Protein AF-A0A9P8BJK1-F1 (afdb_monomer)

pLDDT: mean 75.56, std 23.67, range [26.94, 98.44]

Radius of gyration: 39.82 Å; Cα contacts (8 Å, |Δi|>4): 478; chains: 1; bounding box: 112×87×118 Å

Mean predicted aligned error: 14.65 Å

Secondary structure (DSSP, 8-state):
-HHHHHHHHTS-HHHHHHHIIIIIHHHHTTS---HHHHHHHHHHHHHHHHHHHTS----HHHHHHHHHHHHHHHHHHHHH--TTS-SHHHHHHHHHHHHHHHHHHHHHHIIIIIS---HHHHHHHHHHHHHHHHHHHS-TT-S-TTSGGG-EEEEEEE-TTS-EEEEEEEEHHHHHHHHHHHHHHHHHHHHHHSGGGSSTTSHIIIIIHHHHHHHHHHHTTT-THHHHHHH-TTTTT--SSS--------S-S------------------------GGGPPP---TTSTTS----------PPPP----------------------------------------------------------------HHHHHHHHHHHHHHHHHHHHHHHHHHHHHHHHHHS--HHHHHHHHHH-TTHHHHHHHHHHHS---HHHHHHHHHHHHHTT-HHHHHHHHHHTHHHHHH-HHHHHHHHHHHHHSGGGHHHHHHHHHHHHHHHHHHHHHHHHHHSGGGGSHHHHHHHHHGGGS-GGGHHHHHHHHHHHHHS--HHHHHHHTTT-TT--HHHHHHHHHHHTT-------------TT---HHHHS-S-TTSS-HHHHHHHS--HHHHHHHHHHHHHHHHHH-HHHHHHHHHHHHHHHHHH-GGGG-HHHHHHHHHHT-SGGGHHHHHHHHHHHHHHHHHHHHHHHHHHHHHHHHHHHHHHHHTS-------PPPPPPP-PPPPPPPPPP---------SS--PPP-------PPPPPPP-----

Sequence (781 aa):
MSNLAQSCRLLGSTAQGHLLVQHVLPLLDTLDLSEEARSKFLEGVGLVKARWQKYPQFDYQQRKVEIADLMMRLGRNIRLKSAEDGLPEENEILVELVQAILEWSKQLWIVGAEFGEEGEFVHESLSFLYHSLMGFGSSAAVTCTCVVPSIDIEHAFLRSDGQLVNEFRGRSNCVVRAVLLQVWRDMILANLVKPENESDTSHFARKLLPSFFKDIMEMNRKRASILFKILDPHSGHRRPDGRCGHRNDVDEEDDDDEYDEDEDEGDEYDEDEDEETDDDMPPLIDVTKSYADKTEDSGDDMPPLLSVSDSGSDASNMACRKRKARIESESESEDKNKNDAEPRHGSDDEGEEWIDTDSSESEAGIREVPPLTRELDKEEEMRTAAQPRLKRLIYAHVIENVKQNPSVIDFNLIISLRPALKSELIQHYINMPHNSVTFEGVVNILVSTNSSVALIKVLEANRDVARRCPRAMQEAILHLSMLSQYRVLATSLLKSEIHAITAAMVVEIECSFEGLRKPEKKKEAQEFHKIPASERPERAKVWLHEVITRSPESLSNDAQANVGADPVDLFAAITATLGLGPQGGPISTFSTPLYADPIEALGDNPAEVDPELLERFRPSYAKTWNAWIITLSDATRRNPTSFIPIAAALTKDILVMAPYLAQHSLVTEMKLHCGTVATKHIKDILTALHSFIVEQRRYQATARKAKEKKTAAAAAARATEPAPNGSTPTPIPPASTPTPVPPPPTQFPSILYNILGFTVPAEFLSNDNAPPSPAPWDDVD

Foldseek 3Di:
DVVVVVVLVPDAPVVSVVCCVPPVVVVVVVDPDDPVRVVVVVVVVVLVVVLCVLQDPDDLVVLLVVLVVLLVVLVVVLVPDDPPPDDPVNLVSLVVNLVSLLVVLLNLLCQQQVVLPDLVVSLVSLLSSLVSLVVVCPPPSCVDSVSQQPDWDKHFRAHSVRDTDDIFTHGSSLRSLLSSLQSNLSSLLSNCLDPQNVDCPHCCNPPVVLVSQQSQCVSVVNALVSLVCSLPSCPQPDDPPPDPDPPPPPPPDPPPPPPPPPPPPDPPPPPPPPVPPPPPLPDPDPPVPPPPDDDDDDDDDDDDDDDDDDDDDDDDDDDDDDDDDDDDDDDDDDDDDDDDDDDDDDDDDDDDDPPPPPPPPPPPDPPPDPPSVVVSVVSVVSSVVCSVVSVVSSLVSLVVCCLVQQALNSLVVNCVVPVPCNVVSLVSLLPDDDALRSLLSNLVNCLVVVVLVSNVSSCVVPVLSCLVNLVSVLSNLLSLLLPPVRVVVSLVSLLVSLLLLLLVLLVVLCVQQVQQVPVVLLVVLLCLSVDPPVCSLVVLLVSSCVRNDDDVVVCVPCVVPPPPPPVVVVVVVVCVSSSVDPDDDPDDDDDDPVCDPVVVVCPPDVVPDDLVVVVVPDPLSLVSSVVSVVSLVSSCVSPVVSRVVSLVVVLVSSCVSRVNLVDPSNLVSSLVVLPDPSSVSSNSSSVSSSVSNVVNSVVVVVVVVVVVVVVVVVVVVVVPPPDPDDDDDDDDDDDDDDDDDDDDDDDDDDDDDDDDDDDDDDDDDDDDDDDDDDDDDDDDD

Solvent-accessible surface area (backbone atoms only — not comparable to full-atom values): 48544 Å² total; per-residue (Å²): 106,72,67,55,57,54,55,43,69,73,41,58,71,71,55,30,52,49,44,41,65,72,49,48,52,63,50,54,78,72,50,95,60,54,70,68,59,47,49,55,48,51,50,52,50,48,52,54,49,58,55,57,71,65,55,79,88,76,60,66,68,60,54,53,49,53,53,52,47,44,52,50,52,43,58,49,52,61,73,69,52,60,95,83,68,72,66,66,68,56,52,48,46,49,51,54,43,51,49,52,52,54,56,48,49,49,53,42,28,44,42,12,32,75,68,40,40,62,57,68,60,40,48,53,51,49,51,49,55,51,52,58,58,51,54,60,70,70,37,82,77,54,87,58,74,61,63,61,57,66,43,71,42,77,49,68,46,58,47,97,86,66,49,79,76,46,79,41,68,40,35,37,61,61,36,54,52,29,50,54,33,41,35,53,36,43,22,50,26,32,44,46,59,34,79,84,31,64,48,74,82,15,69,54,57,64,53,51,45,54,51,54,51,49,53,57,19,56,76,51,80,62,38,57,66,58,64,59,37,33,80,42,43,55,77,88,64,82,64,99,73,86,62,90,65,87,68,72,80,71,83,77,72,76,90,74,71,69,81,76,75,70,76,79,85,74,83,81,72,81,70,80,75,77,79,70,70,78,84,71,64,76,78,84,70,69,72,81,68,77,75,78,81,80,82,86,83,88,80,94,84,78,84,85,81,82,86,80,80,91,77,80,92,79,91,78,88,84,81,83,80,85,85,86,78,90,83,88,83,89,80,90,78,89,82,88,87,80,88,85,87,81,84,83,78,85,74,90,79,81,86,81,77,82,76,81,73,80,73,73,83,67,81,72,67,81,72,77,75,57,73,68,58,60,53,54,53,50,51,52,51,44,30,59,68,34,46,67,57,52,52,52,52,51,50,55,50,47,54,52,44,41,71,71,55,35,40,52,68,50,47,50,51,50,35,76,77,41,60,82,49,50,65,56,53,53,54,46,63,58,71,50,90,70,52,61,67,42,41,38,21,44,44,52,36,29,55,77,68,67,36,60,74,56,43,50,53,41,50,68,76,34,49,77,47,42,70,75,29,56,68,42,45,47,54,50,36,51,54,32,48,73,37,81,94,38,30,69,58,23,50,50,51,51,51,51,53,54,50,51,53,49,50,53,52,50,50,55,48,35,68,75,27,58,35,53,73,38,67,68,49,40,50,50,38,60,53,49,80,77,50,57,78,91,53,37,57,64,52,28,52,55,51,48,52,61,24,60,48,75,56,76,70,57,58,66,61,44,68,79,74,52,92,72,73,54,72,64,57,62,49,49,50,51,36,48,74,71,67,57,66,93,74,92,66,93,83,76,87,83,93,56,95,88,68,63,61,62,74,77,76,43,56,99,47,78,87,74,55,55,67,70,60,54,55,71,71,48,80,61,58,41,63,56,48,50,55,50,51,51,48,49,50,53,42,21,74,78,37,48,88,73,38,51,62,49,58,60,48,46,49,50,52,49,42,68,77,42,26,46,64,75,38,68,51,45,46,52,51,53,42,62,69,27,73,46,83,97,28,41,69,53,32,44,38,54,47,53,55,37,53,51,46,53,51,53,50,51,53,51,51,53,51,48,56,52,48,51,52,50,53,51,51,52,52,52,52,63,71,67,58,76,78,80,76,85,77,79,91,77,85,84,79,83,87,80,81,86,78,89,78,80,84,79,84,89,86,84,84,91,83,88,86,84,88,84,85,81,88,85,81,92,84,86,90,84,81,95,74,83,81,82,80,84,77,86,92,75,87,86,132

Structure (mmCIF, N/CA/C/O backbone):
data_AF-A0A9P8BJK1-F1
#
_entry.id   AF-A0A9P8BJK1-F1
#
loop_
_atom_site.group_PDB
_atom_site.id
_atom_site.type_symbol
_atom_site.label_atom_id
_atom_site.label_alt_id
_atom_site.label_comp_id
_atom_site.label_asym_id
_atom_site.label_entity_id
_atom_site.label_seq_id
_atom_site.pdbx_PDB_ins_code
_atom_site.Cartn_x
_atom_site.Cartn_y
_atom_site.Cartn_z
_atom_site.occupancy
_atom_site.B_iso_or_equiv
_atom_site.auth_seq_id
_atom_site.auth_comp_id
_atom_site.auth_asym_id
_atom_site.auth_atom_id
_atom_site.pdbx_PDB_model_num
ATOM 1 N N . MET A 1 1 ? -47.970 -4.631 31.136 1.00 56.06 1 MET A N 1
ATOM 2 C CA . MET A 1 1 ? -46.681 -4.312 31.791 1.00 56.06 1 MET A CA 1
ATOM 3 C C . MET A 1 1 ? -45.480 -4.840 31.016 1.00 56.06 1 MET A C 1
ATOM 5 O O . MET A 1 1 ? -44.682 -4.013 30.608 1.00 56.06 1 MET A O 1
ATOM 9 N N . SER A 1 2 ? -45.371 -6.146 30.725 1.00 47.28 2 SER A N 1
ATOM 10 C CA . SER A 1 2 ? -44.267 -6.693 29.901 1.00 47.28 2 SER A CA 1
ATOM 11 C C . SER A 1 2 ? -44.115 -5.984 28.540 1.00 47.28 2 SER A C 1
ATOM 13 O O . SER A 1 2 ? -43.037 -5.477 28.251 1.00 47.28 2 SER A O 1
ATOM 15 N N . ASN A 1 3 ? -45.210 -5.786 27.793 1.00 58.03 3 ASN A N 1
ATOM 16 C CA . ASN A 1 3 ? -45.175 -5.038 26.525 1.00 58.03 3 ASN A CA 1
ATOM 17 C C . ASN A 1 3 ? -44.769 -3.563 26.687 1.00 58.03 3 ASN A C 1
ATOM 19 O O . ASN A 1 3 ? -44.106 -3.027 25.816 1.00 58.03 3 ASN A O 1
ATOM 23 N N . LEU A 1 4 ? -45.134 -2.903 27.794 1.00 62.72 4 LEU A N 1
ATOM 24 C CA . LEU A 1 4 ? -44.752 -1.506 28.039 1.00 62.72 4 LEU A CA 1
ATOM 25 C C . LEU A 1 4 ? -43.253 -1.408 28.336 1.00 62.72 4 LEU A C 1
ATOM 27 O O . LEU A 1 4 ? -42.580 -0.558 27.777 1.00 62.72 4 LEU A O 1
ATOM 31 N N . ALA A 1 5 ? -42.723 -2.311 29.167 1.00 56.81 5 ALA A N 1
ATOM 32 C CA . ALA A 1 5 ? -41.292 -2.387 29.443 1.00 56.81 5 ALA A CA 1
ATOM 33 C C . ALA A 1 5 ? -40.491 -2.692 28.168 1.00 56.81 5 ALA A C 1
ATOM 35 O O . ALA A 1 5 ? -39.438 -2.101 27.953 1.00 56.81 5 ALA A O 1
ATOM 36 N N . GLN A 1 6 ? -41.012 -3.566 27.304 1.00 57.91 6 GLN A N 1
ATOM 37 C CA . GLN A 1 6 ? -40.400 -3.875 26.017 1.00 57.91 6 GLN A CA 1
ATOM 38 C C . GLN A 1 6 ? -40.462 -2.680 25.053 1.00 57.91 6 GLN A C 1
ATOM 40 O O . GLN A 1 6 ? -39.446 -2.345 24.458 1.00 57.91 6 GLN A O 1
ATOM 45 N N . SER A 1 7 ? -41.592 -1.972 24.967 1.00 61.94 7 SER A N 1
ATOM 46 C CA . SER A 1 7 ? -41.708 -0.741 24.173 1.00 61.94 7 SER A CA 1
ATOM 47 C C . SER A 1 7 ? -40.839 0.400 24.705 1.00 61.94 7 SER A C 1
ATOM 49 O O . SER A 1 7 ? -40.277 1.140 23.908 1.00 61.94 7 SER A O 1
ATOM 51 N N . CYS A 1 8 ? -40.682 0.535 26.028 1.00 63.62 8 CYS A N 1
ATOM 52 C CA . CYS A 1 8 ? -39.751 1.497 26.615 1.00 63.62 8 CYS A CA 1
ATOM 53 C C . CYS A 1 8 ? -38.317 1.180 26.187 1.00 63.62 8 CYS A C 1
ATOM 55 O O . CYS A 1 8 ? -37.624 2.081 25.746 1.00 63.62 8 CYS A O 1
ATOM 57 N N . ARG A 1 9 ? -37.896 -0.090 26.227 1.00 58.50 9 ARG A N 1
ATOM 58 C CA . ARG A 1 9 ? -36.545 -0.500 25.799 1.00 58.50 9 ARG A CA 1
ATOM 59 C C . ARG A 1 9 ? -36.240 -0.197 24.328 1.00 58.50 9 ARG A C 1
ATOM 61 O O . ARG A 1 9 ? -35.074 -0.099 23.981 1.00 58.50 9 ARG A O 1
ATOM 68 N N . LEU A 1 10 ? -37.261 -0.034 23.482 1.00 60.06 10 LEU A N 1
ATOM 69 C CA . LEU A 1 10 ? -37.101 0.318 22.065 1.00 60.06 10 LEU A CA 1
ATOM 70 C C . LEU A 1 10 ? -36.937 1.825 21.812 1.00 60.06 10 LEU A C 1
ATOM 72 O O . LEU A 1 10 ? -36.622 2.222 20.692 1.00 60.06 10 LEU A O 1
ATOM 76 N N . LEU A 1 11 ? -37.187 2.678 22.806 1.00 65.12 11 LEU A N 1
ATOM 77 C CA . LEU A 1 11 ? -36.982 4.120 22.675 1.00 65.12 11 LEU A CA 1
ATOM 78 C C . LEU A 1 11 ? -35.519 4.471 22.960 1.00 65.12 11 LEU A C 1
ATOM 80 O O . LEU A 1 11 ? -34.889 3.831 23.794 1.00 65.12 11 LEU A O 1
ATOM 84 N N . GLY A 1 12 ? -34.992 5.520 22.324 1.00 62.69 12 GLY A N 1
ATOM 85 C CA . GLY A 1 12 ? -33.696 6.084 22.719 1.00 62.69 12 GLY A CA 1
ATOM 86 C C . GLY A 1 12 ? -33.734 6.595 24.164 1.00 62.69 12 GLY A C 1
ATOM 87 O O . GLY A 1 12 ? -34.790 7.016 24.639 1.00 62.69 12 GLY A O 1
ATOM 88 N N . SER A 1 13 ? -32.601 6.576 24.861 1.00 63.91 13 SER A N 1
ATOM 89 C CA . SER A 1 13 ? -32.458 6.911 26.290 1.00 63.91 13 SER A CA 1
ATOM 90 C C . SER A 1 13 ? -33.171 8.205 26.722 1.00 63.91 13 SER A C 1
ATOM 92 O O . SER A 1 13 ? -33.901 8.227 27.717 1.00 63.91 13 SER A O 1
ATOM 94 N N . THR A 1 14 ? -33.061 9.279 25.938 1.00 58.72 14 THR A N 1
ATOM 95 C CA . THR A 1 14 ? -33.742 10.558 26.207 1.00 58.72 14 THR A CA 1
ATOM 96 C C . THR A 1 14 ? -35.264 10.429 26.112 1.00 58.72 14 THR A C 1
ATOM 98 O O . THR A 1 14 ? -36.002 10.933 26.962 1.00 58.72 14 THR A O 1
ATOM 101 N N . ALA A 1 15 ? -35.749 9.706 25.100 1.00 70.94 15 ALA A N 1
ATOM 102 C CA . ALA A 1 15 ? -37.167 9.429 24.913 1.00 70.94 15 ALA A CA 1
ATOM 103 C C . ALA A 1 15 ? -37.695 8.445 25.967 1.00 70.94 15 ALA A C 1
ATOM 105 O O . ALA A 1 15 ? -38.832 8.597 26.405 1.00 70.94 15 ALA A O 1
ATOM 106 N N . GLN A 1 16 ? -36.872 7.499 26.437 1.00 69.31 16 GLN A N 1
ATOM 107 C CA . GLN A 1 16 ? -37.196 6.635 27.573 1.00 69.31 16 GLN A CA 1
ATOM 108 C C . GLN A 1 16 ? -37.403 7.450 28.838 1.00 69.31 16 GLN A C 1
ATOM 110 O O . GLN A 1 16 ? -38.431 7.285 29.486 1.00 69.31 16 GLN A O 1
ATOM 115 N N . GLY A 1 17 ? -36.470 8.346 29.175 1.00 68.56 17 GLY A N 1
ATOM 116 C CA . GLY A 1 17 ? -36.579 9.206 30.352 1.00 68.56 17 GLY A CA 1
ATOM 117 C C . GLY A 1 17 ? -37.825 10.089 30.296 1.00 68.56 17 GLY A C 1
ATOM 118 O O . GLY A 1 17 ? -38.590 10.153 31.258 1.00 68.56 17 GLY A O 1
ATOM 119 N N . HIS A 1 18 ? -38.082 10.703 29.141 1.00 72.25 18 HIS A N 1
ATOM 120 C CA . HIS A 1 18 ? -39.263 11.535 28.933 1.00 72.25 18 HIS A CA 1
ATOM 121 C C . HIS A 1 18 ? -40.566 10.724 29.008 1.00 72.25 18 HIS A C 1
ATOM 123 O O . HIS A 1 18 ? -41.498 11.127 29.701 1.00 72.25 18 HIS A O 1
ATOM 129 N N . LEU A 1 19 ? -40.621 9.550 28.368 1.00 78.31 19 LEU A N 1
ATOM 130 C CA . LEU A 1 19 ? -41.766 8.641 28.441 1.00 78.31 19 LEU A CA 1
ATOM 131 C C . LEU A 1 19 ? -42.000 8.167 29.881 1.00 78.31 19 LEU A C 1
ATOM 133 O O . LEU A 1 19 ? -43.135 8.193 30.356 1.00 78.31 19 LEU A O 1
ATOM 137 N N . LEU A 1 20 ? -40.942 7.765 30.589 1.00 73.50 20 LEU A N 1
ATOM 138 C CA . LEU A 1 20 ? -41.018 7.310 31.974 1.00 73.50 20 LEU A CA 1
ATOM 139 C C . LEU A 1 20 ? -41.601 8.396 32.870 1.00 73.50 20 LEU A C 1
ATOM 141 O O . LEU A 1 20 ? -42.580 8.150 33.572 1.00 73.50 20 LEU A O 1
ATOM 145 N N . VAL A 1 21 ? -41.027 9.597 32.813 1.00 73.56 21 VAL A N 1
ATOM 146 C CA . VAL A 1 21 ? -41.395 10.696 33.706 1.00 73.56 21 VAL A CA 1
ATOM 147 C C . VAL A 1 21 ? -42.770 11.263 33.373 1.00 73.56 21 VAL A C 1
ATOM 149 O O . VAL A 1 21 ? -43.564 11.489 34.282 1.00 73.56 21 VAL A O 1
ATOM 152 N N . GLN A 1 22 ? -43.072 11.489 32.094 1.00 81.44 22 GLN A N 1
ATOM 153 C CA . GLN A 1 22 ? -44.303 12.181 31.706 1.00 81.44 22 GLN A CA 1
ATOM 154 C C . GLN A 1 22 ? -45.504 11.267 31.514 1.00 81.44 22 GLN A C 1
ATOM 156 O O . GLN A 1 22 ? -46.636 11.725 31.647 1.00 81.44 22 GLN A O 1
ATOM 161 N N . HIS A 1 23 ? -45.285 9.998 31.173 1.00 80.69 23 HIS A N 1
ATOM 162 C CA . HIS A 1 23 ? -46.375 9.116 30.769 1.00 80.69 23 HIS A CA 1
ATOM 163 C C . HIS A 1 23 ? -46.475 7.874 31.644 1.00 80.69 23 HIS A C 1
ATOM 165 O O . HIS A 1 23 ? -47.568 7.555 32.096 1.00 80.69 23 HIS A O 1
ATOM 171 N N . VAL A 1 24 ? -45.367 7.191 31.938 1.00 76.81 24 VAL A N 1
ATOM 172 C CA . VAL A 1 24 ? -45.415 5.935 32.703 1.00 76.81 24 VAL A CA 1
ATOM 173 C C . VAL A 1 24 ? -45.695 6.192 34.181 1.00 76.81 24 VAL A C 1
ATOM 175 O O . VAL A 1 24 ? -46.585 5.549 34.730 1.00 76.81 24 VAL A O 1
ATOM 178 N N . LEU A 1 25 ? -44.995 7.140 34.817 1.00 74.06 25 LEU A N 1
ATOM 179 C CA . LEU A 1 25 ? -45.203 7.465 36.234 1.00 74.06 25 LEU A CA 1
ATOM 180 C C . LEU A 1 25 ? -46.655 7.888 36.535 1.00 74.06 25 LEU A C 1
ATOM 182 O O . LEU A 1 25 ? -47.256 7.267 37.410 1.00 74.06 25 LEU A O 1
ATOM 186 N N . PRO A 1 26 ? -47.281 8.820 35.785 1.00 82.81 26 PRO A N 1
ATOM 187 C CA . PRO A 1 26 ? -48.684 9.168 36.021 1.00 82.81 26 PRO A CA 1
ATOM 188 C C . PRO A 1 26 ? -49.654 8.011 35.765 1.00 82.81 26 PRO A C 1
ATOM 190 O O . PRO A 1 26 ? -50.654 7.876 36.463 1.00 82.81 26 PRO A O 1
ATOM 193 N N . LEU A 1 27 ? -49.374 7.155 34.776 1.00 80.12 27 LEU A N 1
ATOM 194 C CA . LEU A 1 27 ? -50.233 6.010 34.469 1.00 80.12 27 LEU A CA 1
ATOM 195 C C . LEU A 1 27 ? -50.195 4.963 35.591 1.00 80.12 27 LEU A C 1
ATOM 197 O O . LEU A 1 27 ? -51.198 4.310 35.867 1.00 80.12 27 LEU A O 1
ATOM 201 N N . LEU A 1 28 ? -49.064 4.823 36.276 1.00 72.81 28 LEU A N 1
ATOM 202 C CA . LEU A 1 28 ? -48.928 3.911 37.411 1.00 72.81 28 LEU A CA 1
ATOM 203 C C . LEU A 1 28 ? -49.691 4.369 38.643 1.00 72.81 28 LEU A C 1
ATOM 205 O O . LEU A 1 28 ? -50.189 3.519 39.372 1.00 72.81 28 LEU A O 1
ATOM 209 N N . ASP A 1 29 ? -49.838 5.678 38.840 1.00 80.88 29 ASP A N 1
ATOM 210 C CA . ASP A 1 29 ? -50.695 6.210 39.901 1.00 80.88 29 ASP A CA 1
ATOM 211 C C . ASP A 1 29 ? -52.183 5.899 39.656 1.00 80.88 29 ASP A C 1
ATOM 213 O O . ASP A 1 29 ? -52.984 5.961 40.586 1.00 80.88 29 ASP A O 1
ATOM 217 N N . THR A 1 30 ? -52.558 5.521 38.426 1.00 85.94 30 THR A N 1
ATOM 218 C CA . THR A 1 30 ? -53.935 5.135 38.064 1.00 85.94 30 THR A CA 1
ATOM 219 C C . THR A 1 30 ? -54.196 3.627 38.050 1.00 85.94 30 THR A C 1
ATOM 221 O O . THR A 1 30 ? -55.352 3.217 37.952 1.00 85.94 30 THR A O 1
ATOM 224 N N . LEU A 1 31 ? -53.158 2.786 38.125 1.00 82.44 31 LEU A N 1
ATOM 225 C CA . LEU A 1 31 ? -53.298 1.328 38.079 1.00 82.44 31 LEU A CA 1
ATOM 226 C C . LEU A 1 31 ? -53.378 0.742 39.498 1.00 82.44 31 LEU A C 1
ATOM 228 O O . LEU A 1 31 ? -52.465 0.939 40.296 1.00 82.44 31 LEU A O 1
ATOM 232 N N . ASP A 1 32 ? -54.413 -0.062 39.776 1.00 87.50 32 ASP A N 1
ATOM 233 C CA . ASP A 1 32 ? -54.551 -0.860 41.011 1.00 87.50 32 ASP A CA 1
ATOM 234 C C . ASP A 1 32 ? -53.559 -2.043 41.022 1.00 87.50 32 ASP A C 1
ATOM 236 O O . ASP A 1 32 ? -53.915 -3.217 40.886 1.00 87.50 32 ASP A O 1
ATOM 240 N N . LEU A 1 33 ? -52.266 -1.738 41.129 1.00 85.94 33 LEU A N 1
ATOM 241 C CA . LEU A 1 33 ? -51.215 -2.729 41.349 1.00 85.94 33 LEU A CA 1
ATOM 242 C C . LEU A 1 33 ? -51.237 -3.187 42.812 1.00 85.94 33 LEU A C 1
ATOM 244 O O . LEU A 1 33 ? -51.426 -2.378 43.720 1.00 85.94 33 LEU A O 1
ATOM 248 N N . SER A 1 34 ? -50.976 -4.476 43.060 1.00 92.00 34 SER A N 1
ATOM 249 C CA . SER A 1 34 ? -50.713 -4.941 44.426 1.00 92.00 34 SER A CA 1
ATOM 250 C C . SER A 1 34 ? -49.520 -4.182 45.018 1.00 92.00 34 SER A C 1
ATOM 252 O O . SER A 1 34 ? -48.594 -3.817 44.287 1.00 92.00 34 SER A O 1
ATOM 254 N N . GLU A 1 35 ? -49.508 -3.957 46.336 1.00 86.75 35 GLU A N 1
ATOM 255 C CA . GLU A 1 35 ? -48.409 -3.224 46.986 1.00 86.75 35 GLU A CA 1
ATOM 256 C C . GLU A 1 35 ? -47.040 -3.844 46.690 1.00 86.75 35 GLU A C 1
ATOM 258 O O . GLU A 1 35 ? -46.078 -3.122 46.439 1.00 86.75 35 GLU A O 1
ATOM 263 N N . GLU A 1 36 ? -46.958 -5.175 46.619 1.00 89.31 36 GLU A N 1
ATOM 264 C CA . GLU A 1 36 ? -45.723 -5.877 46.272 1.00 89.31 36 GLU A CA 1
ATOM 265 C C . GLU A 1 36 ? -45.267 -5.572 44.834 1.00 89.31 36 GLU A C 1
ATOM 267 O O . GLU A 1 36 ? -44.087 -5.304 44.598 1.00 89.31 36 GLU A O 1
ATOM 272 N N . ALA A 1 37 ? -46.190 -5.562 43.864 1.00 84.06 37 ALA A N 1
ATOM 273 C CA . ALA A 1 37 ? -45.874 -5.233 42.475 1.00 84.06 37 ALA A CA 1
ATOM 274 C C . ALA A 1 37 ? -45.482 -3.758 42.320 1.00 84.06 37 ALA A C 1
ATOM 276 O O . ALA A 1 37 ? -44.542 -3.449 41.587 1.00 84.06 37 ALA A O 1
ATOM 277 N N . ARG A 1 38 ? -46.161 -2.856 43.041 1.00 81.56 38 ARG A N 1
ATOM 278 C CA . ARG A 1 38 ? -45.823 -1.430 43.077 1.00 81.56 38 ARG A CA 1
ATOM 279 C C . ARG A 1 38 ? -44.446 -1.206 43.700 1.00 81.56 38 ARG A C 1
ATOM 281 O O . ARG A 1 38 ? -43.654 -0.470 43.125 1.00 81.56 38 ARG A O 1
ATOM 288 N N . SER A 1 39 ? -44.140 -1.867 44.818 1.00 84.94 39 SER A N 1
ATOM 289 C CA . SER A 1 39 ? -42.839 -1.768 45.489 1.00 84.94 39 SER A CA 1
ATOM 290 C C . SER A 1 39 ? -41.707 -2.249 44.585 1.00 84.94 39 SER A C 1
ATOM 292 O O . SER A 1 39 ? -40.762 -1.501 44.362 1.00 84.94 39 SER A O 1
ATOM 294 N N . LYS A 1 40 ? -41.830 -3.443 43.985 1.00 83.56 40 LYS A N 1
ATOM 295 C CA . LYS A 1 40 ? -40.825 -3.975 43.044 1.00 83.56 40 LYS A CA 1
ATOM 296 C C . LYS A 1 40 ? -40.653 -3.085 41.814 1.00 83.56 40 LYS A C 1
ATOM 298 O O . LYS A 1 40 ? -39.546 -2.909 41.317 1.00 83.56 40 LYS A O 1
ATOM 303 N N . PHE A 1 41 ? -41.746 -2.513 41.311 1.00 80.19 41 PHE A N 1
ATOM 304 C CA . PHE A 1 41 ? -41.685 -1.587 40.187 1.00 80.19 41 PHE A CA 1
ATOM 305 C C . PHE A 1 41 ? -40.965 -0.282 40.558 1.00 80.19 41 PHE A C 1
ATOM 307 O O . PHE A 1 41 ? -40.094 0.164 39.814 1.00 80.19 41 PHE A O 1
ATOM 314 N N . LEU A 1 42 ? -41.308 0.327 41.699 1.00 80.44 42 LEU A N 1
ATOM 315 C CA . LEU A 1 42 ? -40.667 1.552 42.182 1.00 80.44 42 LEU A CA 1
ATOM 316 C C . LEU A 1 42 ? -39.190 1.329 42.508 1.00 80.44 42 LEU A C 1
ATOM 318 O O . LEU A 1 42 ? -38.378 2.199 42.210 1.00 80.44 42 LEU A O 1
ATOM 322 N N . GLU A 1 43 ? -38.838 0.166 43.056 1.00 83.38 43 GLU A N 1
ATOM 323 C CA . GLU A 1 43 ? -37.450 -0.261 43.234 1.00 83.38 43 GLU A CA 1
ATOM 324 C C . GLU A 1 43 ? -36.728 -0.323 41.882 1.00 83.38 43 GLU A C 1
ATOM 326 O O . GLU A 1 43 ? -35.692 0.315 41.713 1.00 83.38 43 GLU A O 1
ATOM 331 N N . GLY A 1 44 ? -37.325 -0.973 40.876 1.00 77.50 44 GLY A N 1
ATOM 332 C CA . GLY A 1 44 ? -36.784 -1.023 39.515 1.00 77.50 44 GLY A CA 1
ATOM 333 C C . GLY A 1 44 ? -36.609 0.359 38.873 1.00 77.50 44 GLY A C 1
ATOM 334 O O . GLY A 1 44 ? -35.561 0.647 38.301 1.00 77.50 44 GLY A O 1
ATOM 335 N N . VAL A 1 45 ? -37.590 1.257 39.002 1.00 77.25 45 VAL A N 1
ATOM 336 C CA . VAL A 1 45 ? -37.463 2.648 38.527 1.00 77.25 45 VAL A CA 1
ATOM 337 C C . VAL A 1 45 ? -36.403 3.413 39.313 1.00 77.25 45 VAL A C 1
ATOM 339 O O . VAL A 1 45 ? -35.678 4.210 38.723 1.00 77.25 45 VAL A O 1
ATOM 342 N N . GLY A 1 46 ? -36.285 3.171 40.619 1.00 80.31 46 GLY A N 1
ATOM 343 C CA . GLY A 1 46 ? -35.236 3.731 41.464 1.00 80.31 46 GLY A CA 1
ATOM 344 C C . GLY A 1 46 ? -33.845 3.319 40.990 1.00 80.31 46 GLY A C 1
ATOM 345 O O . GLY A 1 46 ? -32.984 4.183 40.845 1.00 80.31 46 GLY A O 1
ATOM 346 N N . LEU A 1 47 ? -33.653 2.037 40.664 1.00 80.62 47 LEU A N 1
ATOM 347 C CA . LEU A 1 47 ? -32.406 1.504 40.107 1.00 80.62 47 LEU A CA 1
ATOM 348 C C . LEU A 1 47 ? -32.094 2.105 38.733 1.00 80.62 47 LEU A C 1
ATOM 350 O O . LEU A 1 47 ? -30.992 2.608 38.526 1.00 80.62 47 LEU A O 1
ATOM 354 N N . VAL A 1 48 ? -33.074 2.147 37.823 1.00 76.75 48 VAL A N 1
ATOM 355 C CA . VAL A 1 48 ? -32.916 2.771 36.497 1.00 76.75 48 VAL A CA 1
ATOM 356 C C . VAL A 1 48 ? -32.565 4.252 36.643 1.00 76.75 48 VAL A C 1
ATOM 358 O O . VAL A 1 48 ? -31.599 4.721 36.048 1.00 76.75 48 VAL A O 1
ATOM 361 N N . LYS A 1 49 ? -33.288 4.999 37.482 1.00 79.38 49 LYS A N 1
ATOM 362 C CA . LYS A 1 49 ? -33.003 6.413 37.750 1.00 79.38 49 LYS A CA 1
ATOM 363 C C . LYS A 1 49 ? -31.607 6.601 38.343 1.00 79.38 49 LYS A C 1
ATOM 365 O O . LYS A 1 49 ? -30.904 7.503 37.906 1.00 79.38 49 LYS A O 1
ATOM 370 N N . ALA A 1 50 ? -31.204 5.769 39.303 1.00 83.56 50 ALA A N 1
ATOM 371 C CA . ALA A 1 50 ? -29.876 5.825 39.907 1.00 83.56 50 ALA A CA 1
ATOM 372 C C . ALA A 1 50 ? -28.769 5.531 38.885 1.00 83.56 50 ALA A C 1
ATOM 374 O O . ALA A 1 50 ? -27.745 6.208 38.900 1.00 83.56 50 ALA A O 1
ATOM 375 N N . ARG A 1 51 ? -28.989 4.584 37.961 1.00 83.69 51 ARG A N 1
ATOM 376 C CA . ARG A 1 51 ? -28.089 4.326 36.828 1.00 83.69 51 ARG A CA 1
ATOM 377 C C . ARG A 1 51 ? -27.978 5.567 35.938 1.00 83.69 51 ARG A C 1
ATOM 379 O O . ARG A 1 51 ? -26.884 6.081 35.753 1.00 83.69 51 ARG A O 1
ATOM 386 N N . TRP A 1 52 ? -29.095 6.120 35.467 1.00 83.50 52 TRP A N 1
ATOM 387 C CA . TRP A 1 52 ? -29.097 7.290 34.571 1.00 83.50 52 TRP A CA 1
ATOM 388 C C . TRP A 1 52 ? -28.639 8.596 35.222 1.00 83.50 52 TRP A C 1
ATOM 390 O O . TRP A 1 52 ? -28.157 9.481 34.527 1.00 83.50 52 TRP A O 1
ATOM 400 N N . GLN A 1 53 ? -28.729 8.732 36.544 1.00 86.00 53 GLN A N 1
ATOM 401 C CA . GLN A 1 53 ? -28.135 9.869 37.257 1.00 86.00 53 GLN A CA 1
ATOM 402 C C . GLN A 1 53 ? -26.610 9.918 37.128 1.00 86.00 53 GLN A C 1
ATOM 404 O O . GLN A 1 53 ? -26.030 10.988 37.287 1.00 86.00 53 GLN A O 1
ATOM 409 N N . LYS A 1 54 ? -25.974 8.778 36.837 1.00 88.31 54 LYS A N 1
ATOM 410 C CA . LYS A 1 54 ? -24.540 8.688 36.563 1.00 88.31 54 LYS A CA 1
ATOM 411 C C . LYS A 1 54 ? -24.199 8.840 35.079 1.00 88.31 54 LYS A C 1
ATOM 413 O O . LYS A 1 54 ? -23.019 8.836 34.742 1.00 88.31 54 LYS A O 1
ATOM 418 N N . TYR A 1 55 ? -25.201 8.955 34.203 1.00 87.38 55 TYR A N 1
ATOM 419 C CA . TYR A 1 55 ? -24.968 9.197 32.784 1.00 87.38 55 TYR A CA 1
ATOM 420 C C . TYR A 1 55 ? -24.330 10.582 32.621 1.00 87.38 55 TYR A C 1
ATOM 422 O O . TYR A 1 55 ? -24.913 11.573 33.081 1.00 87.38 55 TYR A O 1
ATOM 430 N N . PRO A 1 56 ? -23.135 10.681 32.019 1.00 89.56 56 PRO A N 1
ATOM 431 C CA . PRO A 1 56 ? -22.450 11.955 31.898 1.00 89.56 56 PRO A CA 1
ATOM 432 C C . PRO A 1 56 ? -23.258 12.897 30.999 1.00 89.56 56 PRO A C 1
ATOM 434 O O . PRO A 1 56 ? -23.667 12.535 29.897 1.00 89.56 56 PRO A O 1
ATOM 437 N N . GLN A 1 57 ? -23.490 14.126 31.466 1.00 86.19 57 GLN A N 1
ATOM 438 C CA . GLN A 1 57 ? -23.983 15.188 30.594 1.00 86.19 57 GLN A CA 1
ATOM 439 C C . GLN A 1 57 ? -22.816 15.670 29.746 1.00 86.19 57 GLN A C 1
ATOM 441 O O . GLN A 1 57 ? -21.838 16.197 30.274 1.00 86.19 57 GLN A O 1
ATOM 446 N N . PHE A 1 58 ? -22.911 15.439 28.444 1.00 83.06 58 PHE A N 1
ATOM 447 C CA . PHE A 1 58 ? -21.796 15.625 27.540 1.00 83.06 58 PHE A CA 1
ATOM 448 C C . PHE A 1 58 ? -22.166 16.583 26.402 1.00 83.06 58 PHE A C 1
ATOM 450 O O . PHE A 1 58 ? -23.116 16.330 25.662 1.00 83.06 58 PHE A O 1
ATOM 457 N N . ASP A 1 59 ? -21.410 17.678 26.264 1.00 89.75 59 ASP A N 1
ATOM 458 C CA . ASP A 1 59 ? -21.499 18.597 25.124 1.00 89.75 59 ASP A CA 1
ATOM 459 C C . ASP A 1 59 ? -20.364 18.303 24.135 1.00 89.75 59 ASP A C 1
ATOM 461 O O . ASP A 1 59 ? -19.214 18.722 24.300 1.00 89.75 59 ASP A O 1
ATOM 465 N N . TYR A 1 60 ? -20.714 17.565 23.084 1.00 89.94 60 TYR A N 1
ATOM 466 C CA . TYR A 1 60 ? -19.805 17.209 21.998 1.00 89.94 60 TYR A CA 1
ATOM 467 C C . TYR A 1 60 ? -19.164 18.410 21.327 1.00 89.94 60 TYR A C 1
ATOM 469 O O . TYR A 1 60 ? -17.960 18.406 21.070 1.00 89.94 60 TYR A O 1
ATOM 477 N N . GLN A 1 61 ? -19.963 19.432 21.024 1.00 93.19 61 GLN A N 1
ATOM 478 C CA . GLN A 1 61 ? -19.477 20.572 20.261 1.00 93.19 61 GLN A CA 1
ATOM 479 C C . GLN A 1 61 ? -18.492 21.369 21.102 1.00 93.19 61 GLN A C 1
ATOM 481 O O . GLN A 1 61 ? -17.435 21.750 20.605 1.00 93.19 61 GLN A O 1
ATOM 486 N N . GLN A 1 62 ? -18.784 21.536 22.392 1.00 95.19 62 GLN A N 1
ATOM 487 C CA . GLN A 1 62 ? -17.866 22.190 23.314 1.00 95.19 62 GLN A CA 1
ATOM 488 C C . GLN A 1 62 ? -16.512 21.470 23.378 1.00 95.19 62 GLN A C 1
ATOM 490 O O . GLN A 1 62 ? -15.472 22.111 23.245 1.00 95.19 62 GLN A O 1
ATOM 495 N N . ARG A 1 63 ? -16.511 20.142 23.530 1.00 96.06 63 ARG A N 1
ATOM 496 C CA . ARG A 1 63 ? -15.279 19.343 23.655 1.00 96.06 63 ARG A CA 1
ATOM 497 C C . ARG A 1 63 ? -14.469 19.283 22.369 1.00 96.06 63 ARG A C 1
ATOM 499 O O . ARG A 1 63 ? -13.244 19.378 22.393 1.00 96.06 63 ARG A O 1
ATOM 506 N N . LYS A 1 64 ? -15.156 19.202 21.231 1.00 95.12 64 LYS A N 1
ATOM 507 C CA . LYS A 1 64 ? -14.535 19.306 19.910 1.00 95.12 64 LYS A CA 1
ATOM 508 C C . LYS A 1 64 ? -13.846 20.658 19.720 1.00 95.12 64 LYS A C 1
ATOM 510 O O . LYS A 1 64 ? -12.713 20.696 19.247 1.00 95.12 64 LYS A O 1
ATOM 515 N N . VAL A 1 65 ? -14.506 21.752 20.113 1.00 96.12 65 VAL A N 1
ATOM 516 C CA . VAL A 1 65 ? -13.948 23.114 20.051 1.00 96.12 65 VAL A CA 1
ATOM 517 C C . VAL A 1 65 ? -12.753 23.269 20.990 1.00 96.12 65 VAL A C 1
ATOM 519 O O . VAL A 1 65 ? -11.750 23.833 20.574 1.00 96.12 65 VAL A O 1
ATOM 522 N N . GLU A 1 66 ? -12.827 22.741 22.212 1.00 96.69 66 GLU A N 1
ATOM 523 C CA . GLU A 1 66 ? -11.724 22.765 23.184 1.00 96.69 66 GLU A CA 1
ATOM 524 C C . GLU A 1 66 ? -10.457 22.100 22.623 1.00 96.69 66 GLU A C 1
ATOM 526 O O . GLU A 1 66 ? -9.391 22.714 22.593 1.00 96.69 66 GLU A O 1
ATOM 531 N N . ILE A 1 67 ? -10.574 20.878 22.094 1.00 96.25 67 ILE A N 1
ATOM 532 C CA . ILE A 1 67 ? -9.432 20.171 21.494 1.00 96.25 67 ILE A CA 1
ATOM 533 C C . ILE A 1 67 ? -8.928 20.883 20.239 1.00 96.25 67 ILE A C 1
ATOM 535 O O . ILE A 1 67 ? -7.718 21.005 20.048 1.00 96.25 67 ILE A O 1
ATOM 539 N N . ALA A 1 68 ? -9.829 21.377 19.388 1.00 94.62 68 ALA A N 1
ATOM 540 C CA . ALA A 1 68 ? -9.441 22.129 18.201 1.00 94.62 68 ALA A CA 1
ATOM 541 C C . ALA A 1 68 ? -8.700 23.431 18.561 1.00 94.62 68 ALA A C 1
ATOM 543 O O . ALA A 1 68 ? -7.742 23.796 17.879 1.00 94.62 68 ALA A O 1
ATOM 544 N N . ASP A 1 69 ? -9.093 24.118 19.636 1.00 95.94 69 ASP A N 1
ATOM 545 C CA . ASP A 1 69 ? -8.390 25.301 20.135 1.00 95.94 69 ASP A CA 1
ATOM 546 C C . ASP A 1 69 ? -6.980 24.955 20.628 1.00 95.94 69 ASP A C 1
ATOM 548 O O . ASP A 1 69 ? -6.015 25.600 20.216 1.00 95.94 69 ASP A O 1
ATOM 552 N N . LEU A 1 70 ? -6.829 23.878 21.408 1.00 95.19 70 LEU A N 1
ATOM 553 C CA . LEU A 1 70 ? -5.518 23.381 21.845 1.00 95.19 70 LEU A CA 1
ATOM 554 C C . LEU A 1 70 ? -4.624 23.003 20.654 1.00 95.19 70 LEU A C 1
ATOM 556 O O . LEU A 1 70 ? -3.453 23.383 20.615 1.00 95.19 70 LEU A O 1
ATOM 560 N N . MET A 1 71 ? -5.186 22.345 19.635 1.00 92.44 71 MET A N 1
ATOM 561 C CA . MET A 1 71 ? -4.496 22.052 18.373 1.00 92.44 71 MET A CA 1
ATOM 562 C C . MET A 1 71 ? -3.999 23.316 17.671 1.00 92.44 71 MET A C 1
ATOM 564 O O . MET A 1 71 ? -2.846 23.385 17.241 1.00 92.44 71 MET A O 1
ATOM 568 N N . MET A 1 72 ? -4.863 24.326 17.551 1.00 91.38 72 MET A N 1
ATOM 569 C CA . MET A 1 72 ? -4.519 25.593 16.908 1.00 91.38 72 MET A CA 1
ATOM 570 C C . MET A 1 72 ? -3.469 26.375 17.701 1.00 91.38 72 MET A C 1
ATOM 572 O O . MET A 1 72 ? -2.567 26.956 17.094 1.00 91.38 72 MET A O 1
ATOM 576 N N . ARG A 1 73 ? -3.562 26.391 19.037 1.00 92.88 73 ARG A N 1
ATOM 577 C CA . ARG A 1 73 ? -2.569 27.010 19.930 1.00 92.88 73 ARG A CA 1
ATOM 578 C C . ARG A 1 73 ? -1.206 26.344 19.768 1.00 92.88 73 ARG A C 1
ATOM 580 O O . ARG A 1 73 ? -0.222 27.049 19.553 1.00 92.88 73 ARG A O 1
ATOM 587 N N . LEU A 1 74 ? -1.165 25.011 19.775 1.00 89.12 74 LEU A N 1
ATOM 588 C CA . LEU A 1 74 ? 0.068 24.249 19.580 1.00 89.12 74 LEU A CA 1
ATOM 589 C C . LEU A 1 74 ? 0.693 24.545 18.210 1.00 89.12 74 LEU A C 1
ATOM 591 O O . LEU A 1 74 ? 1.847 24.956 18.133 1.00 89.12 74 LEU A O 1
ATOM 595 N N . GLY A 1 75 ? -0.089 24.434 17.130 1.00 86.94 75 GLY A N 1
ATOM 596 C CA . GLY A 1 75 ? 0.388 24.710 15.771 1.00 86.94 75 GLY A CA 1
ATOM 597 C C . GLY A 1 75 ? 0.849 26.157 15.561 1.00 86.94 75 GLY A C 1
ATOM 598 O O . GLY A 1 75 ? 1.767 26.404 14.780 1.00 86.94 75 GLY A O 1
ATOM 599 N N . ARG A 1 76 ? 0.245 27.125 16.264 1.00 89.00 76 ARG A N 1
ATOM 600 C CA . ARG A 1 76 ? 0.692 28.525 16.253 1.00 89.00 76 ARG A CA 1
ATOM 601 C C . ARG A 1 76 ? 2.037 28.687 16.958 1.00 89.00 76 ARG A C 1
ATOM 603 O O . ARG A 1 76 ? 2.900 29.367 16.414 1.00 89.00 76 ARG A O 1
ATOM 610 N N . ASN A 1 77 ? 2.216 28.069 18.123 1.00 86.25 77 ASN A N 1
ATOM 611 C CA . ASN A 1 77 ? 3.453 28.183 18.894 1.00 86.25 77 ASN A CA 1
ATOM 612 C C . ASN A 1 77 ? 4.646 27.548 18.171 1.00 86.25 77 ASN A C 1
ATOM 614 O O . ASN A 1 77 ? 5.661 28.225 18.022 1.00 86.25 77 ASN A O 1
ATOM 618 N N . ILE A 1 78 ? 4.456 26.362 17.579 1.00 84.06 78 ILE A N 1
ATOM 619 C CA . ILE A 1 78 ? 5.480 25.686 16.761 1.00 84.06 78 ILE A CA 1
ATOM 620 C C . ILE A 1 78 ? 5.957 26.578 15.600 1.00 84.06 78 ILE A C 1
ATOM 622 O O . ILE A 1 78 ? 7.130 26.588 15.251 1.00 84.06 78 ILE A O 1
ATOM 626 N N . ARG A 1 79 ? 5.054 27.354 14.982 1.00 83.75 79 ARG A N 1
ATOM 627 C CA . ARG A 1 79 ? 5.397 28.230 13.845 1.00 83.75 79 ARG A CA 1
ATOM 628 C C . ARG A 1 79 ? 6.080 29.536 14.244 1.00 83.75 79 ARG A C 1
ATOM 630 O O . ARG A 1 79 ? 6.733 30.144 13.402 1.00 83.75 79 ARG A O 1
ATOM 637 N N . LEU A 1 80 ? 5.844 30.029 15.459 1.00 82.44 80 LEU A N 1
ATOM 638 C CA . LEU A 1 80 ? 6.289 31.361 15.878 1.00 82.44 80 LEU A CA 1
ATOM 639 C C . LEU A 1 80 ? 7.664 31.360 16.549 1.00 82.44 80 LEU A C 1
ATOM 641 O O . LEU A 1 80 ? 8.300 32.414 16.582 1.00 82.44 80 LEU A O 1
ATOM 645 N N . LYS A 1 81 ? 8.121 30.231 17.100 1.00 71.25 81 LYS A N 1
ATOM 646 C CA . LYS A 1 81 ? 9.363 30.190 17.875 1.00 71.25 81 LYS A CA 1
ATOM 647 C C . LYS A 1 81 ? 10.561 29.806 17.007 1.00 71.25 81 LYS A C 1
ATOM 649 O O . LYS A 1 81 ? 10.576 28.770 16.351 1.00 71.25 81 LYS A O 1
ATOM 654 N N . SER A 1 82 ? 11.575 30.675 17.025 1.00 59.28 82 SER A N 1
ATOM 655 C CA . SER A 1 82 ? 12.935 30.336 16.596 1.00 59.28 82 SER A CA 1
ATOM 656 C C . SER A 1 82 ? 13.470 29.229 17.505 1.00 59.28 82 SER A C 1
ATOM 658 O O . SER A 1 82 ? 13.184 29.240 18.703 1.00 59.28 82 SER A O 1
ATOM 660 N N . ALA A 1 83 ? 14.272 28.311 16.961 1.00 62.62 83 ALA A N 1
ATOM 661 C CA . ALA A 1 83 ? 14.816 27.143 17.662 1.00 62.62 83 ALA A CA 1
ATOM 662 C C . ALA A 1 83 ? 15.591 27.460 18.967 1.00 62.62 83 ALA A C 1
ATOM 664 O O . ALA A 1 83 ? 15.902 26.548 19.730 1.00 62.62 83 ALA A O 1
ATOM 665 N N . GLU A 1 84 ? 15.902 28.731 19.237 1.00 71.31 84 GLU A N 1
ATOM 666 C CA . GLU A 1 84 ? 16.670 29.180 20.403 1.00 71.31 84 GLU A CA 1
ATOM 667 C C . GLU A 1 84 ? 15.814 29.476 21.654 1.00 71.31 84 GLU A C 1
ATOM 669 O O . GLU A 1 84 ? 16.310 29.326 22.771 1.00 71.31 84 GLU A O 1
ATOM 674 N N . ASP A 1 85 ? 14.524 29.811 21.511 1.00 63.31 85 ASP A N 1
ATOM 675 C CA . ASP A 1 85 ? 13.651 30.214 22.629 1.00 63.31 85 ASP A CA 1
ATOM 676 C C . ASP A 1 85 ? 12.734 29.067 23.093 1.00 63.31 85 ASP A C 1
ATOM 678 O O . ASP A 1 85 ? 11.520 29.142 22.957 1.00 63.31 85 ASP A O 1
ATOM 682 N N . GLY A 1 86 ? 13.327 28.007 23.655 1.00 61.59 86 GLY A N 1
ATOM 683 C CA . GLY A 1 86 ? 12.718 27.029 24.579 1.00 61.59 86 GLY A CA 1
ATOM 684 C C . GLY A 1 86 ? 11.345 26.382 24.261 1.00 61.59 86 GLY A C 1
ATOM 685 O O . GLY A 1 86 ? 10.326 27.024 24.017 1.00 61.59 86 GLY A O 1
ATOM 686 N N . LEU A 1 87 ? 11.263 25.068 24.502 1.00 74.00 87 LEU A N 1
ATOM 687 C CA . LEU A 1 87 ? 10.062 24.223 24.342 1.00 74.00 87 LEU A CA 1
ATOM 688 C C . LEU A 1 87 ? 9.014 24.185 25.503 1.00 74.00 87 LEU A C 1
ATOM 690 O O . LEU A 1 87 ? 8.080 23.387 25.397 1.00 74.00 87 LEU A O 1
ATOM 694 N N . PRO A 1 88 ? 9.082 24.931 26.636 1.00 82.50 88 PRO A N 1
ATOM 695 C CA . PRO A 1 88 ? 8.245 24.601 27.798 1.00 82.50 88 PRO A CA 1
ATOM 696 C C . PRO A 1 88 ? 6.744 24.848 27.581 1.00 82.50 88 PRO A C 1
ATOM 698 O O . PRO A 1 88 ? 5.934 24.056 28.049 1.00 82.50 88 PRO A O 1
ATOM 701 N N . GLU A 1 89 ? 6.365 25.890 26.837 1.00 86.75 89 GLU A N 1
ATOM 702 C CA . GLU A 1 89 ? 4.950 26.207 26.566 1.00 86.75 89 GLU A CA 1
ATOM 703 C C . GLU A 1 89 ? 4.299 25.201 25.602 1.00 86.75 89 GLU A C 1
ATOM 705 O O . GLU A 1 89 ? 3.122 24.875 25.727 1.00 86.75 89 GLU A O 1
ATOM 710 N N . GLU A 1 90 ? 5.059 24.676 24.640 1.00 86.56 90 GLU A N 1
ATOM 711 C CA . GLU A 1 90 ? 4.565 23.653 23.710 1.00 86.56 90 GLU A CA 1
ATOM 712 C C . GLU A 1 90 ? 4.300 22.340 24.440 1.00 86.56 90 GLU A C 1
ATOM 714 O O . GLU A 1 90 ? 3.261 21.714 24.235 1.00 86.56 90 GLU A O 1
ATOM 719 N N . ASN A 1 91 ? 5.207 21.972 25.348 1.00 86.19 91 ASN A N 1
ATOM 720 C CA . ASN A 1 91 ? 5.034 20.816 26.217 1.00 86.19 91 ASN A CA 1
ATOM 721 C C . ASN A 1 91 ? 3.818 20.977 27.135 1.00 86.19 91 ASN A C 1
ATOM 723 O O . ASN A 1 91 ? 3.078 20.016 27.323 1.00 86.19 91 ASN A O 1
ATOM 727 N N . GLU A 1 92 ? 3.579 22.173 27.676 1.00 90.44 92 GLU A N 1
ATOM 728 C CA . GLU A 1 92 ? 2.395 22.457 28.495 1.00 90.44 92 GLU A CA 1
ATOM 729 C C . GLU A 1 92 ? 1.099 22.285 27.690 1.00 90.44 92 GLU A C 1
ATOM 731 O O . GLU A 1 92 ? 0.227 21.523 28.104 1.00 90.44 92 GLU A O 1
ATOM 736 N N . ILE A 1 93 ? 1.006 22.883 26.496 1.00 91.88 93 ILE A N 1
ATOM 737 C CA . ILE A 1 93 ? -0.173 22.736 25.622 1.00 91.88 93 ILE A CA 1
ATOM 738 C C . ILE A 1 93 ? -0.377 21.275 25.214 1.00 91.88 93 ILE A C 1
ATOM 740 O O . ILE A 1 93 ? -1.508 20.795 25.148 1.00 91.88 93 ILE A O 1
ATOM 744 N N . LEU A 1 94 ? 0.706 20.549 24.944 1.00 89.12 94 LEU A N 1
ATOM 745 C CA . LEU A 1 94 ? 0.640 19.135 24.609 1.00 89.12 94 LEU A CA 1
ATOM 746 C C . LEU A 1 94 ? 0.129 18.292 25.786 1.00 89.12 94 LEU A C 1
ATOM 748 O O . LEU A 1 94 ? -0.699 17.405 25.582 1.00 89.12 94 LEU A O 1
ATOM 752 N N . VAL A 1 95 ? 0.586 18.567 27.011 1.00 91.44 95 VAL A N 1
ATOM 753 C CA . VAL A 1 95 ? 0.078 17.910 28.224 1.00 91.44 95 VAL A CA 1
ATOM 754 C C . VAL A 1 95 ? -1.406 18.228 28.422 1.00 91.44 95 VAL A C 1
ATOM 756 O O . VAL A 1 95 ? -2.182 17.295 28.633 1.00 91.44 95 VAL A O 1
ATOM 759 N N . GLU A 1 96 ? -1.813 19.498 28.297 1.00 94.31 96 GLU A N 1
ATOM 760 C CA . GLU A 1 96 ? -3.221 19.930 28.377 1.00 94.31 96 GLU A CA 1
ATOM 761 C C . GLU A 1 96 ? -4.092 19.163 27.377 1.00 94.31 96 GLU A C 1
ATOM 763 O O . GLU A 1 96 ? -5.131 18.604 27.723 1.00 94.31 96 GLU A O 1
ATOM 768 N N . LEU A 1 97 ? -3.638 19.087 26.131 1.00 94.31 97 LEU A N 1
ATOM 769 C CA . LEU A 1 97 ? -4.313 18.389 25.051 1.00 94.31 97 LEU A CA 1
ATOM 770 C C . LEU A 1 97 ? -4.434 16.886 25.308 1.00 94.31 97 LEU A C 1
ATOM 772 O O . LEU A 1 97 ? -5.516 16.324 25.140 1.00 94.31 97 LEU A O 1
ATOM 776 N N . VAL A 1 98 ? -3.349 16.218 25.709 1.00 93.38 98 VAL A N 1
ATOM 777 C CA . VAL A 1 98 ? -3.398 14.782 26.003 1.00 93.38 98 VAL A CA 1
ATOM 778 C C . VAL A 1 98 ? -4.336 14.511 27.180 1.00 93.38 98 VAL A C 1
ATOM 780 O O . VAL A 1 98 ? -5.136 13.578 27.115 1.00 93.38 98 VAL A O 1
ATOM 783 N N . GLN A 1 99 ? -4.308 15.343 28.222 1.00 94.69 99 GLN A N 1
ATOM 784 C CA . GLN A 1 99 ? -5.246 15.244 29.341 1.00 94.69 99 GLN A CA 1
ATOM 785 C C . GLN A 1 99 ? -6.697 15.461 28.896 1.00 94.69 99 GLN A C 1
ATOM 787 O O . GLN A 1 99 ? -7.564 14.685 29.293 1.00 94.69 99 GLN A O 1
ATOM 792 N N . ALA A 1 100 ? -6.965 16.445 28.032 1.00 96.19 100 ALA A N 1
ATOM 793 C CA . ALA A 1 100 ? -8.297 16.692 27.481 1.00 96.19 100 ALA A CA 1
ATOM 794 C C . ALA A 1 100 ? -8.815 15.488 26.674 1.00 96.19 100 ALA A C 1
ATOM 796 O O . ALA A 1 100 ? -9.969 15.084 26.833 1.00 96.19 100 ALA A O 1
ATOM 797 N N . ILE A 1 101 ? -7.953 14.864 25.861 1.00 96.00 101 ILE A N 1
ATOM 798 C CA . ILE A 1 101 ? -8.278 13.646 25.106 1.00 96.00 101 ILE A CA 1
ATOM 799 C C . ILE A 1 101 ? -8.582 12.477 26.051 1.00 96.00 101 ILE A C 1
ATOM 801 O O . ILE A 1 101 ? -9.569 11.773 25.845 1.00 96.00 101 ILE A O 1
ATOM 805 N N . LEU A 1 102 ? -7.756 12.262 27.079 1.00 95.94 102 LEU A N 1
ATOM 806 C CA . LEU A 1 102 ? -7.918 11.166 28.041 1.00 95.94 102 LEU A CA 1
ATOM 807 C C . LEU A 1 102 ? -9.153 11.337 28.939 1.00 95.94 102 LEU A C 1
ATOM 809 O O . LEU A 1 102 ? -9.838 10.368 29.261 1.00 95.94 102 LEU A O 1
ATOM 813 N N . GLU A 1 103 ? -9.471 12.562 29.348 1.00 95.75 103 GLU A N 1
ATOM 814 C CA . GLU A 1 103 ? -10.687 12.834 30.118 1.00 95.75 103 GLU A CA 1
ATOM 815 C C . GLU A 1 103 ? -11.937 12.644 29.250 1.00 95.75 103 GLU A C 1
ATOM 817 O O . GLU A 1 103 ? -12.931 12.060 29.691 1.00 95.75 103 GLU A O 1
ATOM 822 N N . TRP A 1 104 ? -11.885 13.068 27.984 1.00 96.88 104 TRP A N 1
ATOM 823 C CA . TRP A 1 104 ? -12.990 12.840 27.063 1.00 96.88 104 TRP A CA 1
ATOM 824 C C . TRP A 1 104 ? -13.149 11.348 26.727 1.00 96.88 104 TRP A C 1
ATOM 826 O O . TRP A 1 104 ? -14.266 10.830 26.774 1.00 96.88 104 TRP A O 1
ATOM 836 N N . SER A 1 105 ? -12.066 10.603 26.486 1.00 96.81 105 SER A N 1
ATOM 837 C CA . SER A 1 105 ? -12.150 9.161 26.215 1.00 96.81 105 SER A CA 1
ATOM 838 C C . SER A 1 105 ? -12.781 8.384 27.376 1.00 96.81 105 SER A C 1
ATOM 840 O O . SER A 1 105 ? -13.566 7.469 27.136 1.00 96.81 105 SER A O 1
ATOM 842 N N . LYS A 1 106 ? -12.536 8.788 28.628 1.00 96.19 106 LYS A N 1
ATOM 843 C CA . LYS A 1 106 ? -13.218 8.244 29.813 1.00 96.19 106 LYS A CA 1
ATOM 844 C C . LYS A 1 106 ? -14.726 8.466 29.774 1.00 96.19 106 LYS A C 1
ATOM 846 O O . LYS A 1 106 ? -15.485 7.535 30.036 1.00 96.19 106 LYS A O 1
ATOM 851 N N . GLN A 1 107 ? -15.176 9.666 29.420 1.00 95.62 107 GLN A N 1
ATOM 852 C CA . GLN A 1 107 ? -16.607 9.965 29.297 1.00 95.62 107 GLN A CA 1
ATOM 853 C C . GLN A 1 107 ? -17.247 9.161 28.158 1.00 95.62 107 GLN A C 1
ATOM 855 O O . GLN A 1 107 ? -18.316 8.579 28.344 1.00 95.62 107 GLN A O 1
ATOM 860 N N . LEU A 1 108 ? -16.561 9.053 27.017 1.00 96.62 108 LEU A N 1
ATOM 861 C CA . LEU A 1 108 ? -16.987 8.231 25.882 1.00 96.62 108 LEU A CA 1
ATOM 862 C C . LEU A 1 108 ? -17.062 6.743 26.236 1.00 96.62 108 LEU A C 1
ATOM 864 O O . LEU A 1 108 ? -17.994 6.066 25.811 1.00 96.62 108 LEU A O 1
ATOM 868 N N . TRP A 1 109 ? -16.122 6.236 27.037 1.00 97.06 109 TRP A N 1
ATOM 869 C CA . TRP A 1 109 ? -16.148 4.862 27.534 1.00 97.06 109 TRP A CA 1
ATOM 870 C C . TRP A 1 109 ? -17.361 4.612 28.430 1.00 97.06 109 TRP A C 1
ATOM 872 O O . TRP A 1 109 ? -18.063 3.625 28.230 1.00 97.06 109 TRP A O 1
ATOM 882 N N . ILE A 1 110 ? -17.687 5.530 29.344 1.00 94.88 110 ILE A N 1
ATOM 883 C CA . ILE A 1 110 ? -18.899 5.404 30.165 1.00 94.88 110 ILE A CA 1
ATOM 884 C C . ILE A 1 110 ? -20.140 5.339 29.257 1.00 94.88 110 ILE A C 1
ATOM 886 O O . ILE A 1 110 ? -20.917 4.391 29.351 1.00 94.88 110 ILE A O 1
ATOM 890 N N . VAL A 1 111 ? -20.305 6.287 28.328 1.00 94.75 111 VAL A N 1
ATOM 891 C CA . VAL A 1 111 ? -21.465 6.324 27.414 1.00 94.75 111 VAL A CA 1
ATOM 892 C C . VAL A 1 111 ? -21.557 5.056 26.557 1.00 94.75 111 VAL A C 1
ATOM 894 O O . VAL A 1 111 ? -22.586 4.378 26.546 1.00 94.75 111 VAL A O 1
ATOM 897 N N . GLY A 1 112 ? -20.473 4.715 25.863 1.00 95.12 112 GLY A N 1
ATOM 898 C CA . GLY A 1 112 ? -20.467 3.671 24.845 1.00 95.12 112 GLY A CA 1
ATOM 899 C C . GLY A 1 112 ? -20.333 2.252 25.386 1.00 95.12 112 GLY A C 1
ATOM 900 O O . GLY A 1 112 ? -20.908 1.336 24.805 1.00 95.12 112 GLY A O 1
ATOM 901 N N . ALA A 1 113 ? -19.588 2.047 26.475 1.00 95.06 113 ALA A N 1
ATOM 902 C CA . ALA A 1 113 ? -19.308 0.722 27.026 1.00 95.06 113 ALA A CA 1
ATOM 903 C C . ALA A 1 113 ? -20.153 0.394 28.264 1.00 95.06 113 ALA A C 1
ATOM 905 O O . ALA A 1 113 ? -20.716 -0.698 28.329 1.00 95.06 113 ALA A O 1
ATOM 906 N N . GLU A 1 114 ? -20.257 1.312 29.234 1.00 93.06 114 GLU A N 1
ATOM 907 C CA . GLU A 1 114 ? -20.998 1.071 30.486 1.00 93.06 114 GLU A CA 1
ATOM 908 C C . GLU A 1 114 ? -22.515 1.212 30.293 1.00 93.06 114 GLU A C 1
ATOM 910 O O . GLU A 1 114 ? -23.297 0.392 30.775 1.00 93.06 114 GLU A O 1
ATOM 915 N N . PHE A 1 115 ? -22.954 2.235 29.561 1.00 91.31 115 PHE A N 1
ATOM 916 C CA . PHE A 1 115 ? -24.369 2.398 29.220 1.00 91.31 115 PHE A CA 1
ATOM 917 C C . PHE A 1 115 ? -24.736 1.710 27.905 1.00 91.31 115 PHE A C 1
ATOM 919 O O . PHE A 1 115 ? -25.902 1.385 27.693 1.00 91.31 115 PHE A O 1
ATOM 926 N N . GLY A 1 116 ? -23.752 1.437 27.043 1.00 91.38 116 GLY A N 1
ATOM 927 C CA . GLY A 1 116 ? -23.993 0.803 25.750 1.00 91.38 116 GLY A CA 1
ATOM 928 C C . GLY A 1 116 ? -24.728 1.715 24.769 1.00 91.38 116 GLY A C 1
ATOM 929 O O . GLY A 1 116 ? -25.343 1.210 23.837 1.00 91.38 116 GLY A O 1
ATOM 930 N N . GLU A 1 117 ? -24.738 3.030 24.969 1.00 90.12 117 GLU A N 1
ATOM 931 C CA . GLU A 1 117 ? -25.547 3.959 24.178 1.00 90.12 117 GLU A CA 1
ATOM 932 C C . GLU A 1 117 ? -24.729 4.690 23.112 1.00 90.12 117 GLU A C 1
ATOM 934 O O . GLU A 1 117 ? -23.503 4.741 23.166 1.00 90.12 117 GLU A O 1
ATOM 939 N N . GLU A 1 118 ? -25.435 5.249 22.124 1.00 90.25 118 GLU A N 1
ATOM 940 C CA . GLU A 1 118 ? -24.879 6.218 21.168 1.00 90.25 118 GLU A CA 1
ATOM 941 C C . GLU A 1 118 ? -23.601 5.746 20.436 1.00 90.25 118 GLU A C 1
ATOM 943 O O . GLU A 1 118 ? -22.710 6.537 20.141 1.00 90.25 118 GLU A O 1
ATOM 948 N N . GLY A 1 119 ? -23.506 4.454 20.094 1.00 93.69 119 GLY A N 1
ATOM 949 C CA . GLY A 1 119 ? -22.284 3.865 19.525 1.00 93.69 119 GLY A CA 1
ATOM 950 C C . GLY A 1 119 ? -21.746 4.563 18.265 1.00 93.69 119 GLY A C 1
ATOM 951 O O . GLY A 1 119 ? -20.537 4.702 18.119 1.00 93.69 119 GLY A O 1
ATOM 952 N N . GLU A 1 120 ? -22.615 5.055 17.375 1.00 95.12 120 GLU A N 1
ATOM 953 C CA . GLU A 1 120 ? -22.198 5.844 16.198 1.00 95.12 120 GLU A CA 1
ATOM 954 C C . GLU A 1 120 ? -21.543 7.173 16.593 1.00 95.12 120 GLU A C 1
ATOM 956 O O . GLU A 1 120 ? -20.496 7.538 16.068 1.00 95.12 120 GLU A O 1
ATOM 961 N N . PHE A 1 121 ? -22.128 7.866 17.564 1.00 94.88 121 PHE A N 1
ATOM 962 C CA . PHE A 1 121 ? -21.626 9.138 18.069 1.00 94.88 121 PHE A CA 1
ATOM 963 C C . PHE A 1 121 ? -20.323 8.969 18.860 1.00 94.88 121 PHE A C 1
ATOM 965 O O . PHE A 1 121 ? -19.389 9.764 18.717 1.00 94.88 121 PHE A O 1
ATOM 972 N N . VAL A 1 122 ? -20.222 7.906 19.663 1.00 96.31 122 VAL A N 1
ATOM 973 C CA . VAL A 1 122 ? -18.975 7.544 20.344 1.00 96.31 122 VAL A CA 1
ATOM 974 C C . VAL A 1 122 ? -17.897 7.220 19.313 1.00 96.31 122 VAL A C 1
ATOM 976 O O . VAL A 1 122 ? -16.777 7.713 19.437 1.00 96.31 122 VAL A O 1
ATOM 979 N N . HIS A 1 123 ? -18.229 6.468 18.260 1.00 97.12 123 HIS A N 1
ATOM 980 C CA . HIS A 1 123 ? -17.306 6.193 17.165 1.00 97.12 123 HIS A CA 1
ATOM 981 C C . HIS A 1 123 ? -16.837 7.479 16.461 1.00 97.12 123 HIS A C 1
ATOM 983 O O . HIS A 1 123 ? -15.631 7.670 16.338 1.00 97.12 123 HIS A O 1
ATOM 989 N N . GLU A 1 124 ? -17.741 8.388 16.078 1.00 96.50 124 GLU A N 1
ATOM 990 C CA . GLU A 1 124 ? -17.385 9.679 15.464 1.00 96.50 124 GLU A CA 1
ATOM 991 C C . GLU A 1 124 ? -16.467 10.511 16.377 1.00 96.50 124 GLU A C 1
ATOM 993 O O . GLU A 1 124 ? -15.484 11.101 15.921 1.00 96.50 124 GLU A O 1
ATOM 998 N N . SER A 1 125 ? -16.752 10.523 17.682 1.00 97.12 125 SER A N 1
ATOM 999 C CA . SER A 1 125 ? -15.932 11.210 18.683 1.00 97.12 125 SER A CA 1
ATOM 1000 C C . SER A 1 125 ? -14.529 10.609 18.780 1.00 97.12 125 SER A C 1
ATOM 1002 O O . SER A 1 125 ? -13.543 11.342 18.750 1.00 97.12 125 SER A O 1
ATOM 1004 N N . LEU A 1 126 ? -14.414 9.280 18.844 1.00 96.88 126 LEU A N 1
ATOM 1005 C CA . LEU A 1 126 ? -13.123 8.588 18.880 1.00 96.88 126 LEU A CA 1
ATOM 1006 C C . LEU A 1 126 ? -12.329 8.798 17.588 1.00 96.88 126 LEU A C 1
ATOM 1008 O O . LEU A 1 126 ? -11.121 9.024 17.648 1.00 96.88 126 LEU A O 1
ATOM 1012 N N . SER A 1 127 ? -13.003 8.786 16.437 1.00 95.94 127 SER A N 1
ATOM 1013 C CA . SER A 1 127 ? -12.386 9.090 15.149 1.00 95.94 127 SER A CA 1
ATOM 1014 C C . SER A 1 127 ? -11.839 10.517 15.138 1.00 95.94 127 SER A C 1
ATOM 1016 O O . SER A 1 127 ? -10.692 10.716 14.746 1.00 95.94 127 SER A O 1
ATOM 1018 N N . PHE A 1 128 ? -12.586 11.509 15.636 1.00 96.19 128 PHE A N 1
ATOM 1019 C CA . PHE A 1 128 ? -12.079 12.877 15.793 1.00 96.19 128 PHE A CA 1
ATOM 1020 C C . PHE A 1 128 ? -10.831 12.930 16.688 1.00 96.19 128 PHE A C 1
ATOM 1022 O O . PHE A 1 128 ? -9.806 13.452 16.256 1.00 96.19 128 PHE A O 1
ATOM 1029 N N . LEU A 1 129 ? -10.884 12.332 17.885 1.00 95.81 129 LEU A N 1
ATOM 1030 C CA . LEU A 1 129 ? -9.751 12.291 18.822 1.00 95.81 129 LEU A CA 1
ATOM 1031 C C . LEU A 1 129 ? -8.503 11.660 18.193 1.00 95.81 129 LEU A C 1
ATOM 1033 O O . LEU A 1 129 ? -7.390 12.159 18.358 1.00 95.81 129 LEU A O 1
ATOM 1037 N N . TYR A 1 130 ? -8.688 10.573 17.447 1.00 93.56 130 TYR A N 1
ATOM 1038 C CA . TYR A 1 130 ? -7.602 9.883 16.770 1.00 93.56 130 TYR A CA 1
ATOM 1039 C C . TYR A 1 130 ? -6.986 10.736 15.647 1.00 93.56 130 TYR A C 1
ATOM 1041 O O . TYR A 1 130 ? -5.762 10.850 15.563 1.00 93.56 130 TYR A O 1
ATOM 1049 N N . HIS A 1 131 ? -7.804 11.381 14.808 1.00 91.38 131 HIS A N 1
ATOM 1050 C CA . HIS A 1 131 ? -7.307 12.286 13.764 1.00 91.38 131 HIS A CA 1
ATOM 1051 C C . HIS A 1 131 ? -6.583 13.495 14.355 1.00 91.38 131 HIS A C 1
ATOM 1053 O O . HIS A 1 131 ? -5.541 13.888 13.831 1.00 91.38 131 HIS A O 1
ATOM 1059 N N . SER A 1 132 ? -7.089 14.047 15.463 1.00 91.44 132 SER A N 1
ATOM 1060 C CA . SER A 1 132 ? -6.400 15.102 16.201 1.00 91.44 132 SER A CA 1
ATOM 1061 C C . SER A 1 132 ? -4.991 14.656 16.585 1.00 91.44 132 SER A C 1
ATOM 1063 O O . SER A 1 132 ? -4.040 15.360 16.268 1.00 91.44 132 SER A O 1
ATOM 1065 N N . LEU A 1 133 ? -4.836 13.454 17.154 1.00 86.00 133 LEU A N 1
ATOM 1066 C CA . LEU A 1 133 ? -3.530 12.897 17.532 1.00 86.00 133 LEU A CA 1
ATOM 1067 C C . LEU A 1 133 ? -2.580 12.699 16.345 1.00 86.00 133 LEU A C 1
ATOM 1069 O O . LEU A 1 133 ? -1.402 13.042 16.433 1.00 86.00 133 LEU A O 1
ATOM 1073 N N . MET A 1 134 ? -3.077 12.147 15.237 1.00 83.31 134 MET A N 1
ATOM 1074 C CA . MET A 1 134 ? -2.251 11.910 14.048 1.00 83.31 134 MET A CA 1
ATOM 1075 C C . MET A 1 134 ? -1.836 13.210 13.357 1.00 83.31 134 MET A C 1
ATOM 1077 O O . MET A 1 134 ? -0.719 13.300 12.850 1.00 83.31 134 MET A O 1
ATOM 1081 N N . GLY A 1 135 ? -2.694 14.235 13.388 1.00 81.12 135 GLY A N 1
ATOM 1082 C CA . GLY A 1 135 ? -2.397 15.554 12.829 1.00 81.12 135 GLY A CA 1
ATOM 1083 C C . GLY A 1 135 ? -1.143 16.204 13.424 1.00 81.12 135 GLY A C 1
ATOM 1084 O O . GLY A 1 135 ? -0.471 16.962 12.728 1.00 81.12 135 GLY A O 1
ATOM 1085 N N . PHE A 1 136 ? -0.774 15.874 14.669 1.00 76.12 136 PHE A N 1
ATOM 1086 C CA . PHE A 1 136 ? 0.473 16.359 15.273 1.00 76.12 136 PHE A CA 1
ATOM 1087 C C . PHE A 1 136 ? 1.714 15.676 14.712 1.00 76.12 136 PHE A C 1
ATOM 1089 O O . PHE A 1 136 ? 2.724 16.339 14.502 1.00 76.12 136 PHE A O 1
ATOM 1096 N N . GLY A 1 137 ? 1.646 14.363 14.480 1.00 69.31 137 GLY A N 1
ATOM 1097 C CA . GLY A 1 137 ? 2.797 13.584 14.024 1.00 69.31 137 GLY A CA 1
ATOM 1098 C C . GLY A 1 137 ? 3.182 13.862 12.572 1.00 69.31 137 GLY A C 1
ATOM 1099 O O . GLY A 1 137 ? 4.345 13.716 12.221 1.00 69.31 137 GLY A O 1
ATOM 1100 N N . SER A 1 138 ? 2.220 14.270 11.739 1.00 68.56 138 SER A N 1
ATOM 1101 C CA . SER A 1 138 ? 2.428 14.493 10.299 1.00 68.56 138 SER A CA 1
ATOM 1102 C C . SER A 1 138 ? 2.641 15.957 9.905 1.00 68.56 138 SER A C 1
ATOM 1104 O O . SER A 1 138 ? 2.888 16.243 8.737 1.00 68.56 138 SER A O 1
ATOM 1106 N N . SER A 1 139 ? 2.522 16.908 10.834 1.00 67.25 139 SER A N 1
ATOM 1107 C CA . SER A 1 139 ? 2.764 18.315 10.515 1.00 67.25 139 SER A CA 1
ATOM 1108 C C . SER A 1 139 ? 4.266 18.547 10.348 1.00 67.25 139 SER A C 1
ATOM 1110 O O . SER A 1 139 ? 4.985 18.569 11.342 1.00 67.25 139 SER A O 1
ATOM 1112 N N . ALA A 1 140 ? 4.718 18.800 9.114 1.00 58.66 140 ALA A N 1
ATOM 1113 C CA . ALA A 1 140 ? 6.115 19.096 8.749 1.00 58.66 140 ALA A CA 1
ATOM 1114 C C . ALA A 1 140 ? 6.781 20.211 9.586 1.00 58.66 140 ALA A C 1
ATOM 1116 O O . ALA A 1 140 ? 7.999 20.339 9.610 1.00 58.66 140 ALA A O 1
ATOM 1117 N N . ALA A 1 141 ? 5.984 21.019 10.294 1.00 56.34 141 ALA A N 1
ATOM 1118 C CA . ALA A 1 141 ? 6.475 22.035 11.220 1.00 56.34 141 ALA A CA 1
ATOM 1119 C C . ALA A 1 141 ? 7.084 21.458 12.515 1.00 56.34 141 ALA A C 1
ATOM 1121 O O . ALA A 1 141 ? 7.839 22.155 13.185 1.00 56.34 141 ALA A O 1
ATOM 1122 N N . VAL A 1 142 ? 6.768 20.212 12.887 1.00 56.56 142 VAL A N 1
ATOM 1123 C CA . VAL A 1 142 ? 7.364 19.544 14.051 1.00 56.56 142 VAL A CA 1
ATOM 1124 C C . VAL A 1 142 ? 8.558 18.732 13.564 1.00 56.56 142 VAL A C 1
ATOM 1126 O O . VAL A 1 142 ? 8.438 17.561 13.223 1.00 56.56 142 VAL A O 1
ATOM 1129 N N . THR A 1 143 ? 9.730 19.361 13.540 1.00 47.78 143 THR A N 1
ATOM 1130 C CA . THR A 1 143 ? 10.988 18.743 13.083 1.00 47.78 143 THR A CA 1
ATOM 1131 C C . THR A 1 143 ? 11.464 17.582 13.967 1.00 47.78 143 THR A C 1
ATOM 1133 O O . THR A 1 143 ? 12.376 16.858 13.581 1.00 47.78 143 THR A O 1
ATOM 1136 N N . CYS A 1 144 ? 10.837 17.349 15.130 1.00 57.72 144 CYS A N 1
ATOM 1137 C CA . CYS A 1 144 ? 11.072 16.157 15.944 1.00 57.72 144 CYS A CA 1
ATOM 1138 C C . CYS A 1 144 ? 9.762 15.505 16.400 1.00 57.72 144 CYS A C 1
ATOM 1140 O O . CYS A 1 144 ? 9.124 15.944 17.358 1.00 57.72 144 CYS A O 1
ATOM 1142 N N . THR A 1 145 ? 9.419 14.365 15.801 1.00 57.66 145 THR A N 1
ATOM 1143 C CA . THR A 1 145 ? 8.345 13.460 16.262 1.00 57.66 145 THR A CA 1
ATOM 1144 C C . THR A 1 145 ? 8.589 12.896 17.673 1.00 57.66 145 THR A C 1
ATOM 1146 O O . THR A 1 145 ? 7.729 12.220 18.234 1.00 57.66 145 THR A O 1
ATOM 1149 N N . CYS A 1 146 ? 9.746 13.193 18.276 1.00 59.62 146 CYS A N 1
ATOM 1150 C CA . CYS A 1 146 ? 10.218 12.694 19.562 1.00 59.62 146 CYS A CA 1
ATOM 1151 C C . CYS A 1 146 ? 9.598 13.355 20.809 1.00 59.62 146 CYS A C 1
ATOM 1153 O O . CYS A 1 146 ? 9.658 12.758 21.886 1.00 59.62 146 CYS A O 1
ATOM 1155 N N . VAL A 1 147 ? 8.985 14.544 20.700 1.00 61.62 147 VAL A N 1
ATOM 1156 C CA . VAL A 1 147 ? 8.500 15.296 21.878 1.00 61.62 147 VAL A CA 1
ATOM 1157 C C . VAL A 1 147 ? 7.266 14.642 22.510 1.00 61.62 147 VAL A C 1
ATOM 1159 O O . VAL A 1 147 ? 7.243 14.417 23.720 1.00 61.62 147 VAL A O 1
ATOM 1162 N N . VAL A 1 148 ? 6.276 14.228 21.710 1.00 62.38 148 VAL A N 1
ATOM 1163 C CA . VAL A 1 148 ? 5.070 13.542 22.221 1.00 62.38 148 VAL A CA 1
ATOM 1164 C C . VAL A 1 148 ? 5.391 12.198 22.894 1.00 62.38 148 VAL A C 1
ATOM 1166 O O . VAL A 1 148 ? 4.925 11.967 24.012 1.00 62.38 148 VAL A O 1
ATOM 1169 N N . PRO A 1 149 ? 6.241 11.329 22.317 1.00 64.56 149 PRO A N 1
ATOM 1170 C CA . PRO A 1 149 ? 6.677 10.098 22.970 1.00 64.56 149 PRO A CA 1
ATOM 1171 C C . PRO A 1 149 ? 7.398 10.267 24.316 1.00 64.56 149 PRO A C 1
ATOM 1173 O O . PRO A 1 149 ? 7.610 9.260 24.983 1.00 64.56 149 PRO A O 1
ATOM 1176 N N . SER A 1 150 ? 7.817 11.472 24.719 1.00 76.38 150 SER A N 1
ATOM 1177 C CA . SER A 1 150 ? 8.656 11.652 25.916 1.00 76.38 150 SER A CA 1
ATOM 1178 C C . SER A 1 150 ? 7.886 11.741 27.240 1.00 76.38 150 SER A C 1
ATOM 1180 O O . SER A 1 150 ? 8.475 11.518 28.296 1.00 76.38 150 SER A O 1
ATOM 1182 N N . ILE A 1 151 ? 6.583 12.038 27.205 1.00 84.69 151 ILE A N 1
ATOM 1183 C CA . ILE A 1 151 ? 5.778 12.207 28.421 1.00 84.69 151 ILE A CA 1
ATOM 1184 C C . ILE A 1 151 ? 5.242 10.844 28.851 1.00 84.69 151 ILE A C 1
ATOM 1186 O O . ILE A 1 151 ? 4.440 10.240 28.134 1.00 84.69 151 ILE A O 1
ATOM 1190 N N . ASP A 1 152 ? 5.651 10.380 30.028 1.00 89.62 152 ASP A N 1
ATOM 1191 C CA . ASP A 1 152 ? 5.030 9.228 30.672 1.00 89.62 152 ASP A CA 1
ATOM 1192 C C . ASP A 1 152 ? 3.723 9.649 31.348 1.00 89.62 152 ASP A C 1
ATOM 1194 O O . ASP A 1 152 ? 3.668 10.623 32.100 1.00 89.62 152 ASP A O 1
ATOM 1198 N N . ILE A 1 153 ? 2.654 8.915 31.054 1.00 91.81 153 ILE A N 1
ATOM 1199 C CA . ILE A 1 153 ? 1.309 9.179 31.552 1.00 91.81 153 ILE A CA 1
ATOM 1200 C C . ILE A 1 153 ? 0.745 7.900 32.154 1.00 91.81 153 ILE A C 1
ATOM 1202 O O . ILE A 1 153 ? 0.926 6.801 31.621 1.00 91.81 153 ILE A O 1
ATOM 1206 N N . GLU A 1 154 ? 0.027 8.065 33.259 1.00 94.19 154 GLU A N 1
ATOM 1207 C CA . GLU A 1 154 ? -0.811 7.034 33.853 1.00 94.19 154 GLU A CA 1
ATOM 1208 C C . GLU A 1 154 ? -2.279 7.418 33.642 1.00 94.19 154 GLU A C 1
ATOM 1210 O O . GLU A 1 154 ? -2.686 8.553 33.899 1.00 94.19 154 GLU A O 1
ATOM 1215 N N . HIS A 1 155 ? -3.081 6.488 33.135 1.00 94.75 155 HIS A N 1
ATOM 1216 C CA . HIS A 1 155 ? -4.507 6.685 32.905 1.00 94.75 155 HIS A CA 1
ATOM 1217 C C . HIS A 1 155 ? -5.284 5.454 33.352 1.00 94.75 155 HIS A C 1
ATOM 1219 O O . HIS A 1 155 ? -4.881 4.329 33.073 1.00 94.75 155 HIS A O 1
ATOM 1225 N N . ALA A 1 156 ? -6.420 5.656 34.009 1.00 95.25 156 ALA A N 1
ATOM 1226 C CA . ALA A 1 156 ? -7.244 4.574 34.523 1.00 95.25 156 ALA A CA 1
ATOM 1227 C C . ALA A 1 156 ? -8.712 4.771 34.141 1.00 95.25 156 ALA A C 1
ATOM 1229 O O . ALA A 1 156 ? -9.284 5.844 34.360 1.00 95.25 156 ALA A O 1
ATOM 1230 N N . PHE A 1 157 ? -9.338 3.709 33.635 1.00 94.44 157 PHE A N 1
ATOM 1231 C CA . PHE A 1 157 ? -10.787 3.655 33.501 1.00 94.44 157 PHE A CA 1
ATOM 1232 C C . PHE A 1 157 ? -11.396 3.207 34.823 1.00 94.44 157 PHE A C 1
ATOM 1234 O O . PHE A 1 157 ? -11.167 2.092 35.296 1.00 94.44 157 PHE A O 1
ATOM 1241 N N . LEU A 1 158 ? -12.182 4.105 35.408 1.00 94.25 158 LEU A N 1
ATOM 1242 C CA . LEU A 1 158 ? -13.000 3.844 36.583 1.00 94.25 158 LEU A CA 1
ATOM 1243 C C . LEU A 1 158 ? -14.458 3.766 36.136 1.00 94.25 158 LEU A C 1
ATOM 1245 O O . LEU A 1 158 ? -14.931 4.660 35.431 1.00 94.25 158 LEU A O 1
ATOM 1249 N N . ARG A 1 159 ? -15.164 2.730 36.585 1.00 92.50 159 ARG A N 1
ATOM 1250 C CA . ARG A 1 159 ? -16.620 2.619 36.459 1.00 92.50 159 ARG A CA 1
ATOM 1251 C C . ARG A 1 159 ? -17.321 3.747 37.200 1.00 92.50 159 ARG A C 1
ATOM 1253 O O . ARG A 1 159 ? -16.761 4.377 38.102 1.00 92.50 159 ARG A O 1
ATOM 1260 N N . SER A 1 160 ? -18.597 3.946 36.889 1.00 90.44 160 SER A N 1
ATOM 1261 C CA . SER A 1 160 ? -19.441 4.919 37.587 1.00 90.44 160 SER A CA 1
ATOM 1262 C C . SER A 1 160 ? -19.652 4.626 39.089 1.00 90.44 160 SER A C 1
ATOM 1264 O O . SER A 1 160 ? -20.180 5.457 39.832 1.00 90.44 160 SER A O 1
ATOM 1266 N N . ASP A 1 161 ? -19.292 3.435 39.571 1.00 88.50 161 ASP A N 1
ATOM 1267 C CA . ASP A 1 161 ? -19.251 3.057 40.992 1.00 88.50 161 ASP A CA 1
ATOM 1268 C C . ASP A 1 161 ? -17.866 3.241 41.643 1.00 88.50 161 ASP A C 1
ATOM 1270 O O . ASP A 1 161 ? -17.727 3.021 42.845 1.00 88.50 161 ASP A O 1
ATOM 1274 N N . GLY A 1 162 ? -16.868 3.695 40.880 1.00 91.44 162 GLY A N 1
ATOM 1275 C CA . GLY A 1 162 ? -15.492 3.897 41.327 1.00 91.44 162 GLY A CA 1
ATOM 1276 C C . GLY A 1 162 ? -14.597 2.663 41.202 1.00 91.44 162 GLY A C 1
ATOM 1277 O O . GLY A 1 162 ? -13.418 2.752 41.538 1.00 91.44 162 GLY A O 1
ATOM 1278 N N . GLN A 1 163 ? -15.110 1.527 40.717 1.00 92.88 163 GLN A N 1
ATOM 1279 C CA . GLN A 1 163 ? -14.298 0.331 40.517 1.00 92.88 163 GLN A CA 1
ATOM 1280 C C . GLN A 1 163 ? -13.317 0.522 39.354 1.00 92.88 163 GLN A C 1
ATOM 1282 O O . GLN A 1 163 ? -13.696 0.958 38.265 1.00 92.88 163 GLN A O 1
ATOM 1287 N N . LEU A 1 164 ? -12.052 0.165 39.578 1.00 93.69 164 LEU A N 1
ATOM 1288 C CA . LEU A 1 164 ? -11.028 0.155 38.539 1.00 93.69 164 LEU A CA 1
ATOM 1289 C C . LEU A 1 164 ? -11.312 -0.961 37.531 1.00 93.69 164 LEU A C 1
ATOM 1291 O O . LEU A 1 164 ? -11.379 -2.130 37.904 1.00 93.69 164 LEU A O 1
ATOM 1295 N N . VAL A 1 165 ? -11.466 -0.588 36.262 1.00 92.81 165 VAL A N 1
ATOM 1296 C CA . VAL A 1 165 ? -11.635 -1.527 35.143 1.00 92.81 165 VAL A CA 1
ATOM 1297 C C . VAL A 1 165 ? -10.289 -1.841 34.525 1.00 92.81 165 VAL A C 1
ATOM 1299 O O . VAL A 1 165 ? -9.962 -2.998 34.282 1.00 92.81 165 VAL A O 1
ATOM 1302 N N . ASN A 1 166 ? -9.518 -0.793 34.244 1.00 93.94 166 ASN A N 1
ATOM 1303 C CA . ASN A 1 166 ? -8.272 -0.925 33.520 1.00 93.94 166 ASN A CA 1
ATOM 1304 C C . ASN A 1 166 ? -7.333 0.238 33.820 1.00 93.94 166 ASN A C 1
ATOM 1306 O O . ASN A 1 166 ? -7.785 1.351 34.092 1.00 93.94 166 ASN A O 1
ATOM 1310 N N . GLU A 1 167 ? -6.036 -0.019 33.720 1.00 94.75 167 GLU A N 1
ATOM 1311 C CA . GLU A 1 167 ? -4.983 0.953 33.972 1.00 94.75 167 GLU A CA 1
ATOM 1312 C C . GLU A 1 167 ? -3.924 0.878 32.868 1.00 94.75 167 GLU A C 1
ATOM 1314 O O . GLU A 1 167 ? -3.463 -0.194 32.475 1.00 94.75 167 GLU A O 1
ATOM 1319 N N . PHE A 1 168 ? -3.536 2.043 32.364 1.00 93.69 168 PHE A N 1
ATOM 1320 C CA . PHE A 1 168 ? -2.569 2.234 31.298 1.00 93.69 168 PHE A CA 1
ATOM 1321 C C . PHE A 1 168 ? -1.427 3.085 31.827 1.00 93.69 168 PHE A C 1
ATOM 1323 O O . PHE A 1 168 ? -1.657 4.138 32.417 1.00 93.69 168 PHE A O 1
ATOM 1330 N N . ARG A 1 169 ? -0.192 2.644 31.591 1.00 93.19 169 ARG A N 1
ATOM 1331 C CA . ARG A 1 169 ? 1.016 3.378 31.970 1.00 93.19 169 ARG A CA 1
ATOM 1332 C C . ARG A 1 169 ? 2.026 3.344 30.831 1.00 93.19 169 ARG A C 1
ATOM 1334 O O . ARG A 1 169 ? 2.151 2.322 30.153 1.00 93.19 169 ARG A O 1
ATOM 1341 N N . GLY A 1 170 ? 2.740 4.446 30.630 1.00 90.88 170 GLY A N 1
ATOM 1342 C CA . GLY A 1 170 ? 3.840 4.561 29.671 1.00 90.88 170 GLY A CA 1
ATOM 1343 C C . GLY A 1 170 ? 3.771 5.841 28.844 1.00 90.88 170 GLY A C 1
ATOM 1344 O O . GLY A 1 170 ? 3.097 6.797 29.217 1.00 90.88 170 GLY A O 1
ATOM 1345 N N . ARG A 1 171 ? 4.442 5.840 27.691 1.00 89.31 171 ARG A N 1
ATOM 1346 C CA . ARG A 1 171 ? 4.527 7.009 26.805 1.00 89.31 171 ARG A CA 1
ATOM 1347 C C . ARG A 1 171 ? 3.154 7.459 26.312 1.00 89.31 171 ARG A C 1
ATOM 1349 O O . ARG A 1 171 ? 2.342 6.630 25.893 1.00 89.31 171 ARG A O 1
ATOM 1356 N N . SER A 1 172 ? 2.934 8.771 26.294 1.00 89.00 172 SER A N 1
ATOM 1357 C CA . SER A 1 172 ? 1.641 9.398 26.008 1.00 89.00 172 SER A CA 1
ATOM 1358 C C . SER A 1 172 ? 1.005 8.915 24.699 1.00 89.00 172 SER A C 1
ATOM 1360 O O . SER A 1 172 ? -0.145 8.485 24.697 1.00 89.00 172 SER A O 1
ATOM 1362 N N . ASN A 1 173 ? 1.757 8.875 23.597 1.00 85.44 173 ASN A N 1
ATOM 1363 C CA . ASN A 1 173 ? 1.266 8.433 22.290 1.00 85.44 173 ASN A CA 1
ATOM 1364 C C . ASN A 1 173 ? 0.792 6.969 22.308 1.00 85.44 173 ASN A C 1
ATOM 1366 O O . ASN A 1 173 ? -0.251 6.637 21.741 1.00 85.44 173 ASN A O 1
ATOM 1370 N N . CYS A 1 174 ? 1.532 6.093 22.990 1.00 86.94 174 CYS A N 1
ATOM 1371 C CA . CYS A 1 174 ? 1.174 4.689 23.148 1.00 86.94 174 CYS A CA 1
ATOM 1372 C C . CYS A 1 174 ? -0.050 4.533 24.054 1.00 86.94 174 CYS A C 1
ATOM 1374 O O . CYS A 1 174 ? -0.961 3.772 23.727 1.00 86.94 174 CYS A O 1
ATOM 1376 N N . VAL A 1 175 ? -0.071 5.229 25.194 1.00 91.00 175 VAL A N 1
ATOM 1377 C CA . VAL A 1 175 ? -1.168 5.179 26.171 1.00 91.00 175 VAL A CA 1
ATOM 1378 C C . VAL A 1 175 ? -2.459 5.674 25.541 1.00 91.00 175 VAL A C 1
ATOM 1380 O O . VAL A 1 175 ? -3.437 4.935 25.535 1.00 91.00 175 VAL A O 1
ATOM 1383 N N . VAL A 1 176 ? -2.462 6.859 24.931 1.00 92.31 176 VAL A N 1
ATOM 1384 C CA . VAL A 1 176 ? -3.670 7.425 24.322 1.00 92.31 176 VAL A CA 1
ATOM 1385 C C . VAL A 1 176 ? -4.199 6.514 23.214 1.00 92.31 176 VAL A C 1
ATOM 1387 O O . VAL A 1 176 ? -5.394 6.228 23.178 1.00 92.31 176 VAL A O 1
ATOM 1390 N N . ARG A 1 177 ? -3.329 5.969 22.353 1.00 91.69 177 ARG A N 1
ATOM 1391 C CA . ARG A 1 177 ? -3.750 5.014 21.316 1.00 91.69 177 ARG A CA 1
ATOM 1392 C C . ARG A 1 177 ? -4.391 3.758 21.913 1.00 91.69 177 ARG A C 1
ATOM 1394 O O . ARG A 1 177 ? -5.436 3.334 21.427 1.00 91.69 177 ARG A O 1
ATOM 1401 N N . ALA A 1 178 ? -3.797 3.170 22.952 1.00 92.38 178 ALA A N 1
ATOM 1402 C CA . ALA A 1 178 ? -4.364 1.998 23.623 1.00 92.38 178 ALA A CA 1
ATOM 1403 C C . ALA A 1 178 ? -5.705 2.311 24.298 1.00 92.38 178 ALA A C 1
ATOM 1405 O O . ALA A 1 178 ? -6.639 1.524 24.184 1.00 92.38 178 ALA A O 1
ATOM 1406 N N . VAL A 1 179 ? -5.817 3.482 24.926 1.00 95.38 179 VAL A N 1
ATOM 1407 C CA . VAL A 1 179 ? -7.048 3.985 25.544 1.00 95.38 179 VAL A CA 1
ATOM 1408 C C . VAL A 1 179 ? -8.158 4.122 24.499 1.00 95.38 179 VAL A C 1
ATOM 1410 O O . VAL A 1 179 ? -9.242 3.591 24.709 1.00 95.38 179 VAL A O 1
ATOM 1413 N N . LEU A 1 180 ? -7.903 4.746 23.343 1.00 96.00 180 LEU A N 1
ATOM 1414 C CA . LEU A 1 180 ? -8.909 4.876 22.277 1.00 96.00 180 LEU A CA 1
ATOM 1415 C C . LEU A 1 180 ? -9.336 3.511 21.704 1.00 96.00 180 LEU A C 1
ATOM 1417 O O . LEU A 1 180 ? -10.530 3.265 21.527 1.00 96.00 180 LEU A O 1
ATOM 1421 N N . LEU A 1 181 ? -8.385 2.596 21.471 1.00 95.44 181 LEU A N 1
ATOM 1422 C CA . LEU A 1 181 ? -8.679 1.227 21.016 1.00 95.44 181 LEU A CA 1
ATOM 1423 C C . LEU A 1 181 ? -9.491 0.436 22.046 1.00 95.44 181 LEU A C 1
ATOM 1425 O O . LEU A 1 181 ? -10.403 -0.298 21.667 1.00 95.44 181 LEU A O 1
ATOM 1429 N N . GLN A 1 182 ? -9.198 0.617 23.334 1.00 96.25 182 GLN A N 1
ATOM 1430 C CA . GLN A 1 182 ? -9.972 0.047 24.430 1.00 96.25 182 GLN A CA 1
ATOM 1431 C C . GLN A 1 182 ? -11.412 0.573 24.423 1.00 96.25 182 GLN A C 1
ATOM 1433 O O . GLN A 1 182 ? -12.341 -0.222 24.560 1.00 96.25 182 GLN A O 1
ATOM 1438 N N . VAL A 1 183 ? -11.614 1.882 24.221 1.00 97.12 183 VAL A N 1
ATOM 1439 C CA . VAL A 1 183 ? -12.968 2.452 24.148 1.00 97.12 183 VAL A CA 1
ATOM 1440 C C . VAL A 1 183 ? -13.744 1.865 22.973 1.00 97.12 183 VAL A C 1
ATOM 1442 O O . VAL A 1 183 ? -14.872 1.414 23.169 1.00 97.12 183 VAL A O 1
ATOM 1445 N N . TRP A 1 184 ? -13.146 1.783 21.777 1.00 97.81 184 TRP A N 1
ATOM 1446 C CA . TRP A 1 184 ? -13.792 1.116 20.640 1.00 97.81 184 TRP A CA 1
ATOM 1447 C C . TRP A 1 184 ? -14.134 -0.341 20.948 1.00 97.81 184 TRP A C 1
ATOM 1449 O O . TRP A 1 184 ? -15.254 -0.766 20.669 1.00 97.81 184 TRP A O 1
ATOM 1459 N N . ARG A 1 185 ? -13.202 -1.101 21.538 1.00 97.19 185 ARG A N 1
ATOM 1460 C CA . ARG A 1 185 ? -13.414 -2.509 21.898 1.00 97.19 185 ARG A CA 1
ATOM 1461 C C . ARG A 1 185 ? -14.629 -2.668 22.800 1.00 97.19 185 ARG A C 1
ATOM 1463 O O . ARG A 1 185 ? -15.550 -3.406 22.458 1.00 97.19 185 ARG A O 1
ATOM 1470 N N . ASP A 1 186 ? -14.629 -1.981 23.936 1.00 97.06 186 ASP A N 1
ATOM 1471 C CA . ASP A 1 186 ? -15.650 -2.175 24.960 1.00 97.06 186 ASP A CA 1
ATOM 1472 C C . ASP A 1 186 ? -17.011 -1.628 24.493 1.00 97.06 186 ASP A C 1
ATOM 1474 O O . ASP A 1 186 ? -18.037 -2.258 24.749 1.00 97.06 186 ASP A O 1
ATOM 1478 N N . MET A 1 187 ? -17.027 -0.534 23.719 1.00 97.44 187 MET A N 1
ATOM 1479 C CA . MET A 1 187 ? -18.237 -0.015 23.067 1.00 97.44 187 MET A CA 1
ATOM 1480 C C . MET A 1 187 ? -18.824 -1.019 22.064 1.00 97.44 187 MET A C 1
ATOM 1482 O O . MET A 1 187 ? -20.036 -1.252 22.047 1.00 97.44 187 MET A O 1
ATOM 1486 N N . ILE A 1 188 ? -17.990 -1.631 21.216 1.00 98.00 188 ILE A N 1
ATOM 1487 C CA . ILE A 1 188 ? -18.445 -2.639 20.250 1.00 98.00 188 ILE A CA 1
ATOM 1488 C C . ILE A 1 188 ? -18.987 -3.866 20.989 1.00 98.00 188 ILE A C 1
ATOM 1490 O O . ILE A 1 188 ? -20.064 -4.351 20.644 1.00 98.00 188 ILE A O 1
ATOM 1494 N N . LEU A 1 189 ? -18.287 -4.348 22.022 1.00 96.94 189 LEU A N 1
ATOM 1495 C CA . LEU A 1 189 ? -18.741 -5.483 22.829 1.00 96.94 189 LEU A CA 1
ATOM 1496 C C . LEU A 1 189 ? -20.075 -5.188 23.520 1.00 96.94 189 LEU A C 1
ATOM 1498 O O . LEU A 1 189 ? -20.982 -6.015 23.448 1.00 96.94 189 LEU A O 1
ATOM 1502 N N . ALA A 1 190 ? -20.236 -4.001 24.110 1.00 96.06 190 ALA A N 1
ATOM 1503 C CA . ALA A 1 190 ? -21.495 -3.583 24.723 1.00 96.06 190 ALA A CA 1
ATOM 1504 C C . ALA A 1 190 ? -22.654 -3.593 23.712 1.00 96.06 190 ALA A C 1
ATOM 1506 O O . ALA A 1 190 ? -23.735 -4.095 24.010 1.00 96.06 190 ALA A O 1
ATOM 1507 N N . ASN A 1 191 ? -22.420 -3.116 22.484 1.00 96.19 191 ASN A N 1
ATOM 1508 C CA . ASN A 1 191 ? -23.431 -3.140 21.428 1.00 96.19 191 ASN A CA 1
ATOM 1509 C C . ASN A 1 191 ? -23.729 -4.554 20.907 1.00 96.19 191 ASN A C 1
ATOM 1511 O O . ASN A 1 191 ? -24.876 -4.825 20.559 1.00 96.19 191 ASN A O 1
ATOM 1515 N N . LEU A 1 192 ? -22.745 -5.458 20.867 1.00 96.31 192 LEU A N 1
ATOM 1516 C CA . LEU A 1 192 ? -22.929 -6.846 20.416 1.00 96.31 192 LEU A CA 1
ATOM 1517 C C . LEU A 1 192 ? -23.713 -7.715 21.407 1.00 96.31 192 LEU A C 1
ATOM 1519 O O . LEU A 1 192 ? -24.354 -8.675 20.982 1.00 96.31 192 LEU A O 1
ATOM 1523 N N . VAL A 1 193 ? -23.656 -7.392 22.700 1.00 96.25 193 VAL A N 1
ATOM 1524 C CA . VAL A 1 193 ? -24.397 -8.090 23.766 1.00 96.25 193 VAL A CA 1
ATOM 1525 C C . VAL A 1 193 ? -25.886 -7.733 23.763 1.00 96.25 193 VAL A C 1
ATOM 1527 O O . VAL A 1 193 ? -26.703 -8.482 24.299 1.00 96.25 193 VAL A O 1
ATOM 1530 N N . LYS A 1 194 ? -26.270 -6.603 23.155 1.00 92.50 194 LYS A N 1
ATOM 1531 C CA . LYS A 1 194 ? -27.673 -6.185 23.108 1.00 92.50 194 LYS A CA 1
ATOM 1532 C C . LYS A 1 194 ? -28.539 -7.246 22.408 1.00 92.50 194 LYS A C 1
ATOM 1534 O O . LYS A 1 194 ? -28.143 -7.718 21.340 1.00 92.50 194 LYS A O 1
ATOM 1539 N N . PRO A 1 195 ? -29.732 -7.581 22.935 1.00 89.44 195 PRO A N 1
ATOM 1540 C CA . PRO A 1 195 ? -30.604 -8.602 22.347 1.00 89.44 195 PRO A CA 1
ATOM 1541 C C . PRO A 1 195 ? -30.934 -8.357 20.867 1.00 89.44 195 PRO A C 1
ATOM 1543 O O . PRO A 1 195 ? -30.949 -9.280 20.059 1.00 89.44 195 PRO A O 1
ATOM 1546 N N . GLU A 1 196 ? -31.145 -7.100 20.474 1.00 89.19 196 GLU A N 1
ATOM 1547 C CA . GLU A 1 196 ? -31.389 -6.700 19.083 1.00 89.19 196 GLU A CA 1
ATOM 1548 C C . GLU A 1 196 ? -30.197 -6.953 18.142 1.00 89.19 196 GLU A C 1
ATOM 1550 O O . GLU A 1 196 ? -30.369 -7.029 16.922 1.00 89.19 196 GLU A O 1
ATOM 1555 N N . ASN A 1 197 ? -28.999 -7.121 18.704 1.00 92.31 197 ASN A N 1
ATOM 1556 C CA . ASN A 1 197 ? -27.747 -7.324 17.989 1.00 92.31 197 ASN A CA 1
ATOM 1557 C C . ASN A 1 197 ? -27.152 -8.722 18.192 1.00 92.31 197 ASN A C 1
ATOM 1559 O O . ASN A 1 197 ? -26.050 -8.975 17.707 1.00 92.31 197 ASN A O 1
ATOM 1563 N N . GLU A 1 198 ? -27.857 -9.644 18.855 1.00 91.44 198 GLU A N 1
ATOM 1564 C CA . GLU A 1 198 ? -27.376 -11.005 19.138 1.00 91.44 198 GLU A CA 1
ATOM 1565 C C . GLU A 1 198 ? -27.062 -11.790 17.850 1.00 91.44 198 GLU A C 1
ATOM 1567 O O . GLU A 1 198 ? -26.092 -12.542 17.786 1.00 91.44 198 GLU A O 1
ATOM 1572 N N . SER A 1 199 ? -27.818 -11.541 16.776 1.00 93.94 199 SER A N 1
ATOM 1573 C CA . SER A 1 199 ? -27.548 -12.114 15.454 1.00 93.94 199 SER A CA 1
ATOM 1574 C C . SER A 1 199 ? -26.501 -11.313 14.673 1.00 93.94 199 SER A C 1
ATOM 1576 O O . SER A 1 199 ? -26.514 -10.077 14.646 1.00 93.94 199 SER A O 1
ATOM 1578 N N . ASP A 1 200 ? -25.636 -12.014 13.934 1.00 92.69 200 ASP A N 1
ATOM 1579 C CA . ASP A 1 200 ? -24.715 -11.417 12.952 1.00 92.69 200 ASP A CA 1
ATOM 1580 C C . ASP A 1 200 ? -25.452 -10.746 11.785 1.00 92.69 200 ASP A C 1
ATOM 1582 O O . ASP A 1 200 ? -24.871 -9.972 11.028 1.00 92.69 200 ASP A O 1
ATOM 1586 N N . THR A 1 201 ? -26.753 -11.009 11.644 1.00 92.19 201 THR A N 1
ATOM 1587 C CA . THR A 1 201 ? -27.610 -10.341 10.663 1.00 92.19 201 THR A CA 1
ATOM 1588 C C . THR A 1 201 ? -28.176 -9.006 11.148 1.00 92.19 201 THR A C 1
ATOM 1590 O O . THR A 1 201 ? -28.947 -8.388 10.412 1.00 92.19 201 THR A O 1
ATOM 1593 N N . SER A 1 202 ? -27.853 -8.574 12.369 1.00 93.44 202 SER A N 1
ATOM 1594 C CA . SER A 1 202 ? -28.328 -7.303 12.925 1.00 93.44 202 SER A CA 1
ATOM 1595 C C . SER A 1 202 ? -27.838 -6.096 12.118 1.00 93.44 202 SER A C 1
ATOM 1597 O O . SER A 1 202 ? -26.804 -6.146 11.448 1.00 93.44 202 SER A O 1
ATOM 1599 N N . HIS A 1 203 ? -28.579 -4.983 12.184 1.00 93.56 203 HIS A N 1
ATOM 1600 C CA . HIS A 1 203 ? -28.193 -3.734 11.515 1.00 93.56 203 HIS A CA 1
ATOM 1601 C C . HIS A 1 203 ? -26.812 -3.254 11.980 1.00 93.56 203 HIS A C 1
ATOM 1603 O O . HIS A 1 203 ? -25.990 -2.849 11.157 1.00 93.56 203 HIS A O 1
ATOM 1609 N N . PHE A 1 204 ? -26.536 -3.365 13.284 1.00 94.62 204 PHE A N 1
ATOM 1610 C CA . PHE A 1 204 ? -25.232 -3.038 13.843 1.00 94.62 204 PHE A CA 1
ATOM 1611 C C . PHE A 1 204 ? -24.126 -3.897 13.218 1.00 94.62 204 PHE A C 1
ATOM 1613 O O . PHE A 1 204 ? -23.204 -3.348 12.624 1.00 94.62 204 PHE A O 1
ATOM 1620 N N . ALA A 1 205 ? -24.249 -5.230 13.256 1.00 95.19 205 ALA A N 1
ATOM 1621 C CA . ALA A 1 205 ? -23.208 -6.131 12.759 1.00 95.19 205 ALA A CA 1
ATOM 1622 C C . ALA A 1 205 ? -23.004 -6.064 11.233 1.00 95.19 205 ALA A C 1
ATOM 1624 O O . ALA A 1 205 ? -21.874 -6.185 10.768 1.00 95.19 205 ALA A O 1
ATOM 1625 N N . ARG A 1 206 ? -24.070 -5.862 10.443 1.00 95.12 206 ARG A N 1
ATOM 1626 C CA . ARG A 1 206 ? -23.976 -5.855 8.969 1.00 95.12 206 ARG A CA 1
ATOM 1627 C C . ARG A 1 206 ? -23.621 -4.506 8.360 1.00 95.12 206 ARG A C 1
ATOM 1629 O O . ARG A 1 206 ? -23.104 -4.491 7.247 1.00 95.12 206 ARG A O 1
ATOM 1636 N N . LYS A 1 207 ? -23.962 -3.394 9.017 1.00 95.12 207 LYS A N 1
ATOM 1637 C CA . LYS A 1 207 ? -23.834 -2.053 8.427 1.00 95.12 207 LYS A CA 1
ATOM 1638 C C . LYS A 1 207 ? -22.893 -1.149 9.213 1.00 95.12 207 LYS A C 1
ATOM 1640 O O . LYS A 1 207 ? -21.955 -0.631 8.622 1.00 95.12 207 LYS A O 1
ATOM 1645 N N . LEU A 1 208 ? -23.125 -0.987 10.516 1.00 96.25 208 LEU A N 1
ATOM 1646 C CA . LEU A 1 208 ? -22.363 -0.038 11.341 1.00 96.25 208 LEU A CA 1
ATOM 1647 C C . LEU A 1 208 ? -20.977 -0.564 11.709 1.00 96.25 208 LEU A C 1
ATOM 1649 O O . LEU A 1 208 ? -19.987 0.152 11.635 1.00 96.25 208 LEU A O 1
ATOM 1653 N N . LEU A 1 209 ? -20.879 -1.839 12.074 1.00 96.94 209 LEU A N 1
ATOM 1654 C CA . LEU A 1 209 ? -19.609 -2.421 12.480 1.00 96.94 209 LEU A CA 1
ATOM 1655 C C . LEU A 1 209 ? -18.581 -2.455 11.328 1.00 96.94 209 LEU A C 1
ATOM 1657 O O . LEU A 1 209 ? -17.439 -2.064 11.564 1.00 96.94 209 LEU A O 1
ATOM 1661 N N . PRO A 1 210 ? -18.941 -2.822 10.077 1.00 97.44 210 PRO A N 1
ATOM 1662 C CA . PRO A 1 210 ? -18.019 -2.716 8.950 1.00 97.44 210 PRO A CA 1
ATOM 1663 C C . PRO A 1 210 ? -17.574 -1.282 8.651 1.00 97.44 210 PRO A C 1
ATOM 1665 O O . PRO A 1 210 ? -16.419 -1.100 8.276 1.00 97.44 210 PRO A O 1
ATOM 1668 N N . SER A 1 211 ? -18.441 -0.272 8.826 1.00 96.81 211 SER A N 1
ATOM 1669 C CA . SER A 1 211 ? -18.012 1.126 8.680 1.00 96.81 211 SER A CA 1
ATOM 1670 C C . SER A 1 211 ? -17.048 1.527 9.792 1.00 96.81 211 SER A C 1
ATOM 1672 O O . SER A 1 211 ? -16.016 2.114 9.497 1.00 96.81 211 SER A O 1
ATOM 1674 N N . PHE A 1 212 ? -17.293 1.108 11.040 1.00 97.56 212 PHE A N 1
ATOM 1675 C CA . PHE A 1 212 ? -16.354 1.371 12.135 1.00 97.56 212 PHE A CA 1
ATOM 1676 C C . PHE A 1 212 ? -14.985 0.745 11.869 1.00 97.56 212 PHE A C 1
ATOM 1678 O O . PHE A 1 212 ? -13.960 1.386 12.081 1.00 97.56 212 PHE A O 1
ATOM 1685 N N . PHE A 1 213 ? -14.951 -0.502 11.394 1.00 97.75 213 PHE A N 1
ATOM 1686 C CA . PHE A 1 213 ? -13.700 -1.172 11.047 1.00 97.75 213 PHE A CA 1
ATOM 1687 C C . PHE A 1 213 ? -12.963 -0.474 9.910 1.00 97.75 213 PHE A C 1
ATOM 1689 O O . PHE A 1 213 ? -11.755 -0.269 10.023 1.00 97.75 213 PHE A O 1
ATOM 1696 N N . LYS A 1 214 ? -13.683 -0.058 8.864 1.00 95.31 214 LYS A N 1
ATOM 1697 C CA . LYS A 1 214 ? -13.113 0.706 7.757 1.00 95.31 214 LYS A CA 1
ATOM 1698 C C . LYS A 1 214 ? -12.472 2.002 8.253 1.00 95.31 214 LYS A C 1
ATOM 1700 O O . LYS A 1 214 ? -11.300 2.226 7.968 1.00 95.31 214 LYS A O 1
ATOM 1705 N N . ASP A 1 215 ? -13.188 2.791 9.048 1.00 95.31 215 ASP A N 1
ATOM 1706 C CA . ASP A 1 215 ? -12.690 4.070 9.559 1.00 95.31 215 ASP A CA 1
ATOM 1707 C C . ASP A 1 215 ? -11.451 3.855 10.445 1.00 95.31 215 ASP A C 1
ATOM 1709 O O . ASP A 1 215 ? -10.440 4.542 10.294 1.00 95.31 215 ASP A O 1
ATOM 1713 N N . ILE A 1 216 ? -11.467 2.835 11.316 1.00 95.50 216 ILE A N 1
ATOM 1714 C CA . ILE A 1 216 ? -10.314 2.485 12.164 1.00 95.50 216 ILE A CA 1
ATOM 1715 C C . ILE A 1 216 ? -9.103 2.041 11.329 1.00 95.50 216 ILE A C 1
ATOM 1717 O O . ILE A 1 216 ? -7.965 2.384 11.663 1.00 95.50 216 ILE A O 1
ATOM 1721 N N . MET A 1 217 ? -9.322 1.303 10.240 1.00 94.19 217 MET A N 1
ATOM 1722 C CA . MET A 1 217 ? -8.257 0.923 9.313 1.00 94.19 217 MET A CA 1
ATOM 1723 C C . MET A 1 217 ? -7.711 2.128 8.546 1.00 94.19 217 MET A C 1
ATOM 1725 O O . MET A 1 217 ? -6.495 2.289 8.477 1.00 94.19 217 MET A O 1
ATOM 1729 N N . GLU A 1 218 ? -8.568 2.994 8.002 1.00 90.00 218 GLU A N 1
ATOM 1730 C CA . GLU A 1 218 ? -8.163 4.204 7.269 1.00 90.00 218 GLU A CA 1
ATOM 1731 C C . GLU A 1 218 ? -7.307 5.125 8.144 1.00 90.00 218 GLU A C 1
ATOM 1733 O O . GLU A 1 218 ? -6.233 5.564 7.725 1.00 90.00 218 GLU A O 1
ATOM 1738 N N . MET A 1 219 ? -7.699 5.287 9.407 1.00 87.31 219 MET A N 1
ATOM 1739 C CA . MET A 1 219 ? -6.934 5.991 10.435 1.00 87.31 219 MET A CA 1
ATOM 1740 C C . MET A 1 219 ? -5.546 5.377 10.710 1.00 87.31 219 MET A C 1
ATOM 1742 O O . MET A 1 219 ? -4.636 6.058 11.186 1.00 87.31 219 MET A O 1
ATOM 1746 N N . ASN A 1 220 ? -5.330 4.098 10.395 1.00 85.38 220 ASN A N 1
ATOM 1747 C CA . ASN A 1 220 ? -4.060 3.394 10.593 1.00 85.38 220 ASN A CA 1
ATOM 1748 C C . ASN A 1 220 ? -3.328 3.076 9.282 1.00 85.38 220 ASN A C 1
ATOM 1750 O O . ASN A 1 220 ? -2.749 1.998 9.141 1.00 85.38 220 ASN A O 1
ATOM 1754 N N . ARG A 1 221 ? -3.369 3.999 8.309 1.00 87.00 221 ARG A N 1
ATOM 1755 C CA . ARG A 1 221 ? -2.759 3.814 6.977 1.00 87.00 221 ARG A CA 1
ATOM 1756 C C . ARG A 1 221 ? -3.248 2.532 6.287 1.00 87.00 221 ARG A C 1
ATOM 1758 O O . ARG A 1 221 ? -2.483 1.835 5.631 1.00 87.00 221 ARG A O 1
ATOM 1765 N N . LYS A 1 222 ? -4.531 2.205 6.467 1.00 84.62 222 LYS A N 1
ATOM 1766 C CA . LYS A 1 222 ? -5.213 1.036 5.886 1.00 84.62 222 LYS A CA 1
ATOM 1767 C C . LYS A 1 222 ? -4.663 -0.330 6.328 1.00 84.62 222 LYS A C 1
ATOM 1769 O O . LYS A 1 222 ? -4.967 -1.322 5.678 1.00 84.62 222 LYS A O 1
ATOM 1774 N N . ARG A 1 223 ? -3.906 -0.419 7.431 1.00 88.81 223 ARG A N 1
ATOM 1775 C CA . ARG A 1 223 ? -3.376 -1.701 7.942 1.00 88.81 223 ARG A CA 1
ATOM 1776 C C . ARG A 1 223 ? -4.438 -2.466 8.735 1.00 88.81 223 ARG A C 1
ATOM 1778 O O . ARG A 1 223 ? -4.964 -1.945 9.717 1.00 88.81 223 ARG A O 1
ATOM 1785 N N . ALA A 1 224 ? -4.706 -3.727 8.391 1.00 93.00 224 ALA A N 1
ATOM 1786 C CA . ALA A 1 224 ? -5.704 -4.556 9.078 1.00 93.00 224 ALA A CA 1
ATOM 1787 C C . ALA A 1 224 ? -5.275 -4.999 10.490 1.00 93.00 224 ALA A C 1
ATOM 1789 O O . ALA A 1 224 ? -6.116 -5.314 11.337 1.00 93.00 224 ALA A O 1
ATOM 1790 N N . SER A 1 225 ? -3.968 -4.993 10.776 1.00 92.62 225 SER A N 1
ATOM 1791 C CA . SER A 1 225 ? -3.407 -5.381 12.080 1.00 92.62 225 SER A CA 1
ATOM 1792 C C . SER A 1 225 ? -3.975 -4.575 13.253 1.00 92.62 225 SER A C 1
ATOM 1794 O O . SER A 1 225 ? -4.078 -5.095 14.367 1.00 92.62 225 SER A O 1
ATOM 1796 N N . ILE A 1 226 ? -4.416 -3.334 13.013 1.00 93.62 226 ILE A N 1
ATOM 1797 C CA . ILE A 1 226 ? -5.027 -2.488 14.041 1.00 93.62 226 ILE A CA 1
ATOM 1798 C C . ILE A 1 226 ? -6.323 -3.080 14.598 1.00 93.62 226 ILE A C 1
ATOM 1800 O O . ILE A 1 226 ? -6.571 -2.966 15.795 1.00 93.62 226 ILE A O 1
ATOM 1804 N N . LEU A 1 227 ? -7.117 -3.773 13.775 1.00 95.88 227 LEU A N 1
ATOM 1805 C CA . LEU A 1 227 ? -8.366 -4.380 14.229 1.00 95.88 227 LEU A CA 1
ATOM 1806 C C . LEU A 1 227 ? -8.096 -5.544 15.184 1.00 95.88 227 LEU A C 1
ATOM 1808 O O . LEU A 1 227 ? -8.814 -5.723 16.161 1.00 95.88 227 LEU A O 1
ATOM 1812 N N . PHE A 1 228 ? -7.011 -6.293 14.985 1.00 94.12 228 PHE A N 1
ATOM 1813 C CA . PHE A 1 228 ? -6.604 -7.317 15.949 1.00 94.12 228 PHE A CA 1
ATOM 1814 C C . PHE A 1 228 ? -6.062 -6.711 17.248 1.00 94.12 228 PHE A C 1
ATOM 1816 O O . PHE A 1 228 ? -6.275 -7.291 18.311 1.00 94.12 228 PHE A O 1
ATOM 1823 N N . LYS A 1 229 ? -5.456 -5.516 17.200 1.00 92.38 229 LYS A N 1
ATOM 1824 C CA . LYS A 1 229 ? -5.082 -4.763 18.411 1.00 92.38 229 LYS A CA 1
ATOM 1825 C C . LYS A 1 229 ? -6.300 -4.281 19.207 1.00 92.38 229 LYS A C 1
ATOM 1827 O O . LYS A 1 229 ? -6.178 -4.105 20.410 1.00 92.38 229 LYS A O 1
ATOM 1832 N N . ILE A 1 230 ? -7.480 -4.132 18.592 1.00 94.00 230 ILE A N 1
ATOM 1833 C CA . ILE A 1 230 ? -8.730 -3.886 19.337 1.00 94.00 230 ILE A CA 1
ATOM 1834 C C . ILE A 1 230 ? -9.063 -5.083 20.234 1.00 94.00 230 ILE A C 1
ATOM 1836 O O . ILE A 1 230 ? -9.567 -4.889 21.329 1.00 94.00 230 ILE A O 1
ATOM 1840 N N . LEU A 1 231 ? -8.778 -6.323 19.819 1.00 93.19 231 LEU A N 1
ATOM 1841 C CA . LEU A 1 231 ? -9.082 -7.506 20.637 1.00 93.19 231 LEU A CA 1
ATOM 1842 C C . LEU A 1 231 ? -8.212 -7.600 21.893 1.00 93.19 231 LEU A C 1
ATOM 1844 O O . LEU A 1 231 ? -8.680 -8.110 22.911 1.00 93.19 231 LEU A O 1
ATOM 1848 N N . ASP A 1 232 ? -6.978 -7.103 21.816 1.00 89.19 232 ASP A N 1
ATOM 1849 C CA . ASP A 1 232 ? -6.052 -7.000 22.942 1.00 89.19 232 ASP A CA 1
ATOM 1850 C C . ASP A 1 232 ? -5.289 -5.661 22.901 1.00 89.19 232 ASP A C 1
ATOM 1852 O O . ASP A 1 232 ? -4.150 -5.604 22.414 1.00 89.19 232 ASP A O 1
ATOM 1856 N N . PRO A 1 233 ? -5.887 -4.579 23.437 1.00 79.00 233 PRO A N 1
ATOM 1857 C CA . PRO A 1 233 ? -5.269 -3.254 23.462 1.00 79.00 233 PRO A CA 1
ATOM 1858 C C . PRO A 1 233 ? -3.967 -3.197 24.275 1.00 79.00 233 PRO A C 1
ATOM 1860 O O . PRO A 1 233 ? -3.200 -2.249 24.125 1.00 79.00 233 PRO A O 1
ATOM 1863 N N . HIS A 1 234 ? -3.681 -4.213 25.101 1.00 75.50 234 HIS A N 1
ATOM 1864 C CA . HIS A 1 234 ? -2.476 -4.295 25.932 1.00 75.50 234 HIS A CA 1
ATOM 1865 C C . HIS A 1 234 ? -1.320 -5.049 25.276 1.00 75.50 234 HIS A C 1
ATOM 1867 O O . HIS A 1 234 ? -0.203 -5.017 25.800 1.00 75.50 234 HIS A O 1
ATOM 1873 N N . SER A 1 235 ? -1.561 -5.726 24.150 1.00 72.94 235 SER A N 1
ATOM 1874 C CA . SER A 1 235 ? -0.554 -6.544 23.459 1.00 72.94 235 SER A CA 1
ATOM 1875 C C . SER A 1 235 ? 0.709 -5.763 23.059 1.00 72.94 235 SER A C 1
ATOM 1877 O O . SER A 1 235 ? 1.776 -6.361 22.951 1.00 72.94 235 SER A O 1
ATOM 1879 N N . GLY A 1 236 ? 0.632 -4.432 22.927 1.00 61.00 236 GLY A N 1
ATOM 1880 C CA . GLY A 1 236 ? 1.780 -3.550 22.666 1.00 61.00 236 GLY A CA 1
ATOM 1881 C C . GLY A 1 236 ? 2.452 -2.935 23.905 1.00 61.00 236 GLY A C 1
ATOM 1882 O O . GLY A 1 236 ? 3.500 -2.308 23.770 1.00 61.00 236 GLY A O 1
ATOM 1883 N N . HIS A 1 237 ? 1.879 -3.102 25.103 1.00 60.78 237 HIS A N 1
ATOM 1884 C CA . HIS A 1 237 ? 2.260 -2.343 26.310 1.00 60.78 237 HIS A CA 1
ATOM 1885 C C . HIS A 1 237 ? 2.905 -3.189 27.401 1.00 60.78 237 HIS A C 1
ATOM 1887 O O . HIS A 1 237 ? 3.363 -2.653 28.410 1.00 60.78 237 HIS A O 1
ATOM 1893 N N . ARG A 1 238 ? 2.963 -4.515 27.242 1.00 52.59 238 ARG A N 1
ATOM 1894 C CA . ARG A 1 238 ? 3.575 -5.357 28.272 1.00 52.59 238 ARG A CA 1
ATOM 1895 C C . ARG A 1 238 ? 5.085 -5.177 28.295 1.00 52.59 238 ARG A C 1
ATOM 1897 O O . ARG A 1 238 ? 5.802 -5.794 27.510 1.00 52.59 238 ARG A O 1
ATOM 1904 N N . ARG A 1 239 ? 5.568 -4.454 29.307 1.00 48.81 239 ARG A N 1
ATOM 1905 C CA . ARG A 1 239 ? 6.878 -4.723 29.900 1.00 48.81 239 ARG A CA 1
ATOM 1906 C C . ARG A 1 239 ? 6.827 -4.814 31.421 1.00 48.81 239 ARG A C 1
ATOM 1908 O O . ARG A 1 239 ? 6.524 -3.823 32.073 1.00 48.81 239 ARG A O 1
ATOM 1915 N N . PRO A 1 240 ? 7.205 -5.974 31.983 1.00 43.69 240 PRO A N 1
ATOM 1916 C CA . PRO A 1 240 ? 7.513 -6.118 33.403 1.00 43.69 240 PRO A CA 1
ATOM 1917 C C . PRO A 1 240 ? 8.895 -5.559 33.806 1.00 43.69 240 PRO A C 1
ATOM 1919 O O . PRO A 1 240 ? 9.231 -5.614 34.982 1.00 43.69 240 PRO A O 1
ATOM 1922 N N . ASP A 1 241 ? 9.725 -5.070 32.870 1.00 51.09 241 ASP A N 1
ATOM 1923 C CA . ASP A 1 241 ? 11.163 -4.828 33.108 1.00 51.09 241 ASP A CA 1
ATOM 1924 C C . ASP A 1 241 ? 11.695 -3.430 32.723 1.00 51.09 241 ASP A C 1
ATOM 1926 O O . ASP A 1 241 ? 12.907 -3.220 32.678 1.00 51.09 241 ASP A O 1
ATOM 1930 N N . GLY A 1 242 ? 10.820 -2.451 32.469 1.00 48.31 242 GLY A N 1
ATOM 1931 C CA . GLY A 1 242 ? 11.186 -1.022 32.450 1.00 48.31 242 GLY A CA 1
ATOM 1932 C C . GLY A 1 242 ? 12.128 -0.541 31.335 1.00 48.31 242 GLY A C 1
ATOM 1933 O O . GLY A 1 242 ? 12.396 0.651 31.241 1.00 48.31 242 GLY A O 1
ATOM 1934 N N . ARG A 1 243 ? 12.617 -1.400 30.441 1.00 50.62 243 ARG A N 1
ATOM 1935 C CA . ARG A 1 243 ? 13.272 -0.940 29.206 1.00 50.62 243 ARG A CA 1
ATOM 1936 C C . ARG A 1 243 ? 12.235 -1.008 28.130 1.00 50.62 243 ARG A C 1
ATOM 1938 O O . ARG A 1 243 ? 11.904 -2.116 27.820 1.00 50.62 243 ARG A O 1
ATOM 1945 N N . CYS A 1 244 ? 11.749 0.046 27.499 1.00 46.50 244 CYS A N 1
ATOM 1946 C CA . CYS A 1 244 ? 11.075 -0.079 26.199 1.00 46.50 244 CYS A CA 1
ATOM 1947 C C . CYS A 1 244 ? 12.095 -0.569 25.157 1.00 46.50 244 CYS A C 1
ATOM 1949 O O . CYS A 1 244 ? 12.615 0.189 24.354 1.00 46.50 244 CYS A O 1
ATOM 1951 N N . GLY A 1 245 ? 12.506 -1.832 25.232 1.00 44.50 245 GLY A N 1
ATOM 1952 C CA . GLY A 1 245 ? 13.451 -2.384 24.285 1.00 44.50 245 GLY A CA 1
ATOM 1953 C C . GLY A 1 245 ? 12.807 -2.321 22.915 1.00 44.50 245 GLY A C 1
ATOM 1954 O O . GLY A 1 245 ? 11.880 -3.078 22.638 1.00 44.50 245 GLY A O 1
ATOM 1955 N N . HIS A 1 246 ? 13.358 -1.460 22.072 1.00 45.50 246 HIS A N 1
ATOM 1956 C CA . HIS A 1 246 ? 14.304 -1.821 21.011 1.00 45.50 246 HIS A CA 1
ATOM 1957 C C . HIS A 1 246 ? 14.790 -3.290 20.999 1.00 45.50 246 HIS A C 1
ATOM 1959 O O . HIS A 1 246 ? 15.957 -3.573 20.755 1.00 45.50 246 HIS A O 1
ATOM 1965 N N . ARG A 1 247 ? 13.935 -4.271 21.304 1.00 42.25 247 ARG A N 1
ATOM 1966 C CA . ARG A 1 247 ? 14.180 -5.662 20.958 1.00 42.25 247 ARG A CA 1
ATOM 1967 C C . ARG A 1 247 ? 13.713 -5.775 19.526 1.00 42.25 247 ARG A C 1
ATOM 1969 O O . ARG A 1 247 ? 12.564 -6.109 19.319 1.00 42.25 247 ARG A O 1
ATOM 1976 N N . ASN A 1 248 ? 14.611 -5.456 18.607 1.00 41.84 248 ASN A N 1
ATOM 1977 C CA . ASN A 1 248 ? 14.637 -5.967 17.247 1.00 41.84 248 ASN A CA 1
ATOM 1978 C C . ASN A 1 248 ? 13.274 -6.206 16.565 1.00 41.84 248 ASN A C 1
ATOM 1980 O O . ASN A 1 248 ? 13.143 -7.198 15.856 1.00 41.84 248 ASN A O 1
ATOM 1984 N N . ASP A 1 249 ? 12.326 -5.271 16.681 1.00 43.34 249 ASP A N 1
ATOM 1985 C CA . ASP A 1 249 ? 11.435 -4.936 15.562 1.00 43.34 249 ASP A CA 1
ATOM 1986 C C . ASP A 1 249 ? 12.285 -4.136 14.558 1.00 43.34 249 ASP A C 1
ATOM 1988 O O . ASP A 1 249 ? 12.063 -2.964 14.280 1.00 43.34 249 ASP A O 1
ATOM 1992 N N . VAL A 1 250 ? 13.384 -4.773 14.159 1.00 44.22 250 VAL A N 1
ATOM 1993 C CA . VAL A 1 250 ? 14.201 -4.444 13.008 1.00 44.22 250 VAL A CA 1
ATOM 1994 C C . VAL A 1 250 ? 13.330 -4.920 11.847 1.00 44.22 250 VAL A C 1
ATOM 1996 O O . VAL A 1 250 ? 12.942 -6.090 11.829 1.00 44.22 250 VAL A O 1
ATOM 1999 N N . ASP A 1 251 ? 12.983 -3.989 10.960 1.00 42.19 251 ASP A N 1
ATOM 2000 C CA . ASP A 1 251 ? 12.380 -4.214 9.637 1.00 42.19 251 ASP A CA 1
ATOM 2001 C C . ASP A 1 251 ? 10.835 -4.194 9.520 1.00 42.19 251 ASP A C 1
ATOM 2003 O O . ASP A 1 251 ? 10.241 -5.018 8.829 1.00 42.19 251 ASP A O 1
ATOM 2007 N N . GLU A 1 252 ? 10.164 -3.203 10.114 1.00 47.47 252 GLU A N 1
ATOM 2008 C CA . GLU A 1 252 ? 9.013 -2.548 9.446 1.00 47.47 252 GLU A CA 1
ATOM 2009 C C . GLU A 1 252 ? 9.196 -1.020 9.496 1.00 47.47 252 GLU A C 1
ATOM 2011 O O . GLU A 1 252 ? 8.256 -0.265 9.762 1.00 47.47 252 GLU A O 1
ATOM 2016 N N . GLU A 1 253 ? 10.437 -0.560 9.297 1.00 42.66 253 GLU A N 1
ATOM 2017 C CA . GLU A 1 253 ? 10.646 0.816 8.857 1.00 42.66 253 GLU A CA 1
ATOM 2018 C C . GLU A 1 253 ? 9.882 0.979 7.540 1.00 42.66 253 GLU A C 1
ATOM 2020 O O . GLU A 1 253 ? 9.891 0.100 6.674 1.00 42.66 253 GLU A O 1
ATOM 2025 N N . ASP A 1 254 ? 9.094 2.047 7.481 1.00 46.41 254 ASP A N 1
ATOM 2026 C CA . ASP A 1 254 ? 8.429 2.495 6.274 1.00 46.41 254 ASP A CA 1
ATOM 2027 C C . ASP A 1 254 ? 9.529 2.779 5.229 1.00 46.41 254 ASP A C 1
ATOM 2029 O O . ASP A 1 254 ? 10.008 3.899 5.146 1.00 46.41 254 ASP A O 1
ATOM 2033 N N . ASP A 1 255 ? 9.913 1.784 4.419 1.00 43.69 255 ASP A N 1
ATOM 2034 C CA . ASP A 1 255 ? 10.690 1.938 3.169 1.00 43.69 255 ASP A CA 1
ATOM 2035 C C . ASP A 1 255 ? 9.846 2.665 2.084 1.00 43.69 255 ASP A C 1
ATOM 2037 O O . ASP A 1 255 ? 9.843 2.306 0.905 1.00 43.69 255 ASP A O 1
ATOM 2041 N N . ASP A 1 256 ? 9.079 3.675 2.499 1.00 45.25 256 ASP A N 1
ATOM 2042 C CA . ASP A 1 256 ? 8.438 4.678 1.651 1.00 45.25 256 ASP A CA 1
ATOM 2043 C C . ASP A 1 256 ? 9.166 6.027 1.814 1.00 45.25 256 ASP A C 1
ATOM 2045 O O . ASP A 1 256 ? 8.579 7.089 1.597 1.00 45.25 256 ASP A O 1
ATOM 2049 N N . ASP A 1 257 ? 10.457 5.988 2.165 1.00 43.66 257 ASP A N 1
ATOM 2050 C CA . ASP A 1 257 ? 11.405 7.054 1.856 1.00 43.66 257 ASP A CA 1
ATOM 2051 C C . ASP A 1 257 ? 11.553 7.078 0.327 1.00 43.66 257 ASP A C 1
ATOM 2053 O O . ASP A 1 257 ? 12.467 6.512 -0.280 1.00 43.66 257 ASP A O 1
ATOM 2057 N N . GLU A 1 258 ? 10.538 7.660 -0.310 1.00 43.34 258 GLU A N 1
ATOM 2058 C CA . GLU A 1 258 ? 10.606 8.234 -1.639 1.00 43.34 258 GLU A CA 1
ATOM 2059 C C . GLU A 1 258 ? 11.959 8.931 -1.745 1.00 43.34 258 GLU A C 1
ATOM 2061 O O . GLU A 1 258 ? 12.260 9.819 -0.954 1.00 43.34 258 GLU A O 1
ATOM 2066 N N . TYR A 1 259 ? 12.799 8.427 -2.650 1.00 47.59 259 TYR A N 1
ATOM 2067 C CA . TYR A 1 259 ? 14.097 8.985 -2.979 1.00 47.59 259 TYR A CA 1
ATOM 2068 C C . TYR A 1 2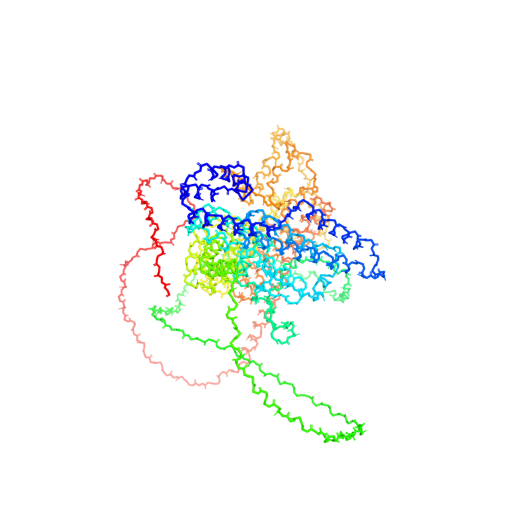59 ? 13.943 10.486 -3.267 1.00 47.59 259 TYR A C 1
ATOM 2070 O O . TYR A 1 259 ? 13.725 10.876 -4.417 1.00 47.59 259 TYR A O 1
ATOM 2078 N N . ASP A 1 260 ? 14.077 11.319 -2.237 1.00 43.09 260 ASP A N 1
ATOM 2079 C CA . ASP A 1 260 ? 14.573 12.677 -2.371 1.00 43.09 260 ASP A CA 1
ATOM 2080 C C . ASP A 1 260 ? 16.033 12.506 -2.806 1.00 43.09 260 ASP A C 1
ATOM 2082 O O . ASP A 1 260 ? 16.973 12.473 -2.012 1.00 43.09 260 ASP A O 1
ATOM 2086 N N . GLU A 1 261 ? 16.202 12.284 -4.114 1.00 48.72 261 GLU A N 1
ATOM 2087 C CA . GLU A 1 261 ? 17.415 12.611 -4.854 1.00 48.72 261 GLU A CA 1
ATOM 2088 C C . GLU A 1 261 ? 17.589 14.134 -4.761 1.00 48.72 261 GLU A C 1
ATOM 2090 O O . GLU A 1 261 ? 17.425 14.860 -5.740 1.00 48.72 261 GLU A O 1
ATOM 2095 N N . ASP A 1 262 ? 17.891 14.630 -3.560 1.00 42.41 262 ASP A N 1
ATOM 2096 C CA . ASP A 1 262 ? 18.641 15.861 -3.419 1.00 42.41 262 ASP A CA 1
ATOM 2097 C C . ASP A 1 262 ? 20.002 15.554 -4.042 1.00 42.41 262 ASP A C 1
ATOM 2099 O O . ASP A 1 262 ? 20.861 14.887 -3.462 1.00 42.41 262 ASP A O 1
ATOM 2103 N N . GLU A 1 263 ? 20.109 15.940 -5.310 1.00 47.81 263 GLU A N 1
ATOM 2104 C CA . GLU A 1 263 ? 21.328 16.023 -6.091 1.00 47.81 263 GLU A CA 1
ATOM 2105 C C . GLU A 1 263 ? 22.384 16.748 -5.243 1.00 47.81 263 GLU A C 1
ATOM 2107 O O . GLU A 1 263 ? 22.416 17.977 -5.179 1.00 47.81 263 GLU A O 1
ATOM 2112 N N . ASP A 1 264 ? 23.227 15.973 -4.555 1.00 44.78 264 ASP A N 1
ATOM 2113 C CA . ASP A 1 264 ? 24.446 16.466 -3.927 1.00 44.78 264 ASP A CA 1
ATOM 2114 C C . ASP A 1 264 ? 25.383 16.897 -5.063 1.00 44.78 264 ASP A C 1
ATOM 2116 O O . ASP A 1 264 ? 26.113 16.111 -5.678 1.00 44.78 264 ASP A O 1
ATOM 2120 N N . GLU A 1 265 ? 25.242 18.169 -5.430 1.00 54.09 265 GLU A N 1
ATOM 2121 C CA . GLU A 1 265 ? 26.184 18.914 -6.241 1.00 54.09 265 GLU A CA 1
ATOM 2122 C C . GLU A 1 265 ? 27.556 18.893 -5.553 1.00 54.09 265 GLU A C 1
ATOM 2124 O O . GLU A 1 265 ? 27.836 19.689 -4.658 1.00 54.09 265 GLU A O 1
ATOM 2129 N N . GLY A 1 266 ? 28.461 18.061 -6.069 1.00 52.06 266 GLY A N 1
ATOM 2130 C CA . GLY A 1 266 ? 29.875 18.426 -6.118 1.00 52.06 266 GLY A CA 1
ATOM 2131 C C . GLY A 1 266 ? 30.840 17.563 -5.319 1.00 52.06 266 GLY A C 1
ATOM 2132 O O . GLY A 1 266 ? 31.617 18.102 -4.538 1.00 52.06 266 GLY A O 1
ATOM 2133 N N . ASP A 1 267 ? 30.916 16.271 -5.635 1.00 40.47 267 ASP A N 1
ATOM 2134 C CA . ASP A 1 267 ? 32.204 15.580 -5.561 1.00 40.47 267 ASP A CA 1
ATOM 2135 C C . ASP A 1 267 ? 32.879 15.664 -6.935 1.00 40.47 267 ASP A C 1
ATOM 2137 O O . ASP A 1 267 ? 32.620 14.902 -7.869 1.00 40.47 267 ASP A O 1
ATOM 2141 N N . GLU A 1 268 ? 33.720 16.691 -7.035 1.00 47.41 268 GLU A N 1
ATOM 2142 C CA . GLU A 1 268 ? 34.710 16.950 -8.071 1.00 47.41 268 GLU A CA 1
ATOM 2143 C C . GLU A 1 268 ? 35.668 15.743 -8.129 1.00 47.41 268 GLU A C 1
ATOM 2145 O O . GLU A 1 268 ? 36.700 15.687 -7.459 1.00 47.41 268 GLU A O 1
ATOM 2150 N N . TYR A 1 269 ? 35.294 14.705 -8.881 1.00 50.00 269 TYR A N 1
ATOM 2151 C CA . TYR A 1 269 ? 36.258 13.707 -9.314 1.00 50.00 269 TYR A CA 1
ATOM 2152 C C . TYR A 1 269 ? 37.175 14.400 -10.316 1.00 50.00 269 TYR A C 1
ATOM 2154 O O . TYR A 1 269 ? 36.770 14.669 -11.446 1.00 50.00 269 TYR A O 1
ATOM 2162 N N . ASP A 1 270 ? 38.399 14.688 -9.877 1.00 46.94 270 ASP A N 1
ATOM 2163 C CA . ASP A 1 270 ? 39.551 14.879 -10.750 1.00 46.94 270 ASP A CA 1
ATOM 2164 C C . ASP A 1 270 ? 39.671 13.623 -11.633 1.00 46.94 270 ASP A C 1
ATOM 2166 O O . ASP A 1 270 ? 40.331 12.636 -11.293 1.00 46.94 270 ASP A O 1
ATOM 2170 N N . GLU A 1 271 ? 38.945 13.624 -12.752 1.00 46.19 271 GLU A N 1
ATOM 2171 C CA . GLU A 1 271 ? 39.231 12.781 -13.898 1.00 46.19 271 GLU A CA 1
ATOM 2172 C C . GLU A 1 271 ? 40.594 13.242 -14.405 1.00 46.19 271 GLU A C 1
ATOM 2174 O O . GLU A 1 271 ? 40.718 14.217 -15.144 1.00 46.19 271 GLU A O 1
ATOM 2179 N N . ASP A 1 272 ? 41.638 12.541 -13.963 1.00 47.84 272 ASP A N 1
ATOM 2180 C CA . ASP A 1 272 ? 42.873 12.440 -14.719 1.00 47.84 272 ASP A CA 1
ATOM 2181 C C . ASP A 1 272 ? 42.478 11.960 -16.128 1.00 47.84 272 ASP A C 1
ATOM 2183 O O . ASP A 1 272 ? 42.284 10.766 -16.373 1.00 47.84 272 ASP A O 1
ATOM 2187 N N . GLU A 1 273 ? 42.270 12.930 -17.025 1.00 47.16 273 GLU A N 1
ATOM 2188 C CA . GLU A 1 273 ? 42.104 12.775 -18.465 1.00 47.16 273 GLU A CA 1
ATOM 2189 C C . GLU A 1 273 ? 43.379 12.126 -19.020 1.00 47.16 273 GLU A C 1
ATOM 2191 O O . GLU A 1 273 ? 44.251 12.763 -19.613 1.00 47.16 273 GLU A O 1
ATOM 2196 N N . ASP A 1 274 ? 43.487 10.811 -18.850 1.00 48.44 274 ASP A N 1
ATOM 2197 C CA . ASP A 1 274 ? 44.169 9.985 -19.827 1.00 48.44 274 ASP A CA 1
ATOM 2198 C C . ASP A 1 274 ? 43.351 10.123 -21.117 1.00 48.44 274 ASP A C 1
ATOM 2200 O O . ASP A 1 274 ? 42.367 9.419 -21.340 1.00 48.44 274 ASP A O 1
ATOM 2204 N N . GLU A 1 275 ? 43.752 11.105 -21.926 1.00 48.81 275 GLU A N 1
ATOM 2205 C CA . GLU A 1 275 ? 43.299 11.436 -23.276 1.00 48.81 275 GLU A CA 1
ATOM 2206 C C . GLU A 1 275 ? 43.563 10.231 -24.219 1.00 48.81 275 GLU A C 1
ATOM 2208 O O . GLU A 1 275 ? 44.349 10.287 -25.169 1.00 48.81 275 GLU A O 1
ATOM 2213 N N . GLU A 1 276 ? 42.951 9.073 -23.938 1.00 50.09 276 GLU A N 1
ATOM 2214 C CA . GLU A 1 276 ? 42.834 7.975 -24.888 1.00 50.09 276 GLU A CA 1
ATOM 2215 C C . GLU A 1 276 ? 41.937 8.486 -26.013 1.00 50.09 276 GLU A C 1
ATOM 2217 O O . GLU A 1 276 ? 40.729 8.648 -25.883 1.00 50.09 276 GLU A O 1
ATOM 2222 N N . THR A 1 277 ? 42.580 8.797 -27.128 1.00 47.81 277 THR A N 1
ATOM 2223 C CA . THR A 1 277 ? 41.982 9.337 -28.341 1.00 47.81 277 THR A CA 1
ATOM 2224 C C . THR A 1 277 ? 40.839 8.416 -28.796 1.00 47.81 277 THR A C 1
ATOM 2226 O O . THR A 1 277 ? 41.071 7.354 -29.375 1.00 47.81 277 THR A O 1
ATOM 2229 N N . ASP A 1 278 ? 39.592 8.827 -28.549 1.00 50.88 278 ASP A N 1
ATOM 2230 C CA . ASP A 1 278 ? 38.342 8.116 -28.881 1.00 50.88 278 ASP A CA 1
ATOM 2231 C C . ASP A 1 278 ? 38.114 7.887 -30.397 1.00 50.88 278 ASP A C 1
ATOM 2233 O O . ASP A 1 278 ? 37.090 7.341 -30.825 1.00 50.88 278 ASP A O 1
ATOM 2237 N N . ASP A 1 279 ? 39.074 8.262 -31.244 1.00 54.06 279 ASP A N 1
ATOM 2238 C CA . ASP A 1 279 ? 39.005 8.112 -32.699 1.00 54.06 279 ASP A CA 1
ATOM 2239 C C . ASP A 1 279 ? 39.220 6.668 -33.194 1.00 54.06 279 ASP A C 1
ATOM 2241 O O . ASP A 1 279 ? 38.880 6.361 -34.339 1.00 54.06 279 ASP A O 1
ATOM 2245 N N . ASP A 1 280 ? 39.680 5.749 -32.336 1.00 52.69 280 ASP A N 1
ATOM 2246 C CA . ASP A 1 280 ? 39.888 4.332 -32.674 1.00 52.69 280 ASP A CA 1
ATOM 2247 C C . ASP A 1 280 ? 38.766 3.409 -32.159 1.00 52.69 280 ASP A C 1
ATOM 2249 O O . ASP A 1 280 ? 38.973 2.235 -31.820 1.00 52.69 280 ASP A O 1
ATOM 2253 N N . MET A 1 281 ? 37.519 3.893 -32.149 1.00 55.19 281 MET A N 1
ATOM 2254 C CA . MET A 1 281 ? 36.375 2.984 -32.089 1.00 55.19 281 MET A CA 1
ATOM 2255 C C . MET A 1 281 ? 36.409 2.100 -33.356 1.00 55.19 281 MET A C 1
ATOM 2257 O O . MET A 1 281 ? 36.292 2.621 -34.469 1.00 55.19 281 MET A O 1
ATOM 2261 N N . PRO A 1 282 ? 36.585 0.767 -33.240 1.00 52.69 282 PRO A N 1
ATOM 2262 C CA . PRO A 1 282 ? 36.826 -0.085 -34.398 1.00 52.69 282 PRO A CA 1
ATOM 2263 C C . PRO A 1 282 ? 35.676 0.050 -35.408 1.00 52.69 282 PRO A C 1
ATOM 2265 O O . PRO A 1 282 ? 34.508 0.046 -34.999 1.00 52.69 282 PRO A O 1
ATOM 2268 N N . PRO A 1 283 ? 35.973 0.158 -36.719 1.00 50.06 283 PRO A N 1
ATOM 2269 C CA . PRO A 1 283 ? 34.960 0.387 -37.739 1.00 50.06 283 PRO A CA 1
ATOM 2270 C C . PRO A 1 283 ? 33.865 -0.679 -37.664 1.00 50.06 283 PRO A C 1
ATOM 2272 O O . PRO A 1 283 ? 34.136 -1.872 -37.495 1.00 50.06 283 PRO A O 1
ATOM 2275 N N . LEU A 1 284 ? 32.613 -0.231 -37.793 1.00 46.06 284 LEU A N 1
ATOM 2276 C CA . LEU A 1 284 ? 31.430 -1.083 -37.899 1.00 46.06 284 LEU A CA 1
ATOM 2277 C C . LEU A 1 284 ? 31.623 -2.081 -39.048 1.00 46.06 284 LEU A C 1
ATOM 2279 O O . LEU A 1 284 ? 31.422 -1.760 -40.216 1.00 46.06 284 LEU A O 1
ATOM 2283 N N . ILE A 1 285 ? 32.011 -3.312 -38.717 1.00 43.44 285 ILE A N 1
ATOM 2284 C CA . ILE A 1 285 ? 31.952 -4.424 -39.663 1.00 43.44 285 ILE A CA 1
ATOM 2285 C C . ILE A 1 285 ? 30.472 -4.675 -39.952 1.00 43.44 285 ILE A C 1
ATOM 2287 O O . ILE A 1 285 ? 29.678 -4.859 -39.029 1.00 43.44 285 ILE A O 1
ATOM 2291 N N . ASP A 1 286 ? 30.121 -4.675 -41.235 1.00 43.69 286 ASP A N 1
ATOM 2292 C CA . ASP A 1 286 ? 28.784 -4.930 -41.766 1.00 43.69 286 ASP A CA 1
ATOM 2293 C C . ASP A 1 286 ? 28.254 -6.301 -41.294 1.00 43.69 286 ASP A C 1
ATOM 2295 O O . ASP A 1 286 ? 28.548 -7.355 -41.865 1.00 43.69 286 ASP A O 1
ATOM 2299 N N . VAL A 1 287 ? 27.485 -6.291 -40.199 1.00 43.09 287 VAL A N 1
ATOM 2300 C CA . VAL A 1 287 ? 26.936 -7.493 -39.546 1.00 43.09 287 VAL A CA 1
ATOM 2301 C C . VAL A 1 287 ? 25.925 -8.213 -40.450 1.00 43.09 287 VAL A C 1
ATOM 2303 O O . VAL A 1 287 ? 25.649 -9.392 -40.228 1.00 43.09 287 VAL A O 1
ATOM 2306 N N . THR A 1 288 ? 25.424 -7.566 -41.510 1.00 38.78 288 THR A N 1
ATOM 2307 C CA . THR A 1 288 ? 24.459 -8.182 -42.433 1.00 38.78 288 THR A CA 1
ATOM 2308 C C . THR A 1 288 ? 25.086 -9.230 -43.356 1.00 38.78 288 THR A C 1
ATOM 2310 O O . THR A 1 288 ? 24.387 -10.137 -43.802 1.00 38.78 288 THR A O 1
ATOM 2313 N N . LYS A 1 289 ? 26.409 -9.195 -43.581 1.00 42.22 289 LYS A N 1
ATOM 2314 C CA . LYS A 1 289 ? 27.098 -10.157 -44.464 1.00 42.22 289 LYS A CA 1
ATOM 2315 C C . LYS A 1 289 ? 27.672 -11.388 -43.762 1.00 42.22 289 LYS A C 1
ATOM 2317 O O . LYS A 1 289 ? 27.971 -12.373 -44.426 1.00 42.22 289 LYS A O 1
ATOM 2322 N N . SER A 1 290 ? 27.808 -11.382 -42.435 1.00 38.72 290 SER A N 1
ATOM 2323 C CA . SER A 1 290 ? 28.518 -12.453 -41.711 1.00 38.72 290 SER A CA 1
ATOM 2324 C C . SER A 1 290 ? 27.684 -13.715 -41.424 1.00 38.72 290 SER A C 1
ATOM 2326 O O . SER A 1 290 ? 28.229 -14.666 -40.864 1.00 38.72 290 SER A O 1
ATOM 2328 N N . TYR A 1 291 ? 26.394 -13.750 -41.773 1.00 40.94 291 TYR A N 1
ATOM 2329 C CA . TYR A 1 291 ? 25.508 -14.891 -41.477 1.00 40.94 291 TYR A CA 1
ATOM 2330 C C . TYR A 1 291 ? 24.755 -15.451 -42.695 1.00 40.94 291 TYR A C 1
ATOM 2332 O O . TYR A 1 291 ? 23.901 -16.314 -42.526 1.00 40.94 291 TYR A O 1
ATOM 2340 N N . ALA A 1 292 ? 25.070 -15.004 -43.914 1.00 38.72 292 ALA A N 1
ATOM 2341 C CA . ALA A 1 292 ? 24.337 -15.407 -45.119 1.00 38.72 292 ALA A CA 1
ATOM 2342 C C . ALA A 1 292 ? 24.926 -16.616 -45.875 1.00 38.72 292 ALA A C 1
ATOM 2344 O O . ALA A 1 292 ? 24.421 -16.939 -46.943 1.00 38.72 292 ALA A O 1
ATOM 2345 N N . ASP A 1 293 ? 25.950 -17.302 -45.356 1.00 39.72 293 ASP A N 1
ATOM 2346 C CA . ASP A 1 293 ? 26.533 -18.454 -46.059 1.00 39.72 293 ASP A CA 1
ATOM 2347 C C . ASP A 1 293 ? 26.928 -19.584 -45.100 1.00 39.72 293 ASP A C 1
ATOM 2349 O O . ASP A 1 293 ? 28.071 -19.692 -44.655 1.00 39.72 293 ASP A O 1
ATOM 2353 N N . LYS A 1 294 ? 25.928 -20.391 -44.731 1.00 36.62 294 LYS A N 1
ATOM 2354 C CA . LYS A 1 294 ? 26.081 -21.786 -44.293 1.00 36.62 294 LYS A CA 1
ATOM 2355 C C . LYS A 1 294 ? 24.837 -22.568 -44.701 1.00 36.62 294 LYS A C 1
ATOM 2357 O O . LYS A 1 294 ? 23.967 -22.855 -43.881 1.00 36.62 294 LYS A O 1
ATOM 2362 N N . THR A 1 295 ? 24.746 -22.892 -45.983 1.00 40.25 295 THR A N 1
ATOM 2363 C CA . THR A 1 295 ? 23.962 -24.042 -46.437 1.00 40.25 295 THR A CA 1
ATOM 2364 C C . THR A 1 295 ? 24.749 -25.323 -46.162 1.00 40.25 295 THR A C 1
ATOM 2366 O O . THR A 1 295 ? 25.886 -25.438 -46.603 1.00 40.25 295 THR A O 1
ATOM 2369 N N . GLU A 1 296 ? 24.100 -26.237 -45.433 1.00 44.50 296 GLU A N 1
ATOM 2370 C CA . GLU A 1 296 ? 24.239 -27.703 -45.484 1.00 44.50 296 GLU A CA 1
ATOM 2371 C C . GLU A 1 296 ? 25.630 -28.315 -45.216 1.00 44.50 296 GLU A C 1
ATOM 2373 O O . GLU A 1 296 ? 26.474 -28.332 -46.100 1.00 44.50 296 GLU A O 1
ATOM 2378 N N . ASP A 1 297 ? 25.831 -28.910 -44.026 1.00 39.41 297 ASP A N 1
ATOM 2379 C CA . ASP A 1 297 ? 26.233 -30.330 -43.914 1.00 39.41 297 ASP A CA 1
ATOM 2380 C C . ASP A 1 297 ? 26.140 -30.858 -42.460 1.00 39.41 297 ASP A C 1
ATOM 2382 O O . ASP A 1 297 ? 26.713 -30.286 -41.535 1.00 39.41 297 ASP A O 1
ATOM 2386 N N . SER A 1 298 ? 25.393 -31.956 -42.320 1.00 38.00 298 SER A N 1
ATOM 2387 C CA . SER A 1 298 ? 25.400 -33.046 -41.325 1.00 38.00 298 SER A CA 1
ATOM 2388 C C . SER A 1 298 ? 25.758 -32.834 -39.837 1.00 38.00 298 SER A C 1
ATOM 2390 O O . SER A 1 298 ? 26.853 -32.391 -39.496 1.00 38.00 298 SER A O 1
ATOM 2392 N N . GLY A 1 299 ? 24.924 -33.412 -38.957 1.00 31.83 299 GLY A N 1
ATOM 2393 C CA . GLY A 1 299 ? 25.412 -34.102 -37.752 1.00 31.83 299 GLY A CA 1
ATOM 2394 C C . GLY A 1 299 ? 24.577 -33.909 -36.489 1.00 31.83 299 GLY A C 1
ATOM 2395 O O . GLY A 1 299 ? 24.953 -33.119 -35.628 1.00 31.83 299 GLY A O 1
ATOM 2396 N N . 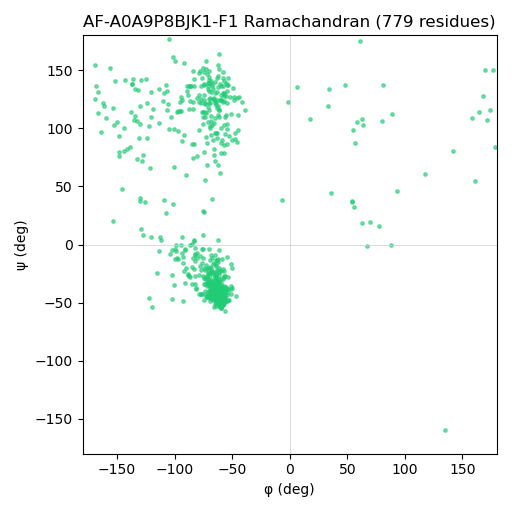ASP A 1 300 ? 23.477 -34.657 -36.373 1.00 43.38 300 ASP A N 1
ATOM 2397 C CA . ASP A 1 300 ? 22.761 -34.891 -35.116 1.00 43.38 300 ASP A CA 1
ATOM 2398 C C . ASP A 1 300 ? 23.677 -35.564 -34.081 1.00 43.38 300 ASP A C 1
ATOM 2400 O O . ASP A 1 300 ? 24.199 -36.640 -34.346 1.00 43.38 300 ASP A O 1
ATOM 2404 N N . ASP A 1 301 ? 23.825 -34.956 -32.901 1.00 38.41 301 ASP A N 1
ATOM 2405 C CA . ASP A 1 301 ? 24.130 -35.652 -31.642 1.00 38.41 301 ASP A CA 1
ATOM 2406 C C . ASP A 1 301 ? 23.835 -34.714 -30.456 1.00 38.41 301 ASP A C 1
ATOM 2408 O O . ASP A 1 301 ? 24.641 -33.866 -30.066 1.00 38.41 301 ASP A O 1
ATOM 2412 N N . MET A 1 302 ? 22.643 -34.860 -29.871 1.00 43.97 302 MET A N 1
ATOM 2413 C CA . MET A 1 302 ? 22.278 -34.263 -28.582 1.00 43.97 302 MET A CA 1
ATOM 2414 C C . MET A 1 302 ? 22.076 -35.392 -27.555 1.00 43.97 302 MET A C 1
ATOM 2416 O O . MET A 1 302 ? 21.409 -36.379 -27.871 1.00 43.97 302 MET A O 1
ATOM 2420 N N . PRO A 1 303 ? 22.622 -35.290 -26.328 1.00 38.59 303 PRO A N 1
ATOM 2421 C CA . PRO A 1 303 ? 22.533 -36.365 -25.344 1.00 38.59 303 PRO A CA 1
ATOM 2422 C C . PRO A 1 303 ? 21.127 -36.444 -24.716 1.00 38.59 303 PRO A C 1
ATOM 2424 O O . PRO A 1 303 ? 20.438 -35.424 -24.616 1.00 38.59 303 PRO A O 1
ATOM 2427 N N . PRO A 1 304 ? 20.686 -37.634 -24.261 1.00 35.91 304 PRO A N 1
ATOM 2428 C CA . PRO A 1 304 ? 19.321 -37.844 -23.801 1.00 35.91 304 PRO A CA 1
ATOM 2429 C C . PRO A 1 304 ? 19.098 -37.219 -22.420 1.00 35.91 304 PRO A C 1
ATOM 2431 O O . PRO A 1 304 ? 19.832 -37.484 -21.466 1.00 35.91 304 PRO A O 1
ATOM 2434 N N . LEU A 1 305 ? 18.043 -36.409 -22.311 1.00 34.34 305 LEU A N 1
ATOM 2435 C CA . LEU A 1 305 ? 17.517 -35.923 -21.040 1.00 34.34 305 LEU A CA 1
ATOM 2436 C C . LEU A 1 305 ? 16.773 -37.060 -20.330 1.00 34.34 305 LEU A C 1
ATOM 2438 O O . LEU A 1 305 ? 15.856 -37.669 -20.878 1.00 34.34 305 LEU A O 1
ATOM 2442 N N . LEU A 1 306 ? 17.200 -37.337 -19.100 1.00 32.28 306 LEU A N 1
ATOM 2443 C CA . LEU A 1 306 ? 16.596 -38.305 -18.192 1.00 32.28 306 LEU A CA 1
ATOM 2444 C C . LEU A 1 306 ? 15.175 -37.865 -17.814 1.00 32.28 306 LEU A C 1
ATOM 2446 O O . LEU A 1 306 ? 14.980 -36.811 -17.211 1.00 32.28 306 LEU A O 1
ATOM 2450 N N . SER A 1 307 ? 14.192 -38.704 -18.131 1.00 32.12 307 SER A N 1
ATOM 2451 C CA . SER A 1 307 ? 12.840 -38.639 -17.582 1.00 32.12 307 SER A CA 1
ATOM 2452 C C . SER A 1 307 ? 12.858 -39.120 -16.129 1.00 32.12 307 SER A C 1
ATOM 2454 O O . SER A 1 307 ? 13.116 -40.300 -15.880 1.00 32.12 307 SER A O 1
ATOM 2456 N N . VAL A 1 308 ? 12.571 -38.234 -15.175 1.00 35.19 308 VAL A N 1
ATOM 2457 C CA . VAL A 1 308 ? 12.254 -38.626 -13.796 1.00 35.19 308 VAL A CA 1
ATOM 2458 C C . VAL A 1 308 ? 10.763 -38.429 -13.588 1.00 35.19 308 VAL A C 1
ATOM 2460 O O . VAL A 1 308 ? 10.245 -37.319 -13.689 1.00 35.19 308 VAL A O 1
ATOM 2463 N N . SER A 1 309 ? 10.095 -39.552 -13.354 1.00 34.00 309 SER A N 1
ATOM 2464 C CA . SER A 1 309 ? 8.701 -39.637 -12.956 1.00 34.00 309 SER A CA 1
ATOM 2465 C C . SER A 1 309 ? 8.514 -39.100 -11.542 1.00 34.00 309 SER A C 1
ATOM 2467 O O . SER A 1 309 ? 9.323 -39.345 -10.649 1.00 34.00 309 SER A O 1
ATOM 2469 N N . ASP A 1 310 ? 7.407 -38.395 -11.383 1.00 35.53 310 ASP A N 1
ATOM 2470 C CA . ASP A 1 310 ? 6.853 -37.856 -10.154 1.00 35.53 310 ASP A CA 1
ATOM 2471 C C . ASP A 1 310 ? 6.551 -38.964 -9.126 1.00 35.53 310 ASP A C 1
ATOM 2473 O O . ASP A 1 310 ? 5.816 -39.912 -9.417 1.00 35.53 310 ASP A O 1
ATOM 2477 N N . SER A 1 311 ? 7.122 -38.846 -7.923 1.00 36.06 311 SER A N 1
ATOM 2478 C CA . SER A 1 311 ? 6.631 -39.528 -6.724 1.00 36.06 311 SER A CA 1
ATOM 2479 C C . SER A 1 311 ? 7.167 -38.869 -5.449 1.00 36.06 311 SER A C 1
ATOM 2481 O O . SER A 1 311 ? 8.366 -38.925 -5.187 1.00 36.06 311 SER A O 1
ATOM 2483 N N . GLY A 1 312 ? 6.251 -38.370 -4.618 1.00 30.12 312 GLY A N 1
ATOM 2484 C CA . GLY A 1 312 ? 6.348 -38.481 -3.160 1.00 30.12 312 GLY A CA 1
ATOM 2485 C C . GLY A 1 312 ? 7.096 -37.377 -2.411 1.00 30.12 312 GLY A C 1
ATOM 2486 O O . GLY A 1 312 ? 8.313 -37.267 -2.473 1.00 30.12 312 GLY A O 1
ATOM 2487 N N . SER A 1 313 ? 6.315 -36.621 -1.637 1.00 41.56 313 SER A N 1
ATOM 2488 C CA . SER A 1 313 ? 6.623 -36.095 -0.299 1.00 41.56 313 SER A CA 1
ATOM 2489 C C . SER A 1 313 ? 7.985 -36.471 0.303 1.00 41.56 313 SER A C 1
ATOM 2491 O O . SER A 1 313 ? 8.218 -37.645 0.568 1.00 41.56 313 SER A O 1
ATOM 2493 N N . ASP A 1 314 ? 8.794 -35.472 0.664 1.00 30.31 314 ASP A N 1
ATOM 2494 C CA . ASP A 1 314 ? 9.307 -35.373 2.035 1.00 30.31 314 ASP A CA 1
ATOM 2495 C C . ASP A 1 314 ? 9.973 -34.023 2.320 1.00 30.31 314 ASP A C 1
ATOM 2497 O O . ASP A 1 314 ? 10.742 -33.467 1.535 1.00 30.31 314 ASP A O 1
ATOM 2501 N N . ALA A 1 315 ? 9.636 -33.496 3.493 1.00 40.09 315 ALA A N 1
ATOM 2502 C CA . ALA A 1 315 ? 10.211 -32.306 4.084 1.00 40.09 315 ALA A CA 1
ATOM 2503 C C . ALA A 1 315 ? 11.651 -32.574 4.542 1.00 40.09 315 ALA A C 1
ATOM 2505 O O . ALA A 1 315 ? 11.912 -33.573 5.210 1.00 40.09 315 ALA A O 1
ATOM 2506 N N . SER A 1 316 ? 12.578 -31.649 4.274 1.00 32.97 316 SER A N 1
ATOM 2507 C CA . SER A 1 316 ? 13.823 -31.535 5.045 1.00 32.97 316 SER A CA 1
ATOM 2508 C C . SER A 1 316 ? 14.481 -30.160 4.909 1.00 32.97 316 SER A C 1
ATOM 2510 O O . SER A 1 316 ? 15.049 -29.810 3.880 1.00 32.97 316 SER A O 1
ATOM 2512 N N . ASN A 1 317 ? 14.397 -29.412 6.011 1.00 35.09 317 ASN A N 1
ATOM 2513 C CA . ASN A 1 317 ? 15.437 -28.587 6.631 1.00 35.09 317 ASN A CA 1
ATOM 2514 C C . ASN A 1 317 ? 16.661 -28.213 5.775 1.00 35.09 317 ASN A C 1
ATOM 2516 O O . ASN A 1 317 ? 17.603 -28.995 5.643 1.00 35.09 317 ASN A O 1
ATOM 2520 N N . MET A 1 318 ? 16.736 -26.941 5.374 1.00 30.95 318 MET A N 1
ATOM 2521 C CA . MET A 1 318 ? 18.003 -26.290 5.037 1.00 30.95 318 MET A CA 1
ATOM 2522 C C . MET A 1 318 ? 18.407 -25.338 6.168 1.00 30.95 318 MET A C 1
ATOM 2524 O O . MET A 1 318 ? 17.917 -24.219 6.289 1.00 30.95 318 MET A O 1
ATOM 2528 N N . ALA A 1 319 ? 19.308 -25.822 7.023 1.00 31.12 319 ALA A N 1
ATOM 2529 C CA . ALA A 1 319 ? 19.968 -25.037 8.054 1.00 31.12 319 ALA A CA 1
ATOM 2530 C C . ALA A 1 319 ? 21.014 -24.105 7.420 1.00 31.12 319 ALA A C 1
ATOM 2532 O O . ALA A 1 319 ? 21.961 -24.553 6.766 1.00 31.12 319 ALA A O 1
ATOM 2533 N N . CYS A 1 320 ? 20.851 -22.801 7.643 1.00 30.75 320 CYS A N 1
ATOM 2534 C CA . CYS A 1 320 ? 21.789 -21.770 7.219 1.00 30.75 320 CYS A CA 1
ATOM 2535 C C . CYS A 1 320 ? 23.090 -21.855 8.041 1.00 30.75 320 CYS A C 1
ATOM 2537 O O . CYS A 1 320 ? 23.091 -21.803 9.274 1.00 30.75 320 CYS A O 1
ATOM 2539 N N . ARG A 1 321 ? 24.218 -22.030 7.344 1.00 31.22 321 ARG A N 1
ATOM 2540 C CA . ARG A 1 321 ? 25.566 -22.148 7.913 1.00 31.22 321 ARG A CA 1
ATOM 2541 C C . ARG A 1 321 ? 26.082 -20.777 8.369 1.00 31.22 321 ARG A C 1
ATOM 2543 O O . ARG A 1 321 ? 26.402 -19.931 7.541 1.00 31.22 321 ARG A O 1
ATOM 2550 N N . LYS A 1 322 ? 26.270 -20.606 9.683 1.00 31.83 322 LYS A N 1
ATOM 2551 C CA . LYS A 1 322 ? 27.083 -19.530 10.280 1.00 31.83 322 LYS A CA 1
ATOM 2552 C C . LYS A 1 322 ? 28.548 -19.665 9.843 1.00 31.83 322 LYS A C 1
ATOM 2554 O O . LYS A 1 322 ? 29.202 -20.657 10.166 1.00 31.83 322 LYS A O 1
ATOM 2559 N N . ARG A 1 323 ? 29.081 -18.649 9.157 1.00 31.02 323 ARG A N 1
ATOM 2560 C CA . ARG A 1 323 ? 30.527 -18.445 8.978 1.00 31.02 323 ARG A CA 1
ATOM 2561 C C . ARG A 1 323 ? 31.066 -17.642 10.163 1.00 31.02 323 ARG A C 1
ATOM 2563 O O . ARG A 1 323 ? 30.589 -16.553 10.450 1.00 31.02 323 ARG A O 1
ATOM 2570 N N . LYS A 1 324 ? 32.055 -18.223 10.842 1.00 33.50 324 LYS A N 1
ATOM 2571 C CA . LYS A 1 324 ? 32.846 -17.653 11.938 1.00 33.50 324 LYS A CA 1
ATOM 2572 C C . LYS A 1 324 ? 34.233 -17.326 11.369 1.00 33.50 324 LYS A C 1
ATOM 2574 O O . LYS A 1 324 ? 34.902 -18.233 10.883 1.00 33.50 324 LYS A O 1
ATOM 2579 N N . ALA A 1 325 ? 34.649 -16.069 11.431 1.00 33.88 325 ALA A N 1
ATOM 2580 C CA . ALA A 1 325 ? 36.033 -15.607 11.270 1.00 33.88 325 ALA A CA 1
ATOM 2581 C C . ALA A 1 325 ? 36.243 -14.610 12.421 1.00 33.88 325 ALA A C 1
ATOM 2583 O O . ALA A 1 325 ? 35.433 -13.706 12.577 1.00 33.88 325 ALA A O 1
ATOM 2584 N N . ARG A 1 326 ? 37.053 -14.892 13.447 1.00 33.62 326 ARG A N 1
ATOM 2585 C CA . ARG A 1 326 ? 38.524 -14.986 13.498 1.00 33.62 326 ARG A CA 1
ATOM 2586 C C . ARG A 1 326 ? 39.192 -13.692 13.033 1.00 33.62 326 ARG A C 1
ATOM 2588 O O . ARG A 1 326 ? 39.566 -13.595 11.873 1.00 33.62 326 ARG A O 1
ATOM 2595 N N . ILE A 1 327 ? 39.384 -12.773 13.978 1.00 36.16 327 ILE A N 1
ATOM 2596 C CA . ILE A 1 327 ? 40.501 -11.826 13.997 1.00 36.16 327 ILE A CA 1
ATOM 2597 C C . ILE A 1 327 ? 41.029 -11.817 15.436 1.00 36.16 327 ILE A C 1
ATOM 2599 O O . ILE A 1 327 ? 40.353 -11.373 16.359 1.00 36.16 327 ILE A O 1
ATOM 2603 N N . GLU A 1 328 ? 42.201 -12.424 15.604 1.00 33.97 328 GLU A N 1
ATOM 2604 C CA . GLU A 1 328 ? 43.138 -12.167 16.695 1.00 33.97 328 GLU A CA 1
ATOM 2605 C C . GLU A 1 328 ? 44.036 -11.026 16.202 1.00 33.97 328 GLU A C 1
ATOM 2607 O O . GLU A 1 328 ? 44.592 -11.133 15.108 1.00 33.97 328 GLU A O 1
ATOM 2612 N N . SER A 1 329 ? 44.194 -9.962 16.981 1.00 35.06 329 SER A N 1
ATOM 2613 C CA . SER A 1 329 ? 45.398 -9.133 16.918 1.00 35.06 329 SER A CA 1
ATOM 2614 C C . SER A 1 329 ? 45.612 -8.466 18.267 1.00 35.06 329 SER A C 1
ATOM 2616 O O . SER A 1 329 ? 44.771 -7.718 18.762 1.00 35.06 329 SER A O 1
ATOM 2618 N N . GLU A 1 330 ? 46.745 -8.831 18.842 1.00 34.75 330 GLU A N 1
ATOM 2619 C CA . GLU A 1 330 ? 47.348 -8.361 20.074 1.00 34.75 330 GLU A CA 1
ATOM 2620 C C . GLU A 1 330 ? 47.698 -6.869 19.982 1.00 34.75 330 GLU A C 1
ATOM 2622 O O . GLU A 1 330 ? 48.192 -6.401 18.957 1.00 34.75 330 GLU A O 1
ATOM 2627 N N . SER A 1 331 ? 47.532 -6.142 21.085 1.00 36.22 331 SER A N 1
ATOM 2628 C CA . SER A 1 331 ? 48.415 -5.024 21.417 1.00 36.22 331 SER A CA 1
ATOM 2629 C C . SER A 1 331 ? 48.440 -4.851 22.931 1.00 36.22 331 SER A C 1
ATOM 2631 O O . SER A 1 331 ? 47.491 -4.359 23.543 1.00 36.22 331 SER A O 1
ATOM 2633 N N . GLU A 1 332 ? 49.535 -5.317 23.520 1.00 36.97 332 GLU A N 1
ATOM 2634 C CA . GLU A 1 332 ? 49.986 -4.974 24.860 1.00 36.97 332 GLU A CA 1
ATOM 2635 C C . GLU A 1 332 ? 50.299 -3.473 24.939 1.00 36.97 332 GLU A C 1
ATOM 2637 O O . GLU A 1 332 ? 51.006 -2.943 24.085 1.00 36.97 332 GLU A O 1
ATOM 2642 N N . SER A 1 333 ? 49.857 -2.810 26.007 1.00 39.06 333 SER A N 1
ATOM 2643 C CA . SER A 1 333 ? 50.700 -1.847 26.720 1.00 39.06 333 SER A CA 1
ATOM 2644 C C . SER A 1 333 ? 50.126 -1.585 28.109 1.00 39.06 333 SER A C 1
ATOM 2646 O O . SER A 1 333 ? 48.975 -1.177 28.267 1.00 39.06 333 SER A O 1
ATOM 2648 N N . GLU A 1 334 ? 50.965 -1.863 29.096 1.00 40.94 334 GLU A N 1
ATOM 2649 C CA . GLU A 1 334 ? 50.833 -1.572 30.517 1.00 40.94 334 GLU A CA 1
ATOM 2650 C C . GLU A 1 334 ? 50.545 -0.080 30.770 1.00 40.94 334 GLU A C 1
ATOM 2652 O O . GLU A 1 334 ? 51.159 0.767 30.132 1.00 40.94 334 GLU A O 1
ATOM 2657 N N . ASP A 1 335 ? 49.713 0.262 31.760 1.00 38.94 335 ASP A N 1
ATOM 2658 C CA . ASP A 1 335 ? 50.253 0.907 32.962 1.00 38.94 335 ASP A CA 1
ATOM 2659 C C . ASP A 1 335 ? 49.256 1.020 34.127 1.00 38.94 335 ASP A C 1
ATOM 2661 O O . ASP A 1 335 ? 48.033 1.006 33.999 1.00 38.94 335 ASP A O 1
ATOM 2665 N N . LYS A 1 336 ? 49.870 1.079 35.303 1.00 41.53 336 LYS A N 1
ATOM 2666 C CA . LYS A 1 336 ? 49.334 1.011 36.664 1.00 41.53 336 LYS A CA 1
ATOM 2667 C C . LYS A 1 336 ? 48.292 2.094 36.975 1.00 41.53 336 LYS A C 1
ATOM 2669 O O . LYS A 1 336 ? 48.567 3.268 36.760 1.00 41.53 336 LYS A O 1
ATOM 2674 N N . ASN A 1 337 ? 47.258 1.747 37.751 1.00 33.75 337 ASN A N 1
ATOM 2675 C CA . ASN A 1 337 ? 47.043 2.488 38.996 1.00 33.75 337 ASN A CA 1
ATOM 2676 C C . ASN A 1 337 ? 46.353 1.674 40.101 1.00 33.75 337 ASN A C 1
ATOM 2678 O O . ASN A 1 337 ? 45.477 0.849 39.863 1.00 33.75 337 ASN A O 1
ATOM 2682 N N . LYS A 1 338 ? 46.851 1.911 41.310 1.00 41.75 338 LYS A N 1
ATOM 2683 C CA . LYS A 1 338 ? 46.565 1.272 42.595 1.00 41.75 338 LYS A CA 1
ATOM 2684 C C . LYS A 1 338 ? 45.596 2.148 43.401 1.00 41.75 338 LYS A C 1
ATOM 2686 O O . LYS A 1 338 ? 45.660 3.364 43.260 1.00 41.75 338 LYS A O 1
ATOM 2691 N N . ASN A 1 339 ? 44.904 1.507 44.353 1.00 37.19 339 ASN A N 1
ATOM 2692 C CA . ASN A 1 339 ? 44.171 2.087 45.497 1.00 37.19 339 ASN A CA 1
ATOM 2693 C C . ASN A 1 339 ? 42.768 2.621 45.114 1.00 37.19 339 ASN A C 1
ATOM 2695 O O . ASN A 1 339 ? 42.607 3.170 44.037 1.00 37.19 339 ASN A O 1
ATOM 2699 N N . ASP A 1 340 ? 41.672 2.429 45.849 1.00 37.56 340 ASP A N 1
ATOM 2700 C CA . ASP A 1 340 ? 41.467 2.225 47.282 1.00 37.56 340 ASP A CA 1
ATOM 2701 C C . ASP A 1 340 ? 40.339 1.211 47.553 1.00 37.56 340 ASP A C 1
ATOM 2703 O O . ASP A 1 340 ? 39.310 1.189 46.877 1.00 37.56 340 ASP A O 1
ATOM 2707 N N . ALA A 1 341 ? 40.541 0.376 48.573 1.00 40.25 341 ALA A N 1
ATOM 2708 C CA . ALA A 1 341 ? 39.511 -0.465 49.168 1.00 40.25 341 ALA A CA 1
ATOM 2709 C C . ALA A 1 341 ? 39.075 0.168 50.496 1.00 40.25 341 ALA A C 1
ATOM 2711 O O . ALA A 1 341 ? 39.839 0.155 51.462 1.00 40.25 341 ALA A O 1
ATOM 2712 N N . GLU A 1 342 ? 37.854 0.702 50.549 1.00 39.91 342 GLU A N 1
ATOM 2713 C CA . GLU A 1 342 ? 37.218 1.102 51.808 1.00 39.91 342 GLU A CA 1
ATOM 2714 C C . GLU A 1 342 ? 36.427 -0.071 52.417 1.00 39.91 342 GLU A C 1
ATOM 2716 O O . GLU A 1 342 ? 35.706 -0.777 51.702 1.00 39.91 342 GLU A O 1
ATOM 2721 N N . PRO A 1 343 ? 36.532 -0.300 53.740 1.00 50.06 343 PRO A N 1
ATOM 2722 C CA . PRO A 1 343 ? 35.814 -1.360 54.425 1.00 50.06 343 PRO A CA 1
ATOM 2723 C C . PRO A 1 343 ? 34.397 -0.896 54.784 1.00 50.06 343 PRO A C 1
ATOM 2725 O O . PRO A 1 343 ? 34.210 0.075 55.515 1.00 50.06 343 PRO A O 1
ATOM 2728 N N . ARG A 1 344 ? 33.377 -1.628 54.321 1.00 40.59 344 ARG A N 1
ATOM 2729 C CA . ARG A 1 344 ? 32.007 -1.453 54.818 1.00 40.59 344 ARG A CA 1
ATOM 2730 C C . ARG A 1 344 ? 31.913 -1.970 56.252 1.00 40.59 344 ARG A C 1
ATOM 2732 O O . ARG A 1 344 ? 32.104 -3.157 56.509 1.00 40.59 344 ARG A O 1
ATOM 2739 N N . HIS A 1 345 ? 31.632 -1.040 57.159 1.00 48.72 345 HIS A N 1
ATOM 2740 C CA . HIS A 1 345 ? 31.221 -1.279 58.534 1.00 48.72 345 HIS A CA 1
ATOM 2741 C C . HIS A 1 345 ? 30.005 -2.205 58.595 1.00 48.72 345 HIS A C 1
ATOM 2743 O O . HIS A 1 345 ? 29.010 -1.984 57.904 1.00 48.72 345 HIS A O 1
ATOM 2749 N N . GLY A 1 346 ? 30.106 -3.213 59.459 1.00 47.25 346 GLY A N 1
ATOM 2750 C CA . GLY A 1 346 ? 28.954 -3.908 60.005 1.00 47.25 346 GLY A CA 1
ATOM 2751 C C . GLY A 1 346 ? 28.267 -3.029 61.045 1.00 47.25 346 GLY A C 1
ATOM 2752 O O . GLY A 1 346 ? 28.929 -2.402 61.872 1.00 47.25 346 GLY A O 1
ATOM 2753 N N . SER A 1 347 ? 26.944 -3.009 60.987 1.00 48.38 347 SER A N 1
ATOM 2754 C CA . SER A 1 347 ? 26.086 -2.672 62.112 1.00 48.38 347 SER A CA 1
ATOM 2755 C C . SER A 1 347 ? 25.170 -3.867 62.330 1.00 48.38 347 SER A C 1
ATOM 2757 O O . SER A 1 347 ? 24.234 -4.096 61.563 1.00 48.38 347 SER A O 1
ATOM 2759 N N . ASP A 1 348 ? 25.518 -4.650 63.343 1.00 54.59 348 ASP A N 1
ATOM 2760 C CA . ASP A 1 348 ? 24.547 -5.358 64.158 1.00 54.59 348 ASP A CA 1
ATOM 2761 C C . ASP A 1 348 ? 23.601 -4.295 64.738 1.00 54.59 348 ASP A C 1
ATOM 2763 O O . ASP A 1 348 ? 24.102 -3.363 65.363 1.00 54.59 348 ASP A O 1
ATOM 2767 N N . ASP A 1 349 ? 22.287 -4.387 64.520 1.00 48.78 349 ASP A N 1
ATOM 2768 C CA . ASP A 1 349 ? 21.345 -4.033 65.586 1.00 48.78 349 ASP A CA 1
ATOM 2769 C C . ASP A 1 349 ? 19.908 -4.492 65.309 1.00 48.78 349 ASP A C 1
ATOM 2771 O O . ASP A 1 349 ? 19.340 -4.257 64.246 1.00 48.78 349 ASP A O 1
ATOM 2775 N N . GLU A 1 350 ? 19.389 -5.132 66.351 1.00 45.66 350 GLU A N 1
ATOM 2776 C CA . GLU A 1 350 ? 18.003 -5.336 66.778 1.00 45.66 350 GLU A CA 1
ATOM 2777 C C . GLU A 1 350 ? 17.034 -6.122 65.878 1.00 45.66 350 GLU A C 1
ATOM 2779 O O . GLU A 1 350 ? 16.528 -5.684 64.849 1.00 45.66 350 GLU A O 1
ATOM 2784 N N . GLY A 1 351 ? 16.733 -7.333 66.358 1.00 49.03 351 GLY A N 1
ATOM 2785 C CA . GLY A 1 351 ? 15.654 -8.168 65.867 1.00 49.03 351 GLY A CA 1
ATOM 2786 C C . GLY A 1 351 ? 14.289 -7.557 66.167 1.00 49.03 351 GLY A C 1
ATOM 2787 O O . GLY A 1 351 ? 13.944 -7.313 67.322 1.00 49.03 351 GLY A O 1
ATOM 2788 N N . GLU A 1 352 ? 13.495 -7.393 65.115 1.00 47.41 352 GLU A N 1
ATOM 2789 C CA . GLU A 1 352 ? 12.065 -7.150 65.230 1.00 47.41 352 GLU A CA 1
ATOM 2790 C C . GLU A 1 352 ? 11.361 -8.460 65.606 1.00 47.41 352 GLU A C 1
ATOM 2792 O O . GLU A 1 352 ? 11.296 -9.438 64.856 1.00 47.41 352 GLU A O 1
ATOM 2797 N N . GLU A 1 353 ? 10.887 -8.462 66.845 1.00 50.53 353 GLU A N 1
ATOM 2798 C CA . GLU A 1 353 ? 9.959 -9.406 67.440 1.00 50.53 353 GLU A CA 1
ATOM 2799 C C . GLU A 1 353 ? 8.672 -9.445 66.603 1.00 50.53 353 GLU A C 1
ATOM 2801 O O . GLU A 1 353 ? 7.897 -8.487 66.564 1.00 50.53 353 GLU A O 1
ATOM 2806 N N . TRP A 1 354 ? 8.448 -10.560 65.904 1.00 55.12 354 TRP A N 1
ATOM 2807 C CA . TRP A 1 354 ? 7.176 -10.850 65.250 1.00 55.12 354 TRP A CA 1
ATOM 2808 C C . TRP A 1 354 ? 6.107 -11.006 66.333 1.00 55.12 354 TRP A C 1
ATOM 2810 O O . TRP A 1 354 ? 5.964 -12.063 66.945 1.00 55.12 354 TRP A O 1
ATOM 2820 N N . ILE A 1 355 ? 5.373 -9.927 66.595 1.00 46.41 355 ILE A N 1
ATOM 2821 C CA . ILE A 1 355 ? 4.126 -9.980 67.347 1.00 46.41 355 ILE A CA 1
ATOM 2822 C C . ILE A 1 355 ? 3.115 -10.697 66.451 1.00 46.41 355 ILE A C 1
ATOM 2824 O O . ILE A 1 355 ? 2.529 -10.091 65.549 1.00 46.41 355 ILE A O 1
ATOM 2828 N N . ASP A 1 356 ? 2.906 -11.986 66.722 1.00 47.66 356 ASP A N 1
ATOM 2829 C CA . ASP A 1 356 ? 1.722 -12.728 66.300 1.00 47.66 356 ASP A CA 1
ATOM 2830 C C . ASP A 1 356 ? 0.498 -12.038 66.912 1.00 47.66 356 ASP A C 1
ATOM 2832 O O . ASP A 1 356 ? 0.038 -12.323 68.019 1.00 47.66 356 ASP A O 1
ATOM 2836 N N . THR A 1 357 ? -0.006 -11.047 66.185 1.00 50.09 357 THR A N 1
ATOM 2837 C CA . THR A 1 357 ? -1.335 -10.504 66.409 1.00 50.09 357 THR A CA 1
ATOM 2838 C C . THR A 1 357 ? -2.290 -11.563 65.895 1.00 50.09 357 THR A C 1
ATOM 2840 O O . THR A 1 357 ? -2.594 -11.612 64.705 1.00 50.09 357 THR A O 1
ATOM 2843 N N . ASP A 1 358 ? -2.717 -12.431 66.816 1.00 50.41 358 ASP A N 1
ATOM 2844 C CA . ASP A 1 358 ? -3.911 -13.263 66.708 1.00 50.41 358 ASP A CA 1
ATOM 2845 C C . ASP A 1 358 ? -5.062 -12.359 66.249 1.00 50.41 358 ASP A C 1
ATOM 2847 O O . ASP A 1 358 ? -5.742 -11.688 67.034 1.00 50.41 358 ASP A O 1
ATOM 2851 N N . SER A 1 359 ? -5.214 -12.277 64.929 1.00 53.03 359 SER A N 1
ATOM 2852 C CA . SER A 1 359 ? -6.311 -11.609 64.259 1.00 53.03 359 SER A CA 1
ATOM 2853 C C . SER A 1 359 ? -7.515 -12.495 64.497 1.00 53.03 359 SER A C 1
ATOM 2855 O O . SER A 1 359 ? -7.808 -13.413 63.735 1.00 53.03 359 SER A O 1
ATOM 2857 N N . SER A 1 360 ? -8.180 -12.249 65.625 1.00 53.25 360 SER A N 1
ATOM 2858 C CA . SER A 1 360 ? -9.544 -12.682 65.847 1.00 53.25 360 SER A CA 1
ATOM 2859 C C . SER A 1 360 ? -10.326 -12.360 64.579 1.00 53.25 360 SER A C 1
ATOM 2861 O O . SER A 1 360 ? -10.504 -11.182 64.255 1.00 53.25 360 SER A O 1
ATOM 2863 N N . GLU A 1 361 ? -10.745 -13.403 63.865 1.00 51.06 361 GLU A N 1
ATOM 2864 C CA . GLU A 1 361 ? -11.736 -13.364 62.801 1.00 51.06 361 GLU A CA 1
ATOM 2865 C C . GLU A 1 361 ? -13.021 -12.780 63.398 1.00 51.06 361 GLU A C 1
ATOM 2867 O O . GLU A 1 361 ? -13.948 -13.485 63.789 1.00 51.06 361 GLU A O 1
ATOM 2872 N N . SER A 1 362 ? -13.071 -11.456 63.551 1.00 52.78 362 SER A N 1
ATOM 2873 C CA . SER A 1 362 ? -14.333 -10.764 63.687 1.00 52.78 362 SER A CA 1
ATOM 2874 C C . SER A 1 362 ? -15.053 -11.062 62.387 1.00 52.78 362 SER A C 1
ATOM 2876 O O . SER A 1 362 ? -14.548 -10.682 61.329 1.00 52.78 362 SER A O 1
ATOM 2878 N N . GLU A 1 363 ? -16.175 -11.776 62.477 1.00 53.25 363 GLU A N 1
ATOM 2879 C CA . GLU A 1 363 ? -17.191 -11.883 61.437 1.00 53.25 363 GLU A CA 1
ATOM 2880 C C . GLU A 1 363 ? -17.458 -10.470 60.909 1.00 53.25 363 GLU A C 1
ATOM 2882 O O . GLU A 1 363 ? -18.291 -9.724 61.428 1.00 53.25 363 GLU A O 1
ATOM 2887 N N . ALA A 1 364 ? -16.677 -10.052 59.914 1.00 54.19 364 ALA A N 1
ATOM 2888 C CA . ALA A 1 364 ? -16.881 -8.821 59.196 1.00 54.19 364 ALA A CA 1
ATOM 2889 C C . ALA A 1 364 ? -18.168 -9.073 58.431 1.00 54.19 364 ALA A C 1
ATOM 2891 O O . ALA A 1 364 ? -18.163 -9.735 57.393 1.00 54.19 364 ALA A O 1
ATOM 2892 N N . GLY A 1 365 ? -19.275 -8.653 59.052 1.00 51.06 365 GLY A N 1
ATOM 2893 C CA . GLY A 1 365 ? -20.623 -8.865 58.562 1.00 51.06 365 GLY A CA 1
ATOM 2894 C C . GLY A 1 365 ? -20.638 -8.623 57.067 1.00 51.06 365 GLY A C 1
ATOM 2895 O O . GLY A 1 365 ? -20.190 -7.567 56.617 1.00 51.06 365 GLY A O 1
ATOM 2896 N N . ILE A 1 366 ? -21.067 -9.650 56.332 1.00 59.47 366 ILE A N 1
ATOM 2897 C CA . ILE A 1 366 ? -21.153 -9.688 54.875 1.00 59.47 366 ILE A CA 1
ATOM 2898 C C . ILE A 1 366 ? -21.781 -8.364 54.433 1.00 59.47 366 ILE A C 1
ATOM 2900 O O . ILE A 1 366 ? -22.991 -8.178 54.548 1.00 59.47 366 ILE A O 1
ATOM 2904 N N . ARG A 1 367 ? -20.951 -7.400 54.011 1.00 63.09 367 ARG A N 1
ATOM 2905 C CA . ARG A 1 367 ? -21.436 -6.127 53.485 1.00 63.09 367 ARG A CA 1
ATOM 2906 C C . ARG A 1 367 ? -22.171 -6.490 52.212 1.00 63.09 367 ARG A C 1
ATOM 2908 O O . ARG A 1 367 ? -21.544 -6.918 51.244 1.00 63.09 367 ARG A O 1
ATOM 2915 N N . GLU A 1 368 ? -23.494 -6.385 52.243 1.00 67.00 368 GLU A N 1
ATOM 2916 C CA . GLU A 1 368 ? -24.318 -6.623 51.070 1.00 67.00 368 GLU A CA 1
ATOM 2917 C C . GLU A 1 368 ? -23.828 -5.711 49.943 1.00 67.00 368 GLU A C 1
ATOM 2919 O O . GLU A 1 368 ? -23.900 -4.484 50.014 1.00 67.00 368 GLU A O 1
ATOM 2924 N N . VAL A 1 369 ? -23.247 -6.343 48.926 1.00 68.94 369 VAL A N 1
ATOM 2925 C CA . VAL A 1 369 ? -22.771 -5.694 47.709 1.00 68.94 369 VAL A CA 1
ATOM 2926 C C . VAL A 1 369 ? -23.964 -4.975 47.061 1.00 68.94 369 VAL A C 1
ATOM 2928 O O . VAL A 1 369 ? -24.972 -5.641 46.794 1.00 68.94 369 VAL A O 1
ATOM 2931 N N . PRO A 1 370 ? -23.897 -3.648 46.824 1.00 77.56 370 PRO A N 1
ATOM 2932 C CA . PRO A 1 370 ? -25.028 -2.879 46.314 1.00 77.56 370 PRO A CA 1
ATOM 2933 C C . PRO A 1 370 ? -25.603 -3.490 45.024 1.00 77.56 370 PRO A C 1
ATOM 2935 O O . PRO A 1 370 ? -24.824 -3.831 44.133 1.00 77.56 370 PRO A O 1
ATOM 2938 N N . PRO A 1 371 ? -26.936 -3.582 44.855 1.00 75.69 371 PRO A N 1
ATOM 2939 C CA . PRO A 1 371 ? -27.561 -4.245 43.704 1.00 75.69 371 PRO A CA 1
ATOM 2940 C C . PRO A 1 371 ? -27.026 -3.802 42.333 1.00 75.69 371 PRO A C 1
ATOM 2942 O O . PRO A 1 371 ? -26.827 -4.640 41.460 1.00 75.69 371 PRO A O 1
ATOM 2945 N N . LEU A 1 372 ? -26.716 -2.509 42.173 1.00 73.25 372 LEU A N 1
ATOM 2946 C CA . LEU A 1 372 ? -26.197 -1.934 40.927 1.00 73.25 372 LEU A CA 1
ATOM 2947 C C . LEU A 1 372 ? -24.845 -2.535 40.502 1.00 73.25 372 LEU A C 1
ATOM 2949 O O . LEU A 1 372 ? -24.621 -2.772 39.321 1.00 73.25 372 LEU A O 1
ATOM 2953 N N . THR A 1 373 ? -23.956 -2.822 41.458 1.00 77.31 373 THR A N 1
ATOM 2954 C CA . THR A 1 373 ? -22.634 -3.403 41.151 1.00 77.31 373 THR A CA 1
ATOM 2955 C C . THR A 1 373 ? -22.765 -4.805 40.551 1.00 77.31 373 THR A C 1
ATOM 2957 O O . THR A 1 373 ? -22.086 -5.119 39.581 1.00 77.31 373 THR A O 1
ATOM 2960 N N . ARG A 1 374 ? -23.743 -5.599 41.019 1.00 82.88 374 ARG A N 1
ATOM 2961 C CA . ARG A 1 374 ? -24.037 -6.930 40.463 1.00 82.88 374 ARG A CA 1
ATOM 2962 C C . ARG A 1 374 ? -24.551 -6.883 39.024 1.00 82.88 374 ARG A C 1
ATOM 2964 O O . ARG A 1 374 ? -24.352 -7.846 38.291 1.00 82.88 374 ARG A O 1
ATOM 2971 N N . GLU A 1 375 ? -25.268 -5.831 38.628 1.00 83.31 375 GLU A N 1
ATOM 2972 C CA . GLU A 1 375 ? -25.740 -5.680 37.243 1.00 83.31 375 GLU A CA 1
ATOM 2973 C C . GLU A 1 375 ? -24.578 -5.365 36.300 1.00 83.31 375 GLU A C 1
ATOM 2975 O O . GLU A 1 375 ? -24.439 -6.011 35.266 1.00 83.31 375 GLU A O 1
ATOM 2980 N N . LEU A 1 376 ? -23.705 -4.442 36.701 1.00 85.06 376 LEU A N 1
ATOM 2981 C CA . LEU A 1 376 ? -22.517 -4.070 35.936 1.00 85.06 376 LEU A CA 1
ATOM 2982 C C . LEU A 1 376 ? -21.515 -5.232 35.801 1.00 85.06 376 LEU A C 1
ATOM 2984 O O . LEU A 1 376 ? -20.919 -5.405 34.740 1.00 85.06 376 LEU A O 1
ATOM 2988 N N . ASP A 1 377 ? -21.362 -6.064 36.836 1.00 88.25 377 ASP A N 1
ATOM 2989 C CA . ASP A 1 377 ? -20.507 -7.259 36.774 1.00 88.25 377 ASP A CA 1
ATOM 2990 C C . ASP A 1 377 ? -21.048 -8.297 35.780 1.00 88.25 377 ASP A C 1
ATOM 2992 O O . ASP A 1 377 ? -20.283 -8.888 35.019 1.00 88.25 377 ASP A O 1
ATOM 2996 N N . LYS A 1 378 ? -22.376 -8.473 35.720 1.00 90.44 378 LYS A N 1
ATOM 2997 C CA . LYS A 1 378 ? -23.017 -9.318 34.699 1.00 90.44 378 LYS A CA 1
ATOM 2998 C C . LYS A 1 378 ? -22.840 -8.748 33.296 1.00 90.44 378 LYS A C 1
ATOM 3000 O O . LYS A 1 378 ? -22.657 -9.507 32.352 1.00 90.44 378 LYS A O 1
ATOM 3005 N N . GLU A 1 379 ? -22.912 -7.429 33.133 1.00 89.06 379 GLU A N 1
ATOM 3006 C CA . GLU A 1 379 ? -22.652 -6.786 31.840 1.00 89.06 379 GLU A CA 1
ATOM 3007 C C . GLU A 1 379 ? -21.208 -7.011 31.379 1.00 89.06 379 GLU A C 1
ATOM 3009 O O . GLU A 1 379 ? -20.988 -7.316 30.207 1.00 89.06 379 GLU A O 1
ATOM 3014 N N . GLU A 1 380 ? -20.234 -6.950 32.289 1.00 90.56 380 GLU A N 1
ATOM 3015 C CA . GLU A 1 380 ? -18.835 -7.274 31.987 1.00 90.56 380 GLU A CA 1
ATOM 3016 C C . GLU A 1 380 ? -18.640 -8.754 31.620 1.00 90.56 380 GLU A C 1
ATOM 3018 O O . GLU A 1 380 ? -17.935 -9.071 30.657 1.00 90.56 380 GLU A O 1
ATOM 3023 N N . GLU A 1 381 ? -19.312 -9.668 32.325 1.00 93.31 381 GLU A N 1
ATOM 3024 C CA . GLU A 1 381 ? -19.328 -11.095 31.984 1.00 93.31 381 GLU A CA 1
ATOM 3025 C C . GLU A 1 381 ? -19.894 -11.320 30.573 1.00 93.31 381 GLU A C 1
ATOM 3027 O O . GLU A 1 381 ? -19.290 -12.023 29.759 1.00 93.31 381 GLU A O 1
ATOM 3032 N N . MET A 1 382 ? -21.004 -10.657 30.233 1.00 93.06 382 MET A N 1
ATOM 3033 C CA . MET A 1 382 ? -21.589 -10.732 28.893 1.00 93.06 382 MET A CA 1
ATOM 3034 C C . MET A 1 382 ? -20.669 -10.129 27.820 1.00 93.06 382 MET A C 1
ATOM 3036 O O . MET A 1 382 ? -20.531 -10.714 26.744 1.00 93.06 382 MET A O 1
ATOM 3040 N N . ARG A 1 383 ? -20.001 -8.995 28.089 1.00 93.50 383 ARG A N 1
ATOM 3041 C CA . ARG A 1 383 ? -19.009 -8.407 27.166 1.00 93.50 383 ARG A CA 1
ATOM 3042 C C . ARG A 1 383 ? -17.851 -9.369 26.914 1.00 93.50 383 ARG A C 1
ATOM 3044 O O . ARG A 1 383 ? -17.462 -9.567 25.763 1.00 93.50 383 ARG A O 1
ATOM 3051 N N . THR A 1 384 ? -17.355 -10.014 27.966 1.00 93.62 384 THR A N 1
ATOM 3052 C CA . THR A 1 384 ? -16.308 -11.041 27.871 1.00 93.62 384 THR A CA 1
ATOM 3053 C C . THR A 1 384 ? -16.782 -12.223 27.022 1.00 93.62 384 THR A C 1
ATOM 3055 O O . THR A 1 384 ? -16.072 -12.663 26.115 1.00 93.62 384 THR A O 1
ATOM 3058 N N . ALA A 1 385 ? -18.020 -12.684 27.225 1.00 95.56 385 ALA A N 1
ATOM 3059 C CA . ALA A 1 385 ? -18.622 -13.752 26.427 1.00 95.56 385 ALA A CA 1
ATOM 3060 C C . ALA A 1 385 ? -18.822 -13.375 24.943 1.00 95.56 385 ALA A C 1
ATOM 3062 O O . ALA A 1 385 ? -18.805 -14.251 24.079 1.00 95.56 385 ALA A O 1
ATOM 3063 N N . ALA A 1 386 ? -18.960 -12.085 24.615 1.00 96.00 386 ALA A N 1
ATOM 3064 C CA . ALA A 1 386 ? -19.079 -11.597 23.238 1.00 96.00 386 ALA A CA 1
ATOM 3065 C C . ALA A 1 386 ? -17.731 -11.468 22.496 1.00 96.00 386 ALA A C 1
ATOM 3067 O O . ALA A 1 386 ? -17.711 -11.312 21.270 1.00 96.00 386 ALA A O 1
ATOM 3068 N N . GLN A 1 387 ? -16.591 -11.567 23.188 1.00 95.81 387 GLN A N 1
ATOM 3069 C CA . GLN A 1 387 ? -15.263 -11.388 22.587 1.00 95.81 387 GLN A CA 1
ATOM 3070 C C . GLN A 1 387 ? -14.941 -12.388 21.453 1.00 95.81 387 GLN A C 1
ATOM 3072 O O . GLN A 1 387 ? -14.443 -11.946 20.409 1.00 95.81 387 GLN A O 1
ATOM 3077 N N . PRO A 1 388 ? -15.253 -13.700 21.552 1.00 96.81 388 PRO A N 1
ATOM 3078 C CA . PRO A 1 388 ? -15.054 -14.640 20.444 1.00 96.81 388 PRO A CA 1
ATOM 3079 C C . PRO A 1 388 ? -15.862 -14.261 19.197 1.00 96.81 388 PRO A C 1
ATOM 3081 O O . PRO A 1 388 ? -15.380 -14.388 18.068 1.00 96.81 388 PRO A O 1
ATOM 3084 N N . ARG A 1 389 ? -17.075 -13.730 19.396 1.00 96.50 389 ARG A N 1
ATOM 3085 C CA . ARG A 1 389 ? -17.934 -13.252 18.311 1.00 96.50 389 ARG A CA 1
ATOM 3086 C C . ARG A 1 389 ? -17.343 -12.019 17.632 1.00 96.50 389 ARG A C 1
ATOM 3088 O O . ARG A 1 389 ? -17.246 -12.015 16.407 1.00 96.50 389 ARG A O 1
ATOM 3095 N N . LEU A 1 390 ? -16.882 -11.027 18.398 1.00 96.81 390 LEU A N 1
ATOM 3096 C CA . LEU A 1 390 ? -16.175 -9.866 17.845 1.00 96.81 390 LEU A CA 1
ATOM 3097 C C . LEU A 1 390 ? -14.939 -10.298 17.045 1.00 96.81 390 LEU A C 1
ATOM 3099 O O . LEU A 1 390 ? -14.747 -9.855 15.915 1.00 96.81 390 LEU A O 1
ATOM 3103 N N . LYS A 1 391 ? -14.140 -11.224 17.587 1.00 96.56 391 LYS A N 1
ATOM 3104 C CA . LYS A 1 391 ? -12.970 -11.786 16.901 1.00 96.56 391 LYS A CA 1
ATOM 3105 C C . LYS A 1 391 ? -13.349 -12.401 15.552 1.00 96.56 391 LYS A C 1
ATOM 3107 O O . LYS A 1 391 ? -12.702 -12.099 14.553 1.00 96.56 391 LYS A O 1
ATOM 3112 N N . ARG A 1 392 ? -14.411 -13.212 15.491 1.00 96.75 392 ARG A N 1
ATOM 3113 C CA . ARG A 1 392 ? -14.922 -13.800 14.238 1.00 96.75 392 ARG A CA 1
ATOM 3114 C C . ARG A 1 392 ? -15.365 -12.733 13.228 1.00 96.75 392 ARG A C 1
ATOM 3116 O O . ARG A 1 392 ? -15.037 -12.863 12.051 1.00 96.75 392 ARG A O 1
ATOM 3123 N N . LEU A 1 393 ? -16.053 -11.680 13.676 1.00 97.12 393 LEU A N 1
ATOM 3124 C CA . LEU A 1 393 ? -16.487 -10.568 12.818 1.00 97.12 393 LEU A CA 1
ATOM 3125 C C . LEU A 1 393 ? -15.299 -9.761 12.270 1.00 97.12 393 LEU A C 1
ATOM 3127 O O . LEU A 1 393 ? -15.288 -9.436 11.085 1.00 97.12 393 LEU A O 1
ATOM 3131 N N . ILE A 1 394 ? -14.274 -9.509 13.093 1.00 96.94 394 ILE A N 1
ATOM 3132 C CA . ILE A 1 394 ? -13.019 -8.879 12.653 1.00 96.94 394 ILE A CA 1
ATOM 3133 C C . ILE A 1 394 ? -12.338 -9.743 11.593 1.00 96.94 394 ILE A C 1
ATOM 3135 O O . ILE A 1 394 ? -11.978 -9.228 10.541 1.00 96.94 394 ILE A O 1
ATOM 3139 N N . TYR A 1 395 ? -12.213 -11.056 11.815 1.00 96.38 395 TYR A N 1
ATOM 3140 C CA . TYR A 1 395 ? -11.645 -11.956 10.807 1.00 96.38 395 TYR A CA 1
ATOM 3141 C C . TYR A 1 395 ? -12.396 -11.889 9.482 1.00 96.38 395 TYR A C 1
ATOM 3143 O O . TYR A 1 395 ? -11.764 -11.758 8.439 1.00 96.38 395 TYR A O 1
ATOM 3151 N N . ALA A 1 396 ? -13.727 -11.972 9.517 1.00 96.94 396 ALA A N 1
ATOM 3152 C CA . ALA A 1 396 ? -14.542 -11.910 8.310 1.00 96.94 396 ALA A CA 1
ATOM 3153 C C . ALA A 1 396 ? -14.326 -10.589 7.555 1.00 96.94 396 ALA A C 1
ATOM 3155 O O . ALA A 1 396 ? -14.114 -10.606 6.345 1.00 96.94 396 ALA A O 1
ATOM 3156 N N . HIS A 1 397 ? -14.307 -9.463 8.274 1.00 97.12 397 HIS A N 1
ATOM 3157 C CA . HIS A 1 397 ? -14.069 -8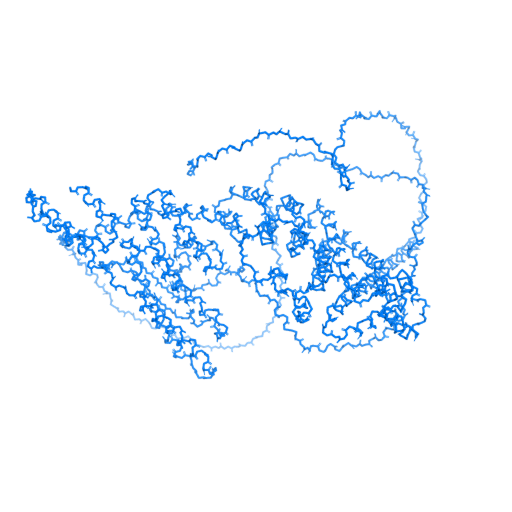.151 7.681 1.00 97.12 397 HIS A CA 1
ATOM 3158 C C . HIS A 1 397 ? -12.661 -8.019 7.092 1.00 97.12 397 HIS A C 1
ATOM 3160 O O . HIS A 1 397 ? -12.514 -7.567 5.963 1.00 97.12 397 HIS A O 1
ATOM 3166 N N . VAL A 1 398 ? -11.628 -8.446 7.822 1.00 96.50 398 VAL A N 1
ATOM 3167 C CA . VAL A 1 398 ? -10.236 -8.375 7.357 1.00 96.50 398 VAL A CA 1
ATOM 3168 C C . VAL A 1 398 ? -10.015 -9.264 6.133 1.00 96.50 398 VAL A C 1
ATOM 3170 O O . VAL A 1 398 ? -9.366 -8.831 5.186 1.00 96.50 398 VAL A O 1
ATOM 3173 N N . ILE A 1 399 ? -10.587 -10.472 6.105 1.00 97.19 399 ILE A N 1
ATOM 3174 C CA . ILE A 1 399 ? -10.529 -11.355 4.930 1.00 97.19 399 ILE A CA 1
ATOM 3175 C C . ILE A 1 399 ? -11.183 -10.687 3.721 1.00 97.19 399 ILE A C 1
ATOM 3177 O O . ILE A 1 399 ? -10.599 -10.694 2.640 1.00 97.19 399 ILE A O 1
ATOM 3181 N N . GLU A 1 400 ? -12.364 -10.095 3.896 1.00 97.06 400 GLU A N 1
ATOM 3182 C CA . GLU A 1 400 ? -13.049 -9.392 2.811 1.00 97.06 400 GLU A CA 1
ATOM 3183 C C . GLU A 1 400 ? -12.256 -8.167 2.340 1.00 97.06 400 GLU A C 1
ATOM 3185 O O . GLU A 1 400 ? -12.079 -7.967 1.140 1.00 97.06 400 GLU A O 1
ATOM 3190 N N . ASN A 1 401 ? -11.683 -7.395 3.266 1.00 95.75 401 ASN A N 1
ATOM 3191 C CA . ASN A 1 401 ? -10.832 -6.267 2.912 1.00 95.75 401 ASN A CA 1
ATOM 3192 C C . ASN A 1 401 ? -9.588 -6.714 2.137 1.00 95.75 401 ASN A C 1
ATOM 3194 O O . ASN A 1 401 ? -9.259 -6.088 1.143 1.00 95.75 401 ASN A O 1
ATOM 3198 N N . VAL A 1 402 ? -8.918 -7.799 2.532 1.00 96.56 402 VAL A N 1
ATOM 3199 C CA . VAL A 1 402 ? -7.724 -8.309 1.829 1.00 96.56 402 VAL A CA 1
ATOM 3200 C C . VAL A 1 402 ? -8.058 -8.901 0.459 1.00 96.56 402 VAL A C 1
ATOM 3202 O O . VAL A 1 402 ? -7.223 -8.872 -0.448 1.00 96.56 402 VAL A O 1
ATOM 3205 N N . LYS A 1 403 ? -9.280 -9.411 0.271 1.00 97.06 403 LYS A N 1
ATOM 3206 C CA . LYS A 1 403 ? -9.794 -9.796 -1.051 1.00 97.06 403 LYS A CA 1
ATOM 3207 C C . LYS A 1 403 ? -9.960 -8.574 -1.963 1.00 97.06 403 LYS A C 1
ATOM 3209 O O . LYS A 1 403 ? -9.564 -8.626 -3.122 1.00 97.06 403 LYS A O 1
ATOM 3214 N N . GLN A 1 404 ? -10.486 -7.469 -1.433 1.00 96.06 404 GLN A N 1
ATOM 3215 C CA . GLN A 1 404 ? -10.746 -6.239 -2.196 1.00 96.06 404 GLN A CA 1
ATOM 3216 C C . GLN A 1 404 ? -9.500 -5.356 -2.391 1.00 96.06 404 GLN A C 1
ATOM 3218 O O . GLN A 1 404 ? -9.322 -4.757 -3.449 1.00 96.06 404 GLN A O 1
ATOM 3223 N N . ASN A 1 405 ? -8.641 -5.288 -1.377 1.00 96.06 405 ASN A N 1
ATOM 3224 C CA . ASN A 1 405 ? -7.464 -4.429 -1.264 1.00 96.06 405 ASN A CA 1
ATOM 3225 C C . ASN A 1 405 ? -6.244 -5.303 -0.910 1.00 96.06 405 ASN A C 1
ATOM 3227 O O . ASN A 1 405 ? -5.842 -5.375 0.254 1.00 96.06 405 ASN A O 1
ATOM 3231 N N . PRO A 1 406 ? -5.680 -6.026 -1.891 1.00 96.88 406 PRO A N 1
ATOM 3232 C CA . PRO A 1 406 ? -4.575 -6.949 -1.663 1.00 96.88 406 PRO A CA 1
ATOM 3233 C C . PRO A 1 406 ? -3.331 -6.201 -1.163 1.00 96.88 406 PRO A C 1
ATOM 3235 O O . PRO A 1 406 ? -2.837 -5.289 -1.819 1.00 96.88 406 PRO A O 1
ATOM 3238 N N . SER A 1 407 ? -2.810 -6.615 -0.007 1.00 95.88 407 SER A N 1
ATOM 3239 C CA . SER A 1 407 ? -1.576 -6.108 0.606 1.00 95.88 407 SER A CA 1
ATOM 3240 C C . SER A 1 407 ? -0.757 -7.275 1.150 1.00 95.88 407 SER A C 1
ATOM 3242 O O . SER A 1 407 ? -1.315 -8.185 1.764 1.00 95.88 407 SER A O 1
ATOM 3244 N N . VAL A 1 408 ? 0.565 -7.255 0.950 1.00 96.50 408 VAL A N 1
ATOM 3245 C CA . VAL A 1 408 ? 1.475 -8.312 1.432 1.00 96.50 408 VAL A CA 1
ATOM 3246 C C . VAL A 1 408 ? 1.416 -8.444 2.954 1.00 96.50 408 VA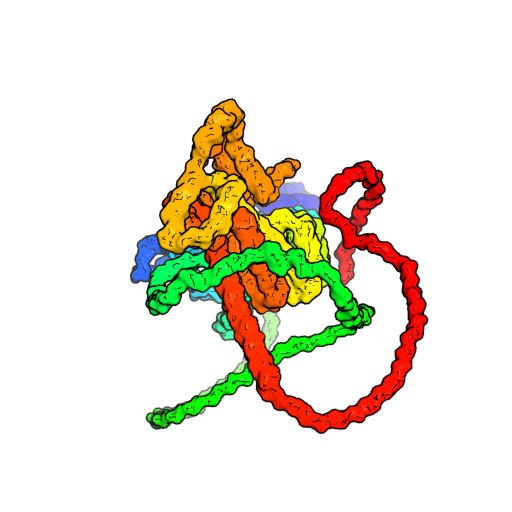L A C 1
ATOM 3248 O O . VAL A 1 408 ? 1.361 -9.560 3.469 1.00 96.50 408 VAL A O 1
ATOM 3251 N N . ILE A 1 409 ? 1.373 -7.316 3.669 1.00 93.94 409 ILE A N 1
ATOM 3252 C CA . ILE A 1 409 ? 1.348 -7.275 5.137 1.00 93.94 409 ILE A CA 1
ATOM 3253 C C . ILE A 1 409 ? 0.064 -7.926 5.657 1.00 93.94 409 ILE A C 1
ATOM 3255 O O . ILE A 1 409 ? 0.115 -8.869 6.449 1.00 93.94 409 ILE A O 1
ATOM 3259 N N . ASP A 1 410 ? -1.094 -7.478 5.166 1.00 94.75 410 ASP A N 1
ATOM 3260 C CA . ASP A 1 410 ? -2.382 -7.995 5.630 1.00 94.75 410 ASP A CA 1
ATOM 3261 C C . ASP A 1 410 ? -2.615 -9.445 5.176 1.00 94.75 410 ASP A C 1
ATOM 3263 O O . ASP A 1 410 ? -3.176 -10.251 5.921 1.00 94.75 410 ASP A O 1
ATOM 3267 N N . PHE A 1 411 ? -2.128 -9.819 3.989 1.00 97.12 411 PHE A N 1
ATOM 3268 C CA . PHE A 1 411 ? -2.125 -11.206 3.535 1.00 97.12 411 PHE A CA 1
ATOM 3269 C C . PHE A 1 411 ? -1.315 -12.091 4.490 1.00 97.12 411 PHE A C 1
ATOM 3271 O O . PHE A 1 411 ? -1.838 -13.084 4.998 1.00 97.12 411 PHE A O 1
ATOM 3278 N N . ASN A 1 412 ? -0.068 -11.722 4.795 1.00 96.31 412 ASN A N 1
ATOM 3279 C CA . ASN A 1 412 ? 0.787 -12.482 5.708 1.00 96.31 412 ASN A CA 1
ATOM 3280 C C . ASN A 1 412 ? 0.190 -12.568 7.115 1.00 96.31 412 ASN A C 1
ATOM 3282 O O . ASN A 1 412 ? 0.233 -13.635 7.730 1.00 96.31 412 ASN A O 1
ATOM 3286 N N . LEU A 1 413 ? -0.438 -11.492 7.592 1.00 94.62 413 LEU A N 1
ATOM 3287 C CA . LEU A 1 413 ? -1.186 -11.488 8.843 1.00 94.62 413 LEU A CA 1
ATOM 3288 C C . LEU A 1 413 ? -2.304 -12.540 8.822 1.00 94.62 413 LEU A C 1
ATOM 3290 O O . LEU A 1 413 ? -2.347 -13.392 9.711 1.00 94.62 413 LEU A O 1
ATOM 3294 N N . ILE A 1 414 ? -3.164 -12.552 7.797 1.00 96.06 414 ILE A N 1
ATOM 3295 C CA . ILE A 1 414 ? -4.242 -13.548 7.686 1.00 96.06 414 ILE A CA 1
ATOM 3296 C C . ILE A 1 414 ? -3.676 -14.965 7.615 1.00 96.06 414 ILE A C 1
ATOM 3298 O O . ILE A 1 414 ? -4.183 -15.848 8.304 1.00 96.06 414 ILE A O 1
ATOM 3302 N N . ILE A 1 415 ? -2.629 -15.199 6.820 1.00 97.31 415 ILE A N 1
ATOM 3303 C CA . ILE A 1 415 ? -2.036 -16.535 6.677 1.00 97.31 415 ILE A CA 1
ATOM 3304 C C . ILE A 1 415 ? -1.379 -16.997 7.979 1.00 97.31 415 ILE A C 1
ATOM 3306 O O . ILE A 1 415 ? -1.476 -18.179 8.305 1.00 97.31 415 ILE A O 1
ATOM 3310 N N . SER A 1 416 ? -0.776 -16.093 8.756 1.00 95.62 416 SER A N 1
ATOM 3311 C CA . SER A 1 416 ? -0.210 -16.430 10.069 1.00 95.62 416 SER A CA 1
ATOM 3312 C C . SER A 1 416 ? -1.285 -16.895 11.058 1.00 95.62 416 SER A C 1
ATOM 3314 O O . SER A 1 416 ? -1.052 -17.803 11.853 1.00 95.62 416 SER A O 1
ATOM 3316 N N . LEU A 1 417 ? -2.488 -16.319 10.961 1.00 93.19 417 LEU A N 1
ATOM 3317 C CA . LEU A 1 417 ? -3.626 -16.641 11.818 1.00 93.19 417 LEU A CA 1
ATOM 3318 C C . LEU A 1 417 ? -4.426 -17.850 11.305 1.00 93.19 417 LEU A C 1
ATOM 3320 O O . LEU A 1 417 ? -4.974 -18.607 12.105 1.00 93.19 417 LEU A O 1
ATOM 3324 N N . ARG A 1 418 ? -4.525 -18.028 9.981 1.00 96.19 418 ARG A N 1
ATOM 3325 C CA . ARG A 1 418 ? -5.294 -19.090 9.309 1.00 96.19 418 ARG A CA 1
ATOM 3326 C C . ARG A 1 418 ? -4.581 -19.588 8.040 1.00 96.19 418 ARG A C 1
ATOM 3328 O O . ARG A 1 418 ? -4.991 -19.245 6.928 1.00 96.19 418 ARG A O 1
ATOM 3335 N N . PRO A 1 419 ? -3.580 -20.478 8.171 1.00 97.06 419 PRO A N 1
ATOM 3336 C CA . PRO A 1 419 ? -2.795 -20.966 7.033 1.00 97.06 419 PRO A CA 1
ATOM 3337 C C . PRO A 1 419 ? -3.622 -21.638 5.926 1.00 97.06 419 PRO A C 1
ATOM 3339 O O . PRO A 1 419 ? -3.261 -21.567 4.751 1.00 97.06 419 PRO A O 1
ATOM 3342 N N . ALA A 1 420 ? -4.754 -22.256 6.285 1.00 97.12 420 ALA A N 1
ATOM 3343 C CA . ALA A 1 420 ? -5.654 -22.932 5.349 1.00 97.12 420 ALA A CA 1
ATOM 3344 C C . ALA A 1 420 ? -6.255 -21.996 4.280 1.00 97.12 420 ALA A C 1
ATOM 3346 O O . ALA A 1 420 ? -6.603 -22.462 3.199 1.00 97.12 420 ALA A O 1
ATOM 3347 N N . LEU A 1 421 ? -6.329 -20.683 4.539 1.00 97.38 421 LEU A N 1
ATOM 3348 C CA . LEU A 1 421 ? -6.884 -19.705 3.593 1.00 97.38 421 LEU A CA 1
ATOM 3349 C C . LEU A 1 421 ? -5.921 -19.335 2.457 1.00 97.38 421 LEU A C 1
ATOM 3351 O O . LEU A 1 421 ? -6.336 -18.686 1.498 1.00 97.38 421 LEU A O 1
ATOM 3355 N N . LYS A 1 422 ? -4.645 -19.742 2.524 1.00 97.81 422 LYS A N 1
ATOM 3356 C CA . LYS A 1 422 ? -3.630 -19.354 1.530 1.00 97.81 422 LYS A CA 1
ATOM 3357 C C . LYS A 1 422 ? -4.033 -19.736 0.107 1.00 97.81 422 LYS A C 1
ATOM 3359 O O . LYS A 1 422 ? -3.945 -18.909 -0.796 1.00 97.81 422 LYS A O 1
ATOM 3364 N N . SER A 1 423 ? -4.464 -20.978 -0.099 1.00 97.62 423 SER A N 1
ATOM 3365 C CA . SER A 1 423 ? -4.868 -21.465 -1.422 1.00 97.62 423 SER A CA 1
ATOM 3366 C C . SER A 1 423 ? -6.160 -20.807 -1.909 1.00 97.62 423 SER A C 1
ATOM 3368 O O . SER A 1 423 ? -6.243 -20.465 -3.086 1.00 97.62 423 SER A O 1
ATOM 3370 N N . GLU A 1 424 ? -7.133 -20.583 -1.019 1.00 97.88 424 GLU A N 1
ATOM 3371 C CA . GLU A 1 424 ? -8.388 -19.894 -1.345 1.00 97.88 424 GLU A CA 1
ATOM 3372 C C . GLU A 1 424 ? -8.127 -18.458 -1.814 1.00 97.88 424 GLU A C 1
ATOM 3374 O O . GLU A 1 424 ? -8.625 -18.060 -2.864 1.00 97.88 424 GLU A O 1
ATOM 3379 N N . LEU A 1 425 ? -7.312 -17.695 -1.077 1.00 98.19 425 LEU A N 1
ATOM 3380 C CA . LEU A 1 425 ? -6.996 -16.306 -1.416 1.00 98.19 425 LEU A CA 1
ATOM 3381 C C . LEU A 1 425 ? -6.204 -16.203 -2.721 1.00 98.19 425 LEU A C 1
ATOM 3383 O O . LEU A 1 425 ? -6.549 -15.394 -3.576 1.00 98.19 425 LEU A O 1
ATOM 3387 N N . ILE A 1 426 ? -5.202 -17.063 -2.929 1.00 98.44 426 ILE A N 1
ATOM 3388 C CA . ILE A 1 426 ? -4.468 -17.104 -4.204 1.00 98.44 426 ILE A CA 1
ATOM 3389 C C . ILE A 1 426 ? -5.423 -17.419 -5.361 1.00 98.44 426 ILE A C 1
ATOM 3391 O O . ILE A 1 426 ? -5.357 -16.775 -6.406 1.00 98.44 426 ILE A O 1
ATOM 3395 N N . GLN A 1 427 ? -6.335 -18.376 -5.182 1.00 98.25 427 GLN A N 1
ATOM 3396 C CA . GLN A 1 427 ? -7.310 -18.709 -6.214 1.00 98.25 427 GLN A CA 1
ATOM 3397 C C . GLN A 1 427 ? -8.304 -17.567 -6.453 1.00 98.25 427 GLN A C 1
ATOM 3399 O O . GLN A 1 427 ? -8.686 -17.330 -7.596 1.00 98.25 427 GLN A O 1
ATOM 3404 N N . HIS A 1 428 ? -8.700 -16.833 -5.414 1.00 98.12 428 HIS A N 1
ATOM 3405 C CA . HIS A 1 428 ? -9.504 -15.623 -5.556 1.00 98.12 428 HIS A CA 1
ATOM 3406 C C . HIS A 1 428 ? -8.775 -14.572 -6.406 1.00 98.12 428 HIS A C 1
ATOM 3408 O O . HIS A 1 428 ? -9.342 -14.094 -7.386 1.00 98.12 428 HIS A O 1
ATOM 3414 N N . TYR A 1 429 ? -7.500 -14.303 -6.113 1.00 98.31 429 TYR A N 1
ATOM 3415 C CA . TYR A 1 429 ? -6.692 -13.331 -6.851 1.00 98.31 429 TYR A CA 1
ATOM 3416 C C . TYR A 1 429 ? -6.445 -13.700 -8.311 1.00 98.31 429 TYR A C 1
ATOM 3418 O O . TYR A 1 429 ? -6.308 -12.810 -9.132 1.00 98.31 429 TYR A O 1
ATOM 3426 N N . ILE A 1 430 ? -6.419 -14.986 -8.666 1.00 98.06 430 ILE A N 1
ATOM 3427 C CA . ILE A 1 430 ? -6.317 -15.402 -10.075 1.00 98.06 430 ILE A CA 1
ATOM 3428 C C . ILE A 1 430 ? -7.591 -15.052 -10.863 1.00 98.06 430 ILE A C 1
ATOM 3430 O O . ILE A 1 430 ? -7.516 -14.813 -12.065 1.00 98.06 430 ILE A O 1
ATOM 3434 N N . ASN A 1 431 ? -8.759 -15.071 -10.212 1.00 97.69 431 ASN A N 1
ATOM 3435 C CA . ASN A 1 431 ? -10.058 -14.964 -10.883 1.00 97.69 431 ASN A CA 1
ATOM 3436 C C . ASN A 1 431 ? -10.713 -13.581 -10.750 1.00 97.69 431 ASN A C 1
ATOM 3438 O O . ASN A 1 431 ? -11.755 -13.348 -11.365 1.00 97.69 431 ASN A O 1
ATOM 3442 N N . MET A 1 432 ? -10.164 -12.686 -9.926 1.00 96.69 432 MET A N 1
ATOM 3443 C CA . MET A 1 432 ? -10.735 -11.357 -9.731 1.00 96.69 432 MET A CA 1
ATOM 3444 C C . MET A 1 432 ? -10.388 -10.424 -10.904 1.00 96.69 432 MET A C 1
ATOM 3446 O O . MET A 1 432 ? -9.324 -10.557 -11.505 1.00 96.69 432 MET A O 1
ATOM 3450 N N . PRO A 1 433 ? -11.253 -9.456 -11.244 1.00 96.56 433 PRO A N 1
ATOM 3451 C CA . PRO A 1 433 ? -10.868 -8.382 -12.148 1.00 96.56 433 PRO A CA 1
ATOM 3452 C C . PRO A 1 433 ? -9.812 -7.493 -11.479 1.00 96.56 433 PRO A C 1
ATOM 3454 O O . PRO A 1 433 ? -9.958 -7.128 -10.312 1.00 96.56 433 PRO A O 1
ATOM 3457 N N . HIS A 1 434 ? -8.777 -7.113 -12.228 1.00 96.69 434 HIS A N 1
ATOM 3458 C CA . HIS A 1 434 ? -7.705 -6.267 -11.712 1.00 96.69 434 HIS A CA 1
ATOM 3459 C C . HIS A 1 434 ? -7.768 -4.842 -12.271 1.00 96.69 434 HIS A C 1
ATOM 3461 O O . HIS A 1 434 ? -7.945 -4.613 -13.467 1.00 96.69 434 HIS A O 1
ATOM 3467 N N . ASN A 1 435 ? -7.556 -3.880 -11.380 1.00 95.88 435 ASN A N 1
ATOM 3468 C CA . ASN A 1 435 ? -7.120 -2.519 -11.690 1.00 95.88 435 ASN A CA 1
ATOM 3469 C C . ASN A 1 435 ? -5.631 -2.370 -11.322 1.00 95.88 435 ASN A C 1
ATOM 3471 O O . ASN A 1 435 ? -5.043 -3.301 -10.777 1.00 95.88 435 ASN A O 1
ATOM 3475 N N . SER A 1 436 ? -5.015 -1.215 -11.584 1.00 94.88 436 SER A N 1
ATOM 3476 C CA . SER A 1 436 ? -3.579 -1.024 -11.329 1.00 94.88 436 SER A CA 1
ATOM 3477 C C . SER A 1 436 ? -3.172 -1.296 -9.871 1.00 94.88 436 SER A C 1
ATOM 3479 O O . SER A 1 436 ? -2.192 -1.992 -9.627 1.00 94.88 436 SER A O 1
ATOM 3481 N N . VAL A 1 437 ? -3.967 -0.822 -8.904 1.00 94.62 437 VAL A N 1
ATOM 3482 C CA . VAL A 1 437 ? -3.683 -0.959 -7.462 1.00 94.62 437 VAL A CA 1
ATOM 3483 C C . VAL A 1 437 ? -3.803 -2.415 -7.003 1.00 94.62 437 VAL A C 1
ATOM 3485 O O . VAL A 1 437 ? -2.915 -2.958 -6.352 1.00 94.62 437 VAL A O 1
ATOM 3488 N N . THR A 1 438 ? -4.901 -3.076 -7.368 1.00 96.88 438 THR A N 1
ATOM 3489 C CA . THR A 1 438 ? -5.141 -4.486 -7.018 1.00 96.88 438 THR A CA 1
ATOM 3490 C C . THR A 1 438 ? -4.168 -5.420 -7.732 1.00 96.88 438 THR A C 1
ATOM 3492 O O . THR A 1 438 ? -3.752 -6.418 -7.151 1.00 96.88 438 THR A O 1
ATOM 3495 N N . PHE A 1 439 ? -3.771 -5.106 -8.968 1.00 97.62 439 PHE A N 1
ATOM 3496 C CA . PHE A 1 439 ? -2.766 -5.865 -9.707 1.00 97.62 439 PHE A CA 1
ATOM 3497 C C . PHE A 1 439 ? -1.406 -5.824 -9.010 1.00 97.62 439 PHE A C 1
ATOM 3499 O O . PHE A 1 439 ? -0.819 -6.877 -8.777 1.00 97.62 439 PHE A O 1
ATOM 3506 N N . GLU A 1 440 ? -0.933 -4.635 -8.633 1.00 97.38 440 GLU A N 1
ATOM 3507 C CA . GLU A 1 440 ? 0.336 -4.464 -7.920 1.00 97.38 440 GLU A CA 1
ATOM 3508 C C . GLU A 1 440 ? 0.340 -5.220 -6.587 1.00 97.38 440 GLU A C 1
ATOM 3510 O O . GLU A 1 440 ? 1.215 -6.053 -6.351 1.00 97.38 440 GLU A O 1
ATOM 3515 N N . GLY A 1 441 ? -0.703 -5.041 -5.769 1.00 96.94 441 GLY A N 1
ATOM 3516 C CA . GLY A 1 441 ? -0.845 -5.772 -4.510 1.00 96.94 441 GLY A CA 1
ATOM 3517 C C . GLY A 1 441 ? -0.835 -7.295 -4.693 1.00 96.94 441 GLY A C 1
ATOM 3518 O O . GLY A 1 441 ? -0.144 -8.007 -3.961 1.00 96.94 441 GLY A O 1
ATOM 3519 N N . VAL A 1 442 ? -1.547 -7.814 -5.701 1.00 98.38 442 VAL A N 1
ATOM 3520 C CA . VAL A 1 442 ? -1.569 -9.255 -6.008 1.00 98.38 442 VAL A CA 1
ATOM 3521 C C . VAL A 1 442 ? -0.209 -9.751 -6.479 1.00 98.38 442 VAL A C 1
ATOM 3523 O O . VAL A 1 442 ? 0.244 -10.791 -6.003 1.00 98.38 442 VAL A O 1
ATOM 3526 N N . VAL A 1 443 ? 0.463 -9.041 -7.385 1.00 98.44 443 VAL A N 1
ATOM 3527 C CA . VAL A 1 443 ? 1.794 -9.438 -7.863 1.00 98.44 443 VAL A CA 1
ATOM 3528 C C . VAL A 1 443 ? 2.775 -9.524 -6.695 1.00 98.44 443 VAL A C 1
ATOM 3530 O O . VAL A 1 443 ? 3.437 -10.553 -6.548 1.00 98.44 443 VAL A O 1
ATOM 3533 N N . ASN A 1 444 ? 2.784 -8.532 -5.805 1.00 98.00 444 ASN A N 1
ATOM 3534 C CA . ASN A 1 444 ? 3.676 -8.504 -4.645 1.00 98.00 444 ASN A CA 1
ATOM 3535 C C . ASN A 1 444 ? 3.376 -9.666 -3.674 1.00 98.00 444 ASN A C 1
ATOM 3537 O O . ASN A 1 444 ? 4.291 -10.317 -3.154 1.00 98.00 444 ASN A O 1
ATOM 3541 N N . ILE A 1 445 ? 2.097 -10.018 -3.481 1.00 98.25 445 ILE A N 1
ATOM 3542 C CA . ILE A 1 445 ? 1.694 -11.214 -2.715 1.00 98.25 445 ILE A CA 1
ATOM 3543 C C . ILE A 1 445 ? 2.191 -12.499 -3.395 1.00 98.25 445 ILE A C 1
ATOM 3545 O O . ILE A 1 445 ? 2.721 -13.402 -2.743 1.00 98.25 445 ILE A O 1
ATOM 3549 N N . LEU A 1 446 ? 2.034 -12.631 -4.711 1.00 98.38 446 LEU A N 1
ATOM 3550 C CA . LEU A 1 446 ? 2.416 -13.851 -5.427 1.00 98.38 446 LEU A CA 1
ATOM 3551 C C . LEU A 1 446 ? 3.937 -14.033 -5.502 1.00 98.38 446 LEU A C 1
ATOM 3553 O O . LEU A 1 446 ? 4.413 -15.167 -5.397 1.00 98.38 446 LEU A O 1
ATOM 3557 N N . VAL A 1 447 ? 4.692 -12.939 -5.620 1.00 97.94 447 VAL A N 1
ATOM 3558 C CA . VAL A 1 447 ? 6.159 -12.931 -5.539 1.00 97.94 447 VAL A CA 1
ATOM 3559 C C . VAL A 1 447 ? 6.615 -13.322 -4.131 1.00 97.94 447 VAL A C 1
ATOM 3561 O O . VAL A 1 447 ? 7.338 -14.308 -3.988 1.00 97.94 447 VAL A O 1
ATOM 3564 N N . SER A 1 448 ? 6.124 -12.648 -3.083 1.00 97.38 448 SER A N 1
ATOM 3565 C CA . SER A 1 448 ? 6.509 -12.940 -1.687 1.00 97.38 448 SER A CA 1
ATOM 3566 C C . SER A 1 448 ? 6.147 -14.363 -1.242 1.00 97.38 448 SER A C 1
ATOM 3568 O O . SER A 1 448 ? 6.872 -14.992 -0.470 1.00 97.38 448 SER A O 1
ATOM 3570 N N . THR A 1 449 ? 5.062 -14.929 -1.777 1.00 97.19 449 THR A N 1
ATOM 3571 C CA . THR A 1 449 ? 4.643 -16.310 -1.485 1.00 97.19 449 THR A CA 1
ATOM 3572 C C . THR A 1 449 ? 5.296 -17.376 -2.367 1.00 97.19 449 THR A C 1
ATOM 3574 O O . THR A 1 449 ? 5.008 -18.561 -2.166 1.00 97.19 449 THR A O 1
ATOM 3577 N N . ASN A 1 450 ? 6.163 -16.990 -3.312 1.00 97.25 450 ASN A N 1
ATOM 3578 C CA . ASN A 1 450 ? 6.775 -17.860 -4.323 1.00 97.25 450 ASN A CA 1
ATOM 3579 C C . ASN A 1 450 ? 5.751 -18.632 -5.188 1.00 97.25 450 ASN A C 1
ATOM 3581 O O . ASN A 1 450 ? 6.006 -19.753 -5.634 1.00 97.25 450 ASN A O 1
ATOM 3585 N N . SER A 1 451 ? 4.585 -18.040 -5.453 1.00 97.69 451 SER A N 1
ATOM 3586 C CA . SER A 1 451 ? 3.467 -18.679 -6.165 1.00 97.69 451 SER A CA 1
ATOM 3587 C C . SER A 1 451 ? 3.543 -18.461 -7.683 1.00 97.69 451 SER A C 1
ATOM 3589 O O . SER A 1 451 ? 2.636 -17.904 -8.300 1.00 97.69 451 SER A O 1
ATOM 3591 N N . SER A 1 452 ? 4.625 -18.912 -8.321 1.00 97.94 452 SER A N 1
ATOM 3592 C CA . SER A 1 452 ? 4.955 -18.538 -9.710 1.00 97.94 452 SER A CA 1
ATOM 3593 C C . SER A 1 452 ? 3.941 -18.990 -10.765 1.00 97.94 452 SER A C 1
ATOM 3595 O O . SER A 1 452 ? 3.747 -18.296 -11.755 1.00 97.94 452 SER A O 1
ATOM 3597 N N . VAL A 1 453 ? 3.259 -20.123 -10.558 1.00 97.94 453 VAL A N 1
ATOM 3598 C CA . VAL A 1 453 ? 2.200 -20.589 -11.480 1.00 97.94 453 VAL A CA 1
ATOM 3599 C C . VAL A 1 453 ? 1.003 -19.636 -11.463 1.00 97.94 453 VAL A C 1
ATOM 3601 O O . VAL A 1 453 ? 0.447 -19.323 -12.511 1.00 97.94 453 VAL A O 1
ATOM 3604 N N . ALA A 1 454 ? 0.610 -19.165 -10.277 1.00 98.38 454 ALA A N 1
ATOM 3605 C CA . ALA A 1 454 ? -0.460 -18.185 -10.125 1.00 98.38 454 ALA A CA 1
ATOM 3606 C C . ALA A 1 454 ? -0.047 -16.830 -10.711 1.00 98.38 454 ALA A C 1
ATOM 3608 O O . ALA A 1 454 ? -0.831 -16.220 -11.430 1.00 98.38 454 ALA A O 1
ATOM 3609 N N . LEU A 1 455 ? 1.204 -16.414 -10.473 1.00 98.44 455 LEU A N 1
ATOM 3610 C CA . LEU A 1 455 ? 1.756 -15.175 -11.018 1.00 98.44 455 LEU A CA 1
ATOM 3611 C C . LEU A 1 455 ? 1.663 -15.146 -12.546 1.00 98.44 455 LEU A C 1
ATOM 3613 O O . LEU A 1 455 ? 1.152 -14.183 -13.101 1.00 98.44 455 LEU A O 1
ATOM 3617 N N . ILE A 1 456 ? 2.081 -16.218 -13.226 1.00 98.19 456 ILE A N 1
ATOM 3618 C CA . ILE A 1 456 ? 2.012 -16.302 -14.694 1.00 98.19 456 ILE A CA 1
ATOM 3619 C C . ILE A 1 456 ? 0.568 -16.170 -15.187 1.00 98.19 456 ILE A C 1
ATOM 3621 O O . ILE A 1 456 ? 0.313 -15.381 -16.091 1.00 98.19 456 ILE A O 1
ATOM 3625 N N . LYS A 1 457 ? -0.388 -16.864 -14.554 1.00 98.19 457 LYS A N 1
ATOM 3626 C CA . LYS A 1 457 ? -1.811 -16.755 -14.915 1.00 98.19 457 LYS A CA 1
ATOM 3627 C C . LYS A 1 457 ? -2.334 -15.324 -14.775 1.00 98.19 457 LYS A C 1
ATOM 3629 O O . LYS A 1 457 ? -3.041 -14.853 -15.660 1.00 98.19 457 LYS A O 1
ATOM 3634 N N . VAL A 1 458 ? -1.969 -14.632 -13.693 1.00 98.19 458 VAL A N 1
ATOM 3635 C CA . VAL A 1 458 ? -2.365 -13.234 -13.459 1.00 98.19 458 VAL A CA 1
ATOM 3636 C C . VAL A 1 458 ? -1.739 -12.302 -14.501 1.00 98.19 458 VAL A C 1
ATOM 3638 O O . VAL A 1 458 ? -2.446 -11.456 -15.046 1.00 98.19 458 VAL A O 1
ATOM 3641 N N . LEU A 1 459 ? -0.455 -12.480 -14.835 1.00 97.62 459 LEU A N 1
ATOM 3642 C CA . LEU A 1 459 ? 0.229 -11.691 -15.868 1.00 97.62 459 LEU A CA 1
ATOM 3643 C C . LEU A 1 459 ? -0.390 -11.897 -17.262 1.00 97.62 459 LEU A C 1
ATOM 3645 O O . LEU A 1 459 ? -0.587 -10.932 -17.998 1.00 97.62 459 LEU A O 1
ATOM 3649 N N . GLU A 1 460 ? -0.704 -13.142 -17.627 1.00 96.44 460 GLU A N 1
ATOM 3650 C CA . GLU A 1 460 ? -1.291 -13.488 -18.928 1.00 96.44 460 GLU A CA 1
ATOM 3651 C C . GLU A 1 460 ? -2.722 -12.960 -19.073 1.00 96.44 460 GLU A C 1
ATOM 3653 O O . GLU A 1 460 ? -3.062 -12.389 -20.110 1.00 96.44 460 GLU A O 1
ATOM 3658 N N . ALA A 1 461 ? -3.545 -13.105 -18.030 1.00 97.06 461 ALA A N 1
ATOM 3659 C CA . ALA A 1 461 ? -4.930 -12.641 -18.036 1.00 97.06 461 ALA A CA 1
ATOM 3660 C C . ALA A 1 461 ? -5.055 -11.107 -18.019 1.00 97.06 461 ALA A C 1
ATOM 3662 O O . ALA A 1 461 ? -6.060 -10.576 -18.483 1.00 97.06 461 ALA A O 1
ATOM 3663 N N . ASN A 1 462 ? -4.042 -10.390 -17.515 1.00 96.62 462 ASN A N 1
ATOM 3664 C CA . ASN A 1 462 ? -4.109 -8.946 -17.264 1.00 96.62 462 ASN A CA 1
ATOM 3665 C C . ASN A 1 462 ? -2.979 -8.163 -17.946 1.00 96.62 462 ASN A C 1
ATOM 3667 O O . ASN A 1 462 ? -2.480 -7.182 -17.395 1.00 96.62 462 ASN A O 1
ATOM 3671 N N . ARG A 1 463 ? -2.572 -8.567 -19.156 1.00 94.12 463 ARG A N 1
ATOM 3672 C CA . ARG A 1 463 ? -1.428 -7.966 -19.867 1.00 94.12 463 ARG A CA 1
ATOM 3673 C C . ARG A 1 463 ? -1.523 -6.441 -20.018 1.00 94.12 463 ARG A C 1
ATOM 3675 O O . ARG A 1 463 ? -0.516 -5.751 -19.882 1.00 94.12 463 ARG A O 1
ATOM 3682 N N . ASP A 1 464 ? -2.719 -5.909 -20.262 1.00 92.69 464 ASP A N 1
ATOM 3683 C CA . ASP A 1 464 ? -2.930 -4.464 -20.430 1.00 92.69 464 ASP A CA 1
ATOM 3684 C C . ASP A 1 464 ? -2.846 -3.690 -19.105 1.00 92.69 464 ASP A C 1
ATOM 3686 O O . ASP A 1 464 ? -2.446 -2.527 -19.076 1.00 92.69 464 ASP A O 1
ATOM 3690 N N . VAL A 1 465 ? -3.199 -4.325 -17.983 1.00 94.44 465 VAL A N 1
ATOM 3691 C CA . VAL A 1 465 ? -2.998 -3.748 -16.643 1.00 94.44 465 VAL A CA 1
ATOM 3692 C C . VAL A 1 465 ? -1.521 -3.832 -16.263 1.00 94.44 465 VAL A C 1
ATOM 3694 O O . VAL A 1 465 ? -0.958 -2.843 -15.809 1.00 94.44 465 VAL A O 1
ATOM 3697 N N . ALA A 1 466 ? -0.864 -4.961 -16.544 1.00 94.44 466 ALA A N 1
ATOM 3698 C CA . ALA A 1 466 ? 0.551 -5.176 -16.254 1.00 94.44 466 ALA A CA 1
ATOM 3699 C C . ALA A 1 466 ? 1.458 -4.107 -16.882 1.00 94.44 466 ALA A C 1
ATOM 3701 O O . ALA A 1 466 ? 2.362 -3.599 -16.224 1.00 94.44 466 ALA A O 1
ATOM 3702 N N . ARG A 1 467 ? 1.169 -3.696 -18.124 1.00 90.81 467 ARG A N 1
ATOM 3703 C CA . ARG A 1 467 ? 1.893 -2.609 -18.809 1.00 90.81 467 ARG A CA 1
ATOM 3704 C C . ARG A 1 467 ? 1.761 -1.251 -18.123 1.00 90.81 467 ARG A C 1
ATOM 3706 O O . ARG A 1 467 ? 2.679 -0.442 -18.197 1.00 90.81 467 ARG A O 1
ATOM 3713 N N . ARG A 1 468 ? 0.635 -1.005 -17.448 1.00 91.56 468 ARG A N 1
ATOM 3714 C CA . ARG A 1 468 ? 0.388 0.220 -16.671 1.00 91.56 468 ARG A CA 1
ATOM 3715 C C . ARG A 1 468 ? 1.008 0.171 -15.272 1.00 91.56 468 ARG A C 1
ATOM 3717 O O . ARG A 1 468 ? 1.050 1.195 -14.600 1.00 91.56 468 ARG A O 1
ATOM 3724 N N . CYS A 1 469 ? 1.518 -0.987 -14.855 1.00 95.62 469 CYS A N 1
ATOM 3725 C CA . CYS A 1 469 ? 2.153 -1.221 -13.559 1.00 95.62 469 CYS A CA 1
ATOM 3726 C C . CYS A 1 469 ? 3.602 -1.714 -13.746 1.00 95.62 469 CYS A C 1
ATOM 3728 O O . CYS A 1 469 ? 3.909 -2.860 -13.400 1.00 95.62 469 CYS A O 1
ATOM 3730 N N . PRO A 1 470 ? 4.512 -0.882 -14.294 1.00 94.25 470 PRO A N 1
ATOM 3731 C CA . PRO A 1 470 ? 5.864 -1.315 -14.643 1.00 94.25 470 PRO A CA 1
ATOM 3732 C C . PRO A 1 470 ? 6.644 -1.865 -13.442 1.00 94.25 470 PRO A C 1
ATOM 3734 O O . PRO A 1 470 ? 7.326 -2.870 -13.603 1.00 94.25 470 PRO A O 1
ATOM 3737 N N . ARG A 1 471 ? 6.490 -1.287 -12.239 1.00 96.25 471 ARG A N 1
ATOM 3738 C CA . ARG A 1 471 ? 7.149 -1.768 -11.009 1.00 96.25 471 ARG A CA 1
ATOM 3739 C C . ARG A 1 471 ? 6.762 -3.213 -10.678 1.00 96.25 471 ARG A C 1
ATOM 3741 O O . ARG A 1 471 ? 7.627 -4.081 -10.613 1.00 96.25 471 ARG A O 1
ATOM 3748 N N . ALA A 1 472 ? 5.462 -3.496 -10.582 1.00 96.69 472 ALA A N 1
ATOM 3749 C CA . ALA A 1 472 ? 4.957 -4.851 -10.357 1.00 96.69 472 ALA A CA 1
ATOM 3750 C C . ALA A 1 472 ? 5.454 -5.830 -11.439 1.00 96.69 472 ALA A C 1
ATOM 3752 O O . ALA A 1 472 ? 5.888 -6.944 -11.142 1.00 96.69 472 ALA A O 1
ATOM 3753 N N . MET A 1 473 ? 5.453 -5.411 -12.709 1.00 97.62 473 MET A N 1
ATOM 3754 C CA . MET A 1 473 ? 5.943 -6.244 -13.810 1.00 97.62 473 MET A CA 1
ATOM 3755 C C . MET A 1 473 ? 7.451 -6.537 -13.701 1.00 97.62 473 MET A C 1
ATOM 3757 O O . MET A 1 473 ? 7.877 -7.667 -13.949 1.00 97.62 473 MET A O 1
ATOM 3761 N N . GLN A 1 474 ? 8.260 -5.549 -13.311 1.00 97.56 474 GLN A N 1
ATOM 3762 C CA . GLN A 1 474 ? 9.698 -5.704 -13.074 1.00 97.56 474 GLN A CA 1
ATOM 3763 C C . GLN A 1 474 ? 9.967 -6.697 -11.939 1.00 97.56 474 GLN A C 1
ATOM 3765 O O . GLN A 1 474 ? 10.742 -7.639 -12.124 1.00 97.56 474 GLN A O 1
ATOM 3770 N N . GLU A 1 475 ? 9.271 -6.562 -10.806 1.00 97.75 475 GLU A N 1
ATOM 3771 C CA . GLU A 1 475 ? 9.375 -7.488 -9.671 1.00 97.75 475 GLU A CA 1
ATOM 3772 C C . GLU A 1 475 ? 8.980 -8.918 -10.065 1.00 97.75 475 GLU A C 1
ATOM 3774 O O . GLU A 1 475 ? 9.699 -9.879 -9.769 1.00 97.75 475 GLU A O 1
ATOM 3779 N N . ALA A 1 476 ? 7.889 -9.068 -10.820 1.00 98.31 476 ALA A N 1
ATOM 3780 C CA . ALA A 1 476 ? 7.448 -10.357 -11.336 1.00 98.31 476 ALA A CA 1
ATOM 3781 C C . ALA A 1 476 ? 8.489 -11.005 -12.266 1.00 98.31 476 ALA A C 1
ATOM 3783 O O . ALA A 1 476 ? 8.789 -12.195 -12.136 1.00 98.31 476 ALA A O 1
ATOM 3784 N N . ILE A 1 477 ? 9.079 -10.238 -13.189 1.00 98.19 477 ILE A N 1
ATOM 3785 C CA . ILE A 1 477 ? 10.122 -10.725 -14.103 1.00 98.19 477 ILE A CA 1
ATOM 3786 C C . ILE A 1 477 ? 11.381 -11.123 -13.331 1.00 98.19 477 ILE A C 1
ATOM 3788 O O . ILE A 1 477 ? 11.944 -12.191 -13.595 1.00 98.19 477 ILE A O 1
ATOM 3792 N N . LEU A 1 478 ? 11.817 -10.308 -12.365 1.00 98.06 478 LEU A N 1
ATOM 3793 C CA . LEU A 1 478 ? 12.966 -10.624 -11.517 1.00 98.06 478 LEU A CA 1
ATOM 3794 C C . LEU A 1 478 ? 12.727 -11.912 -10.736 1.00 98.06 478 LEU A C 1
ATOM 3796 O O . LEU A 1 478 ? 13.616 -12.765 -10.699 1.00 98.06 478 LEU A O 1
ATOM 3800 N N . HIS A 1 479 ? 11.524 -12.097 -10.192 1.00 97.88 479 HIS A N 1
ATOM 3801 C CA . HIS A 1 479 ? 11.125 -13.331 -9.522 1.00 97.88 479 HIS A CA 1
ATOM 3802 C C . HIS A 1 479 ? 11.194 -14.546 -10.455 1.00 97.88 479 HIS A C 1
ATOM 3804 O O . HIS A 1 479 ? 11.888 -15.525 -10.169 1.00 97.88 479 HIS A O 1
ATOM 3810 N N . LEU A 1 480 ? 10.557 -14.468 -11.627 1.00 98.00 480 LEU A N 1
ATOM 3811 C CA . LEU A 1 480 ? 10.556 -15.555 -12.611 1.00 98.00 480 LEU A CA 1
ATOM 3812 C C . LEU A 1 480 ? 11.964 -15.858 -13.154 1.00 98.00 480 LEU A C 1
ATOM 3814 O O . LEU A 1 480 ? 12.270 -17.017 -13.436 1.00 98.00 480 LEU A O 1
ATOM 3818 N N . SER A 1 481 ? 12.849 -14.860 -13.243 1.00 97.25 481 SER A N 1
ATOM 3819 C CA . SER A 1 481 ? 14.235 -15.039 -13.703 1.00 97.25 481 SER A CA 1
ATOM 3820 C C . SER A 1 481 ? 15.080 -15.912 -12.764 1.00 97.25 481 SER A C 1
ATOM 3822 O O . SER A 1 481 ? 16.010 -16.597 -13.211 1.00 97.25 481 SER A O 1
ATOM 3824 N N . MET A 1 482 ? 14.738 -15.943 -11.470 1.00 96.69 482 MET A N 1
ATOM 3825 C CA . MET A 1 482 ? 15.423 -16.784 -10.485 1.00 96.69 482 MET A CA 1
ATOM 3826 C C . MET A 1 482 ? 15.097 -18.270 -10.681 1.00 96.69 482 MET A C 1
ATOM 3828 O O . MET A 1 482 ? 15.910 -19.138 -10.352 1.00 96.69 482 MET A O 1
ATOM 3832 N N . LEU A 1 483 ? 13.948 -18.581 -11.283 1.00 96.94 483 LEU A N 1
ATOM 3833 C CA . LEU A 1 483 ? 13.425 -19.936 -11.415 1.00 96.94 483 LEU A CA 1
ATOM 3834 C C . LEU A 1 483 ? 13.783 -20.522 -12.780 1.00 96.94 483 LEU A C 1
ATOM 3836 O O . LEU A 1 483 ? 13.305 -20.062 -13.814 1.00 96.94 483 LEU A O 1
ATOM 3840 N N . SER A 1 484 ? 14.605 -21.576 -12.794 1.00 96.44 484 SER A N 1
ATOM 3841 C CA . SER A 1 484 ? 15.143 -22.189 -14.022 1.00 96.44 484 SER A CA 1
ATOM 3842 C C . SER A 1 484 ? 14.078 -22.518 -15.069 1.00 96.44 484 SER A C 1
ATOM 3844 O O . SER A 1 484 ? 14.282 -22.227 -16.246 1.00 96.44 484 SER A O 1
ATOM 3846 N N . GLN A 1 485 ? 12.939 -23.057 -14.637 1.00 97.12 485 GLN A N 1
ATOM 3847 C CA . GLN A 1 485 ? 11.827 -23.451 -15.503 1.00 97.12 485 GLN A CA 1
ATOM 3848 C C . GLN A 1 485 ? 11.088 -22.277 -16.169 1.00 97.12 485 GLN A C 1
ATOM 3850 O O . GLN A 1 485 ? 10.439 -22.479 -17.189 1.00 97.12 485 GLN A O 1
ATOM 3855 N N . TYR A 1 486 ? 11.206 -21.054 -15.638 1.00 97.44 486 TYR A N 1
ATOM 3856 C CA . TYR A 1 486 ? 10.520 -19.865 -16.162 1.00 97.44 486 TYR A CA 1
ATOM 3857 C C . TYR A 1 486 ? 11.468 -18.832 -16.780 1.00 97.44 486 TYR A C 1
ATOM 3859 O O . TYR A 1 486 ? 11.010 -17.790 -17.242 1.00 97.44 486 TYR A O 1
ATOM 3867 N N . ARG A 1 487 ? 12.777 -19.113 -16.860 1.00 95.88 487 ARG A N 1
ATOM 3868 C CA . ARG A 1 487 ? 13.768 -18.172 -17.416 1.00 95.88 487 ARG A CA 1
ATOM 3869 C C . ARG A 1 487 ? 13.448 -17.742 -18.840 1.00 95.88 487 ARG A C 1
ATOM 3871 O O . ARG A 1 487 ? 13.523 -16.559 -19.138 1.00 95.88 487 ARG A O 1
ATOM 3878 N N . VAL A 1 488 ? 13.060 -18.686 -19.699 1.00 96.44 488 VAL A N 1
ATOM 3879 C CA . VAL A 1 488 ? 12.715 -18.394 -21.101 1.00 96.44 488 VAL A CA 1
ATOM 3880 C C . VAL A 1 488 ? 11.528 -17.430 -21.176 1.00 96.44 488 VAL A C 1
ATOM 3882 O O . VAL A 1 488 ? 11.574 -16.458 -21.928 1.00 96.44 488 VAL A O 1
ATOM 3885 N N . LEU A 1 489 ? 10.503 -17.653 -20.348 1.00 96.81 489 LEU A N 1
ATOM 3886 C CA . LEU A 1 489 ? 9.344 -16.768 -20.249 1.00 96.81 489 LEU A CA 1
ATOM 3887 C C . LEU A 1 489 ? 9.745 -15.384 -19.719 1.00 96.81 489 LEU A C 1
ATOM 3889 O O . LEU A 1 489 ? 9.412 -14.383 -20.344 1.00 96.81 489 LEU A O 1
ATOM 3893 N N . ALA A 1 490 ? 10.510 -15.319 -18.625 1.00 97.38 490 ALA A N 1
ATOM 3894 C CA . ALA A 1 490 ? 10.982 -14.064 -18.035 1.00 97.38 490 ALA A CA 1
ATOM 3895 C C . ALA A 1 490 ? 11.811 -13.235 -19.031 1.00 97.38 490 ALA A C 1
ATOM 3897 O O . ALA A 1 490 ? 11.580 -12.039 -19.189 1.00 97.38 490 ALA A O 1
ATOM 3898 N N . THR A 1 491 ? 12.730 -13.877 -19.757 1.00 96.50 491 THR A N 1
ATOM 3899 C CA . THR A 1 491 ? 13.511 -13.263 -20.839 1.00 96.50 491 THR A CA 1
ATOM 3900 C C . THR A 1 491 ? 12.612 -12.737 -21.959 1.00 96.50 491 THR A C 1
ATOM 3902 O O . THR A 1 491 ? 12.826 -11.623 -22.438 1.00 96.50 491 THR A O 1
ATOM 3905 N N . SER A 1 492 ? 11.595 -13.502 -22.367 1.00 96.56 492 SER A N 1
ATOM 3906 C CA . SER A 1 492 ? 10.645 -13.081 -23.403 1.00 96.56 492 SER A CA 1
ATOM 3907 C C . SER A 1 492 ? 9.811 -11.874 -22.967 1.00 96.56 492 SER A C 1
ATOM 3909 O O . SER A 1 492 ? 9.639 -10.941 -23.751 1.00 96.56 492 SER A O 1
ATOM 3911 N N . LEU A 1 493 ? 9.310 -11.876 -21.728 1.00 96.69 493 LEU A N 1
ATOM 3912 C CA . LEU A 1 493 ? 8.544 -10.766 -21.158 1.00 96.69 493 LEU A CA 1
ATOM 3913 C C . LEU A 1 493 ? 9.406 -9.508 -21.056 1.00 96.69 493 LEU A C 1
ATOM 3915 O O . LEU A 1 493 ? 9.029 -8.473 -21.596 1.00 96.69 493 LEU A O 1
ATOM 3919 N N . LEU A 1 494 ? 10.601 -9.619 -20.468 1.00 97.25 494 LEU A N 1
ATOM 3920 C CA . LEU A 1 494 ? 11.533 -8.500 -20.345 1.00 97.25 494 LEU A CA 1
ATOM 3921 C C . LEU A 1 494 ? 11.877 -7.896 -21.709 1.00 97.25 494 LEU A C 1
ATOM 3923 O O . LEU A 1 494 ? 11.810 -6.685 -21.885 1.00 97.25 494 LEU A O 1
ATOM 3927 N N . LYS A 1 495 ? 12.203 -8.738 -22.698 1.00 96.25 495 LYS A N 1
ATOM 3928 C CA . LYS A 1 495 ? 12.499 -8.269 -24.055 1.00 96.25 495 LYS A CA 1
ATOM 3929 C C . LYS A 1 495 ? 11.298 -7.548 -24.675 1.00 96.25 495 LYS A C 1
ATOM 3931 O O . LYS A 1 495 ? 11.487 -6.505 -25.292 1.00 96.25 495 LYS A O 1
ATOM 3936 N N . SER A 1 496 ? 10.092 -8.102 -24.531 1.00 96.00 496 SER A N 1
ATOM 3937 C CA . SER A 1 496 ? 8.856 -7.507 -25.052 1.00 96.00 496 SER A CA 1
ATOM 3938 C C . SER A 1 496 ? 8.604 -6.120 -24.462 1.00 96.00 496 SER A C 1
ATOM 3940 O O . SER A 1 496 ? 8.331 -5.190 -25.215 1.00 96.00 496 SER A O 1
ATOM 3942 N N . GLU A 1 497 ? 8.700 -5.978 -23.139 1.00 96.06 497 GLU A N 1
ATOM 3943 C CA . GLU A 1 497 ? 8.417 -4.709 -22.460 1.00 96.06 497 GLU A CA 1
ATOM 3944 C C . GLU A 1 497 ? 9.475 -3.648 -22.776 1.00 96.06 497 GLU A C 1
ATOM 3946 O O . GLU A 1 497 ? 9.123 -2.537 -23.167 1.00 96.06 497 GLU A O 1
ATOM 3951 N N . ILE A 1 498 ? 10.764 -4.009 -22.736 1.00 96.44 498 ILE A N 1
ATOM 3952 C CA . ILE A 1 498 ? 11.848 -3.092 -23.114 1.00 96.44 498 ILE A CA 1
ATOM 3953 C C . ILE A 1 498 ? 11.698 -2.637 -24.573 1.00 96.44 498 ILE A C 1
ATOM 3955 O O . ILE A 1 498 ? 11.837 -1.454 -24.874 1.00 96.44 498 ILE A O 1
ATOM 3959 N N . HIS A 1 499 ? 11.377 -3.554 -25.488 1.00 96.00 499 HIS A N 1
ATOM 3960 C CA . HIS A 1 499 ? 11.168 -3.205 -26.891 1.00 96.00 499 HIS A CA 1
ATOM 3961 C C . HIS A 1 499 ? 9.976 -2.257 -27.083 1.00 96.00 499 HIS A C 1
ATOM 3963 O O . HIS A 1 499 ? 10.076 -1.312 -27.864 1.00 96.00 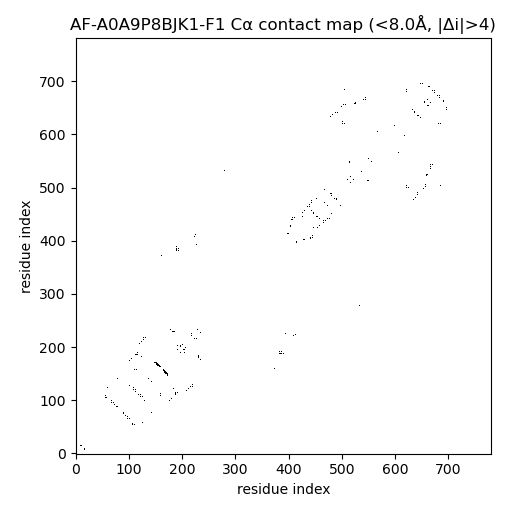499 HIS A O 1
ATOM 3969 N N . ALA A 1 500 ? 8.872 -2.474 -26.360 1.00 94.75 500 ALA A N 1
ATOM 3970 C CA . ALA A 1 500 ? 7.697 -1.609 -26.425 1.00 94.75 500 ALA A CA 1
ATOM 3971 C C . ALA A 1 500 ? 8.019 -0.175 -25.977 1.00 94.75 500 ALA A C 1
ATOM 3973 O O . ALA A 1 500 ? 7.685 0.774 -26.689 1.00 94.75 500 ALA A O 1
ATOM 3974 N N . ILE A 1 501 ? 8.730 -0.006 -24.855 1.00 96.12 501 ILE A N 1
ATOM 3975 C CA . ILE A 1 501 ? 9.128 1.331 -24.397 1.00 96.12 501 ILE A CA 1
ATOM 3976 C C . ILE A 1 501 ? 10.166 1.980 -25.320 1.00 96.12 501 ILE A C 1
ATOM 3978 O O . ILE A 1 501 ? 10.062 3.174 -25.595 1.00 96.12 501 ILE A O 1
ATOM 3982 N N . THR A 1 502 ? 11.112 1.214 -25.881 1.00 96.69 502 THR A N 1
ATOM 3983 C CA . THR A 1 502 ? 12.027 1.734 -26.909 1.00 96.69 502 THR A CA 1
ATOM 3984 C C . THR A 1 502 ? 11.255 2.254 -28.115 1.00 96.69 502 THR A C 1
ATOM 3986 O O . THR A 1 502 ? 11.545 3.343 -28.600 1.00 96.69 502 THR A O 1
ATOM 3989 N N . ALA A 1 503 ? 10.286 1.486 -28.618 1.00 96.44 503 ALA A N 1
ATOM 3990 C CA . ALA A 1 503 ? 9.498 1.889 -29.775 1.00 96.44 503 ALA A CA 1
ATOM 3991 C C . ALA A 1 503 ? 8.732 3.191 -29.492 1.00 96.44 503 ALA A C 1
ATOM 3993 O O . ALA A 1 503 ? 8.768 4.099 -30.319 1.00 96.44 503 ALA A O 1
ATOM 3994 N N . ALA A 1 504 ? 8.129 3.324 -28.305 1.00 94.06 504 ALA A N 1
ATOM 3995 C CA . ALA A 1 504 ? 7.464 4.557 -27.879 1.00 94.06 504 ALA A CA 1
ATOM 3996 C C . ALA A 1 504 ? 8.436 5.752 -27.807 1.00 94.06 504 ALA A C 1
ATOM 3998 O O . ALA A 1 504 ? 8.148 6.813 -28.355 1.00 94.06 504 ALA A O 1
ATOM 3999 N N . MET A 1 505 ? 9.625 5.562 -27.223 1.00 96.50 505 MET A N 1
ATOM 4000 C CA . MET A 1 505 ? 10.688 6.576 -27.181 1.00 96.50 505 MET A CA 1
ATOM 4001 C C . MET A 1 505 ? 11.142 7.018 -28.579 1.00 96.50 505 MET A C 1
ATOM 4003 O O . MET A 1 505 ? 11.340 8.207 -28.820 1.00 96.50 505 MET A O 1
ATOM 4007 N N . VAL A 1 506 ? 11.309 6.075 -29.513 1.00 96.19 506 VAL A N 1
ATOM 4008 C CA . VAL A 1 506 ? 11.698 6.382 -30.898 1.00 96.19 506 VAL A CA 1
ATOM 4009 C C . VAL A 1 506 ? 10.596 7.159 -31.609 1.00 96.19 506 VAL A C 1
ATOM 4011 O O . VAL A 1 506 ? 10.901 8.140 -32.280 1.00 96.19 506 VAL A O 1
ATOM 4014 N N . VAL A 1 507 ? 9.329 6.771 -31.436 1.00 93.75 507 VAL A N 1
ATOM 4015 C CA . VAL A 1 507 ? 8.188 7.505 -32.003 1.00 93.75 507 VAL A CA 1
ATOM 4016 C C . VAL A 1 507 ? 8.147 8.938 -31.477 1.00 93.75 507 VAL A C 1
ATOM 4018 O O . VAL A 1 507 ? 7.960 9.854 -32.273 1.00 93.75 507 VAL A O 1
ATOM 4021 N N . GLU A 1 508 ? 8.384 9.142 -30.179 1.00 93.56 508 GLU A N 1
ATOM 4022 C CA . GLU A 1 508 ? 8.419 10.472 -29.562 1.00 93.56 508 GLU A CA 1
ATOM 4023 C C . GLU A 1 508 ? 9.540 11.343 -30.160 1.00 93.56 508 GLU A C 1
ATOM 4025 O O . GLU A 1 508 ? 9.294 12.482 -30.557 1.00 93.56 508 GLU A O 1
ATOM 4030 N N . ILE A 1 509 ? 10.747 10.786 -30.342 1.00 95.25 509 ILE A N 1
ATOM 4031 C CA . ILE A 1 509 ? 11.843 11.472 -31.049 1.00 95.25 509 ILE A CA 1
ATOM 4032 C C . ILE A 1 509 ? 11.429 11.798 -32.494 1.00 95.25 509 ILE A C 1
ATOM 4034 O O . ILE A 1 509 ? 11.602 12.924 -32.953 1.00 95.25 509 ILE A O 1
ATOM 4038 N N . GLU A 1 510 ? 10.877 10.837 -33.235 1.00 94.19 510 GLU A N 1
ATOM 4039 C CA . GLU A 1 510 ? 10.468 11.040 -34.631 1.00 94.19 510 GLU A CA 1
ATOM 4040 C C . GLU A 1 510 ? 9.331 12.062 -34.784 1.00 94.19 510 GLU A C 1
ATOM 4042 O O . GLU A 1 510 ? 9.242 12.717 -35.821 1.00 94.19 510 GLU A O 1
ATOM 4047 N N . CYS A 1 511 ? 8.472 12.224 -33.774 1.00 89.12 511 CYS A N 1
ATOM 4048 C CA . CYS A 1 511 ? 7.464 13.284 -33.734 1.00 89.12 511 CYS A CA 1
ATOM 4049 C C . CYS A 1 511 ? 8.103 14.673 -33.596 1.00 89.12 511 CYS A C 1
ATOM 4051 O O . CYS A 1 511 ? 7.644 15.617 -34.234 1.00 89.12 511 CYS A O 1
ATOM 4053 N N . SER A 1 512 ? 9.174 14.804 -32.806 1.00 90.44 512 SER A N 1
ATOM 4054 C CA . SER A 1 512 ? 9.919 16.066 -32.667 1.00 90.44 512 SER A CA 1
ATOM 4055 C C . SER A 1 512 ? 10.836 16.367 -33.855 1.00 90.44 512 SER A C 1
ATOM 4057 O O . SER A 1 512 ? 11.170 17.522 -34.104 1.00 90.44 512 SER A O 1
ATOM 4059 N N . PHE A 1 513 ? 11.218 15.339 -34.611 1.00 93.94 513 PHE A N 1
ATOM 4060 C CA . PHE A 1 513 ? 12.110 15.429 -35.762 1.00 93.94 513 PHE A CA 1
ATOM 4061 C C . PHE A 1 513 ? 11.470 14.749 -36.981 1.00 93.94 513 PHE A C 1
ATOM 4063 O O . PHE A 1 513 ? 11.889 13.675 -37.413 1.00 93.94 513 PHE A O 1
ATOM 4070 N N . GLU A 1 514 ? 10.444 15.387 -37.544 1.00 88.62 514 GLU A N 1
ATOM 4071 C CA . GLU A 1 514 ? 9.554 14.816 -38.570 1.00 88.62 514 GLU A CA 1
ATOM 4072 C C . GLU A 1 514 ? 10.305 14.189 -39.767 1.00 88.62 514 GLU A C 1
ATOM 4074 O O . GLU A 1 514 ? 9.920 13.136 -40.288 1.00 88.62 514 GLU A O 1
ATOM 4079 N N . GLY A 1 515 ? 11.433 14.781 -40.180 1.00 92.25 515 GLY A N 1
ATOM 4080 C CA . GLY A 1 515 ? 12.270 14.266 -41.263 1.00 92.25 515 GLY A CA 1
ATOM 4081 C C . GLY A 1 515 ? 12.909 12.895 -41.002 1.00 92.25 515 GLY A C 1
ATOM 4082 O O . GLY A 1 515 ? 13.287 12.229 -41.967 1.00 92.25 515 GLY A O 1
ATOM 4083 N N . LEU A 1 516 ? 12.989 12.426 -39.749 1.00 95.25 516 LEU A N 1
ATOM 4084 C CA . LEU A 1 516 ? 13.560 11.117 -39.394 1.00 95.25 516 LEU A CA 1
ATOM 4085 C C . LEU A 1 516 ? 12.743 9.941 -39.925 1.00 95.25 516 LEU A C 1
ATOM 4087 O O . LEU A 1 516 ? 13.299 8.869 -40.166 1.00 95.25 516 LEU A O 1
ATOM 4091 N N . ARG A 1 517 ? 11.439 10.133 -40.153 1.00 94.31 517 ARG A N 1
ATOM 4092 C CA . ARG A 1 517 ? 10.569 9.092 -40.721 1.00 94.31 517 ARG A CA 1
ATOM 4093 C C . ARG A 1 517 ? 10.893 8.796 -42.183 1.00 94.31 517 ARG A C 1
ATOM 4095 O O . ARG A 1 517 ? 10.543 7.729 -42.687 1.00 94.31 517 ARG A O 1
ATOM 4102 N N . LYS A 1 518 ? 11.584 9.710 -42.875 1.00 94.81 518 LYS A N 1
ATOM 4103 C CA . LYS A 1 518 ? 11.961 9.528 -44.279 1.00 94.81 518 LYS A CA 1
ATOM 4104 C C . LYS A 1 518 ? 13.028 8.429 -44.394 1.00 94.81 518 LYS A C 1
ATOM 4106 O O . LYS A 1 518 ? 14.089 8.541 -43.772 1.00 94.81 518 LYS A O 1
ATOM 4111 N N . PRO A 1 519 ? 12.819 7.397 -45.234 1.00 95.25 519 PRO A N 1
ATOM 4112 C CA . PRO A 1 519 ? 13.770 6.290 -45.371 1.00 95.25 519 PRO A CA 1
ATOM 4113 C C . PRO A 1 519 ? 15.142 6.758 -45.880 1.00 95.25 519 PRO A C 1
ATOM 4115 O O . PRO A 1 519 ? 16.170 6.198 -45.505 1.00 95.25 519 PRO A O 1
ATOM 4118 N N . GLU A 1 520 ? 15.169 7.828 -46.679 1.00 96.44 520 GLU A N 1
ATOM 4119 C CA . GLU A 1 520 ? 16.391 8.477 -47.165 1.00 96.44 520 GLU A CA 1
ATOM 4120 C C . GLU A 1 520 ? 17.255 8.999 -46.014 1.00 96.44 520 GLU A C 1
ATOM 4122 O O . GLU A 1 520 ? 18.459 8.755 -45.986 1.00 96.44 520 GLU A O 1
ATOM 4127 N N . LYS A 1 521 ? 16.632 9.641 -45.017 1.00 96.06 521 LYS A N 1
ATOM 4128 C CA . LYS A 1 521 ? 17.326 10.186 -43.846 1.00 96.06 521 LYS A CA 1
ATOM 4129 C C . LYS A 1 521 ? 17.804 9.099 -42.898 1.00 96.06 521 LYS A C 1
ATOM 4131 O O . LYS A 1 521 ? 18.913 9.207 -42.377 1.00 96.06 521 LYS A O 1
ATOM 4136 N N . LYS A 1 522 ? 17.042 8.008 -42.753 1.00 96.06 522 LYS A N 1
ATOM 4137 C CA . LYS A 1 522 ? 17.505 6.811 -42.031 1.00 96.06 522 LYS A CA 1
ATOM 4138 C C . LYS A 1 522 ? 18.731 6.185 -42.702 1.00 96.06 522 LYS A C 1
ATOM 4140 O O . LYS A 1 522 ? 19.687 5.846 -42.009 1.00 96.06 522 LYS A O 1
ATOM 4145 N N . LYS A 1 523 ? 18.739 6.077 -44.036 1.00 96.62 523 LYS A N 1
ATOM 4146 C CA . LYS A 1 523 ? 19.886 5.558 -44.799 1.00 96.62 523 LYS A CA 1
ATOM 4147 C C . LYS A 1 523 ? 21.104 6.479 -44.699 1.00 96.62 523 LYS A C 1
ATOM 4149 O O . LYS A 1 523 ? 22.210 6.001 -44.466 1.00 96.62 523 LYS A O 1
ATOM 4154 N N . GLU A 1 524 ? 20.906 7.789 -44.819 1.00 96.50 524 GLU A N 1
ATOM 4155 C CA . GLU A 1 524 ? 21.979 8.776 -44.666 1.00 96.50 524 GLU A CA 1
ATOM 4156 C C . GLU A 1 524 ? 22.622 8.700 -43.270 1.00 96.50 524 GLU A C 1
ATOM 4158 O O . GLU A 1 524 ? 23.846 8.661 -43.154 1.00 96.50 524 GLU A O 1
ATOM 4163 N N . ALA A 1 525 ? 21.811 8.566 -42.214 1.00 96.31 525 ALA A N 1
ATOM 4164 C CA . ALA A 1 525 ? 22.302 8.379 -40.850 1.00 96.31 525 ALA A CA 1
ATOM 4165 C C . ALA A 1 525 ? 23.132 7.090 -40.679 1.00 96.31 525 ALA A C 1
ATOM 4167 O O . ALA A 1 525 ? 24.129 7.083 -39.955 1.00 96.31 525 ALA A O 1
ATOM 4168 N N . GLN A 1 526 ? 22.772 6.002 -41.373 1.00 95.62 526 GLN A N 1
ATOM 4169 C CA . GLN A 1 526 ? 23.572 4.769 -41.380 1.00 95.62 526 GLN A CA 1
ATOM 4170 C C . GLN A 1 526 ? 24.926 4.965 -42.066 1.00 95.62 526 GLN A C 1
ATOM 4172 O O . GLN A 1 526 ? 25.922 4.398 -41.623 1.00 95.62 526 GLN A O 1
ATOM 4177 N N . GLU A 1 527 ? 24.985 5.760 -43.134 1.00 96.44 527 GLU A N 1
ATOM 4178 C CA . GLU A 1 527 ? 26.206 6.009 -43.909 1.00 96.44 527 GLU A CA 1
ATOM 4179 C C . GLU A 1 527 ? 27.138 7.048 -43.271 1.00 96.44 527 GLU A C 1
ATOM 4181 O O . GLU A 1 527 ? 28.281 7.189 -43.701 1.00 96.44 527 GLU A O 1
ATOM 4186 N N . PHE A 1 528 ? 26.697 7.712 -42.203 1.00 95.19 528 PHE A N 1
ATOM 4187 C CA . PHE A 1 528 ? 27.415 8.811 -41.564 1.00 95.19 528 PHE A CA 1
ATOM 4188 C C . PHE A 1 528 ? 28.812 8.431 -41.035 1.00 95.19 528 PHE A C 1
ATOM 4190 O O . PHE A 1 528 ? 29.732 9.245 -41.056 1.00 95.19 528 PHE A O 1
ATOM 4197 N N . HIS A 1 529 ? 29.019 7.168 -40.644 1.00 92.81 529 HIS A N 1
ATOM 4198 C CA . HIS A 1 529 ? 30.329 6.660 -40.210 1.00 92.81 529 HIS A CA 1
ATOM 4199 C C . HIS A 1 529 ? 31.412 6.731 -41.304 1.00 92.81 529 HIS A C 1
ATOM 4201 O O . HIS A 1 529 ? 32.599 6.684 -40.987 1.00 92.81 529 HIS A O 1
ATOM 4207 N N . LYS A 1 530 ? 31.021 6.829 -42.584 1.00 96.00 530 LYS A N 1
ATOM 4208 C CA . LYS A 1 530 ? 31.942 6.948 -43.727 1.00 96.00 530 LYS A CA 1
ATOM 4209 C C . LYS A 1 530 ? 32.542 8.350 -43.857 1.00 96.00 530 LYS A C 1
ATOM 4211 O O . LYS A 1 530 ? 33.511 8.521 -44.590 1.00 96.00 530 LYS A O 1
ATOM 4216 N N . ILE A 1 531 ? 31.959 9.342 -43.184 1.00 95.75 531 ILE A N 1
ATOM 4217 C CA . ILE A 1 531 ? 32.439 10.724 -43.196 1.00 95.75 531 ILE A CA 1
ATOM 4218 C C . ILE A 1 531 ? 33.667 10.824 -42.270 1.00 95.75 531 ILE A C 1
ATOM 4220 O O . ILE A 1 531 ? 33.631 10.262 -41.163 1.00 95.75 531 ILE A O 1
ATOM 4224 N N . PRO A 1 532 ? 34.743 11.525 -42.679 1.00 96.31 532 PRO A N 1
ATOM 4225 C CA . PRO A 1 532 ? 35.897 11.789 -41.819 1.00 96.31 532 PRO A CA 1
ATOM 4226 C C . PRO A 1 532 ? 35.486 12.465 -40.507 1.00 96.31 532 PRO A C 1
ATOM 4228 O O . PRO A 1 532 ? 34.652 13.368 -40.521 1.00 96.31 532 PRO A O 1
ATOM 4231 N N . ALA A 1 533 ? 36.080 12.059 -39.379 1.00 94.19 533 ALA A N 1
ATOM 4232 C CA . ALA A 1 533 ? 35.731 12.565 -38.045 1.00 94.19 533 ALA A CA 1
ATOM 4233 C C . ALA A 1 533 ? 35.717 14.105 -37.955 1.00 94.19 533 ALA A C 1
ATOM 4235 O O . ALA A 1 533 ? 34.794 14.668 -37.373 1.00 94.19 533 ALA A O 1
ATOM 4236 N N . SER A 1 534 ? 36.650 14.781 -38.633 1.00 95.62 534 SER A N 1
ATOM 4237 C CA . SER A 1 534 ? 36.749 16.246 -38.691 1.00 95.62 534 SER A CA 1
ATOM 4238 C C . SER A 1 534 ? 35.560 16.945 -39.362 1.00 95.62 534 SER A C 1
ATOM 4240 O O . SER A 1 534 ? 35.268 18.094 -39.049 1.00 95.62 534 SER A O 1
ATOM 4242 N N . GLU A 1 535 ? 34.875 16.282 -40.296 1.00 96.44 535 GLU A N 1
ATOM 4243 C CA . GLU A 1 535 ? 33.752 16.852 -41.058 1.00 96.44 535 GLU A CA 1
ATOM 4244 C C . GLU A 1 535 ? 32.385 16.473 -40.465 1.00 96.44 535 GLU A C 1
ATOM 4246 O O . GLU A 1 535 ? 31.356 17.054 -40.825 1.00 96.44 535 GLU A O 1
ATOM 4251 N N . ARG A 1 536 ? 32.358 15.504 -39.539 1.00 95.12 536 ARG A N 1
ATOM 4252 C CA . ARG A 1 536 ? 31.127 14.981 -38.929 1.00 95.12 536 ARG A CA 1
ATOM 4253 C C . ARG A 1 536 ? 30.295 16.052 -38.211 1.00 95.12 536 ARG A C 1
ATOM 4255 O O . ARG A 1 536 ? 29.088 16.044 -38.439 1.00 95.12 536 ARG A O 1
ATOM 4262 N N . PRO A 1 537 ? 30.848 16.972 -37.395 1.00 95.81 537 PRO A N 1
ATOM 4263 C CA . PRO A 1 537 ? 30.031 17.968 -36.696 1.00 95.81 537 PRO A CA 1
ATOM 4264 C C . PRO A 1 537 ? 29.290 18.909 -37.656 1.00 95.81 537 PRO A C 1
ATOM 4266 O O . PRO A 1 537 ? 28.080 19.091 -37.546 1.00 95.81 537 PRO A O 1
ATOM 4269 N N . GLU A 1 538 ? 29.977 19.442 -38.670 1.00 96.06 538 GLU A N 1
ATOM 4270 C CA . GLU A 1 538 ? 29.351 20.342 -39.649 1.00 96.06 538 GLU A CA 1
ATOM 4271 C C . GLU A 1 538 ? 28.326 19.615 -40.524 1.00 96.06 538 GLU A C 1
ATOM 4273 O O . GLU A 1 538 ? 27.230 20.126 -40.770 1.00 96.06 538 GLU A O 1
ATOM 4278 N N . ARG A 1 539 ? 28.616 18.374 -40.936 1.00 96.56 539 ARG A N 1
ATOM 4279 C CA . ARG A 1 539 ? 27.634 17.570 -41.669 1.00 96.56 539 ARG A CA 1
ATOM 4280 C C . ARG A 1 539 ? 26.424 17.208 -40.804 1.00 96.56 539 ARG A C 1
ATOM 4282 O O . ARG A 1 539 ? 25.317 17.155 -41.337 1.00 96.56 539 ARG A O 1
ATOM 4289 N N . ALA A 1 540 ? 26.609 16.995 -39.499 1.00 96.81 540 ALA A N 1
ATOM 4290 C CA . ALA A 1 540 ? 25.525 16.724 -38.556 1.00 96.81 540 ALA A CA 1
ATOM 4291 C C . ALA A 1 540 ? 24.578 17.924 -38.429 1.00 96.81 540 ALA A C 1
ATOM 4293 O O . ALA A 1 540 ? 23.366 17.733 -38.501 1.00 96.81 540 ALA A O 1
ATOM 4294 N N . LYS A 1 541 ? 25.110 19.152 -38.348 1.00 95.94 541 LYS A N 1
ATOM 4295 C CA . LYS A 1 541 ? 24.307 20.390 -38.342 1.00 95.94 541 LYS A CA 1
ATOM 4296 C C . LYS A 1 541 ? 23.452 20.532 -39.598 1.00 95.94 541 LYS A C 1
ATOM 4298 O O . LYS A 1 541 ? 22.252 20.789 -39.507 1.00 95.94 541 LYS A O 1
ATOM 4303 N N . VAL A 1 542 ? 24.053 20.324 -40.775 1.00 96.19 542 VAL A N 1
ATOM 4304 C CA . VAL A 1 542 ? 23.336 20.382 -42.063 1.00 96.19 542 VAL A CA 1
ATOM 4305 C C . VAL A 1 542 ? 22.248 19.310 -42.125 1.00 96.19 542 VAL A C 1
ATOM 4307 O O . VAL A 1 542 ? 21.103 19.607 -42.460 1.00 96.19 542 VAL A O 1
ATOM 4310 N N . TRP A 1 543 ? 22.582 18.076 -41.746 1.00 96.56 543 TRP A N 1
ATOM 4311 C CA . TRP A 1 543 ? 21.628 16.971 -41.716 1.00 96.56 543 TRP A CA 1
ATOM 4312 C C . TRP A 1 543 ? 20.449 17.251 -40.779 1.00 96.56 543 TRP A C 1
ATOM 4314 O O . TRP A 1 543 ? 19.298 17.043 -41.157 1.00 96.56 543 TRP A O 1
ATOM 4324 N N . LEU A 1 544 ? 20.726 17.768 -39.580 1.00 95.88 544 LEU A N 1
ATOM 4325 C CA . LEU A 1 544 ? 19.712 18.097 -38.586 1.00 95.88 544 LEU A CA 1
ATOM 4326 C C . LEU A 1 544 ? 18.773 19.201 -39.086 1.00 95.88 544 LEU A C 1
ATOM 4328 O O . LEU A 1 544 ? 17.556 19.071 -38.964 1.00 95.88 544 LEU A O 1
ATOM 4332 N N . HIS A 1 545 ? 19.316 20.242 -39.722 1.00 94.50 545 HIS A N 1
ATOM 4333 C CA . HIS A 1 545 ? 18.513 21.293 -40.344 1.00 94.50 545 HIS A CA 1
ATOM 4334 C C . HIS A 1 545 ? 17.552 20.724 -41.402 1.00 94.50 545 HIS A C 1
ATOM 4336 O O . HIS A 1 545 ? 16.390 21.120 -41.453 1.00 94.50 545 HIS A O 1
ATOM 4342 N N . GLU A 1 546 ? 17.991 19.761 -42.215 1.00 93.25 546 GLU A N 1
ATOM 4343 C CA . GLU A 1 546 ? 17.146 19.086 -43.214 1.00 93.25 546 GLU A CA 1
ATOM 4344 C C . GLU A 1 546 ? 16.088 18.152 -42.598 1.00 93.25 546 GLU A C 1
ATOM 4346 O O . GLU A 1 546 ? 15.066 17.875 -43.229 1.00 93.25 546 GLU A O 1
ATOM 4351 N N . VAL A 1 547 ? 16.324 17.652 -41.382 1.00 93.25 547 VAL A N 1
ATOM 4352 C CA . VAL A 1 547 ? 15.383 16.803 -40.638 1.00 93.25 547 VAL A CA 1
ATOM 4353 C C . VAL A 1 547 ? 14.310 17.628 -39.919 1.00 93.25 547 VAL A C 1
ATOM 4355 O O . VAL A 1 547 ? 13.153 17.208 -39.880 1.00 93.25 547 VAL A O 1
ATOM 4358 N N . ILE A 1 548 ? 14.677 18.791 -39.372 1.00 90.00 548 ILE A N 1
ATOM 4359 C CA . ILE A 1 548 ? 13.755 19.713 -38.685 1.00 90.00 548 ILE A CA 1
ATOM 4360 C C . ILE A 1 548 ? 12.920 20.506 -39.694 1.00 90.00 548 ILE A C 1
ATOM 4362 O O . ILE A 1 548 ? 11.721 20.707 -39.502 1.00 90.00 548 ILE A O 1
ATOM 4366 N N . THR A 1 549 ? 13.547 20.986 -40.771 1.00 76.25 549 THR A N 1
ATOM 4367 C CA . THR A 1 549 ? 12.870 21.831 -41.758 1.00 76.25 549 THR A CA 1
ATOM 4368 C C . THR A 1 549 ? 11.843 20.996 -42.513 1.00 76.25 549 THR A C 1
ATOM 4370 O O . THR A 1 549 ? 12.196 20.134 -43.322 1.00 76.25 549 THR A O 1
ATOM 4373 N N . ARG A 1 550 ? 10.551 21.267 -42.279 1.00 61.19 550 ARG A N 1
ATOM 4374 C CA . ARG A 1 550 ? 9.471 20.710 -43.104 1.00 61.19 550 ARG A CA 1
ATOM 4375 C C . ARG A 1 550 ? 9.776 21.006 -44.566 1.00 61.19 550 ARG A C 1
ATOM 4377 O O . ARG A 1 550 ? 10.034 22.154 -44.927 1.00 61.19 550 ARG A O 1
ATOM 4384 N N . SER A 1 551 ? 9.769 19.965 -45.398 1.00 49.25 551 SER A N 1
ATOM 4385 C CA . SER A 1 551 ? 10.025 20.148 -46.825 1.00 49.25 551 SER A CA 1
ATOM 4386 C C . SER A 1 551 ? 8.999 21.142 -47.380 1.00 49.25 551 SER A C 1
ATOM 4388 O O . SER A 1 551 ? 7.803 20.953 -47.158 1.00 49.25 551 SER A O 1
ATOM 4390 N N . PRO A 1 552 ? 9.406 22.181 -48.121 1.00 51.59 552 PRO A N 1
ATOM 4391 C CA . PRO A 1 552 ? 8.455 23.096 -48.748 1.00 51.59 552 PRO A CA 1
ATOM 4392 C C . PRO A 1 552 ? 7.470 22.382 -49.695 1.00 51.59 552 PRO A C 1
ATOM 4394 O O . PRO A 1 552 ? 6.372 22.882 -49.924 1.00 51.59 552 PRO A O 1
ATOM 4397 N N . GLU A 1 553 ? 7.802 21.182 -50.184 1.00 54.81 553 GLU A N 1
ATOM 4398 C CA . GLU A 1 553 ? 6.894 20.352 -50.986 1.00 54.81 553 GLU A CA 1
ATOM 4399 C C . GLU A 1 553 ? 5.746 19.730 -50.166 1.00 54.81 553 GLU A C 1
ATOM 4401 O O . GLU A 1 553 ? 4.632 19.632 -50.686 1.00 54.81 553 GLU A O 1
ATOM 4406 N N . SER A 1 554 ? 5.950 19.382 -48.883 1.00 50.50 554 SER A N 1
ATOM 4407 C CA . SER A 1 554 ? 4.874 18.841 -48.026 1.00 50.50 554 SER A CA 1
ATOM 4408 C C . SER A 1 554 ? 3.888 19.922 -47.580 1.00 50.50 554 SER A C 1
ATOM 4410 O O . SER A 1 554 ? 2.694 19.666 -47.453 1.00 50.50 554 SER A O 1
ATOM 4412 N N . LEU A 1 555 ? 4.347 21.170 -47.471 1.00 46.91 555 LEU A N 1
ATOM 4413 C CA . LEU A 1 555 ? 3.474 22.321 -47.229 1.00 46.91 555 LEU A CA 1
ATOM 4414 C C . LEU A 1 555 ? 2.528 22.615 -48.406 1.00 46.91 555 LEU A C 1
ATOM 4416 O O . LEU A 1 555 ? 1.479 23.211 -48.191 1.00 46.91 555 LEU A O 1
ATOM 4420 N N . SER A 1 556 ? 2.852 22.196 -49.635 1.00 50.72 556 SER A N 1
ATOM 4421 C CA . SER A 1 556 ? 2.010 22.480 -50.809 1.00 50.72 556 SER A CA 1
ATOM 4422 C C . SER A 1 556 ? 0.826 21.520 -50.986 1.00 50.72 556 SER A C 1
ATOM 4424 O O . SER A 1 556 ? -0.203 21.932 -51.516 1.00 50.72 556 SER A O 1
ATOM 4426 N N . ASN A 1 557 ? 0.939 20.277 -50.501 1.00 54.06 557 ASN A N 1
ATOM 4427 C CA . ASN A 1 557 ? -0.104 19.256 -50.652 1.00 54.06 557 ASN A CA 1
ATOM 4428 C C . ASN A 1 557 ? -0.961 19.078 -49.384 1.00 54.06 557 ASN A C 1
ATOM 4430 O O . ASN A 1 557 ? -2.169 18.886 -49.502 1.00 54.06 557 ASN A O 1
ATOM 4434 N N . ASP A 1 558 ? -0.390 19.223 -48.181 1.00 46.81 558 ASP A N 1
ATOM 4435 C CA . ASP A 1 558 ? -1.138 19.018 -46.928 1.00 46.81 558 ASP A CA 1
ATOM 4436 C C . ASP A 1 558 ? -1.854 20.285 -46.432 1.00 46.81 558 ASP A C 1
ATOM 4438 O O . ASP A 1 558 ? -2.927 20.195 -45.830 1.00 46.81 558 ASP A O 1
ATOM 4442 N N . ALA A 1 559 ? -1.347 21.482 -46.760 1.00 47.72 559 ALA A N 1
ATOM 4443 C CA . ALA A 1 559 ? -2.004 22.741 -46.389 1.00 47.72 559 ALA A CA 1
ATOM 4444 C C . ALA A 1 559 ? -3.331 22.988 -47.135 1.00 47.72 559 ALA A C 1
ATOM 4446 O O . ALA A 1 559 ? -4.105 23.851 -46.727 1.00 47.72 559 ALA A O 1
ATOM 4447 N N . GLN A 1 560 ? -3.623 22.232 -48.202 1.00 48.66 560 GLN A N 1
ATOM 4448 C CA . GLN A 1 560 ? -4.919 22.279 -48.891 1.00 48.66 560 GLN A CA 1
ATOM 4449 C C . GLN A 1 560 ? -5.881 21.149 -48.496 1.00 48.66 560 GLN A C 1
ATOM 4451 O O . GLN A 1 560 ? -7.066 21.262 -48.803 1.00 48.66 560 GLN A O 1
ATOM 4456 N N . ALA A 1 561 ? -5.420 20.104 -47.796 1.00 51.47 561 ALA A N 1
ATOM 4457 C CA . ALA A 1 561 ? -6.250 18.945 -47.453 1.00 51.47 561 ALA A CA 1
ATOM 4458 C C . ALA A 1 561 ? -6.501 18.754 -45.945 1.00 51.47 561 ALA A C 1
ATOM 4460 O O . ALA A 1 561 ? -7.529 18.185 -45.597 1.00 51.47 561 ALA A O 1
ATOM 4461 N N . ASN A 1 562 ? -5.632 19.251 -45.051 1.00 44.97 562 ASN A N 1
ATOM 4462 C CA . ASN A 1 562 ? -5.661 18.890 -43.623 1.00 44.97 562 ASN A CA 1
ATOM 4463 C C . ASN A 1 562 ? -5.632 20.076 -42.640 1.00 44.97 562 ASN A C 1
ATOM 4465 O O . ASN A 1 562 ? -5.106 19.968 -41.536 1.00 44.97 562 ASN A O 1
ATOM 4469 N N . VAL A 1 563 ? -6.302 21.188 -42.959 1.00 44.06 563 VAL A N 1
ATOM 4470 C CA . VAL A 1 563 ? -6.624 22.252 -41.971 1.00 44.06 563 VAL A CA 1
ATOM 4471 C C . VAL A 1 563 ? -7.769 21.817 -41.021 1.00 44.06 563 VAL A C 1
ATOM 4473 O O . VAL A 1 563 ? -8.527 22.630 -40.511 1.00 44.06 563 VAL A O 1
ATOM 4476 N N . GLY A 1 564 ? -7.926 20.514 -40.782 1.00 43.03 564 GLY A N 1
ATOM 4477 C CA . GLY A 1 564 ? -8.999 19.949 -39.960 1.00 43.03 564 GLY A CA 1
ATOM 4478 C C . GLY A 1 564 ? -8.658 18.607 -39.317 1.00 43.03 564 GLY A C 1
ATOM 4479 O O . GLY A 1 564 ? -9.577 17.875 -38.972 1.00 43.03 564 GLY A O 1
ATOM 4480 N N . ALA A 1 565 ? -7.374 18.257 -39.186 1.00 46.88 565 ALA A N 1
ATOM 4481 C CA . ALA A 1 565 ? -6.995 17.148 -38.315 1.00 46.88 565 ALA A CA 1
ATOM 4482 C C . ALA A 1 565 ? -7.100 17.643 -36.868 1.00 46.88 565 ALA A C 1
ATOM 4484 O O . ALA A 1 565 ? -6.292 18.458 -36.418 1.00 46.88 565 ALA A O 1
ATOM 4485 N N . ASP A 1 566 ? -8.169 17.214 -36.206 1.00 48.28 566 ASP A N 1
ATOM 4486 C CA . ASP A 1 566 ? -8.521 17.585 -34.844 1.00 48.28 566 ASP A CA 1
ATOM 4487 C C . ASP A 1 566 ? -7.373 17.151 -33.904 1.00 48.28 566 ASP A C 1
ATOM 4489 O O . ASP A 1 566 ? -6.945 15.997 -33.980 1.00 48.28 566 ASP A O 1
ATOM 4493 N N . PRO A 1 567 ? -6.815 18.016 -33.035 1.00 47.69 567 PRO A N 1
ATOM 4494 C CA . PRO A 1 567 ? -5.810 17.630 -32.028 1.00 47.69 567 PRO A CA 1
ATOM 4495 C C . PRO A 1 567 ? -6.212 16.406 -31.181 1.00 47.69 567 PRO A C 1
ATOM 4497 O O . PRO A 1 567 ? -5.346 15.703 -30.651 1.00 47.69 567 PRO A O 1
ATOM 4500 N N . VAL A 1 568 ? -7.510 16.099 -31.132 1.00 50.53 568 VAL A N 1
ATOM 4501 C CA . VAL A 1 568 ? -8.088 14.869 -30.583 1.00 50.53 568 VAL A CA 1
ATOM 4502 C C . VAL A 1 568 ? -7.534 13.598 -31.247 1.00 50.53 568 VAL A C 1
ATOM 4504 O O . VAL A 1 568 ? -7.298 12.625 -30.541 1.00 50.53 568 VAL A O 1
ATOM 4507 N N . ASP A 1 569 ? -7.236 13.585 -32.549 1.00 45.38 569 ASP A N 1
ATOM 4508 C CA . ASP A 1 569 ? -6.740 12.391 -33.258 1.00 45.38 569 ASP A CA 1
ATOM 4509 C C . ASP A 1 569 ? -5.271 12.072 -32.938 1.00 45.38 569 ASP A C 1
ATOM 4511 O O . ASP A 1 569 ? -4.882 10.904 -32.842 1.00 45.38 569 ASP A O 1
ATOM 4515 N N . LEU A 1 570 ? -4.441 13.100 -32.721 1.00 47.53 570 LEU A N 1
ATOM 4516 C CA . LEU A 1 570 ? -3.056 12.916 -32.274 1.00 47.53 570 LEU A CA 1
ATOM 4517 C C . LEU A 1 570 ? -3.027 12.394 -30.834 1.00 47.53 570 LEU A C 1
ATOM 4519 O O . LEU A 1 570 ? -2.260 11.482 -30.516 1.00 47.53 570 LEU A O 1
ATOM 4523 N N . PHE A 1 571 ? -3.901 12.930 -29.980 1.00 50.16 571 PHE A N 1
ATOM 4524 C CA . PHE A 1 571 ? -4.047 12.453 -28.614 1.00 50.16 571 PHE A CA 1
ATOM 4525 C C . PHE A 1 571 ? -4.619 11.031 -28.575 1.00 50.16 571 PHE A C 1
ATOM 4527 O O . PHE A 1 571 ? -4.070 10.203 -27.853 1.00 50.16 571 PHE A O 1
ATOM 4534 N N . ALA A 1 572 ? -5.626 10.715 -29.402 1.00 48.78 572 ALA A N 1
ATOM 4535 C CA . ALA A 1 572 ? -6.211 9.380 -29.572 1.00 48.78 572 ALA A CA 1
ATOM 4536 C C . ALA A 1 572 ? -5.181 8.350 -30.058 1.00 48.78 572 ALA A C 1
ATOM 4538 O O . ALA A 1 572 ? -5.170 7.210 -29.598 1.00 48.78 572 ALA A O 1
ATOM 4539 N N . ALA A 1 573 ? -4.268 8.747 -30.950 1.00 44.72 573 ALA A N 1
ATOM 4540 C CA . ALA A 1 573 ? -3.163 7.898 -31.377 1.00 44.72 573 ALA A CA 1
ATOM 4541 C C . ALA A 1 573 ? -2.181 7.625 -30.225 1.00 44.72 573 ALA A C 1
ATOM 4543 O O . ALA A 1 573 ? -1.775 6.481 -30.033 1.00 44.72 573 ALA A O 1
ATOM 4544 N N . ILE A 1 574 ? -1.836 8.630 -29.415 1.00 47.88 574 ILE A N 1
ATOM 4545 C CA . ILE A 1 574 ? -0.950 8.462 -28.250 1.00 47.88 574 ILE A CA 1
ATOM 4546 C C . ILE A 1 574 ? -1.620 7.598 -27.168 1.00 47.88 574 ILE A C 1
ATOM 4548 O O . ILE A 1 574 ? -1.005 6.647 -26.688 1.00 47.88 574 ILE A O 1
ATOM 4552 N N . THR A 1 575 ? -2.895 7.839 -26.848 1.00 49.84 575 THR A N 1
ATOM 4553 C CA . THR A 1 575 ? -3.681 7.007 -25.912 1.00 49.84 575 THR A CA 1
ATOM 4554 C C . THR A 1 575 ? -3.796 5.568 -26.419 1.00 49.84 575 THR A C 1
ATOM 4556 O O . THR A 1 575 ? -3.517 4.636 -25.665 1.00 49.84 575 THR A O 1
ATOM 4559 N N . ALA A 1 576 ? -4.083 5.354 -27.706 1.00 47.25 576 ALA A N 1
ATOM 4560 C CA . ALA A 1 576 ? -4.132 4.017 -28.301 1.00 47.25 576 ALA A CA 1
ATOM 4561 C C . ALA A 1 576 ? -2.769 3.298 -28.274 1.00 47.25 576 ALA A C 1
ATOM 4563 O O . ALA A 1 576 ? -2.717 2.091 -28.034 1.00 47.25 576 ALA A O 1
ATOM 4564 N N . THR A 1 577 ? -1.662 4.025 -28.463 1.00 42.53 577 THR A N 1
ATOM 4565 C CA . THR A 1 577 ? -0.299 3.458 -28.414 1.00 42.53 577 THR A CA 1
ATOM 4566 C C . THR A 1 577 ? 0.126 3.115 -26.979 1.00 42.53 577 THR A C 1
ATOM 4568 O O . THR A 1 577 ? 0.859 2.151 -26.765 1.00 42.53 577 THR A O 1
ATOM 4571 N N . LEU A 1 578 ? -0.399 3.842 -25.988 1.00 47.44 578 LEU A N 1
ATOM 4572 C CA . LEU A 1 578 ? -0.232 3.573 -24.555 1.00 47.44 578 LEU A CA 1
ATOM 4573 C C . LEU A 1 578 ? -1.216 2.518 -24.006 1.00 47.44 578 LEU A C 1
ATOM 4575 O O . LEU A 1 578 ? -1.209 2.232 -22.810 1.00 47.44 578 LEU A O 1
ATOM 4579 N N . GLY A 1 579 ? -2.055 1.910 -24.856 1.00 41.19 579 GLY A N 1
ATOM 4580 C CA . GLY A 1 579 ? -3.019 0.881 -24.447 1.00 41.19 579 GLY A CA 1
ATOM 4581 C C . GLY A 1 579 ? -4.276 1.419 -23.749 1.00 41.19 579 GLY A C 1
ATOM 4582 O O . GLY A 1 579 ? -5.012 0.650 -23.133 1.00 41.19 579 GLY A O 1
ATOM 4583 N N . LEU A 1 580 ? -4.554 2.719 -23.854 1.00 46.56 580 LEU A N 1
ATOM 4584 C CA . LEU A 1 580 ? -5.795 3.353 -23.406 1.00 46.56 580 LEU A CA 1
ATOM 4585 C C . LEU A 1 580 ? -6.847 3.190 -24.518 1.00 46.56 580 LEU A C 1
ATOM 4587 O O . LEU A 1 580 ? -7.101 4.092 -25.310 1.00 46.56 580 LEU A O 1
ATOM 4591 N N . GLY A 1 581 ? -7.387 1.977 -24.656 1.00 41.00 581 GLY A N 1
ATOM 4592 C CA . GLY A 1 581 ? -8.423 1.676 -25.647 1.00 41.00 581 GLY A CA 1
ATOM 4593 C C . GLY A 1 581 ? -9.803 2.237 -25.255 1.00 41.00 581 GLY A C 1
ATOM 4594 O O . GLY A 1 581 ? -10.134 2.255 -24.068 1.00 41.00 581 GLY A O 1
ATOM 4595 N N . PRO A 1 582 ? -10.657 2.623 -26.224 1.00 33.72 582 PRO A N 1
ATOM 4596 C CA . PRO A 1 582 ? -12.005 3.123 -25.971 1.00 33.72 582 PRO A CA 1
ATOM 4597 C C . PRO A 1 582 ? -12.960 1.946 -25.719 1.00 33.72 582 PRO A C 1
ATOM 4599 O O . PRO A 1 582 ? -13.719 1.536 -26.595 1.00 33.72 582 PRO A O 1
ATOM 4602 N N . GLN A 1 583 ? -12.908 1.344 -24.533 1.00 39.81 583 GLN A N 1
ATOM 4603 C CA . GLN A 1 583 ? -13.922 0.378 -24.099 1.00 39.81 583 GLN A CA 1
ATOM 4604 C C . GLN A 1 583 ? -14.931 1.115 -23.220 1.00 39.81 583 GLN A C 1
ATOM 4606 O O . GLN A 1 583 ? -14.701 1.351 -22.036 1.00 39.81 583 GLN A O 1
ATOM 4611 N N . GLY A 1 584 ? -16.044 1.511 -23.842 1.00 32.62 584 GLY A N 1
ATOM 4612 C CA . GLY A 1 584 ? -17.181 2.145 -23.189 1.00 32.62 584 GLY A CA 1
ATOM 4613 C C . GLY A 1 584 ? -17.787 1.244 -22.115 1.00 32.62 584 GLY A C 1
ATOM 4614 O O . GLY A 1 584 ? -18.579 0.351 -22.405 1.00 32.62 584 GLY A O 1
ATOM 4615 N N . GLY A 1 585 ? -17.434 1.518 -20.865 1.00 33.53 585 GLY A N 1
ATOM 4616 C CA . GLY A 1 585 ? -18.168 1.100 -19.680 1.00 33.53 585 GLY A CA 1
ATOM 4617 C C . GLY A 1 585 ? -18.497 2.341 -18.848 1.00 33.53 585 GLY A C 1
ATOM 4618 O O . GLY A 1 585 ? -17.682 3.261 -18.803 1.00 33.53 585 GLY A O 1
ATOM 4619 N N . PRO A 1 586 ? -19.676 2.423 -18.209 1.00 33.00 586 PRO A N 1
ATOM 4620 C CA . PRO A 1 586 ? -20.021 3.560 -17.367 1.00 33.00 586 PRO A CA 1
ATOM 4621 C C . PRO A 1 586 ? -19.140 3.540 -16.110 1.00 33.00 586 PRO A C 1
ATOM 4623 O O . PRO A 1 586 ? -19.370 2.753 -15.192 1.00 33.00 586 PRO A O 1
ATOM 4626 N N . ILE A 1 587 ? -18.108 4.386 -16.081 1.00 32.81 587 ILE A N 1
ATOM 4627 C CA . ILE A 1 587 ? -17.228 4.565 -14.924 1.00 32.81 587 ILE A CA 1
ATOM 4628 C C . ILE A 1 587 ? -17.956 5.465 -13.924 1.00 32.81 587 ILE A C 1
ATOM 4630 O O . ILE A 1 587 ? -18.000 6.684 -14.050 1.00 32.81 587 ILE A O 1
ATOM 4634 N N . SER A 1 588 ? -18.565 4.831 -12.927 1.00 32.38 588 SER A N 1
ATOM 4635 C CA . SER A 1 588 ? -19.010 5.479 -11.699 1.00 32.38 588 SER A CA 1
ATOM 4636 C C . SER A 1 588 ? -17.919 5.308 -10.646 1.00 32.38 588 SER A C 1
ATOM 4638 O O . SER A 1 588 ? -17.602 4.181 -10.273 1.00 32.38 588 SER A O 1
ATOM 4640 N N . THR A 1 589 ? -17.441 6.442 -10.124 1.00 33.78 589 THR A N 1
ATOM 4641 C CA . THR A 1 589 ? -16.881 6.646 -8.772 1.00 33.78 589 THR A CA 1
ATOM 4642 C C . THR A 1 589 ? -15.597 5.882 -8.397 1.00 33.78 589 THR A C 1
ATOM 4644 O O . THR A 1 589 ? -15.679 4.726 -8.003 1.00 33.78 589 THR A O 1
ATOM 4647 N N . PHE A 1 590 ? -14.426 6.541 -8.392 1.00 32.03 590 PHE A N 1
ATOM 4648 C CA . PHE A 1 590 ? -13.755 7.067 -7.178 1.00 32.03 590 PHE A CA 1
ATOM 4649 C C . PHE A 1 590 ? -12.313 7.554 -7.444 1.00 32.03 590 PHE A C 1
ATOM 4651 O O . PHE A 1 590 ? -11.600 7.037 -8.298 1.00 32.03 590 PHE A O 1
ATOM 4658 N N . SER A 1 591 ? -11.918 8.545 -6.642 1.00 31.64 591 SER A N 1
ATOM 4659 C CA . SER A 1 591 ? -10.655 9.283 -6.588 1.00 31.64 591 SER A CA 1
ATOM 4660 C C . SER A 1 591 ? -9.364 8.457 -6.584 1.00 31.64 591 SER A C 1
ATOM 4662 O O . SER A 1 591 ? -9.077 7.751 -5.618 1.00 31.64 591 SER A O 1
ATOM 4664 N N . THR A 1 592 ? -8.488 8.742 -7.549 1.00 33.38 592 THR A N 1
ATOM 4665 C CA . THR A 1 592 ? -7.030 8.745 -7.337 1.00 33.38 592 THR A CA 1
ATOM 4666 C C . THR A 1 592 ? -6.450 9.963 -8.069 1.00 33.38 592 THR A C 1
ATOM 4668 O O . THR A 1 592 ? -6.529 10.005 -9.295 1.00 33.38 592 THR A O 1
ATOM 4671 N N . PRO A 1 593 ? -5.887 10.970 -7.372 1.00 30.19 593 PRO A N 1
ATOM 4672 C CA . PRO A 1 593 ? -5.500 12.246 -7.984 1.00 30.19 593 PRO A CA 1
ATOM 4673 C C . PRO A 1 593 ? -4.222 12.197 -8.845 1.00 30.19 593 PRO A C 1
ATOM 4675 O O . PRO A 1 593 ? -3.764 13.238 -9.298 1.00 30.19 593 PRO A O 1
ATOM 4678 N N . LEU A 1 594 ? -3.658 11.013 -9.110 1.00 35.41 594 LEU A N 1
ATOM 4679 C CA . LEU A 1 594 ? -2.481 10.841 -9.977 1.00 35.41 594 LEU A CA 1
ATOM 4680 C C . LEU A 1 594 ? -2.803 10.326 -11.387 1.00 35.41 594 LEU A C 1
ATOM 4682 O O . LEU A 1 594 ? -1.913 10.267 -12.225 1.00 35.41 594 LEU A O 1
ATOM 4686 N N . TYR A 1 595 ? -4.068 10.003 -11.665 1.00 47.88 595 TYR A N 1
ATOM 4687 C CA . TYR A 1 595 ? -4.542 9.601 -12.994 1.00 47.88 595 TYR A CA 1
ATOM 4688 C C . TYR A 1 595 ? -5.97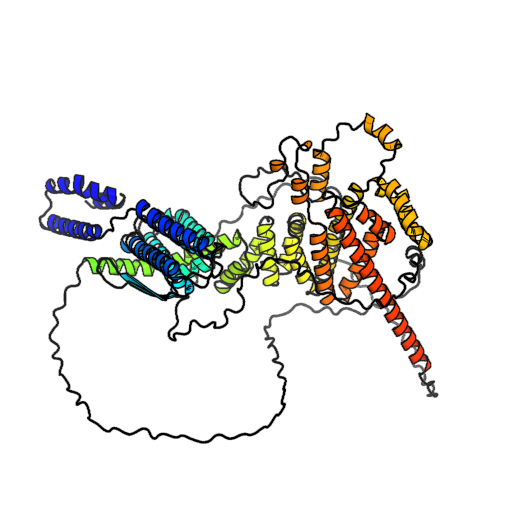3 10.102 -13.220 1.00 47.88 595 TYR A C 1
ATOM 4690 O O . TYR A 1 595 ? -6.851 9.339 -13.621 1.00 47.88 595 TYR A O 1
ATOM 4698 N N . ALA A 1 596 ? -6.231 11.380 -12.915 1.00 42.19 596 ALA A N 1
ATOM 4699 C CA . ALA A 1 596 ? -7.379 12.047 -13.521 1.00 42.19 596 ALA A CA 1
ATOM 4700 C C . ALA A 1 596 ? -7.214 11.902 -15.036 1.00 42.19 596 ALA A C 1
ATOM 4702 O O . ALA A 1 596 ? -6.123 12.171 -15.542 1.00 42.19 596 ALA A O 1
ATOM 4703 N N . ASP A 1 597 ? -8.244 11.401 -15.721 1.00 47.22 597 ASP A N 1
ATOM 4704 C CA . ASP A 1 597 ? -8.244 11.301 -17.175 1.00 47.22 597 ASP A CA 1
ATOM 4705 C C . ASP A 1 597 ? -7.861 12.687 -17.711 1.00 47.22 597 ASP A C 1
ATOM 4707 O O . ASP A 1 597 ? -8.605 13.643 -17.465 1.00 47.22 597 ASP A O 1
ATOM 4711 N N . PRO A 1 598 ? -6.682 12.853 -18.346 1.00 49.88 598 PRO A N 1
ATOM 4712 C CA . PRO A 1 598 ? -6.205 14.169 -18.757 1.00 49.88 598 PRO A CA 1
ATOM 4713 C C . PRO A 1 598 ? -7.258 14.887 -19.604 1.00 49.88 598 PRO A C 1
ATOM 4715 O O . PRO A 1 598 ? -7.371 16.103 -19.546 1.00 49.88 598 PRO A O 1
ATOM 4718 N N . ILE A 1 599 ? -8.099 14.123 -20.306 1.00 51.25 599 ILE A N 1
ATOM 4719 C CA . ILE A 1 599 ? -9.209 14.601 -21.128 1.00 51.25 599 ILE A CA 1
ATOM 4720 C C . ILE A 1 599 ? -10.210 15.453 -20.329 1.00 51.25 599 ILE A C 1
ATOM 4722 O O . ILE A 1 599 ? -10.676 16.464 -20.845 1.00 51.25 599 ILE A O 1
ATOM 4726 N N . GLU A 1 600 ? -10.505 15.126 -19.067 1.00 55.41 600 GLU A N 1
ATOM 4727 C CA . GLU A 1 600 ? -11.412 15.942 -18.241 1.00 55.41 600 GLU A CA 1
ATOM 4728 C C . GLU A 1 600 ? -10.748 17.233 -17.737 1.00 55.41 600 GLU A C 1
ATOM 4730 O O . GLU A 1 600 ? -11.428 18.233 -17.503 1.00 55.41 600 GLU A O 1
ATOM 4735 N N . ALA A 1 601 ? -9.419 17.237 -17.595 1.00 53.44 601 ALA A N 1
ATOM 4736 C CA . ALA A 1 601 ? -8.655 18.402 -17.149 1.00 53.44 601 ALA A CA 1
ATOM 4737 C C . ALA A 1 601 ? -8.343 19.397 -18.283 1.00 53.44 601 ALA A C 1
ATOM 4739 O O . ALA A 1 601 ? -8.065 20.563 -18.005 1.00 53.44 601 ALA A O 1
ATOM 4740 N N . LEU A 1 602 ? -8.386 18.957 -19.547 1.00 54.88 602 LEU A N 1
ATOM 4741 C CA . LEU A 1 602 ? -7.965 19.754 -20.707 1.00 54.88 602 LEU A CA 1
ATOM 4742 C C . LEU A 1 602 ? -9.034 20.737 -21.226 1.00 54.88 602 LEU A C 1
ATOM 4744 O O . LEU A 1 602 ? -8.709 21.590 -22.049 1.00 54.88 602 LEU A O 1
ATOM 4748 N N . GLY A 1 603 ? -10.273 20.685 -20.722 1.00 58.50 603 GLY A N 1
ATOM 4749 C CA . GLY A 1 603 ? -11.370 21.544 -21.187 1.00 58.50 603 GLY A CA 1
ATOM 4750 C C . GLY A 1 603 ? -11.710 21.352 -22.676 1.00 58.50 603 GLY A C 1
ATOM 4751 O O . GLY A 1 603 ? -11.044 20.623 -23.404 1.00 58.50 603 GLY A O 1
ATOM 4752 N N . ASP A 1 604 ? -12.756 22.023 -23.162 1.00 74.06 604 ASP A N 1
ATOM 4753 C CA . ASP A 1 604 ? -13.212 21.872 -24.558 1.00 74.06 604 ASP A CA 1
ATOM 4754 C C . ASP A 1 604 ? -12.250 22.491 -25.601 1.00 74.06 604 ASP A C 1
ATOM 4756 O O . ASP A 1 604 ? -12.496 22.376 -26.803 1.00 74.06 604 ASP A O 1
ATOM 4760 N N . ASN A 1 605 ? -11.168 23.167 -25.180 1.00 71.00 605 ASN A N 1
ATOM 4761 C CA . ASN A 1 605 ? -10.229 23.835 -26.086 1.00 71.00 605 ASN A CA 1
ATOM 4762 C C . ASN A 1 605 ? -8.772 23.354 -25.904 1.00 71.00 605 ASN A C 1
ATOM 4764 O O . ASN A 1 605 ? -8.009 23.961 -25.148 1.00 71.00 605 ASN A O 1
ATOM 4768 N N . PRO A 1 606 ? -8.330 22.329 -26.656 1.00 61.84 606 PRO A N 1
ATOM 4769 C CA . PRO A 1 606 ? -6.967 21.795 -26.574 1.00 61.84 606 PRO A CA 1
ATOM 4770 C C . PRO A 1 606 ? -5.868 22.798 -26.968 1.00 61.84 606 PRO A C 1
ATOM 4772 O O . PRO A 1 606 ? -4.696 22.550 -26.699 1.00 61.84 606 PRO A O 1
ATOM 4775 N N . ALA A 1 607 ? -6.210 23.932 -27.593 1.00 71.00 607 ALA A N 1
ATOM 4776 C CA . ALA A 1 607 ? -5.248 24.975 -27.955 1.00 71.00 607 ALA A CA 1
ATOM 4777 C C . ALA A 1 607 ? -4.897 25.935 -26.800 1.00 71.00 607 ALA A C 1
ATOM 4779 O O . ALA A 1 607 ? -3.928 26.684 -26.917 1.00 71.00 607 ALA A O 1
ATOM 4780 N N . GLU A 1 608 ? -5.668 25.936 -25.707 1.00 76.00 608 GLU A N 1
ATOM 4781 C CA . GLU A 1 608 ? -5.449 26.809 -24.539 1.00 76.00 608 GLU A CA 1
ATOM 4782 C C . GLU A 1 608 ? -4.710 26.115 -23.388 1.00 76.00 608 GLU A C 1
ATOM 4784 O O . GLU A 1 608 ? -4.445 26.732 -22.356 1.00 76.00 608 GLU A O 1
ATOM 4789 N N . VAL A 1 609 ? -4.364 24.838 -23.550 1.00 74.94 609 VAL A N 1
ATOM 4790 C CA . VAL A 1 609 ? -3.711 24.061 -22.500 1.00 74.94 609 VAL A CA 1
ATOM 4791 C C . VAL A 1 609 ? -2.288 24.569 -22.303 1.00 74.94 609 VAL A C 1
ATOM 4793 O O . VAL A 1 609 ? -1.491 24.610 -23.242 1.00 74.94 609 VAL A O 1
ATOM 4796 N N . ASP A 1 610 ? -1.973 24.922 -21.059 1.00 79.31 610 ASP A N 1
ATOM 4797 C CA . ASP A 1 610 ? -0.636 25.332 -20.653 1.00 79.31 610 ASP A CA 1
ATOM 4798 C C . ASP A 1 610 ? 0.396 24.249 -21.045 1.00 79.31 610 ASP A C 1
ATOM 4800 O O . ASP A 1 610 ? 0.267 23.093 -20.620 1.00 79.31 610 ASP A O 1
ATOM 4804 N N . PRO A 1 611 ? 1.418 24.575 -21.858 1.00 74.31 611 PRO A N 1
ATOM 4805 C CA . PRO A 1 611 ? 2.457 23.624 -22.241 1.00 74.31 611 PRO A CA 1
ATOM 4806 C C . PRO A 1 611 ? 3.198 23.020 -21.039 1.00 74.31 611 PRO A C 1
ATOM 4808 O O . PRO A 1 611 ? 3.645 21.877 -21.134 1.00 74.31 611 PRO A O 1
ATOM 4811 N N . GLU A 1 612 ? 3.299 23.723 -19.905 1.00 77.69 612 GLU A N 1
ATOM 4812 C CA . GLU A 1 612 ? 3.885 23.161 -18.679 1.00 77.69 612 GLU A CA 1
ATOM 4813 C C . GLU A 1 612 ? 3.010 22.049 -18.086 1.00 77.69 612 GLU A C 1
ATOM 4815 O O . GLU A 1 612 ? 3.512 21.048 -17.570 1.00 77.69 612 GLU A O 1
ATOM 4820 N N . LEU A 1 613 ? 1.688 22.185 -18.207 1.00 77.56 613 LEU A N 1
ATOM 4821 C CA . LEU A 1 613 ? 0.734 21.184 -17.749 1.00 77.56 613 LEU A CA 1
ATOM 4822 C C . LEU A 1 613 ? 0.777 19.938 -18.643 1.00 77.56 613 LEU A C 1
ATOM 4824 O O . LEU A 1 613 ? 0.791 18.823 -18.125 1.00 77.56 613 LEU A O 1
ATOM 4828 N N . LEU A 1 614 ? 0.890 20.108 -19.967 1.00 77.75 614 LEU A N 1
ATOM 4829 C CA . LEU A 1 614 ? 1.118 18.987 -20.890 1.00 77.75 614 LEU A CA 1
ATOM 4830 C C . LEU A 1 614 ? 2.417 18.240 -20.574 1.00 77.75 614 LEU A C 1
ATOM 4832 O O . LEU A 1 614 ? 2.429 17.009 -20.586 1.00 77.75 614 LEU A O 1
ATOM 4836 N N . GLU A 1 615 ? 3.488 18.966 -20.251 1.00 79.00 615 GLU A N 1
ATOM 4837 C CA . GLU A 1 615 ? 4.764 18.360 -19.869 1.00 79.00 615 GLU A CA 1
ATOM 4838 C C . GLU A 1 615 ? 4.647 17.583 -18.550 1.00 79.00 615 GLU A C 1
ATOM 4840 O O . GLU A 1 615 ? 5.171 16.475 -18.439 1.00 79.00 615 GLU A O 1
ATOM 4845 N N . ARG A 1 616 ? 3.874 18.091 -17.579 1.00 78.50 616 ARG A N 1
ATOM 4846 C CA . ARG A 1 616 ? 3.606 17.401 -16.307 1.00 78.50 616 ARG A CA 1
ATOM 4847 C C . ARG A 1 616 ? 2.864 16.072 -16.482 1.00 78.50 616 ARG A C 1
ATOM 4849 O O . ARG A 1 616 ? 3.080 15.154 -15.693 1.00 78.50 616 ARG A O 1
ATOM 4856 N N . PHE A 1 617 ? 1.990 15.964 -17.482 1.00 81.12 617 PHE A N 1
ATOM 4857 C CA . PHE A 1 617 ? 1.243 14.733 -17.777 1.00 81.12 617 PHE A CA 1
ATOM 4858 C C . PHE A 1 617 ? 1.952 13.805 -18.767 1.00 81.12 617 PHE A C 1
ATOM 4860 O O . PHE A 1 617 ? 1.473 12.698 -19.031 1.00 81.12 617 PHE A O 1
ATOM 4867 N N . ARG A 1 618 ? 3.094 14.220 -19.321 1.00 83.94 618 ARG A N 1
ATOM 4868 C CA . ARG A 1 618 ? 3.847 13.397 -20.257 1.00 83.94 618 ARG A CA 1
ATOM 4869 C C . ARG A 1 618 ? 4.492 12.217 -19.519 1.00 83.94 618 ARG A C 1
ATOM 4871 O O . ARG A 1 618 ? 5.121 12.413 -18.478 1.00 83.94 618 ARG A O 1
ATOM 4878 N N . PRO A 1 619 ? 4.399 10.983 -20.044 1.00 88.19 619 PRO A N 1
ATOM 4879 C CA . PRO A 1 619 ? 5.100 9.853 -19.453 1.00 88.19 619 PRO A CA 1
ATOM 4880 C C . PRO A 1 619 ? 6.608 10.120 -19.384 1.00 88.19 619 PRO A C 1
ATOM 4882 O O . PRO A 1 619 ? 7.236 10.447 -20.393 1.00 88.19 619 PRO A O 1
ATOM 4885 N N . SER A 1 620 ? 7.211 9.926 -18.208 1.00 92.00 620 SER A N 1
ATOM 4886 C CA . SER A 1 620 ? 8.667 10.001 -18.052 1.00 92.00 620 SER A CA 1
ATOM 4887 C C . SER A 1 620 ? 9.323 8.752 -18.653 1.00 92.00 620 SER A C 1
ATOM 4889 O O . SER A 1 620 ? 9.666 7.785 -17.961 1.00 92.00 620 SER A O 1
ATOM 4891 N N . TYR A 1 621 ? 9.454 8.743 -19.982 1.00 94.25 621 TYR A N 1
ATOM 4892 C CA . TYR A 1 621 ? 10.013 7.618 -20.728 1.00 94.25 621 TYR A CA 1
ATOM 4893 C C . TYR A 1 621 ? 11.449 7.307 -20.309 1.00 94.25 621 TYR A C 1
ATOM 4895 O O . TYR A 1 621 ? 11.788 6.137 -20.172 1.00 94.25 621 TYR A O 1
ATOM 4903 N N . ALA A 1 622 ? 12.277 8.327 -20.062 1.00 95.31 622 ALA A N 1
ATOM 4904 C CA . ALA A 1 622 ? 13.660 8.139 -19.628 1.00 95.31 622 ALA A CA 1
ATOM 4905 C C . ALA A 1 622 ? 13.747 7.460 -18.248 1.00 95.31 622 ALA A C 1
ATOM 4907 O O . ALA A 1 622 ? 14.467 6.473 -18.106 1.00 95.31 622 ALA A O 1
ATOM 4908 N N . LYS A 1 623 ? 12.953 7.907 -17.259 1.00 95.12 623 LYS A N 1
ATOM 4909 C CA . LYS A 1 623 ? 12.888 7.273 -15.927 1.00 95.12 623 LYS A CA 1
ATOM 4910 C C . LYS A 1 623 ? 12.416 5.823 -16.029 1.00 95.12 623 LYS A C 1
ATOM 4912 O O . LYS A 1 623 ? 13.047 4.916 -15.490 1.00 95.12 623 LYS A O 1
ATOM 4917 N N . THR A 1 624 ? 11.343 5.593 -16.784 1.00 94.31 624 THR A N 1
ATOM 4918 C CA . THR A 1 624 ? 10.773 4.251 -16.972 1.00 94.31 624 THR A CA 1
ATOM 4919 C C . THR A 1 624 ? 11.751 3.324 -17.707 1.00 94.31 624 THR A C 1
ATOM 4921 O O . THR A 1 624 ? 11.916 2.168 -17.323 1.00 94.31 624 THR A O 1
ATOM 4924 N N . TRP A 1 625 ? 12.447 3.828 -18.729 1.00 97.06 625 TRP A N 1
ATOM 4925 C CA . TRP A 1 625 ? 13.511 3.118 -19.442 1.00 97.06 625 TRP A CA 1
ATOM 4926 C C . TRP A 1 625 ? 14.652 2.716 -18.509 1.00 97.06 625 TRP A C 1
ATOM 4928 O O . TRP A 1 625 ? 15.026 1.545 -18.473 1.00 97.06 625 TRP A O 1
ATOM 4938 N N . ASN A 1 626 ? 15.168 3.658 -17.719 1.00 96.88 626 ASN A N 1
ATOM 4939 C CA . ASN A 1 626 ? 16.266 3.399 -16.792 1.00 96.88 626 ASN A CA 1
ATOM 4940 C C . ASN A 1 626 ? 15.887 2.330 -15.756 1.00 96.88 626 ASN A C 1
ATOM 4942 O O . ASN A 1 626 ? 16.670 1.408 -15.532 1.00 96.88 626 ASN A O 1
ATOM 4946 N N . ALA A 1 627 ? 14.663 2.360 -15.216 1.00 96.50 627 ALA A N 1
ATOM 4947 C CA . ALA A 1 627 ? 14.165 1.310 -14.321 1.00 96.50 627 ALA A CA 1
ATOM 4948 C C . ALA A 1 627 ? 14.171 -0.087 -14.983 1.00 96.50 627 ALA A C 1
ATOM 4950 O O . ALA A 1 627 ? 14.566 -1.088 -14.375 1.00 96.50 627 ALA A O 1
ATOM 4951 N N . TRP A 1 628 ? 13.808 -0.171 -16.267 1.00 97.62 628 TRP A N 1
ATOM 4952 C CA . TRP A 1 628 ? 13.886 -1.420 -17.029 1.00 97.62 628 TRP A CA 1
ATOM 4953 C C . TRP A 1 628 ? 15.321 -1.873 -17.324 1.00 97.62 628 TRP A C 1
ATOM 4955 O O . TRP A 1 628 ? 15.593 -3.076 -17.315 1.00 97.62 628 TRP A O 1
ATOM 4965 N N . ILE A 1 629 ? 16.251 -0.944 -17.556 1.00 97.69 629 ILE A N 1
ATOM 4966 C CA . ILE A 1 629 ? 17.675 -1.265 -17.717 1.00 97.69 629 ILE A CA 1
ATOM 4967 C C . ILE A 1 629 ? 18.282 -1.766 -16.401 1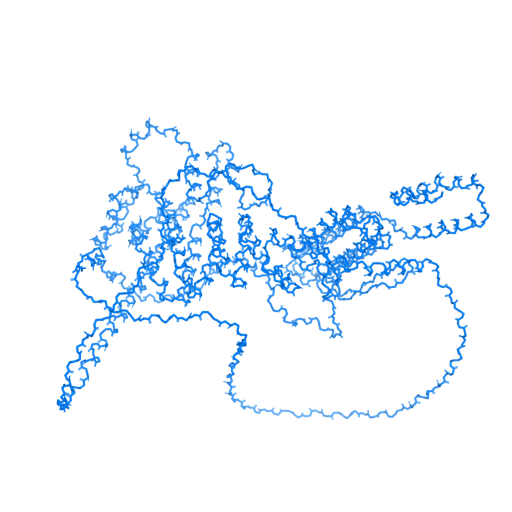.00 97.69 629 ILE A C 1
ATOM 4969 O O . ILE A 1 629 ? 19.017 -2.755 -16.423 1.00 97.69 629 ILE A O 1
ATOM 4973 N N . ILE A 1 630 ? 17.913 -1.179 -15.257 1.00 97.06 630 ILE A N 1
ATOM 4974 C CA . ILE A 1 630 ? 18.278 -1.689 -13.924 1.00 97.06 630 ILE A CA 1
ATOM 4975 C C . ILE A 1 630 ? 17.752 -3.119 -13.752 1.00 97.06 630 ILE A C 1
ATOM 4977 O O . ILE A 1 630 ? 18.518 -4.030 -13.437 1.00 97.06 630 ILE A O 1
ATOM 4981 N N . THR A 1 631 ? 16.483 -3.354 -14.093 1.00 97.62 631 THR A N 1
ATOM 4982 C CA . THR A 1 631 ? 15.864 -4.690 -14.057 1.00 97.62 631 THR A CA 1
ATOM 4983 C C . THR A 1 631 ? 16.615 -5.699 -14.939 1.00 97.62 631 THR A C 1
ATOM 4985 O O . THR A 1 631 ? 16.870 -6.833 -14.525 1.00 97.62 631 THR A O 1
ATOM 4988 N N . LEU A 1 632 ? 17.018 -5.303 -16.154 1.00 97.62 632 LEU A N 1
ATOM 4989 C CA . LEU A 1 632 ? 17.827 -6.132 -17.053 1.00 97.62 632 LEU A CA 1
ATOM 4990 C C . LEU A 1 632 ? 19.217 -6.423 -16.473 1.00 97.62 632 LEU A C 1
ATOM 4992 O O . LEU A 1 632 ? 19.698 -7.556 -16.584 1.00 97.62 632 LEU A O 1
ATOM 4996 N N . SER A 1 633 ? 19.856 -5.432 -15.855 1.00 96.81 633 SER A N 1
ATOM 4997 C CA . SER A 1 633 ? 21.155 -5.577 -15.192 1.00 96.81 633 SER A CA 1
ATOM 4998 C C . SER A 1 633 ? 21.078 -6.563 -14.024 1.00 96.81 633 SER A C 1
ATOM 5000 O O . SER A 1 633 ? 21.882 -7.495 -13.943 1.00 96.81 633 SER A O 1
ATOM 5002 N N . ASP A 1 634 ? 20.050 -6.456 -13.184 1.00 97.12 634 ASP A N 1
ATOM 5003 C CA . ASP A 1 634 ? 19.828 -7.361 -12.056 1.00 97.12 634 ASP A CA 1
ATOM 5004 C C . ASP A 1 634 ? 19.511 -8.788 -12.505 1.00 97.12 634 ASP A C 1
ATOM 5006 O O . ASP A 1 634 ? 20.093 -9.752 -11.991 1.00 97.12 634 ASP A O 1
ATOM 5010 N N . ALA A 1 635 ? 18.657 -8.948 -13.518 1.00 96.56 635 ALA A N 1
ATOM 5011 C CA . ALA A 1 635 ? 18.397 -10.249 -14.126 1.00 96.56 635 ALA A CA 1
ATOM 5012 C C . ALA A 1 635 ? 19.679 -10.855 -14.731 1.00 96.56 635 ALA A C 1
ATOM 5014 O O . ALA A 1 635 ? 19.939 -12.053 -14.583 1.00 96.56 635 ALA A O 1
ATOM 5015 N N . THR A 1 636 ? 20.534 -10.026 -15.339 1.00 96.12 636 THR A N 1
ATOM 5016 C CA . THR A 1 636 ? 21.845 -10.428 -15.872 1.00 96.12 636 THR A CA 1
ATOM 5017 C C . THR A 1 636 ? 22.811 -10.848 -14.772 1.00 96.12 636 THR A C 1
ATOM 5019 O O . THR A 1 636 ? 23.486 -11.867 -14.915 1.00 96.12 636 THR A O 1
ATOM 5022 N N . ARG A 1 637 ? 22.845 -10.130 -13.646 1.00 95.94 637 ARG A N 1
ATOM 5023 C CA . ARG A 1 637 ? 23.668 -10.480 -12.481 1.00 95.94 637 ARG A CA 1
ATOM 5024 C C . ARG A 1 637 ? 23.268 -11.836 -11.903 1.00 95.94 637 ARG A C 1
ATOM 5026 O O . ARG A 1 637 ? 24.133 -12.643 -11.570 1.00 95.94 637 ARG A O 1
ATOM 5033 N N . ARG A 1 638 ? 21.962 -12.107 -11.823 1.00 94.31 638 ARG A N 1
ATOM 5034 C CA . ARG A 1 638 ? 21.413 -13.384 -11.335 1.00 94.31 638 ARG A CA 1
ATOM 5035 C C . ARG A 1 638 ? 21.592 -14.519 -12.349 1.00 94.31 638 ARG A C 1
ATOM 5037 O O . ARG A 1 638 ? 21.778 -15.672 -11.955 1.00 94.31 638 ARG A O 1
ATOM 5044 N N . ASN A 1 639 ? 21.527 -14.225 -13.650 1.00 94.06 639 ASN A N 1
ATOM 5045 C CA . ASN A 1 639 ? 21.628 -15.232 -14.705 1.00 94.06 639 ASN A CA 1
ATOM 5046 C C . ASN A 1 639 ? 22.282 -14.709 -16.007 1.00 94.06 639 ASN A C 1
ATOM 5048 O O . ASN A 1 639 ? 21.597 -14.456 -17.003 1.00 94.06 639 ASN A O 1
ATOM 5052 N N . PRO A 1 640 ? 23.620 -14.617 -16.067 1.00 94.19 640 PRO A N 1
ATOM 5053 C CA . PRO A 1 640 ? 24.298 -13.956 -17.183 1.00 94.19 640 PRO A CA 1
ATOM 5054 C C . PRO A 1 640 ? 24.087 -14.666 -18.527 1.00 94.19 640 PRO A C 1
ATOM 5056 O O . PRO A 1 640 ? 23.979 -14.018 -19.565 1.00 94.19 640 PRO A O 1
ATOM 5059 N N . THR A 1 641 ? 23.966 -15.997 -18.531 1.00 94.19 641 THR A N 1
ATOM 5060 C CA . THR A 1 641 ? 23.829 -16.789 -19.765 1.00 94.19 641 THR A CA 1
ATOM 5061 C C . THR A 1 641 ? 22.553 -16.483 -20.542 1.00 94.19 641 THR A C 1
ATOM 5063 O O . THR A 1 641 ? 22.573 -16.531 -21.768 1.00 94.19 641 THR A O 1
ATOM 5066 N N . SER A 1 642 ? 21.457 -16.175 -19.843 1.00 92.56 642 SER A N 1
ATOM 5067 C CA . SER A 1 642 ? 20.150 -15.962 -20.479 1.00 92.56 642 SER A CA 1
ATOM 5068 C C . SER A 1 642 ? 19.917 -14.496 -20.855 1.00 92.56 642 SER A C 1
ATOM 5070 O O . SER A 1 642 ? 19.281 -14.224 -21.869 1.00 92.56 642 SER A O 1
ATOM 5072 N N . PHE A 1 643 ? 20.452 -13.551 -20.071 1.00 92.94 643 PHE A N 1
ATOM 5073 C CA . PHE A 1 643 ? 20.111 -12.128 -20.197 1.00 92.94 643 PHE A CA 1
ATOM 5074 C C . PHE A 1 643 ? 21.164 -11.274 -20.929 1.00 92.94 643 PHE A C 1
ATOM 5076 O O . PHE A 1 643 ? 20.775 -10.323 -21.606 1.00 92.94 643 PHE A O 1
ATOM 5083 N N . ILE A 1 644 ? 22.458 -11.642 -20.941 1.00 93.19 644 ILE A N 1
ATOM 5084 C CA . ILE A 1 644 ? 23.480 -10.930 -21.750 1.00 93.19 644 ILE A CA 1
ATOM 5085 C C . ILE A 1 644 ? 23.091 -10.841 -23.243 1.00 93.19 644 ILE A C 1
ATOM 5087 O O . ILE A 1 644 ? 23.228 -9.764 -23.833 1.00 93.19 644 ILE A O 1
ATOM 5091 N N . PRO A 1 645 ? 22.578 -11.912 -23.891 1.00 95.75 645 PRO A N 1
ATOM 5092 C CA . PRO A 1 645 ? 22.170 -11.836 -25.294 1.00 95.75 645 PRO A CA 1
ATOM 5093 C C . PRO A 1 645 ? 21.040 -10.833 -25.555 1.00 95.75 645 PRO A C 1
ATOM 5095 O O . PRO A 1 645 ? 20.949 -10.313 -26.667 1.00 95.75 645 PRO A O 1
ATOM 5098 N N . ILE A 1 646 ? 20.196 -10.548 -24.554 1.00 95.12 646 ILE A N 1
ATOM 5099 C CA . ILE A 1 646 ? 19.084 -9.599 -24.677 1.00 95.12 646 ILE A CA 1
ATOM 5100 C C . ILE A 1 646 ? 19.627 -8.191 -24.876 1.00 95.12 646 ILE A C 1
ATOM 5102 O O . ILE A 1 646 ? 19.195 -7.526 -25.809 1.00 95.12 646 ILE A O 1
ATOM 5106 N N . ALA A 1 647 ? 20.599 -7.758 -24.068 1.00 94.88 647 ALA A N 1
ATOM 5107 C CA . ALA A 1 647 ? 21.176 -6.420 -24.184 1.00 94.88 647 ALA A CA 1
ATOM 5108 C C . ALA A 1 647 ? 21.803 -6.198 -25.573 1.00 94.88 647 ALA A C 1
ATOM 5110 O O . ALA A 1 647 ? 21.532 -5.200 -26.235 1.00 94.88 647 ALA A O 1
ATOM 5111 N N . ALA A 1 648 ? 22.546 -7.190 -26.080 1.00 95.19 648 ALA A N 1
ATOM 5112 C CA . ALA A 1 648 ? 23.129 -7.136 -27.419 1.00 95.19 648 ALA A CA 1
ATOM 5113 C C . ALA A 1 648 ? 22.077 -7.157 -28.546 1.00 95.19 648 ALA A C 1
ATOM 5115 O O . ALA A 1 648 ? 22.264 -6.492 -29.568 1.00 95.19 648 ALA A O 1
ATOM 5116 N N . ALA A 1 649 ? 20.994 -7.927 -28.393 1.00 96.12 649 ALA A N 1
ATOM 5117 C CA . ALA A 1 649 ? 19.879 -7.932 -29.339 1.00 96.12 649 ALA A CA 1
ATOM 5118 C C . ALA A 1 649 ? 19.137 -6.589 -29.326 1.00 96.12 649 ALA A C 1
ATOM 5120 O O . ALA A 1 649 ? 18.887 -6.023 -30.382 1.00 96.12 649 ALA A O 1
ATOM 5121 N N . LEU A 1 650 ? 18.890 -6.036 -28.142 1.00 96.06 650 LEU A N 1
ATOM 5122 C CA . LEU A 1 650 ? 18.241 -4.749 -27.948 1.00 96.06 650 LEU A CA 1
ATOM 5123 C C . LEU A 1 650 ? 19.040 -3.604 -28.576 1.00 96.06 650 LEU A C 1
ATOM 5125 O O . LEU A 1 650 ? 18.460 -2.788 -29.279 1.00 96.06 650 LEU A O 1
ATOM 5129 N N . THR A 1 651 ? 20.369 -3.567 -28.412 1.00 96.94 651 THR A N 1
ATOM 5130 C CA . THR A 1 651 ? 21.211 -2.580 -29.111 1.00 96.94 651 THR A CA 1
ATOM 5131 C C . THR A 1 651 ? 21.026 -2.663 -30.627 1.00 96.94 651 THR A C 1
ATOM 5133 O O . THR A 1 651 ? 20.955 -1.633 -31.291 1.00 96.94 651 THR A O 1
ATOM 5136 N N . LYS A 1 652 ? 20.928 -3.871 -31.197 1.00 96.94 652 LYS A N 1
ATOM 5137 C CA . LYS A 1 652 ? 20.671 -4.036 -32.636 1.00 96.94 652 LYS A CA 1
ATOM 5138 C C . LYS A 1 652 ? 19.276 -3.542 -33.009 1.00 96.94 652 LYS A C 1
ATOM 5140 O O . LYS A 1 652 ? 19.163 -2.793 -33.971 1.00 96.94 652 LYS A O 1
ATOM 5145 N N . ASP A 1 653 ? 18.256 -3.916 -32.243 1.00 96.75 653 ASP A N 1
ATOM 5146 C CA . ASP A 1 653 ? 16.866 -3.524 -32.491 1.00 96.75 653 ASP A CA 1
ATOM 5147 C C . ASP A 1 653 ? 16.707 -1.990 -32.420 1.00 96.75 653 ASP A C 1
ATOM 5149 O O . ASP A 1 653 ? 16.119 -1.394 -33.322 1.00 96.75 653 ASP A O 1
ATOM 5153 N N . ILE A 1 654 ? 17.320 -1.328 -31.426 1.00 97.06 654 ILE A N 1
ATOM 5154 C CA . ILE A 1 654 ? 17.365 0.142 -31.318 1.00 97.06 654 ILE A CA 1
ATOM 5155 C C . ILE A 1 654 ? 18.016 0.757 -32.561 1.00 97.06 654 ILE A C 1
ATOM 5157 O O . ILE A 1 654 ? 17.463 1.682 -33.149 1.00 97.06 654 ILE A O 1
ATOM 5161 N N . LEU A 1 655 ? 19.171 0.242 -32.994 1.00 97.00 655 LEU A N 1
ATOM 5162 C CA . LEU A 1 655 ? 19.894 0.771 -34.158 1.00 97.00 655 LEU A CA 1
ATOM 5163 C C . LEU A 1 655 ? 19.164 0.528 -35.488 1.00 97.00 655 LEU A C 1
ATOM 5165 O O . LEU A 1 655 ? 19.381 1.269 -36.446 1.00 97.00 655 LEU A O 1
ATOM 5169 N N . VAL A 1 656 ? 18.302 -0.489 -35.559 1.00 96.19 656 VAL A N 1
ATOM 5170 C CA . VAL A 1 656 ? 17.407 -0.713 -36.701 1.00 96.19 656 VAL A CA 1
ATOM 5171 C C . VAL A 1 656 ? 16.273 0.314 -36.706 1.00 96.19 656 VAL A C 1
ATOM 5173 O O . VAL A 1 656 ? 15.983 0.886 -37.756 1.00 96.19 656 VAL A O 1
ATOM 5176 N N . MET A 1 657 ? 15.655 0.580 -35.550 1.00 96.81 657 MET A N 1
ATOM 5177 C CA . MET A 1 657 ? 14.562 1.556 -35.430 1.00 96.81 657 MET A CA 1
ATOM 5178 C C . MET A 1 657 ? 15.048 3.000 -35.636 1.00 96.81 657 MET A C 1
ATOM 5180 O O . MET A 1 657 ? 14.438 3.765 -36.391 1.00 96.81 657 MET A O 1
ATOM 5184 N N . ALA A 1 658 ? 16.178 3.338 -35.013 1.00 97.38 658 ALA A N 1
ATOM 5185 C CA . ALA A 1 658 ? 16.735 4.680 -34.894 1.00 97.38 658 ALA A CA 1
ATOM 5186 C C . ALA A 1 658 ? 18.244 4.693 -35.230 1.00 97.38 658 ALA A C 1
ATOM 5188 O O . ALA A 1 658 ? 19.092 4.835 -34.344 1.00 97.38 658 ALA A O 1
ATOM 5189 N N . PRO A 1 659 ? 18.621 4.562 -36.518 1.00 97.44 659 PRO A N 1
ATOM 5190 C CA . PRO A 1 659 ? 20.024 4.450 -36.926 1.00 97.44 659 PRO A CA 1
ATOM 5191 C C . PRO A 1 659 ? 20.876 5.688 -36.612 1.00 97.44 659 PRO A C 1
ATOM 5193 O O . PRO A 1 659 ? 22.093 5.574 -36.485 1.00 97.44 659 PRO A O 1
ATOM 5196 N N . TYR A 1 660 ? 20.259 6.859 -36.444 1.00 97.31 660 TYR A N 1
ATOM 5197 C CA . TYR A 1 660 ? 20.934 8.099 -36.043 1.00 97.31 660 TYR A CA 1
ATOM 5198 C C . TYR A 1 660 ? 21.547 8.018 -34.638 1.00 97.31 660 TYR A C 1
ATOM 5200 O O . TYR A 1 660 ? 22.566 8.656 -34.389 1.00 97.31 660 TYR A O 1
ATOM 5208 N N . LEU A 1 661 ? 21.024 7.158 -33.754 1.00 97.19 661 LEU A N 1
ATOM 5209 C CA . LEU A 1 661 ? 21.610 6.913 -32.431 1.00 97.19 661 LEU A CA 1
ATOM 5210 C C . LEU A 1 661 ? 22.972 6.202 -32.501 1.00 97.19 661 LEU A C 1
ATOM 5212 O O . LEU A 1 661 ? 23.683 6.126 -31.503 1.00 97.19 661 LEU A O 1
ATOM 5216 N N . ALA A 1 662 ? 23.363 5.678 -33.670 1.00 96.25 662 ALA A N 1
ATOM 5217 C CA . ALA A 1 662 ? 24.671 5.063 -33.865 1.00 96.25 662 ALA A CA 1
ATOM 5218 C C . ALA A 1 662 ? 25.834 6.064 -33.805 1.00 96.25 662 ALA A C 1
ATOM 5220 O O . ALA A 1 662 ? 26.972 5.617 -33.629 1.00 96.25 662 ALA A O 1
ATOM 5221 N N . GLN A 1 663 ? 25.555 7.352 -34.040 1.00 96.81 663 GLN A N 1
ATOM 5222 C CA . GLN A 1 663 ? 26.536 8.397 -34.319 1.00 96.81 663 GLN A CA 1
ATOM 5223 C C . GLN A 1 663 ? 26.476 9.481 -33.246 1.00 96.81 663 GLN A C 1
ATOM 5225 O O . GLN A 1 663 ? 25.482 10.199 -33.140 1.00 96.81 663 GLN A O 1
ATOM 5230 N N . HIS A 1 664 ? 27.568 9.641 -32.499 1.00 96.44 664 HIS A N 1
ATOM 5231 C CA . HIS A 1 664 ? 27.637 10.607 -31.406 1.00 96.44 664 HIS A CA 1
ATOM 5232 C C . HIS A 1 664 ? 27.352 12.045 -31.869 1.00 96.44 664 HIS A C 1
ATOM 5234 O O . HIS A 1 664 ? 26.534 12.733 -31.269 1.00 96.44 664 HIS A O 1
ATOM 5240 N N . SER A 1 665 ? 27.937 12.474 -32.994 1.00 96.81 665 SER A N 1
ATOM 5241 C CA . SER A 1 665 ? 27.764 13.835 -33.520 1.00 96.81 665 SER A CA 1
ATOM 5242 C C . SER A 1 665 ? 26.312 14.177 -33.873 1.00 96.81 665 SER A C 1
ATOM 5244 O O . SER A 1 665 ? 25.881 15.297 -33.627 1.00 96.81 665 SER A O 1
ATOM 5246 N N . LEU A 1 666 ? 25.539 13.223 -34.413 1.00 97.00 666 LEU A N 1
ATOM 5247 C CA . LEU A 1 666 ? 24.115 13.438 -34.705 1.00 97.00 666 LEU A CA 1
ATOM 5248 C C . LEU A 1 666 ? 23.315 13.620 -33.413 1.00 97.00 666 LEU A C 1
ATOM 5250 O O . LEU A 1 666 ? 22.512 14.542 -33.309 1.00 97.00 666 LEU A O 1
ATOM 5254 N N . VAL A 1 667 ? 23.561 12.765 -32.418 1.00 97.12 667 VAL A N 1
ATOM 5255 C CA . VAL A 1 667 ? 22.870 12.833 -31.126 1.00 97.12 667 VAL A CA 1
ATOM 5256 C C . VAL A 1 667 ? 23.204 14.128 -30.383 1.00 97.12 667 VAL A C 1
ATOM 5258 O O . VAL A 1 667 ? 22.298 14.747 -29.829 1.00 97.12 667 VAL A O 1
ATOM 5261 N N . THR A 1 668 ? 24.463 14.567 -30.387 1.00 96.12 668 THR A N 1
ATOM 5262 C CA . THR A 1 668 ? 24.892 15.816 -29.738 1.00 96.12 668 THR A CA 1
ATOM 5263 C C . THR A 1 668 ? 24.202 17.036 -30.347 1.00 96.12 668 THR A C 1
ATOM 5265 O O . THR A 1 668 ? 23.644 17.845 -29.609 1.00 96.12 668 THR A O 1
ATOM 5268 N N . GLU A 1 669 ? 24.141 17.130 -31.677 1.00 96.44 669 GLU A N 1
ATOM 5269 C CA . GLU A 1 669 ? 23.426 18.220 -32.352 1.00 96.44 669 GLU A CA 1
ATOM 5270 C C . GLU A 1 669 ? 21.907 18.155 -32.096 1.00 96.44 669 GLU A C 1
ATOM 5272 O O . GLU A 1 669 ? 21.282 19.175 -31.802 1.00 96.44 669 GLU A O 1
ATOM 5277 N N . MET A 1 670 ? 21.295 16.961 -32.113 1.00 96.25 670 MET A N 1
ATOM 5278 C CA . MET A 1 670 ? 19.871 16.795 -31.771 1.00 96.25 670 MET A CA 1
ATOM 5279 C C . MET A 1 670 ? 19.569 17.243 -30.333 1.00 96.25 670 MET A C 1
ATOM 5281 O O . MET A 1 670 ? 18.569 17.920 -30.096 1.00 96.25 670 MET A O 1
ATOM 5285 N N . LYS A 1 671 ? 20.438 16.908 -29.371 1.00 95.88 671 LYS A N 1
ATOM 5286 C CA . LYS A 1 671 ? 20.315 17.353 -27.975 1.00 95.88 671 LYS A CA 1
ATOM 5287 C C . LYS A 1 671 ? 20.477 18.866 -27.836 1.00 95.88 671 LYS A C 1
ATOM 5289 O O . LYS A 1 671 ? 19.730 19.467 -27.070 1.00 95.88 671 LYS A O 1
ATOM 5294 N N . LEU A 1 672 ? 21.419 19.469 -28.567 1.00 94.25 672 LEU A N 1
ATOM 5295 C CA . LEU A 1 672 ? 21.631 20.919 -28.584 1.00 94.25 672 LEU A CA 1
ATOM 5296 C C . LEU A 1 672 ? 20.392 21.656 -29.110 1.00 94.25 672 LEU A C 1
ATOM 5298 O O . LEU A 1 672 ? 20.030 22.710 -28.593 1.00 94.25 672 LEU A O 1
ATOM 5302 N N . HIS A 1 673 ? 19.704 21.068 -30.091 1.00 93.12 673 HIS A N 1
ATOM 5303 C CA . HIS A 1 673 ? 18.449 21.607 -30.607 1.00 93.12 673 HIS A CA 1
ATOM 5304 C C . HIS A 1 673 ? 17.287 21.518 -29.601 1.00 93.12 673 HIS A C 1
ATOM 5306 O O . HIS A 1 673 ? 16.430 22.398 -29.581 1.00 93.12 673 HIS A O 1
ATOM 5312 N N . CYS A 1 674 ? 17.277 20.517 -28.714 1.00 92.25 674 CYS A N 1
ATOM 5313 C CA . CYS A 1 674 ? 16.240 20.314 -27.691 1.00 92.25 674 CYS A CA 1
ATOM 5314 C C . CYS A 1 674 ? 16.340 21.279 -26.485 1.00 92.25 674 CYS A C 1
ATOM 5316 O O . CYS A 1 674 ? 15.944 20.929 -25.374 1.00 92.25 674 CYS A O 1
ATOM 5318 N N . GLY A 1 675 ? 16.868 22.492 -26.670 1.00 78.25 675 GLY A N 1
ATOM 5319 C CA . GLY A 1 675 ? 17.182 23.434 -25.587 1.00 78.25 675 GLY A CA 1
ATOM 5320 C C . GLY A 1 675 ? 15.988 24.150 -24.942 1.00 78.25 675 GLY A C 1
ATOM 5321 O O . GLY A 1 675 ? 16.186 24.916 -24.003 1.00 78.25 675 GLY A O 1
ATOM 5322 N N . THR A 1 676 ? 14.762 23.943 -25.431 1.00 78.81 676 THR A N 1
ATOM 5323 C CA . THR A 1 676 ? 13.555 24.563 -24.857 1.00 78.81 676 THR A CA 1
ATOM 5324 C C . THR A 1 676 ? 12.909 23.675 -23.793 1.00 78.81 676 THR A C 1
ATOM 5326 O O . THR A 1 676 ? 13.060 22.455 -23.833 1.00 78.81 676 THR A O 1
ATOM 5329 N N . VAL A 1 677 ? 12.139 24.273 -22.873 1.00 67.00 677 VAL A N 1
ATOM 5330 C CA . VAL A 1 677 ? 11.394 23.537 -21.829 1.00 67.00 677 VAL A CA 1
ATOM 5331 C C . VAL A 1 677 ? 10.502 22.448 -22.444 1.00 67.00 677 VAL A C 1
ATOM 5333 O O . VAL A 1 677 ? 10.518 21.318 -21.975 1.00 67.00 677 VAL A O 1
ATOM 5336 N N . ALA A 1 678 ? 9.836 22.738 -23.568 1.00 74.50 678 ALA A N 1
ATOM 5337 C CA . ALA A 1 678 ? 8.941 21.808 -24.269 1.00 74.50 678 ALA A CA 1
ATOM 5338 C C . ALA A 1 678 ? 9.638 20.601 -24.935 1.00 74.50 678 ALA A C 1
ATOM 5340 O O . ALA A 1 678 ? 8.969 19.708 -25.457 1.00 74.50 678 ALA A O 1
ATOM 5341 N N . THR A 1 679 ? 10.973 20.593 -24.978 1.00 86.62 679 THR A N 1
ATOM 5342 C CA . THR A 1 679 ? 11.791 19.539 -25.599 1.00 86.62 679 THR A CA 1
ATOM 5343 C C . THR A 1 679 ? 12.744 18.870 -24.611 1.00 86.62 679 THR A C 1
ATOM 5345 O O . THR A 1 679 ? 13.576 18.057 -25.026 1.00 86.62 679 THR A O 1
ATOM 5348 N N . LYS A 1 680 ? 12.650 19.198 -23.313 1.00 90.81 680 LYS A N 1
ATOM 5349 C CA . LYS A 1 680 ? 13.523 18.638 -22.274 1.00 90.81 680 LYS A CA 1
ATOM 5350 C C . LYS A 1 680 ? 13.420 17.111 -22.239 1.00 90.81 680 LYS A C 1
ATOM 5352 O O . LYS A 1 680 ? 14.440 16.433 -22.329 1.00 90.81 680 LYS A O 1
ATOM 5357 N N . HIS A 1 681 ? 12.207 16.565 -22.247 1.00 91.56 681 HIS A N 1
ATOM 5358 C CA . HIS A 1 681 ? 11.986 15.118 -22.273 1.00 91.56 681 HIS A CA 1
ATOM 5359 C C . HIS A 1 681 ? 12.634 14.426 -23.486 1.00 91.56 681 HIS A C 1
ATOM 5361 O O . HIS A 1 681 ? 13.171 13.331 -23.339 1.00 91.56 681 HIS A O 1
ATOM 5367 N N . ILE A 1 682 ? 12.652 15.043 -24.678 1.00 94.75 682 ILE A N 1
ATOM 5368 C CA . ILE A 1 682 ? 13.330 14.476 -25.864 1.00 94.75 682 ILE A CA 1
ATOM 5369 C C . ILE A 1 682 ? 14.832 14.374 -25.630 1.00 94.75 682 ILE A C 1
ATOM 5371 O O . ILE A 1 682 ? 15.447 13.361 -25.973 1.00 94.75 682 ILE A O 1
ATOM 5375 N N . LYS A 1 683 ? 15.430 15.412 -25.035 1.00 95.06 683 LYS A N 1
ATOM 5376 C CA . LYS A 1 683 ? 16.848 15.410 -24.663 1.00 95.06 683 LYS A CA 1
ATOM 5377 C C . LYS A 1 683 ? 17.151 14.270 -23.688 1.00 95.06 683 LYS A C 1
ATOM 5379 O O . LYS A 1 683 ? 18.167 13.588 -23.865 1.00 95.06 683 LYS A O 1
ATOM 5384 N N . ASP A 1 684 ? 16.272 14.023 -22.721 1.00 95.25 684 ASP A N 1
ATOM 5385 C CA . ASP A 1 684 ? 16.424 12.949 -21.734 1.00 95.25 684 ASP A CA 1
ATOM 5386 C C . ASP A 1 684 ? 16.305 11.565 -22.392 1.00 95.25 684 ASP A C 1
ATOM 5388 O O . ASP A 1 684 ? 17.157 10.701 -22.181 1.00 95.25 684 ASP A O 1
ATOM 5392 N N . ILE A 1 685 ? 15.326 11.378 -23.286 1.00 96.62 685 ILE A N 1
ATOM 5393 C CA . ILE A 1 685 ? 15.151 10.155 -24.088 1.00 96.62 685 ILE A CA 1
ATOM 5394 C C . ILE A 1 685 ? 16.393 9.881 -24.952 1.00 96.62 685 ILE A C 1
ATOM 5396 O O . ILE A 1 685 ? 16.933 8.771 -24.934 1.00 96.62 685 ILE A O 1
ATOM 5400 N N . LEU A 1 686 ? 16.876 10.885 -25.696 1.00 97.44 686 LEU A N 1
ATOM 5401 C CA . LEU A 1 686 ? 18.087 10.779 -26.518 1.00 97.44 686 LEU A CA 1
ATOM 5402 C C . LEU A 1 686 ? 19.309 10.430 -25.666 1.00 97.44 686 LEU A C 1
ATOM 5404 O O . LEU A 1 686 ? 20.158 9.648 -26.094 1.00 97.44 686 LEU A O 1
ATOM 5408 N N . THR A 1 687 ? 19.408 11.009 -24.468 1.00 96.69 687 THR A N 1
ATOM 5409 C CA . THR A 1 687 ? 20.501 10.734 -23.532 1.00 96.69 687 THR A CA 1
ATOM 5410 C C . THR A 1 687 ? 20.469 9.296 -23.051 1.00 96.69 687 THR A C 1
ATOM 5412 O O . THR A 1 687 ? 21.477 8.611 -23.211 1.00 96.69 687 THR A O 1
ATOM 5415 N N . ALA A 1 688 ? 19.320 8.828 -22.566 1.00 97.56 688 ALA A N 1
ATOM 5416 C CA . ALA A 1 688 ? 19.147 7.487 -22.025 1.00 97.56 688 ALA A CA 1
ATOM 5417 C C . ALA A 1 688 ? 19.372 6.377 -23.071 1.00 97.56 688 ALA A C 1
ATOM 5419 O O . ALA A 1 688 ? 20.015 5.365 -22.788 1.00 97.56 688 ALA A O 1
ATOM 5420 N N . LEU A 1 689 ? 18.888 6.559 -24.307 1.00 97.81 689 LEU A N 1
ATOM 5421 C CA . LEU A 1 689 ? 19.110 5.577 -25.376 1.00 97.81 689 LEU A CA 1
ATOM 5422 C C . LEU A 1 689 ? 20.562 5.575 -25.868 1.00 97.81 689 LEU A C 1
ATOM 5424 O O . LEU A 1 689 ? 21.137 4.509 -26.095 1.00 97.81 689 LEU A O 1
ATOM 5428 N N . HIS A 1 690 ? 21.167 6.753 -26.050 1.00 97.44 690 HIS A N 1
ATOM 5429 C CA . HIS A 1 690 ? 22.538 6.849 -26.546 1.00 97.44 690 HIS A CA 1
ATOM 5430 C C . HIS A 1 690 ? 23.557 6.326 -25.527 1.00 97.44 690 HIS A C 1
ATOM 5432 O O . HIS A 1 690 ? 24.450 5.572 -25.915 1.00 97.44 690 HIS A O 1
ATOM 5438 N N . SER A 1 691 ? 23.417 6.671 -24.240 1.00 96.75 691 SER A N 1
ATOM 5439 C CA . SER A 1 691 ? 24.303 6.165 -23.182 1.00 96.75 691 SER A CA 1
ATOM 5440 C C . SER A 1 691 ? 24.277 4.637 -23.127 1.00 96.75 691 SER A C 1
ATOM 5442 O O . SER A 1 691 ? 25.335 4.009 -23.168 1.00 96.75 691 SER A O 1
ATOM 5444 N N . PHE A 1 692 ? 23.084 4.035 -23.185 1.00 97.56 692 PHE A N 1
ATOM 5445 C CA . PHE A 1 692 ? 22.923 2.585 -23.241 1.00 97.56 692 PHE A CA 1
ATOM 5446 C C . PHE A 1 692 ? 23.654 1.960 -24.443 1.00 97.56 692 PHE A C 1
ATOM 5448 O O . PHE A 1 692 ? 24.371 0.971 -24.294 1.00 97.56 692 PHE A O 1
ATOM 5455 N N . ILE A 1 693 ? 23.526 2.528 -25.650 1.00 97.38 693 ILE A N 1
ATOM 5456 C CA . ILE A 1 693 ? 24.216 2.008 -26.847 1.00 97.38 693 ILE A CA 1
ATOM 5457 C C . ILE A 1 693 ? 25.739 2.086 -26.692 1.00 97.38 693 ILE A C 1
ATOM 5459 O O . ILE A 1 693 ? 26.433 1.126 -27.045 1.00 97.38 693 ILE A O 1
ATOM 5463 N N . VAL A 1 694 ? 26.262 3.211 -26.195 1.00 96.12 694 VAL A N 1
ATOM 5464 C CA . VAL A 1 694 ? 27.703 3.408 -25.970 1.00 96.12 694 VAL A CA 1
ATOM 5465 C C . VAL A 1 694 ? 28.227 2.391 -24.959 1.00 96.12 694 VAL A C 1
ATOM 5467 O O . VAL A 1 694 ? 29.200 1.688 -25.246 1.00 96.12 694 VAL A O 1
ATOM 5470 N N . GLU A 1 695 ? 27.541 2.230 -23.829 1.00 94.94 695 GLU A N 1
ATOM 5471 C CA . GLU A 1 695 ? 27.906 1.270 -22.788 1.00 94.94 695 GLU A CA 1
ATOM 5472 C C . GLU A 1 695 ? 27.903 -0.172 -23.319 1.00 94.94 695 GLU A C 1
ATOM 5474 O O . GLU A 1 695 ? 28.874 -0.915 -23.145 1.00 94.94 695 GLU A O 1
ATOM 5479 N N . GLN A 1 696 ? 26.864 -0.565 -24.065 1.00 95.56 696 GLN A N 1
ATOM 5480 C CA . GLN A 1 696 ? 26.787 -1.901 -24.659 1.00 95.56 696 GLN A CA 1
ATOM 5481 C C . GLN A 1 696 ? 27.879 -2.144 -25.707 1.00 95.56 696 GLN A C 1
ATOM 5483 O O . GLN A 1 696 ? 28.430 -3.246 -25.782 1.00 95.56 696 GLN A O 1
ATOM 5488 N N . ARG A 1 697 ? 28.243 -1.136 -26.508 1.00 94.69 697 ARG A N 1
ATOM 5489 C CA . ARG A 1 697 ? 29.373 -1.239 -27.447 1.00 94.69 697 ARG A CA 1
ATOM 5490 C C . ARG A 1 697 ? 30.699 -1.395 -26.709 1.00 94.69 697 ARG A C 1
ATOM 5492 O O . ARG A 1 697 ? 31.483 -2.270 -27.085 1.00 94.69 697 ARG A O 1
ATOM 5499 N N . ARG A 1 698 ? 30.924 -0.623 -25.639 1.00 95.50 698 ARG A N 1
ATOM 5500 C CA . ARG A 1 698 ? 32.105 -0.744 -24.769 1.00 95.50 698 ARG A CA 1
ATOM 5501 C C . ARG A 1 698 ? 32.198 -2.152 -24.180 1.00 95.50 698 ARG A C 1
ATOM 5503 O O . ARG A 1 698 ? 33.240 -2.796 -24.302 1.00 95.50 698 ARG A O 1
ATOM 5510 N N . TYR A 1 699 ? 31.096 -2.677 -23.644 1.00 93.06 699 TYR A N 1
ATOM 5511 C CA . TYR A 1 699 ? 31.018 -4.040 -23.113 1.00 93.06 699 TYR A CA 1
ATOM 5512 C C . TYR A 1 699 ? 31.307 -5.114 -24.179 1.00 93.06 699 TYR A C 1
ATOM 5514 O O . TYR A 1 699 ? 32.050 -6.068 -23.947 1.00 93.06 699 TYR A O 1
ATOM 5522 N N . GLN A 1 700 ? 30.772 -4.963 -25.393 1.00 92.25 700 GLN A N 1
ATOM 5523 C CA . GLN A 1 700 ? 31.049 -5.899 -26.487 1.00 92.25 700 GLN A CA 1
ATOM 5524 C C . GLN A 1 700 ? 32.510 -5.841 -26.951 1.00 92.25 700 GLN A C 1
ATOM 5526 O O . GLN A 1 700 ? 33.094 -6.883 -27.260 1.00 92.25 700 GLN A O 1
ATOM 5531 N N . ALA A 1 701 ? 33.117 -4.653 -26.994 1.00 94.12 701 ALA A N 1
ATOM 5532 C CA . ALA A 1 701 ? 34.519 -4.480 -27.358 1.00 94.12 701 ALA A CA 1
ATOM 5533 C C . ALA A 1 701 ? 35.453 -5.139 -26.330 1.00 94.12 701 ALA A C 1
ATOM 5535 O O . ALA A 1 701 ? 36.363 -5.879 -26.713 1.00 94.12 701 ALA A O 1
ATOM 5536 N N . THR A 1 702 ? 35.198 -4.955 -25.031 1.00 94.25 702 THR A N 1
ATOM 5537 C CA . THR A 1 702 ? 35.977 -5.609 -23.967 1.00 94.25 702 THR A CA 1
ATOM 5538 C C . THR A 1 702 ? 35.792 -7.127 -23.986 1.00 94.25 702 THR A C 1
ATOM 5540 O O . THR A 1 702 ? 36.777 -7.862 -23.887 1.00 94.25 702 THR A O 1
ATOM 5543 N N . ALA A 1 703 ? 34.571 -7.620 -24.222 1.00 92.00 703 ALA A N 1
ATOM 5544 C CA . ALA A 1 703 ? 34.294 -9.049 -24.366 1.00 92.00 703 ALA A CA 1
ATOM 5545 C C . ALA A 1 703 ? 35.011 -9.675 -25.579 1.00 92.00 703 ALA A C 1
ATOM 5547 O O . ALA A 1 703 ? 35.545 -10.784 -25.475 1.00 92.00 703 ALA A O 1
ATOM 5548 N N . ARG A 1 704 ? 35.078 -8.968 -26.718 1.00 93.81 704 ARG A N 1
ATOM 5549 C CA . ARG A 1 704 ? 35.846 -9.396 -27.904 1.00 93.81 704 ARG A CA 1
ATOM 5550 C C . ARG A 1 704 ? 37.342 -9.448 -27.614 1.00 93.81 704 ARG A C 1
ATOM 5552 O O . ARG A 1 704 ? 37.933 -10.510 -27.796 1.00 93.81 704 ARG A O 1
ATOM 5559 N N . LYS A 1 705 ? 37.916 -8.377 -27.050 1.00 95.31 705 LYS A N 1
ATOM 5560 C CA . LYS A 1 705 ? 39.328 -8.332 -26.627 1.00 95.31 705 LYS A CA 1
ATOM 5561 C C . LYS A 1 705 ? 39.653 -9.470 -25.644 1.00 95.31 705 LYS A C 1
ATOM 5563 O O . LYS A 1 705 ? 40.692 -10.117 -25.755 1.00 95.31 705 LYS A O 1
ATOM 5568 N N . ALA A 1 706 ? 38.757 -9.773 -24.702 1.00 94.50 706 ALA A N 1
ATOM 5569 C CA . ALA A 1 706 ? 38.926 -10.886 -23.766 1.00 94.50 706 ALA A CA 1
ATOM 5570 C C . ALA A 1 706 ? 38.863 -12.260 -24.457 1.00 94.50 706 ALA A C 1
ATOM 5572 O O . ALA A 1 706 ? 39.644 -13.155 -24.122 1.00 94.50 706 ALA A O 1
ATOM 5573 N N . LYS A 1 707 ? 37.962 -12.441 -25.432 1.00 94.88 707 LYS A N 1
ATOM 5574 C CA . LYS A 1 707 ? 37.870 -13.672 -26.229 1.00 94.88 707 LYS A CA 1
ATOM 5575 C C . LYS A 1 707 ? 39.121 -13.872 -27.082 1.00 94.88 707 LYS A C 1
ATOM 5577 O O . LYS A 1 707 ? 39.673 -14.965 -27.058 1.00 94.88 707 LYS A O 1
ATOM 5582 N N . GLU A 1 708 ? 39.598 -12.827 -27.752 1.00 95.50 708 GLU A N 1
ATOM 5583 C CA . GLU A 1 708 ? 40.829 -12.839 -28.551 1.00 95.50 708 GLU A CA 1
ATOM 5584 C C . GLU A 1 708 ? 42.046 -13.212 -27.698 1.00 95.50 708 GLU A C 1
ATOM 5586 O O . GLU A 1 708 ? 42.791 -14.124 -28.060 1.00 95.50 708 GLU A O 1
ATOM 5591 N N . LYS A 1 709 ? 42.188 -12.607 -26.509 1.00 96.00 709 LYS A N 1
ATOM 5592 C CA . LYS A 1 709 ? 43.233 -12.969 -25.535 1.00 96.00 709 LYS A CA 1
ATOM 5593 C C . LYS A 1 709 ? 43.137 -14.435 -25.102 1.00 96.00 709 LYS A C 1
ATOM 5595 O O . LYS A 1 709 ? 44.155 -15.121 -25.070 1.00 96.00 709 LYS A O 1
ATOM 5600 N N . LYS A 1 710 ? 41.932 -14.948 -24.818 1.00 95.75 710 LYS A N 1
ATOM 5601 C CA . LYS A 1 710 ? 41.724 -16.368 -24.473 1.00 95.75 710 LYS A CA 1
ATOM 5602 C C . LYS A 1 710 ? 42.073 -17.301 -25.634 1.00 95.75 710 LYS A C 1
ATOM 5604 O O . LYS A 1 710 ? 42.719 -18.319 -25.409 1.00 95.75 710 LYS A O 1
ATOM 5609 N N . THR A 1 711 ? 41.692 -16.961 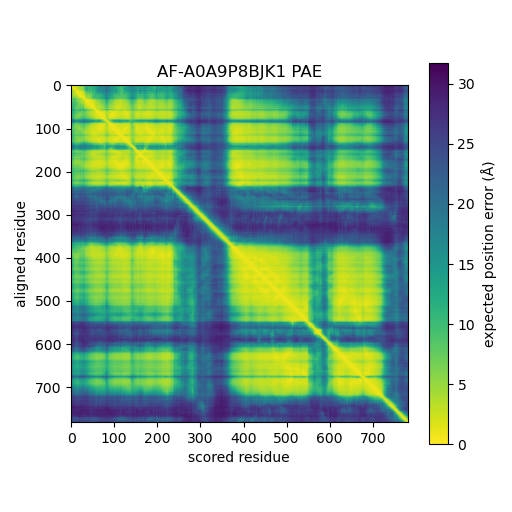-26.867 1.00 95.88 711 THR A N 1
ATOM 5610 C CA . THR A 1 711 ? 42.038 -17.767 -28.047 1.00 95.88 711 THR A CA 1
ATOM 5611 C C . THR A 1 711 ? 43.530 -17.726 -28.361 1.00 95.88 711 THR A C 1
ATOM 5613 O O . THR A 1 711 ? 44.097 -18.761 -28.697 1.00 95.88 711 THR A O 1
ATOM 5616 N N . ALA A 1 712 ? 44.186 -16.576 -28.184 1.00 95.50 712 ALA A N 1
ATOM 5617 C CA . ALA A 1 712 ? 45.629 -16.438 -28.351 1.00 95.50 712 ALA A CA 1
ATOM 5618 C C . ALA A 1 712 ? 46.397 -17.229 -27.281 1.00 95.50 712 ALA A C 1
ATOM 5620 O O . ALA A 1 712 ? 47.337 -17.949 -27.609 1.00 95.50 712 ALA A O 1
ATOM 5621 N N . ALA A 1 713 ? 45.957 -17.176 -26.018 1.00 95.44 713 ALA A N 1
ATOM 5622 C CA . ALA A 1 713 ? 46.541 -17.961 -24.932 1.00 95.44 713 ALA A CA 1
ATOM 5623 C C . ALA A 1 713 ? 46.355 -19.474 -25.141 1.00 95.44 713 ALA A C 1
ATOM 5625 O O . ALA A 1 713 ? 47.296 -20.239 -24.946 1.00 95.44 713 ALA A O 1
ATOM 5626 N N . ALA A 1 714 ? 45.175 -19.914 -25.592 1.00 94.94 714 ALA A N 1
ATOM 5627 C CA . ALA A 1 714 ? 44.928 -21.318 -25.922 1.00 94.94 714 ALA A CA 1
ATOM 5628 C C . ALA A 1 714 ? 45.783 -21.793 -27.112 1.00 94.94 714 ALA A C 1
ATOM 5630 O O . ALA A 1 714 ? 46.321 -22.900 -27.083 1.00 94.94 714 ALA A O 1
ATOM 5631 N N . ALA A 1 715 ? 45.955 -20.952 -28.138 1.00 94.62 715 ALA A N 1
ATOM 5632 C CA . ALA A 1 715 ? 46.840 -21.240 -29.264 1.00 94.62 715 ALA A CA 1
ATOM 5633 C C . ALA A 1 715 ? 48.312 -21.340 -28.825 1.00 94.62 715 ALA A C 1
ATOM 5635 O O . ALA A 1 715 ? 49.006 -22.271 -29.229 1.00 94.62 715 ALA A O 1
ATOM 5636 N N . ALA A 1 716 ? 48.770 -20.437 -27.951 1.00 93.75 716 ALA A N 1
ATOM 5637 C CA . ALA A 1 716 ? 50.119 -20.471 -27.388 1.00 93.75 716 ALA A CA 1
ATOM 5638 C C . ALA A 1 716 ? 50.354 -21.711 -26.502 1.00 93.75 716 ALA A C 1
ATOM 5640 O O . ALA A 1 716 ? 51.391 -22.365 -26.615 1.00 93.75 716 ALA A O 1
ATOM 5641 N N . ALA A 1 717 ? 49.376 -22.092 -25.673 1.00 92.50 717 ALA A N 1
ATOM 5642 C CA . ALA A 1 717 ? 49.450 -23.302 -24.855 1.00 92.50 717 ALA A CA 1
ATOM 5643 C C . ALA A 1 717 ? 49.553 -24.570 -25.717 1.00 92.50 717 ALA A C 1
ATOM 5645 O O . ALA A 1 717 ? 50.406 -25.416 -25.461 1.00 92.50 717 ALA A O 1
ATOM 5646 N N . ARG A 1 718 ? 48.763 -24.662 -26.797 1.00 92.50 718 ARG A N 1
ATOM 5647 C CA . ARG A 1 718 ? 48.821 -25.788 -27.744 1.00 92.50 718 ARG A CA 1
ATOM 5648 C C . ARG A 1 718 ? 50.146 -25.857 -28.509 1.00 92.50 718 ARG A C 1
ATOM 5650 O O . ARG A 1 718 ? 50.589 -26.945 -28.853 1.00 92.50 718 ARG A O 1
ATOM 5657 N N . ALA A 1 719 ? 50.794 -24.720 -28.759 1.00 89.25 719 ALA A N 1
ATOM 5658 C CA . ALA A 1 719 ? 52.122 -24.685 -29.373 1.00 89.25 719 ALA A CA 1
ATOM 5659 C C . ALA A 1 719 ? 53.249 -25.137 -28.420 1.00 89.25 719 ALA A C 1
ATOM 5661 O O . ALA A 1 719 ? 54.334 -25.478 -28.883 1.00 89.25 719 ALA A O 1
ATOM 5662 N N . THR A 1 720 ? 53.001 -25.150 -27.105 1.00 85.56 720 THR A N 1
ATOM 5663 C CA . THR A 1 720 ? 54.001 -25.485 -26.073 1.00 85.56 720 THR A CA 1
ATOM 5664 C C . THR A 1 720 ? 53.864 -26.928 -25.568 1.00 85.56 720 THR A C 1
ATOM 5666 O O . THR A 1 720 ? 54.681 -27.384 -24.770 1.00 85.56 720 THR A O 1
ATOM 5669 N N . GLU A 1 721 ? 52.857 -27.676 -26.029 1.00 75.00 721 GLU A N 1
ATOM 5670 C CA . GLU A 1 721 ? 52.668 -29.078 -25.657 1.00 75.00 721 GLU A CA 1
ATOM 5671 C C . GLU A 1 721 ? 53.746 -29.942 -26.352 1.00 75.00 721 GLU A C 1
ATOM 5673 O O . GLU A 1 721 ? 53.781 -30.011 -27.586 1.00 75.00 721 GLU A O 1
ATOM 5678 N N . PRO A 1 722 ? 54.687 -30.553 -25.600 1.00 68.81 722 PRO A N 1
ATOM 5679 C CA . PRO A 1 722 ? 55.779 -31.319 -26.185 1.00 68.81 722 PRO A CA 1
ATOM 5680 C C . PRO A 1 722 ? 55.212 -32.514 -26.949 1.00 68.81 722 PRO A C 1
ATOM 5682 O O . PRO A 1 722 ? 54.382 -33.258 -26.425 1.00 68.81 722 PRO A O 1
ATOM 5685 N N . ALA A 1 723 ? 55.673 -32.687 -28.190 1.00 65.06 723 ALA A N 1
ATOM 5686 C CA . ALA A 1 723 ? 55.267 -33.777 -29.066 1.00 65.06 723 ALA A CA 1
ATOM 5687 C C . ALA A 1 723 ? 55.246 -35.113 -28.295 1.00 65.06 723 ALA A C 1
ATOM 5689 O O . ALA A 1 723 ? 56.248 -35.450 -27.655 1.00 65.06 723 ALA A O 1
ATOM 5690 N N . PRO A 1 724 ? 54.136 -35.877 -28.325 1.00 63.69 724 PRO A N 1
ATOM 5691 C CA . PRO A 1 724 ? 54.061 -37.148 -27.626 1.00 63.69 724 PRO A CA 1
ATOM 5692 C C . PRO A 1 724 ? 55.118 -38.087 -28.207 1.00 63.69 724 PRO A C 1
ATOM 5694 O O . PRO A 1 724 ? 55.023 -38.540 -29.350 1.00 63.69 724 PRO A O 1
ATOM 5697 N N . ASN A 1 725 ? 56.152 -38.357 -27.410 1.00 60.78 725 ASN A N 1
ATOM 5698 C CA . ASN A 1 725 ? 57.135 -39.385 -27.709 1.00 60.78 725 ASN A CA 1
ATOM 5699 C C . ASN A 1 725 ? 56.406 -40.720 -27.883 1.00 60.78 725 ASN A C 1
ATOM 5701 O O . ASN A 1 725 ? 55.598 -41.128 -27.046 1.00 60.78 725 ASN A O 1
ATOM 5705 N N . GLY A 1 726 ? 56.691 -41.359 -29.017 1.00 60.66 726 GLY A N 1
ATOM 5706 C CA . GLY A 1 726 ? 55.980 -42.515 -29.538 1.00 60.66 726 GLY A CA 1
ATOM 5707 C C . GLY A 1 726 ? 55.705 -43.600 -28.501 1.00 60.66 726 GLY A C 1
ATOM 5708 O O . GLY A 1 726 ? 56.613 -44.135 -27.872 1.00 60.66 726 GLY A O 1
ATOM 5709 N N . SER A 1 727 ? 54.431 -43.963 -28.393 1.00 53.72 727 SER A N 1
ATOM 5710 C CA . SER A 1 727 ? 53.988 -45.211 -27.783 1.00 53.72 727 SER A CA 1
ATOM 5711 C C . SER A 1 727 ? 53.214 -45.998 -28.837 1.00 53.72 727 SER A C 1
ATOM 5713 O O . SER A 1 727 ? 52.160 -45.579 -29.301 1.00 53.72 727 SER A O 1
ATOM 5715 N N . THR A 1 728 ? 53.861 -47.080 -29.258 1.00 57.91 728 THR A N 1
ATOM 5716 C CA . THR A 1 728 ? 53.413 -48.317 -29.913 1.00 57.91 728 THR A CA 1
ATOM 5717 C C . THR A 1 728 ? 51.939 -48.457 -30.353 1.00 57.91 728 THR A C 1
ATOM 5719 O O . THR A 1 728 ? 51.031 -48.226 -29.557 1.00 57.91 728 THR A O 1
ATOM 5722 N N . PRO A 1 729 ? 51.684 -48.967 -31.578 1.00 50.19 729 PRO A N 1
ATOM 5723 C CA . PRO A 1 729 ? 50.340 -49.252 -32.076 1.00 50.19 729 PRO A CA 1
ATOM 5724 C C . PRO A 1 729 ? 49.720 -50.458 -31.353 1.00 50.19 729 PRO A C 1
ATOM 5726 O O . PRO A 1 729 ? 50.224 -51.577 -31.453 1.00 50.19 729 PRO A O 1
ATOM 5729 N N . THR A 1 730 ? 48.604 -50.246 -30.655 1.00 53.94 730 THR A N 1
ATOM 5730 C CA . THR A 1 730 ? 47.766 -51.330 -30.118 1.00 53.94 730 THR A CA 1
ATOM 5731 C C . THR A 1 730 ? 46.747 -51.767 -31.184 1.00 53.94 730 THR A C 1
ATOM 5733 O O . THR A 1 730 ? 46.171 -50.900 -31.845 1.00 53.94 730 THR A O 1
ATOM 5736 N N . PRO A 1 731 ? 46.509 -53.078 -31.397 1.00 54.59 731 PRO A N 1
ATOM 5737 C CA . PRO A 1 731 ? 45.687 -53.578 -32.497 1.00 54.59 731 PRO A CA 1
ATOM 5738 C C . PRO A 1 731 ? 44.195 -53.283 -32.319 1.00 54.59 731 PRO A C 1
ATOM 5740 O O . PRO A 1 731 ? 43.626 -53.449 -31.243 1.00 54.59 731 PRO A O 1
ATOM 5743 N N . ILE A 1 732 ? 43.579 -52.911 -33.436 1.00 57.38 732 ILE A N 1
ATOM 5744 C CA . ILE A 1 732 ? 42.151 -52.675 -33.653 1.00 57.38 732 ILE A CA 1
ATOM 5745 C C . ILE A 1 732 ? 41.363 -53.990 -33.459 1.00 57.38 732 ILE A C 1
ATOM 5747 O O . ILE A 1 732 ? 41.641 -54.953 -34.179 1.00 57.38 732 ILE A O 1
ATOM 5751 N N . PRO A 1 733 ? 40.369 -54.070 -32.551 1.00 57.84 733 PRO A N 1
ATOM 5752 C CA . PRO A 1 733 ? 39.380 -55.144 -32.563 1.00 57.84 733 PRO A CA 1
ATOM 5753 C C . PRO A 1 733 ? 38.297 -54.895 -33.637 1.00 57.84 733 PRO A C 1
ATOM 5755 O O . PRO A 1 733 ? 37.974 -53.744 -33.938 1.00 57.84 733 PRO A O 1
ATOM 5758 N N . PRO A 1 734 ? 37.743 -55.962 -34.243 1.00 58.03 734 PRO A N 1
ATOM 5759 C CA . PRO A 1 734 ? 36.879 -55.874 -35.415 1.00 58.03 734 PRO A CA 1
ATOM 5760 C C . PRO A 1 734 ? 35.489 -55.301 -35.116 1.00 58.03 734 PRO A C 1
ATOM 5762 O O . PRO A 1 734 ? 34.896 -55.523 -34.061 1.00 58.03 734 PRO A O 1
ATOM 5765 N N . ALA A 1 735 ? 34.984 -54.589 -36.123 1.00 53.75 735 ALA A N 1
ATOM 5766 C CA . ALA A 1 735 ? 33.681 -53.953 -36.195 1.00 53.75 735 ALA A CA 1
ATOM 5767 C C . ALA A 1 735 ? 32.531 -54.888 -35.786 1.00 53.75 735 ALA A C 1
ATOM 5769 O O . ALA A 1 735 ? 32.358 -55.971 -36.344 1.00 53.75 735 ALA A O 1
ATOM 5770 N N . SER A 1 736 ? 31.716 -54.418 -34.842 1.00 45.03 736 SER A N 1
ATOM 5771 C CA . SER A 1 736 ? 30.413 -55.000 -34.532 1.00 45.03 736 SER A CA 1
ATOM 5772 C C . SER A 1 736 ? 29.346 -54.250 -35.325 1.00 45.03 736 SER A C 1
ATOM 5774 O O . SER A 1 736 ? 29.136 -53.054 -35.141 1.00 45.03 736 SER A O 1
ATOM 5776 N N . THR A 1 737 ? 28.719 -54.976 -36.241 1.00 50.41 737 THR A N 1
ATOM 5777 C CA . THR A 1 737 ? 27.548 -54.616 -37.049 1.00 50.41 737 THR A CA 1
ATOM 5778 C C . THR A 1 737 ? 26.407 -54.043 -36.193 1.00 50.41 737 THR A C 1
ATOM 5780 O O . THR A 1 737 ? 26.069 -54.662 -35.182 1.00 50.41 737 THR A O 1
ATOM 5783 N N . PRO A 1 738 ? 25.755 -52.933 -36.589 1.00 47.84 738 PRO A N 1
ATOM 5784 C CA . PRO A 1 738 ? 24.556 -52.455 -35.912 1.00 47.84 738 PRO A CA 1
ATOM 5785 C C . PRO A 1 738 ? 23.320 -53.258 -36.349 1.00 47.84 738 PRO A C 1
ATOM 5787 O O . PRO A 1 738 ? 22.980 -53.342 -37.529 1.00 47.84 738 PRO A O 1
ATOM 5790 N N . THR A 1 739 ? 22.652 -53.860 -35.369 1.00 50.94 739 THR A N 1
ATOM 5791 C CA . THR A 1 739 ? 21.357 -54.545 -35.485 1.00 50.94 739 THR A CA 1
ATOM 5792 C C . THR A 1 739 ? 20.225 -53.512 -35.624 1.00 50.94 739 THR A C 1
ATOM 5794 O O . THR A 1 739 ? 20.240 -52.519 -34.895 1.00 50.94 739 THR A O 1
ATOM 5797 N N . PRO A 1 740 ? 19.224 -53.711 -36.504 1.00 51.75 740 PRO A N 1
ATOM 5798 C CA . PRO A 1 740 ? 18.134 -52.756 -36.688 1.00 51.75 740 PRO A CA 1
ATOM 5799 C C . PRO A 1 740 ? 17.110 -52.864 -35.547 1.00 51.75 740 PRO A C 1
ATOM 5801 O O . PRO A 1 740 ? 16.528 -53.924 -35.315 1.00 51.75 740 PRO A O 1
ATOM 5804 N N . VAL A 1 741 ? 16.890 -51.756 -34.838 1.00 53.31 741 VAL A N 1
ATOM 5805 C CA . VAL A 1 741 ? 15.833 -51.599 -33.825 1.00 53.31 741 VAL A CA 1
ATOM 5806 C C . VAL A 1 741 ? 14.539 -51.141 -34.527 1.00 53.31 741 VAL A C 1
ATOM 5808 O O . VAL A 1 741 ? 14.611 -50.287 -35.412 1.00 53.31 741 VAL A O 1
ATOM 5811 N N . PRO A 1 742 ? 13.364 -51.710 -34.192 1.00 60.84 742 PRO A N 1
ATOM 5812 C CA . PRO A 1 742 ? 12.093 -51.391 -34.845 1.00 60.84 742 PRO A CA 1
ATOM 5813 C C . PRO A 1 742 ? 11.553 -49.999 -34.452 1.00 60.84 742 PRO A C 1
ATOM 5815 O O . PRO A 1 742 ? 11.896 -49.488 -33.385 1.00 60.84 742 PRO A O 1
ATOM 5818 N N . PRO A 1 743 ? 10.683 -49.388 -35.281 1.00 53.47 743 PRO A N 1
ATOM 5819 C CA . PRO A 1 743 ? 10.129 -48.063 -35.013 1.00 53.47 743 PRO A CA 1
ATOM 5820 C C . PRO A 1 743 ? 9.139 -48.079 -33.830 1.00 53.47 743 PRO A C 1
ATOM 5822 O O . PRO A 1 743 ? 8.345 -49.019 -33.718 1.00 53.47 743 PRO A O 1
ATOM 5825 N N . PRO A 1 744 ? 9.129 -47.045 -32.965 1.00 50.16 744 PRO A N 1
ATOM 5826 C CA . PRO A 1 744 ? 8.103 -46.888 -31.940 1.00 50.16 744 PRO A CA 1
ATOM 5827 C C . PRO A 1 744 ? 6.756 -46.461 -32.558 1.00 50.16 744 PRO A C 1
ATOM 5829 O O . PRO A 1 744 ? 6.728 -45.801 -33.602 1.00 50.16 744 PRO A O 1
ATOM 5832 N N . PRO A 1 745 ? 5.626 -46.833 -31.931 1.00 42.56 745 PRO A N 1
ATOM 5833 C CA . PRO A 1 745 ? 4.299 -46.571 -32.462 1.00 42.56 745 PRO A CA 1
ATOM 5834 C C . PRO A 1 745 ? 3.968 -45.078 -32.439 1.00 42.56 745 PRO A C 1
ATOM 5836 O O . PRO A 1 745 ? 4.083 -44.388 -31.429 1.00 42.56 745 PRO A O 1
ATOM 5839 N N . THR A 1 746 ? 3.490 -44.610 -33.582 1.00 45.78 746 THR A N 1
ATOM 5840 C CA . THR A 1 746 ? 2.730 -43.376 -33.749 1.00 45.78 746 THR A CA 1
ATOM 5841 C C . THR A 1 746 ? 1.446 -43.478 -32.925 1.00 45.78 746 THR A C 1
ATOM 5843 O O . THR A 1 746 ? 0.697 -44.426 -33.149 1.00 45.78 746 THR A O 1
ATOM 5846 N N . GLN A 1 747 ? 1.191 -42.527 -32.015 1.00 38.91 747 GLN A N 1
ATOM 5847 C CA . GLN A 1 747 ? -0.130 -41.966 -31.654 1.00 38.91 747 GLN A CA 1
ATOM 5848 C C . GLN A 1 747 ? -0.047 -41.191 -30.326 1.00 38.91 747 GLN A C 1
ATOM 5850 O O . GLN A 1 747 ? 0.217 -41.790 -29.295 1.00 38.91 747 GLN A O 1
ATOM 5855 N N . PHE A 1 748 ? -0.242 -39.866 -30.370 1.00 31.20 748 PHE A N 1
ATOM 5856 C CA . PHE A 1 748 ? -1.227 -39.056 -29.617 1.00 31.20 748 PHE A CA 1
ATOM 5857 C C . PHE A 1 748 ? -0.993 -37.556 -29.941 1.00 31.20 748 PHE A C 1
ATOM 5859 O O . PHE A 1 748 ? 0.115 -37.186 -30.331 1.00 31.20 748 PHE A O 1
ATOM 5866 N N . PRO A 1 749 ? -2.037 -36.703 -29.911 1.00 34.62 749 PRO A N 1
ATOM 5867 C CA . PRO A 1 749 ? -2.093 -35.484 -30.712 1.00 34.62 749 PRO A CA 1
ATOM 5868 C C . PRO A 1 749 ? -1.419 -34.281 -30.044 1.00 34.62 749 PRO A C 1
ATOM 5870 O O . PRO A 1 749 ? -1.654 -33.977 -28.877 1.00 34.62 749 PRO A O 1
ATOM 5873 N N . SER A 1 750 ? -0.651 -33.539 -30.841 1.00 29.92 750 SER A N 1
ATOM 5874 C CA . SER A 1 750 ? -0.209 -32.180 -30.540 1.00 29.92 750 SER A CA 1
ATOM 5875 C C . SER A 1 750 ? -1.405 -31.224 -30.544 1.00 29.92 750 SER A C 1
ATOM 5877 O O . SER A 1 750 ? -1.871 -30.803 -31.599 1.00 29.92 750 SER A O 1
ATOM 5879 N N . ILE A 1 751 ? -1.882 -30.846 -29.361 1.00 36.50 751 ILE A N 1
ATOM 5880 C CA . ILE A 1 751 ? -2.619 -29.598 -29.151 1.00 36.50 751 ILE A CA 1
ATOM 5881 C C . ILE A 1 751 ? -1.716 -28.750 -28.263 1.00 36.50 751 ILE A C 1
ATOM 5883 O O . ILE A 1 751 ? -1.570 -29.084 -27.095 1.00 36.50 751 ILE A O 1
ATOM 5887 N N . LEU A 1 752 ? -1.058 -27.743 -28.850 1.00 31.23 752 LEU A N 1
ATOM 5888 C CA . LEU A 1 752 ? -0.579 -26.483 -28.238 1.00 31.23 752 LEU A CA 1
ATOM 5889 C C . LEU A 1 752 ? 0.512 -25.824 -29.107 1.00 31.23 752 LEU A C 1
ATOM 5891 O O . LEU A 1 752 ? 1.600 -25.517 -28.640 1.00 31.23 752 LEU A O 1
ATOM 5895 N N . TYR A 1 753 ? 0.219 -25.587 -30.386 1.00 33.06 753 TYR A N 1
ATOM 5896 C CA . TYR A 1 753 ? 0.937 -24.594 -31.193 1.00 33.06 753 TYR A CA 1
ATOM 5897 C C . TYR A 1 753 ? -0.033 -24.014 -32.218 1.00 33.06 753 TYR A C 1
ATOM 5899 O O . TYR A 1 753 ? -0.289 -24.625 -33.247 1.00 33.06 753 TYR A O 1
ATOM 5907 N N . ASN A 1 754 ? -0.647 -22.898 -31.836 1.00 28.97 754 ASN A N 1
ATOM 5908 C CA . ASN A 1 754 ? -1.309 -21.850 -32.622 1.00 28.97 754 ASN A CA 1
ATOM 5909 C C . ASN A 1 754 ? -1.925 -20.949 -31.540 1.00 28.97 754 ASN A C 1
ATOM 5911 O O . ASN A 1 754 ? -2.665 -21.443 -30.700 1.00 28.97 754 ASN A O 1
ATOM 5915 N N . ILE A 1 755 ? -1.525 -19.689 -31.389 1.00 30.44 755 ILE A N 1
ATOM 5916 C CA . ILE A 1 755 ? -2.288 -18.557 -31.922 1.00 30.44 755 ILE A CA 1
ATOM 5917 C C . ILE A 1 755 ? -1.385 -17.309 -31.877 1.00 30.44 755 ILE A C 1
ATOM 5919 O O . ILE A 1 755 ? -1.073 -16.786 -30.812 1.00 30.44 755 ILE A O 1
ATOM 5923 N N . LEU A 1 756 ? -1.019 -16.812 -33.058 1.00 33.25 756 LEU A N 1
ATOM 5924 C CA . LEU A 1 756 ? -0.791 -15.395 -33.337 1.00 33.25 756 LEU A CA 1
ATOM 5925 C C . LEU A 1 756 ? -1.576 -15.086 -34.623 1.00 33.25 756 LEU A C 1
ATOM 5927 O O . LEU A 1 756 ? -1.071 -15.291 -35.719 1.00 33.25 756 LEU A O 1
ATOM 5931 N N . GLY A 1 757 ? -2.827 -14.642 -34.456 1.00 29.36 757 GLY A N 1
ATOM 5932 C CA . GLY A 1 757 ? -3.636 -13.960 -35.477 1.00 29.36 757 GLY A CA 1
ATOM 5933 C C . GLY A 1 757 ? -4.332 -14.830 -36.534 1.00 29.36 757 GLY A C 1
ATOM 5934 O O . GLY A 1 757 ? -3.684 -15.317 -37.448 1.00 29.36 757 GLY A O 1
ATOM 5935 N N . PHE A 1 758 ? -5.660 -14.986 -36.423 1.00 28.39 758 PHE A N 1
ATOM 5936 C CA . PHE A 1 758 ? -6.692 -14.564 -37.401 1.00 28.39 758 PHE A CA 1
ATOM 5937 C C . PHE A 1 758 ? -8.074 -15.175 -37.055 1.00 28.39 758 PHE A C 1
ATOM 5939 O O . PHE A 1 758 ? -8.202 -16.378 -36.865 1.00 28.39 758 PHE A O 1
ATOM 5946 N N . THR A 1 759 ? -9.078 -14.288 -36.971 1.00 29.08 759 THR A N 1
ATOM 5947 C CA . THR A 1 759 ? -10.551 -14.446 -37.100 1.00 29.08 759 THR A CA 1
ATOM 5948 C C . THR A 1 759 ? -11.250 -15.738 -36.637 1.00 29.08 759 THR A C 1
ATOM 5950 O O . THR A 1 759 ? -11.097 -16.800 -37.232 1.00 29.08 759 THR A O 1
ATOM 5953 N N . VAL A 1 760 ? -12.158 -15.587 -35.664 1.00 29.22 760 VAL A N 1
ATOM 5954 C CA . VAL A 1 760 ? -13.100 -16.612 -35.172 1.00 29.22 760 VAL A CA 1
ATOM 5955 C C . VAL A 1 760 ? -14.407 -16.577 -35.986 1.00 29.22 760 VAL A C 1
ATOM 5957 O O . VAL A 1 760 ? -14.976 -15.492 -36.124 1.00 29.22 760 VAL A O 1
ATOM 5960 N N . PRO A 1 761 ? -14.949 -17.710 -36.478 1.00 28.28 761 PRO A N 1
ATOM 5961 C CA . PRO A 1 761 ? -16.353 -17.797 -36.861 1.00 28.28 761 PRO A CA 1
ATOM 5962 C C . PRO A 1 761 ? -17.226 -18.070 -35.630 1.00 28.28 761 PRO A C 1
ATOM 5964 O O . PRO A 1 761 ? -16.907 -18.910 -34.789 1.00 28.28 761 PRO A O 1
ATOM 5967 N N . ALA A 1 762 ? -18.340 -17.348 -35.554 1.00 36.91 762 ALA A N 1
ATOM 5968 C CA . ALA A 1 762 ? -19.389 -17.522 -34.564 1.00 36.91 762 ALA A CA 1
ATOM 5969 C C . ALA A 1 762 ? -20.092 -18.875 -34.734 1.00 36.91 762 ALA A C 1
ATOM 5971 O O . ALA A 1 762 ? -20.607 -19.138 -35.812 1.00 36.91 762 ALA A O 1
ATOM 5972 N N . GLU A 1 763 ? -20.121 -19.682 -33.670 1.00 32.44 763 GLU A N 1
ATOM 5973 C CA . GLU A 1 763 ? -21.195 -20.617 -33.290 1.00 32.44 763 GLU A CA 1
ATOM 5974 C C . GLU A 1 763 ? -20.699 -21.492 -32.128 1.00 32.44 763 GLU A C 1
ATOM 5976 O O . GLU A 1 763 ? -19.831 -22.329 -32.328 1.00 32.44 763 GLU A O 1
ATOM 5981 N N . PHE A 1 764 ? -21.210 -21.259 -30.913 1.00 26.94 764 PHE A N 1
ATOM 5982 C CA . PHE A 1 764 ? -21.563 -22.271 -29.897 1.00 26.94 764 PHE A CA 1
ATOM 5983 C C . PHE A 1 764 ? -22.070 -21.538 -28.640 1.00 26.94 764 PHE A C 1
ATOM 5985 O O . PHE A 1 764 ? -21.330 -21.249 -27.702 1.00 26.94 764 PHE A O 1
ATOM 5992 N N . LEU A 1 765 ? -23.360 -21.195 -28.644 1.00 29.17 765 LEU A N 1
ATOM 5993 C CA . LEU A 1 765 ? -24.109 -20.827 -27.444 1.00 29.17 765 LEU A CA 1
ATOM 5994 C C . LEU A 1 765 ? -24.825 -22.075 -26.939 1.00 29.17 765 LEU A C 1
ATOM 5996 O O . LEU A 1 765 ? -25.705 -22.565 -27.635 1.00 29.17 765 LEU A O 1
ATOM 6000 N N . SER A 1 766 ? -24.449 -22.541 -25.747 1.00 33.84 766 SER A N 1
ATOM 6001 C CA . SER A 1 766 ? -25.351 -22.998 -24.676 1.00 33.84 766 SER A CA 1
ATOM 6002 C C . SER A 1 766 ? -24.588 -23.924 -23.731 1.00 33.84 766 SER A C 1
ATOM 6004 O O . SER A 1 766 ? -24.305 -25.070 -24.083 1.00 33.84 766 SER A O 1
ATOM 6006 N N . ASN A 1 767 ? -24.296 -23.462 -22.517 1.00 29.27 767 ASN A N 1
ATOM 6007 C CA . ASN A 1 767 ? -24.277 -24.385 -21.391 1.00 29.27 767 ASN A CA 1
ATOM 6008 C C . ASN A 1 767 ? -24.667 -23.649 -20.109 1.00 29.27 767 ASN A C 1
ATOM 6010 O O . ASN A 1 767 ? -23.902 -22.849 -19.570 1.00 29.27 767 ASN A O 1
ATOM 6014 N N . ASP A 1 768 ? -25.892 -23.922 -19.670 1.00 36.44 768 ASP A N 1
ATOM 6015 C CA . ASP A 1 768 ? -26.412 -23.583 -18.357 1.00 36.44 768 ASP A CA 1
ATOM 6016 C C . ASP A 1 768 ? -25.603 -24.328 -17.293 1.00 36.44 768 ASP A C 1
ATOM 6018 O O . ASP A 1 768 ? -25.627 -25.555 -17.23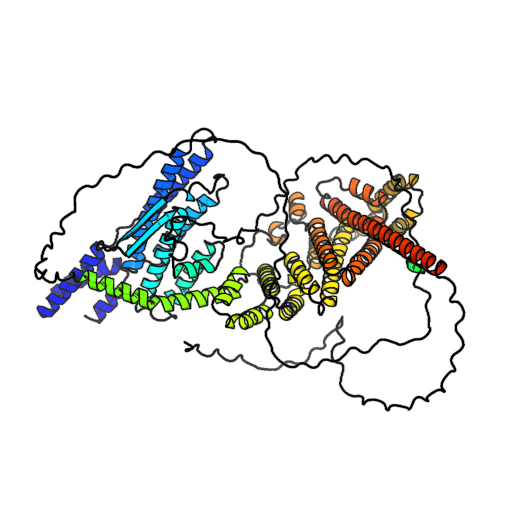7 1.00 36.44 768 ASP A O 1
ATOM 6022 N N . ASN A 1 769 ? -24.910 -23.596 -16.425 1.00 32.41 769 ASN A N 1
ATOM 6023 C CA . ASN A 1 769 ? -24.501 -24.104 -15.120 1.00 32.41 769 ASN A CA 1
ATOM 6024 C C . ASN A 1 769 ? -24.577 -22.961 -14.110 1.00 32.41 769 ASN A C 1
ATOM 6026 O O . ASN A 1 769 ? -23.705 -22.096 -14.041 1.00 32.41 769 ASN A O 1
ATOM 6030 N N . ALA A 1 770 ? -25.663 -22.962 -13.339 1.00 35.22 770 ALA A N 1
ATOM 6031 C CA . ALA A 1 770 ? -25.802 -22.127 -12.159 1.00 35.22 770 ALA A CA 1
ATOM 6032 C C . ALA A 1 770 ? -24.763 -22.545 -11.096 1.00 35.22 770 ALA A C 1
ATOM 6034 O O . ALA A 1 770 ? -24.536 -23.745 -10.908 1.00 35.22 770 ALA A O 1
ATOM 6035 N N . PRO A 1 771 ? -24.138 -21.596 -10.379 1.00 35.34 771 PRO A N 1
ATOM 6036 C CA . PRO A 1 771 ? -23.216 -21.921 -9.299 1.00 35.34 771 PRO A CA 1
ATOM 6037 C C . PRO A 1 771 ? -23.969 -22.507 -8.087 1.00 35.34 771 PRO A C 1
ATOM 6039 O O . PRO A 1 771 ? -25.082 -22.066 -7.783 1.00 35.34 771 PRO A O 1
ATOM 6042 N N . PRO A 1 772 ? -23.385 -23.484 -7.366 1.00 36.59 772 PRO A N 1
ATOM 6043 C CA . PRO A 1 772 ? -23.978 -24.009 -6.144 1.00 36.59 772 PRO A CA 1
ATOM 6044 C C . PRO A 1 772 ? -23.917 -22.968 -5.017 1.00 36.59 772 PRO A C 1
ATOM 6046 O O . PRO A 1 772 ? -22.920 -22.269 -4.837 1.00 36.59 772 PRO A O 1
ATOM 6049 N N . SER A 1 773 ? -25.006 -22.886 -4.250 1.00 34.34 773 SER A N 1
ATOM 6050 C CA . SER A 1 773 ? -25.128 -22.062 -3.043 1.00 34.34 773 SER A CA 1
ATOM 6051 C C . SER A 1 773 ? -24.040 -22.421 -2.014 1.00 34.34 773 SER A C 1
ATOM 6053 O O . SER A 1 773 ? -23.764 -23.610 -1.837 1.00 34.34 773 SER A O 1
ATOM 6055 N N . PRO A 1 774 ? -23.446 -21.445 -1.302 1.00 37.41 774 PRO A N 1
ATOM 6056 C CA . PRO A 1 774 ? -22.439 -21.728 -0.285 1.00 37.41 774 PRO A CA 1
ATOM 6057 C C . PRO A 1 774 ? -23.056 -22.480 0.902 1.00 37.41 774 PRO A C 1
ATOM 6059 O O . PRO A 1 774 ? -24.130 -22.120 1.391 1.00 37.41 774 PRO A O 1
ATOM 6062 N N . ALA A 1 775 ? -22.373 -23.539 1.341 1.00 38.44 775 ALA A N 1
ATOM 6063 C CA . ALA A 1 775 ? -22.722 -24.314 2.526 1.00 38.44 775 ALA A CA 1
ATOM 6064 C C . ALA A 1 775 ? -22.466 -23.503 3.818 1.00 38.44 775 ALA A C 1
ATOM 6066 O O . ALA A 1 775 ? -21.557 -22.667 3.838 1.00 38.44 775 ALA A O 1
ATOM 6067 N N . PRO A 1 776 ? -23.252 -23.728 4.887 1.00 38.97 776 PRO A N 1
ATOM 6068 C CA . PRO A 1 776 ? -23.050 -23.080 6.178 1.00 38.97 776 PRO A CA 1
ATOM 6069 C C . PRO A 1 776 ? -21.747 -23.548 6.840 1.00 38.97 776 PRO A C 1
ATOM 6071 O O . PRO A 1 776 ? -21.393 -24.726 6.799 1.00 38.97 776 PRO A O 1
ATOM 6074 N N . TRP A 1 777 ? -21.038 -22.586 7.426 1.00 40.91 777 TRP A N 1
ATOM 6075 C CA . TRP A 1 777 ? -19.815 -22.778 8.196 1.00 40.91 777 TRP A CA 1
ATOM 6076 C C . TRP A 1 777 ? -20.189 -23.124 9.638 1.00 40.91 777 TRP A C 1
ATOM 6078 O O . TRP A 1 777 ? -20.266 -22.219 10.464 1.00 40.91 777 TRP A O 1
ATOM 6088 N N . ASP A 1 778 ? -20.419 -24.404 9.919 1.00 42.94 778 ASP A N 1
ATOM 6089 C CA . ASP A 1 778 ? -20.520 -24.904 11.291 1.00 42.94 778 ASP A CA 1
ATOM 6090 C C . ASP A 1 778 ? -19.296 -25.778 11.616 1.00 42.94 778 ASP A C 1
ATOM 6092 O O . ASP A 1 778 ? -18.981 -26.736 10.910 1.00 42.94 778 ASP A O 1
ATOM 6096 N N . ASP A 1 779 ? -18.617 -25.361 12.684 1.00 47.88 779 ASP A N 1
ATOM 6097 C CA . ASP A 1 779 ? -17.802 -26.119 13.634 1.00 47.88 779 ASP A CA 1
ATOM 6098 C C . ASP A 1 779 ? -16.646 -26.995 13.121 1.00 47.88 779 ASP A C 1
ATOM 6100 O O . ASP A 1 779 ? -16.786 -28.178 12.808 1.00 47.88 779 ASP A O 1
ATOM 6104 N N . VAL A 1 780 ? -15.438 -26.427 13.215 1.00 38.12 780 VAL A N 1
ATOM 6105 C CA . VAL A 1 780 ? -14.238 -27.182 13.598 1.00 38.12 780 VAL A CA 1
ATOM 6106 C C . VAL A 1 780 ? -13.544 -26.389 14.707 1.00 38.12 780 VAL A C 1
ATOM 6108 O O . VAL A 1 780 ? -12.944 -25.345 14.434 1.00 38.12 780 VAL A O 1
ATOM 6111 N N . ASP A 1 781 ? -13.714 -26.873 15.939 1.00 41.84 781 ASP A N 1
ATOM 6112 C CA . ASP A 1 781 ? -12.969 -26.473 17.144 1.00 41.84 781 ASP A CA 1
ATOM 6113 C C . ASP A 1 781 ? -11.465 -26.773 17.030 1.00 41.84 781 ASP A C 1
ATOM 6115 O O . ASP A 1 781 ? -11.104 -27.841 16.471 1.00 41.84 781 ASP A O 1
#